Protein AF-0000000086679629 (afdb_homodimer)

Nearest PDB structures (foldseek):
  4q9z-assembly1_B  TM=7.223E-01  e=1.698E-11  Homo sapiens
  2wtk-assembly2_C  TM=7.372E-01  e=3.732E-10  Homo sapiens
  8r3y-assembly1_I  TM=7.581E-01  e=1.997E-09  Homo sapiens
  1zrz-assembly1_A  TM=7.196E-01  e=1.911E-09  Homo sapiens
  6ejn-assembly1_B  TM=8.494E-01  e=1.094E-05  Mus musculus

Solvent-accessible surface area (backbone atoms only — not comparable to full-atom values): 53004 Å² total; per-residue (Å²): 126,85,77,58,52,60,48,90,86,36,36,38,33,51,92,55,68,72,41,82,52,93,61,26,37,31,27,39,30,32,32,66,84,43,68,32,68,27,28,35,36,35,48,49,77,66,92,82,57,62,63,62,62,54,47,52,49,46,51,51,37,52,23,54,49,48,58,49,84,44,83,33,37,60,52,57,57,49,72,50,72,55,96,88,28,44,36,39,33,27,50,54,80,75,57,44,32,42,41,55,48,30,70,74,66,32,44,43,58,67,19,48,41,27,34,53,51,25,37,48,21,19,45,47,38,53,34,48,71,56,53,44,53,48,83,65,53,40,39,74,33,29,28,36,24,39,72,62,43,53,34,50,54,76,66,42,65,70,66,66,66,43,59,85,32,29,72,45,63,77,62,62,70,61,83,67,69,68,58,61,37,55,26,32,26,49,74,72,33,18,60,71,23,61,47,38,40,44,22,6,46,21,29,35,48,42,20,33,58,67,49,43,65,74,54,77,56,96,42,51,64,52,24,47,51,34,45,52,68,52,80,77,77,60,54,44,81,79,40,70,84,52,52,66,71,57,36,51,48,38,55,33,24,57,39,63,37,49,86,67,22,69,92,40,40,63,59,50,25,65,68,23,51,83,49,37,44,72,33,60,88,46,87,94,49,44,58,60,82,84,48,88,44,37,66,34,52,30,19,38,52,30,31,39,52,56,65,51,83,78,66,84,72,75,75,74,70,74,80,72,75,84,71,82,67,54,74,70,48,45,56,50,32,49,54,51,26,52,54,26,48,74,68,66,37,22,56,61,21,24,55,49,30,61,75,39,48,72,65,31,64,78,48,88,42,72,63,30,53,51,47,44,48,51,33,25,49,19,23,46,73,51,39,36,29,78,59,15,18,57,40,22,47,54,50,20,54,56,40,22,73,73,66,34,73,83,28,68,68,22,48,48,21,53,50,50,21,25,48,23,30,37,62,64,44,40,45,70,62,16,49,54,47,48,51,54,47,47,55,50,41,43,69,72,39,53,78,80,32,68,66,45,48,50,47,48,50,50,50,20,43,51,28,39,27,53,57,36,52,69,61,16,50,53,43,42,49,55,46,41,53,50,41,50,72,73,39,62,87,79,37,66,68,45,51,55,45,48,49,54,50,52,59,67,75,96,127,85,75,62,53,58,50,90,84,37,34,40,34,50,92,56,68,73,42,81,53,91,61,25,37,32,30,39,30,34,32,66,84,44,67,31,69,25,28,36,37,36,49,48,78,66,92,83,57,61,63,62,63,54,47,49,51,47,52,51,37,51,22,52,50,48,59,50,84,43,86,33,36,59,51,54,56,49,73,52,73,54,96,88,28,44,33,40,32,27,51,53,82,74,57,44,32,42,41,55,47,29,72,73,66,32,46,43,58,66,20,48,41,26,35,54,51,26,36,47,20,18,44,47,38,54,35,47,71,55,54,45,54,48,84,66,54,40,39,73,33,29,28,36,23,39,74,60,43,55,35,51,53,76,65,43,65,71,67,65,69,45,58,82,32,35,69,43,64,76,60,50,77,61,80,69,70,67,59,62,36,52,27,33,26,49,74,73,28,18,62,72,24,61,47,36,41,43,22,6,46,21,29,35,48,44,20,33,58,65,51,44,64,73,56,76,58,96,42,50,64,53,24,47,50,36,47,53,69,51,79,76,76,60,54,44,81,79,40,71,85,52,53,68,70,58,35,52,48,39,55,34,25,56,38,60,37,48,84,67,22,67,92,40,41,60,61,51,26,64,67,24,53,82,51,37,42,73,34,62,87,46,89,93,47,44,57,59,84,85,49,88,43,39,67,35,50,30,18,36,53,32,32,39,51,54,64,50,81,78,65,85,74,78,76,74,69,76,81,72,74,84,72,83,65,55,76,71,49,44,57,50,31,50,53,49,25,51,52,26,48,75,67,67,37,22,56,60,22,25,53,50,32,60,76,40,48,72,65,32,65,78,49,88,40,73,65,30,53,51,48,46,49,52,33,25,49,20,24,47,73,52,39,35,29,77,59,14,19,58,41,21,46,53,51,21,53,57,39,22,73,72,65,34,73,82,28,69,68,22,48,47,21,51,51,51,22,25,48,23,29,38,62,65,43,40,43,69,61,16,49,53,48,46,51,55,47,47,55,51,43,41,70,74,41,53,78,80,32,68,66,45,48,50,47,47,50,50,49,20,44,51,26,37,28,52,56,37,52,70,61,16,49,54,43,41,48,55,48,42,55,49,43,52,72,75,38,63,86,80,37,66,67,46,51,54,46,48,50,54,50,52,60,66,77,97

Foldseek 3Di:
DQDFDDFPVFWTWDPDFPDDDPQFTKTWTAGRVVGAIKIKTWGDDDPPDDLVVLVLQQVLQLVLLCPLPDPQEWHWDDWDDDPRITMTITDDDDFAFQLRLCVPPNADPQLLLLLQLLLVLVSLQSCLLLLWDQQDDARRQWGQAQAGHIHGHRTSSVSAQPLLRLLPVVPPPDCPDQCLQFALLVLLSFDDAQLRVLSSSLQRSLCNHQVDGQDDDPDSVRRSVCNQDNQTDFSCVRPVPHDPLVSVLSSQSSDNFSVSHDPGSVRSSVSSVVSNDPPDDRPPTHDDPPDDDPVCVVVVVVVCVPVPDDDPDPPPDDPDPDQDDDPVLQVVLVVVLVVCVVVLVLVVNLVSLVNCLVNLVVPLDPSSLVSLVSNLVSCVSSSSLVVNLVSLVVSLVSCCVVPNCLDPSNLVSLLSNLVSCVSSVVLVVSLVSLVVSLVSCVVVDPCLDPVNLVSLQVSLSSCSSSVVLVVSLVSLVVSLVSCVVVDPCPDPVNVSSVSSNVSSVD/DQDFDDFPVFWTWDPDFPDDDPQFTKTWTAGRVVGAIKIKTWGDDDPPPDLVVLVLQQVLQLVLLCPLPDPQEWHWDDWDDDPRITMTITDDDDFAFQLRLCVVPNADDQLLLLVQLLLVLVSLQSCLLSLWDQQDDARRQWGQAQAGHIHGHRTSSPSPQQLLNLLVVPPPPDPPDQCLQFALLVLLSFDDAQLRVLSSSLQRSLCNRQVDGQDDDPDSVRRSVCNQDNQTDFSCVRPVPHDPLVSVLSSLSSDNFSVSHDPGSVRSSVSSVVSNDPPDDRPPTHDDPPDDDPVCVVVVVVVCVPVPDDDPDPPPDDPDDDQPDDPVLQVVLVVVLVVCVVVLVLVVNLVSLVNCLVNLVVPLDPSSLVSLVSNLVSCVSSSSLVVNLVSLVVSLVSCCVVPNCLDPSNLVSLLSNLVSCVSSVVLVVSLVSLVVSLVSCVVVDPCLDPVSLVSLQVSLSSCSSSVVLVVSLVSLVVSLVSCVVVDPCPDPVNVSSVSSNVSSVD

Sequence (1012 aa):
MSTRVVVNNRYELEPLPAAKGGMGEVWFGRDMKLERRVAVKFVRFGAGKPEDVMIRRFVRESRIAARLEHPGVPAVYDVGMYQGRPYLVMQRIDGTSVSDLVTDQGPLPVGWAAAIAAQTCAVLSVAHAASLIHRDLKPSNLMLEPDGSIKVLDFGLAVGVDANDFSKITHIGQPIGTPHYMAPEQVLGALSSPASDLYALGCTLHEMLCGTPVFSGSTSFTVMNKQVGELPAPVRSIRADVPTELDELVLSLLEKKPEDRPASADAVYDRLLPLAVNLQPLAGALRSPDAASPMRMYATVVGRVFMDEPQPALSVEPATPAPVSDDADVATARDEAERLFEQERYNQAADVLADVVDQADRAADDDAVSLRRQYADALFESGDYHRAGPAYRELGKGLAERLGPLADDVLFCRLREATCQALLGQTTNALKQLQSLLDDERSRFSEHDARVLDLRRQIGLLQLGAGQRKAAEQTLTSLLADLRRLHGPEHPSITATADLLAGLRRMSTRVVVNNRYELEPLPAAKGGMGEVWFGRDMKLERRVAVKFVRFGAGKPEDVMIRRFVRESRIAARLEHPGVPAVYDVGMYQGRPYLVMQRIDGTSVSDLVTDQGPLPVGWAAAIAAQTCAVLSVAHAASLIHRDLKPSNLMLEPDGSIKVLDFGLAVGVDANDFSKITHIGQPIGTPHYMAPEQVLGALSSPASDLYALGCTLHEMLCGTPVFSGSTSFTVMNKQVGELPAPVRSIRADVPTELDELVLSLLEKKPEDRPASADAVYDRLLPLAVNLQPLAGALRSPDAASPMRMYATVVGRVFMDEPQPALSVEPATPAPVSDDADVATARDEAERLFEQERYNQAADVLADVVDQADRAADDDAVSLRRQYADALFESGDYHRAGPAYRELGKGLAERLGPLADDVLFCRLREATCQALLGQTTNALKQLQSLLDDERSRFSEHDARVLDLRRQIGLLQLGAGQRKAAEQTLTSLLADLRRLHGPEHPSITATADLLAGLRR

Organism: NCBI:txid175570

pLDDT: mean 80.58, std 16.82, range [29.25, 98.81]

InterPro domains:
  IPR000719 Protein kinase domain [PF00069] (20-268)
  IPR000719 Protein kinase domain [PS50011] (12-273)
  IPR000719 Protein kinase domain [SM00220] (11-273)
  IPR008271 Serine/threonine-protein kinase, active site [PS00108] (132-144)
  IPR011009 Protein kinase-like domain superfamily [SSF56112] (19-277)
  IPR011990 Tetratricopeptide-like helical domain superfamily [G3DSA:1.25.40.10] (326-506)
  IPR011990 Tetratricopeptide-like helical domain superfamily [SSF48452] (334-472)

Radius of gyration: 31.79 Å; Cα contacts (8 Å, |Δi|>4): 1765; chains: 2; bounding box: 68×100×73 Å

Secondary structure (DSSP, 8-state):
-----EETTTEEEPSS-SEEETTEEEEEEEETTTTEEEEEEEE---TTS-HHHHHHHHHHHHHHHHH---TTSPPEEEEEEETTEEEEEEEPP-SEEHHHHHHHH-SPPHHHHHHHHHHHHHHHHHHHHTT---S---GGGEEE-TTS-EEE---S------GGGHHHHHHS-------TT--HHHHTTPPP-HHHHHHHHHHHHHHHHHSS-SS--SSHHHHHHHHHHPPPPPGGGT-TTS-HHHHHHHHHHT-SSGGGS-S-HHHHHHHHGGG----PPPTTTS--TTS--HHHHHHHHHHTTT-S------------------HHHHHHHHHHHHHHHHTT-HHHHHHHHHHHHTTGGGS-SHHHHHHHHHHHHHHHHHT-HHHHHHHHHHHHHHHHHHH-TT-HHHHHHHHHHHHHHHHTT-HHHHHHHHHHHHHHHHHHS-TT-HHHHHHHHHHHHHHHHTT-HHHHHHHHHHHHHHHHHHS-TT-HHHHHHHHHHHHHH-/-----EETTTEEEPSS-SEEETTEEEEEEEETTTTEEEEEEEE---TTS-HHHHHHHHHHHHHHHHH---TTSPPEEEEEEETTEEEEEEEPP-SEEHHHHHHHH-SPPHHHHHHHHHHHHHHHHHHHHTT---S---GGGEEE-TTS-EEE---S------GGGHHHHHHS-S-----TT--HHHHTTPPP-HHHHHHHHHHHHHHHHHSS-SS--SSHHHHHHHHHHPPPPPHHHH-TTS-HHHHHHHHHHT-SSGGGS-S-HHHHHHHHGGG----PPPTTTS--TTS--HHHHHHHHHHTTT-S------------------HHHHHHHHHHHHHHHHTT-HHHHHHHHHHHHTTGGGS-SHHHHHHHHHHHHHHHHHT-HHHHHHHHHHHHHHHHHHH-TT-HHHHHHHHHHHHHHHHTT-HHHHHHHHHHHHHHHHHHS-TT-HHHHHHHHHHHHHHHHTT-HHHHHHHHHHHHHHHHHHS-TT-HHHHHHHHHHHHHH-

Structure (mmCIF, N/CA/C/O backbone):
data_AF-0000000086679629-model_v1
#
loop_
_entity.id
_entity.type
_entity.pdbx_description
1 polymer 'non-specific serine/threonine protein kinase'
#
loop_
_atom_site.group_PDB
_atom_site.id
_atom_site.type_symbol
_atom_site.label_atom_id
_atom_site.label_alt_id
_atom_site.label_comp_id
_atom_site.label_asym_id
_atom_site.label_entity_id
_atom_site.label_seq_id
_atom_site.pdbx_PDB_ins_code
_atom_site.Cartn_x
_atom_site.Cartn_y
_atom_site.Cartn_z
_atom_site.occupancy
_atom_site.B_iso_or_equiv
_atom_site.auth_seq_id
_atom_site.auth_comp_id
_atom_site.auth_asym_id
_atom_site.auth_atom_id
_atom_site.pdbx_PDB_model_num
ATOM 1 N N . MET A 1 1 ? -28.562 0.263 -23.016 1 31.14 1 MET A N 1
ATOM 2 C CA . MET A 1 1 ? -27.234 -0.272 -22.703 1 31.14 1 MET A CA 1
ATOM 3 C C . MET A 1 1 ? -26.359 0.787 -22.031 1 31.14 1 MET A C 1
ATOM 5 O O . MET A 1 1 ? -26 1.784 -22.656 1 31.14 1 MET A O 1
ATOM 9 N N . SER A 1 2 ? -26.594 1.188 -20.906 1 46.62 2 SER A N 1
ATOM 10 C CA . SER A 1 2 ? -26.156 2.457 -20.344 1 46.62 2 SER A CA 1
ATOM 11 C C . SER A 1 2 ? -24.641 2.631 -20.469 1 46.62 2 SER A C 1
ATOM 13 O O . SER A 1 2 ? -23.875 1.724 -20.141 1 46.62 2 SER A O 1
ATOM 15 N N . THR A 1 3 ? -24.188 3.369 -21.422 1 62.06 3 THR A N 1
ATOM 16 C CA . THR A 1 3 ? -22.828 3.705 -21.844 1 62.06 3 THR A CA 1
ATOM 17 C C . THR A 1 3 ? -21.969 4.105 -20.641 1 62.06 3 THR A C 1
ATOM 19 O O . THR A 1 3 ? -22.344 4.996 -19.875 1 62.06 3 THR A O 1
ATOM 22 N N . ARG A 1 4 ? -21.234 3.195 -20.172 1 77.69 4 ARG A N 1
ATOM 23 C CA . ARG A 1 4 ? -20.344 3.531 -19.062 1 77.69 4 ARG A CA 1
ATOM 24 C C . ARG A 1 4 ? -19.375 4.645 -19.469 1 77.69 4 ARG A C 1
ATOM 26 O O . ARG A 1 4 ? -18.906 4.695 -20.594 1 77.69 4 ARG A O 1
ATOM 33 N N . VAL A 1 5 ? -19.375 5.633 -18.641 1 85.69 5 VAL A N 1
ATOM 34 C CA . VAL A 1 5 ? -18.469 6.758 -18.828 1 85.69 5 VAL A CA 1
ATOM 35 C C . VAL A 1 5 ? -17.016 6.293 -18.656 1 85.69 5 VAL A C 1
ATOM 37 O O . VAL A 1 5 ? -16.719 5.523 -17.75 1 85.69 5 VAL A O 1
ATOM 40 N N . VAL A 1 6 ? -16.219 6.586 -19.672 1 89.38 6 VAL A N 1
ATOM 41 C CA . VAL A 1 6 ? -14.789 6.285 -19.578 1 89.38 6 VAL A CA 1
ATOM 42 C C . VAL A 1 6 ? -13.992 7.582 -19.453 1 89.38 6 VAL A C 1
ATOM 44 O O . VAL A 1 6 ? -14.055 8.445 -20.328 1 89.38 6 VAL A O 1
ATOM 47 N N . VAL A 1 7 ? -13.273 7.676 -18.391 1 89.62 7 VAL A N 1
ATOM 48 C CA . VAL A 1 7 ? -12.469 8.859 -18.109 1 89.62 7 VAL A CA 1
ATOM 49 C C . VAL A 1 7 ? -11.047 8.648 -18.625 1 89.62 7 VAL A C 1
ATOM 51 O O . VAL A 1 7 ? -10.414 7.629 -18.344 1 89.62 7 VAL A O 1
ATOM 54 N N . ASN A 1 8 ? -10.555 9.586 -19.438 1 87.88 8 ASN A N 1
ATOM 55 C CA . ASN A 1 8 ? -9.195 9.609 -19.969 1 87.88 8 ASN A CA 1
ATOM 56 C C . ASN A 1 8 ? -8.852 8.297 -20.672 1 87.88 8 ASN A C 1
ATOM 58 O O . ASN A 1 8 ? -7.738 7.785 -20.516 1 87.88 8 ASN A O 1
ATOM 62 N N . ASN A 1 9 ? -9.82 7.672 -21.234 1 87.88 9 ASN A N 1
ATOM 63 C CA . ASN A 1 9 ? -9.672 6.438 -22 1 87.88 9 ASN A CA 1
ATOM 64 C C . ASN A 1 9 ? -9.055 5.328 -21.156 1 87.88 9 ASN A C 1
ATOM 66 O O . ASN A 1 9 ? -8.328 4.477 -21.672 1 87.88 9 ASN A O 1
ATOM 70 N N . ARG A 1 10 ? -9.266 5.441 -19.875 1 91.12 10 ARG A N 1
ATOM 71 C CA . ARG A 1 10 ? -8.602 4.449 -19.047 1 91.12 10 ARG A CA 1
ATOM 72 C C . ARG A 1 10 ? -9.516 4.004 -17.906 1 91.12 10 ARG A C 1
ATOM 74 O O . ARG A 1 10 ? -9.562 2.82 -17.562 1 91.12 10 ARG A O 1
ATOM 81 N N . TYR A 1 11 ? -10.273 4.879 -17.391 1 93.31 11 TYR A N 1
ATOM 82 C CA . TYR A 1 11 ? -11.047 4.531 -16.203 1 93.31 11 TYR A CA 1
ATOM 83 C C . TYR A 1 11 ? -12.531 4.469 -16.531 1 93.31 11 TYR A C 1
ATOM 85 O O . TYR A 1 11 ? -13.156 5.496 -16.812 1 93.31 11 TYR A O 1
ATOM 93 N N . GLU A 1 12 ? -13.086 3.307 -16.469 1 89.81 12 GLU A N 1
ATOM 94 C CA . GLU A 1 12 ? -14.508 3.08 -16.719 1 89.81 12 GLU A CA 1
ATOM 95 C C . GLU A 1 12 ? -15.312 3.188 -15.422 1 89.81 12 GLU A C 1
ATOM 97 O O . GLU A 1 12 ? -15.078 2.432 -14.469 1 89.81 12 GLU A O 1
ATOM 102 N N . LEU A 1 13 ? -16.234 4.117 -15.391 1 91.31 13 LEU A N 1
ATOM 103 C CA . LEU A 1 13 ? -16.984 4.387 -14.164 1 91.31 13 LEU A CA 1
ATOM 104 C C . LEU A 1 13 ? -18.266 3.574 -14.125 1 91.31 13 LEU A C 1
ATOM 106 O O . LEU A 1 13 ? -18.875 3.318 -15.164 1 91.31 13 LEU A O 1
ATOM 110 N N . GLU A 1 14 ? -18.656 3.201 -12.945 1 85.62 14 GLU A N 1
ATOM 111 C CA . GLU A 1 14 ? -19.969 2.602 -12.734 1 85.62 14 GLU A CA 1
ATOM 112 C C . GLU A 1 14 ? -21.078 3.607 -13.008 1 85.62 14 GLU A C 1
ATOM 114 O O . GLU A 1 14 ? -20.844 4.816 -13.023 1 85.62 14 GLU A O 1
ATOM 119 N N . PRO A 1 15 ? -22.219 3.045 -13.227 1 77 15 PRO A N 1
ATOM 120 C CA . PRO A 1 15 ? -23.297 3.906 -13.719 1 77 15 PRO A CA 1
ATOM 121 C C . PRO A 1 15 ? -23.75 4.934 -12.68 1 77 15 PRO A C 1
ATOM 123 O O . PRO A 1 15 ? -24.25 6 -13.047 1 77 15 PRO A O 1
ATOM 126 N N . LEU A 1 16 ? -23.578 4.551 -11.422 1 77.31 16 LEU A N 1
ATOM 127 C CA . LEU A 1 16 ? -24 5.477 -10.383 1 77.31 16 LEU A CA 1
ATOM 128 C C . LEU A 1 16 ? -22.859 5.797 -9.43 1 77.31 16 LEU A C 1
ATOM 130 O O . LEU A 1 16 ? -22.031 4.934 -9.141 1 77.31 16 LEU A O 1
ATOM 134 N N . PRO A 1 17 ? -22.922 7.066 -8.992 1 81 17 PRO A N 1
ATOM 135 C CA . PRO A 1 17 ? -21.875 7.434 -8.023 1 81 17 PRO A CA 1
ATOM 136 C C . PRO A 1 17 ? -22.031 6.707 -6.691 1 81 17 PRO A C 1
ATOM 138 O O . PRO A 1 17 ? -23.156 6.363 -6.297 1 81 17 PRO A O 1
ATOM 141 N N . ALA A 1 18 ? -20.922 6.414 -6.109 1 80.88 18 ALA A N 1
ATOM 142 C CA . ALA A 1 18 ? -20.906 5.777 -4.793 1 80.88 18 ALA A CA 1
ATOM 143 C C . ALA A 1 18 ? -21.266 6.777 -3.697 1 80.88 18 ALA A C 1
ATOM 145 O O . ALA A 1 18 ? -21.891 6.418 -2.695 1 80.88 18 ALA A O 1
ATOM 146 N N . ALA A 1 19 ? -20.781 7.926 -3.785 1 75.69 19 ALA A N 1
ATOM 147 C CA . ALA A 1 19 ? -21.078 8.984 -2.82 1 75.69 19 ALA A CA 1
ATOM 148 C C . ALA A 1 19 ? -21.156 10.344 -3.51 1 75.69 19 ALA A C 1
ATOM 150 O O . ALA A 1 19 ? -20.469 10.594 -4.504 1 75.69 19 ALA A O 1
ATOM 151 N N . LYS A 1 20 ? -22.234 11.039 -3.014 1 67.44 20 LYS A N 1
ATOM 152 C CA . LYS A 1 20 ? -22.406 12.406 -3.492 1 67.44 20 LYS A CA 1
ATOM 153 C C . LYS A 1 20 ? -22.422 13.398 -2.332 1 67.44 20 LYS A C 1
ATOM 155 O O . LYS A 1 20 ? -23.031 13.141 -1.295 1 67.44 20 LYS A O 1
ATOM 160 N N . GLY A 1 21 ? -21.469 14.281 -2.391 1 61.31 21 GLY A N 1
ATOM 161 C CA . GLY A 1 21 ? -21.516 15.336 -1.393 1 61.31 21 GLY A CA 1
ATOM 162 C C . GLY A 1 21 ? -21.094 16.688 -1.937 1 61.31 21 GLY A C 1
ATOM 163 O O . GLY A 1 21 ? -20.859 16.828 -3.139 1 61.31 21 GLY A O 1
ATOM 164 N N . GLY A 1 22 ? -21.25 17.734 -1.096 1 55.88 22 GLY A N 1
ATOM 165 C CA . GLY A 1 22 ? -20.922 19.109 -1.439 1 55.88 22 GLY A CA 1
ATOM 166 C C . GLY A 1 22 ? -19.547 19.266 -2.066 1 55.88 22 GLY A C 1
ATOM 167 O O . GLY A 1 22 ? -19.359 20.094 -2.951 1 55.88 22 GLY A O 1
ATOM 168 N N . MET A 1 23 ? -18.609 18.375 -1.741 1 61.34 23 MET A N 1
ATOM 169 C CA . MET A 1 23 ? -17.234 18.547 -2.178 1 61.34 23 MET A CA 1
ATOM 170 C C . MET A 1 23 ? -16.953 17.734 -3.436 1 61.34 23 MET A C 1
ATOM 172 O O . MET A 1 23 ? -15.891 17.875 -4.051 1 61.34 23 MET A O 1
ATOM 176 N N . GLY A 1 24 ? -17.891 16.953 -3.801 1 75.56 24 GLY A N 1
ATOM 177 C CA . GLY A 1 24 ? -17.656 16.203 -5.016 1 75.56 24 GLY A CA 1
ATOM 178 C C . GLY A 1 24 ? -18.344 14.844 -5.016 1 75.56 24 GLY A C 1
ATOM 179 O O . GLY A 1 24 ? -19.344 14.656 -4.336 1 75.56 24 GLY A O 1
ATOM 180 N N . GLU A 1 25 ? -17.938 14.164 -6.066 1 85.38 25 GLU A N 1
ATOM 181 C CA . GLU A 1 25 ? -18.531 12.844 -6.281 1 85.38 25 GLU A CA 1
ATOM 182 C C . GLU A 1 25 ? -17.453 11.766 -6.336 1 85.38 25 GLU A C 1
ATOM 184 O O . GLU A 1 25 ? -16.359 11.992 -6.855 1 85.38 25 GLU A O 1
ATOM 189 N N . VAL A 1 26 ? -17.797 10.719 -5.695 1 89.56 26 VAL A N 1
ATOM 190 C CA . VAL A 1 26 ? -16.922 9.555 -5.789 1 89.56 26 VAL A CA 1
ATOM 191 C C . VAL A 1 26 ? -17.594 8.477 -6.633 1 89.56 26 VAL A C 1
ATOM 193 O O . VAL A 1 26 ? -18.75 8.148 -6.422 1 89.56 26 VAL A O 1
ATOM 196 N N . TRP A 1 27 ? -16.859 8.016 -7.598 1 91.31 27 TRP A N 1
ATOM 197 C CA . TRP A 1 27 ? -17.328 6.957 -8.492 1 91.31 27 TRP A CA 1
ATOM 198 C C . TRP A 1 27 ? -16.453 5.719 -8.383 1 91.31 27 TRP A C 1
ATOM 200 O O . TRP A 1 27 ? -15.227 5.824 -8.398 1 91.31 27 TRP A O 1
ATOM 210 N N . PHE A 1 28 ? -17.109 4.672 -8.188 1 91.94 28 PHE A N 1
ATOM 211 C CA . PHE A 1 28 ? -16.375 3.434 -8.344 1 91.94 28 PHE A CA 1
ATOM 212 C C . PHE A 1 28 ? -16.203 3.082 -9.82 1 91.94 28 PHE A C 1
ATOM 214 O O . PHE A 1 28 ? -17.016 3.492 -10.656 1 91.94 28 PHE A O 1
ATOM 221 N N . GLY A 1 29 ? -15.164 2.451 -10.102 1 91.12 29 GLY A N 1
ATOM 222 C CA . GLY A 1 29 ? -14.898 2.076 -11.484 1 91.12 29 GLY A CA 1
ATOM 223 C C . GLY A 1 29 ? -13.789 1.05 -11.617 1 91.12 29 GLY A C 1
ATOM 224 O O . GLY A 1 29 ? -13.492 0.322 -10.672 1 91.12 29 GLY A O 1
ATOM 225 N N . ARG A 1 30 ? -13.336 0.943 -12.875 1 87.44 30 ARG A N 1
ATOM 226 C CA . ARG A 1 30 ? -12.289 -0.022 -13.188 1 87.44 30 ARG A CA 1
ATOM 227 C C . ARG A 1 30 ? -11.203 0.608 -14.055 1 87.44 30 ARG A C 1
ATOM 229 O O . ARG A 1 30 ? -11.5 1.356 -14.984 1 87.44 30 ARG A O 1
ATOM 236 N N . ASP A 1 31 ? -9.992 0.413 -13.617 1 91.88 31 ASP A N 1
ATOM 237 C CA . ASP A 1 31 ? -8.867 0.707 -14.5 1 91.88 31 ASP A CA 1
ATOM 238 C C . ASP A 1 31 ? -8.789 -0.295 -15.648 1 91.88 31 ASP A C 1
ATOM 240 O O . ASP A 1 31 ? -8.438 -1.457 -15.445 1 91.88 31 ASP A O 1
ATOM 244 N N . MET A 1 32 ? -8.984 0.117 -16.797 1 83.5 32 MET A N 1
ATOM 245 C CA . MET A 1 32 ? -9.086 -0.793 -17.938 1 83.5 32 MET A CA 1
ATOM 246 C C . MET A 1 32 ? -7.715 -1.327 -18.328 1 83.5 32 MET A C 1
ATOM 248 O O . MET A 1 32 ? -7.609 -2.404 -18.922 1 83.5 32 MET A O 1
ATOM 252 N N . LYS A 1 33 ? -6.727 -0.579 -18.047 1 85.88 33 LYS A N 1
ATOM 253 C CA . LYS A 1 33 ? -5.371 -0.986 -18.406 1 85.88 33 LYS A CA 1
ATOM 254 C C . LYS A 1 33 ? -4.848 -2.055 -17.453 1 85.88 33 LYS A C 1
ATOM 256 O O . LYS A 1 33 ? -4.227 -3.029 -17.875 1 85.88 33 LYS A O 1
ATOM 261 N N . LEU A 1 34 ? -5.109 -1.891 -16.203 1 87.81 34 LEU A N 1
ATOM 262 C CA . LEU A 1 34 ? -4.547 -2.779 -15.195 1 87.81 34 LEU A CA 1
ATOM 263 C C . LEU A 1 34 ? -5.629 -3.676 -14.602 1 87.81 34 LEU A C 1
ATOM 265 O O . LEU A 1 34 ? -5.336 -4.547 -13.781 1 87.81 34 LEU A O 1
ATOM 269 N N . GLU A 1 35 ? -6.859 -3.527 -14.969 1 82.06 35 GLU A N 1
ATOM 270 C CA . GLU A 1 35 ? -7.996 -4.352 -14.57 1 82.06 35 GLU A CA 1
ATOM 271 C C . GLU A 1 35 ? -8.125 -4.422 -13.055 1 82.06 35 GLU A C 1
ATOM 273 O O . GLU A 1 35 ? -8.234 -5.512 -12.484 1 82.06 35 GLU A O 1
ATOM 278 N N . ARG A 1 36 ? -8.047 -3.34 -12.469 1 86.75 36 ARG A N 1
ATOM 279 C CA . ARG A 1 36 ? -8.258 -3.246 -11.031 1 86.75 36 ARG A CA 1
ATOM 280 C C . ARG A 1 36 ? -9.414 -2.307 -10.703 1 86.75 36 ARG A C 1
ATOM 282 O O . ARG A 1 36 ? -9.68 -1.362 -11.445 1 86.75 36 ARG A O 1
ATOM 289 N N . ARG A 1 37 ? -10.078 -2.615 -9.641 1 87.69 37 ARG A N 1
ATOM 290 C CA . ARG A 1 37 ? -11.125 -1.725 -9.148 1 87.69 37 ARG A CA 1
ATOM 291 C C . ARG A 1 37 ? -10.523 -0.448 -8.562 1 87.69 37 ARG A C 1
ATOM 293 O O . ARG A 1 37 ? -9.484 -0.488 -7.902 1 87.69 37 ARG A O 1
ATOM 300 N N . VAL A 1 38 ? -11.18 0.672 -8.922 1 94.19 38 VAL A N 1
ATOM 301 C CA . VAL A 1 38 ? -10.664 1.952 -8.453 1 94.19 38 VAL A CA 1
ATOM 302 C C . VAL A 1 38 ? -11.812 2.832 -7.977 1 94.19 38 VAL A C 1
ATOM 304 O O . VAL A 1 38 ? -12.984 2.537 -8.242 1 94.19 38 VAL A O 1
ATOM 307 N N . ALA A 1 39 ? -11.531 3.781 -7.18 1 94.44 39 ALA A N 1
ATOM 308 C CA . ALA A 1 39 ? -12.414 4.895 -6.84 1 94.44 39 ALA A CA 1
ATOM 309 C C . ALA A 1 39 ? -11.938 6.188 -7.496 1 94.44 39 ALA A C 1
ATOM 311 O O . ALA A 1 39 ? -10.75 6.516 -7.453 1 94.44 39 ALA A O 1
ATOM 312 N N . VAL A 1 40 ? -12.852 6.848 -8.156 1 93.56 40 VAL A N 1
ATOM 313 C CA . VAL A 1 40 ? -12.547 8.117 -8.805 1 93.56 40 VAL A CA 1
ATOM 314 C C . VAL A 1 40 ? -13.305 9.25 -8.117 1 93.56 40 VAL A C 1
ATOM 316 O O . VAL A 1 40 ? -14.539 9.242 -8.078 1 93.56 40 VAL A O 1
ATOM 319 N N . LYS A 1 41 ? -12.602 10.141 -7.586 1 90.81 41 LYS A N 1
ATOM 320 C CA . LYS A 1 41 ? -13.195 11.289 -6.91 1 90.81 41 LYS A CA 1
ATOM 321 C C . LYS A 1 41 ? -13.148 12.531 -7.793 1 90.81 41 LYS A C 1
ATOM 323 O O . LYS A 1 41 ? -12.07 12.969 -8.203 1 90.81 41 LYS A O 1
ATOM 328 N N . PHE A 1 42 ? -14.312 13.031 -8.109 1 88.12 42 PHE A N 1
ATOM 329 C CA . PHE A 1 42 ? -14.414 14.305 -8.812 1 88.12 42 PHE A CA 1
ATOM 330 C C . PHE A 1 42 ? -14.617 15.453 -7.832 1 88.12 42 PHE A C 1
ATOM 332 O O . PHE A 1 42 ? -15.438 15.352 -6.914 1 88.12 42 PHE A O 1
ATOM 339 N N . VAL A 1 43 ? -13.852 16.422 -8.031 1 80.94 43 VAL A N 1
ATOM 340 C CA . VAL A 1 43 ? -13.93 17.547 -7.109 1 80.94 43 VAL A CA 1
ATOM 341 C C . VAL A 1 43 ? -14.75 18.672 -7.742 1 80.94 43 VAL A C 1
ATOM 343 O O . VAL A 1 43 ? -14.641 18.938 -8.945 1 80.94 43 VAL A O 1
ATOM 346 N N . ARG A 1 44 ? -15.656 19.125 -6.984 1 72 44 ARG A N 1
ATOM 347 C CA . ARG A 1 44 ? -16.453 20.281 -7.391 1 72 44 ARG A CA 1
ATOM 348 C C . ARG A 1 44 ? -16.016 21.531 -6.645 1 72 44 ARG A C 1
ATOM 350 O O . ARG A 1 44 ? -15.773 21.5 -5.434 1 72 44 ARG A O 1
ATOM 357 N N . PHE A 1 45 ? -15.68 22.516 -7.512 1 63.84 45 PHE A N 1
ATOM 358 C CA . PHE A 1 45 ? -15.336 23.781 -6.875 1 63.84 45 PHE A CA 1
ATOM 359 C C . PHE A 1 45 ? -16.562 24.672 -6.758 1 63.84 45 PHE A C 1
ATOM 361 O O . PHE A 1 45 ? -17.453 24.625 -7.609 1 63.84 45 PHE A O 1
ATOM 368 N N . GLY A 1 46 ? -16.953 24.969 -5.523 1 56 46 GLY A N 1
ATOM 369 C CA . GLY A 1 46 ? -18.094 25.844 -5.316 1 56 46 GLY A CA 1
ATOM 370 C C . GLY A 1 46 ? -18.094 27.031 -6.258 1 56 46 GLY A C 1
ATOM 371 O O . GLY A 1 46 ? -17.078 27.359 -6.875 1 56 46 GLY A O 1
ATOM 372 N N . ALA A 1 47 ? -19.297 27.609 -6.504 1 47.06 47 ALA A N 1
ATOM 373 C CA . ALA A 1 47 ? -19.531 28.828 -7.262 1 47.06 47 ALA A CA 1
ATOM 374 C C . ALA A 1 47 ? -18.672 29.984 -6.723 1 47.06 47 ALA A C 1
ATOM 376 O O . ALA A 1 47 ? -18.547 30.141 -5.508 1 47.06 47 ALA A O 1
ATOM 377 N N . GLY A 1 48 ? -17.703 30.641 -7.461 1 49.34 48 GLY A N 1
ATOM 378 C CA . GLY A 1 48 ? -17.062 31.891 -7.121 1 49.34 48 GLY A CA 1
ATOM 379 C C . GLY A 1 48 ? -15.555 31.766 -6.93 1 49.34 48 GLY A C 1
ATOM 380 O O . GLY A 1 48 ? -14.844 32.75 -6.816 1 49.34 48 GLY A O 1
ATOM 381 N N . LYS A 1 49 ? -15.172 30.641 -6.473 1 54.28 49 LYS A N 1
ATOM 382 C CA . LYS A 1 49 ? -13.727 30.609 -6.258 1 54.28 49 LYS A CA 1
ATOM 383 C C . LYS A 1 49 ? -12.984 30.469 -7.578 1 54.28 49 LYS A C 1
ATOM 385 O O . LYS A 1 49 ? -13.484 29.844 -8.516 1 54.28 49 LYS A O 1
ATOM 390 N N . PRO A 1 50 ? -11.945 31.344 -7.5 1 53.31 50 PRO A N 1
ATOM 391 C CA . PRO A 1 50 ? -11.18 31.203 -8.742 1 53.31 50 PRO A CA 1
ATOM 392 C C . PRO A 1 50 ? -10.742 29.766 -8.992 1 53.31 50 PRO A C 1
ATOM 394 O O . PRO A 1 50 ? -10.109 29.141 -8.125 1 53.31 50 PRO A O 1
ATOM 397 N N . GLU A 1 51 ? -11.266 29.172 -9.914 1 61.56 51 GLU A N 1
ATOM 398 C CA . GLU A 1 51 ? -11.078 27.797 -10.367 1 61.56 51 GLU A CA 1
ATOM 399 C C . GLU A 1 51 ? -9.602 27.422 -10.391 1 61.56 51 GLU A C 1
ATOM 401 O O . GLU A 1 51 ? -9.234 26.297 -10.023 1 61.56 51 GLU A O 1
ATOM 406 N N . ASP A 1 52 ? -8.812 28.453 -10.469 1 68.44 52 ASP A N 1
ATOM 407 C CA . ASP A 1 52 ? -7.398 28.156 -10.68 1 68.44 52 ASP A CA 1
ATOM 408 C C . ASP A 1 52 ? -6.703 27.859 -9.352 1 68.44 52 ASP A C 1
ATOM 410 O O . ASP A 1 52 ? -5.883 26.938 -9.273 1 68.44 52 ASP A O 1
ATOM 414 N N . VAL A 1 53 ? -7.113 28.703 -8.336 1 64.19 53 VAL A N 1
ATOM 415 C CA . VAL A 1 53 ? -6.473 28.531 -7.039 1 64.19 53 VAL A CA 1
ATOM 416 C C . VAL A 1 53 ? -6.879 27.188 -6.441 1 64.19 53 VAL A C 1
ATOM 418 O O . VAL A 1 53 ? -6.043 26.469 -5.883 1 64.19 53 VAL A O 1
ATOM 421 N N . MET A 1 54 ? -8.094 26.844 -6.641 1 70.12 54 MET A N 1
ATOM 422 C CA . MET A 1 54 ? -8.609 25.594 -6.086 1 70.12 54 MET A CA 1
ATOM 423 C C . MET A 1 54 ? -8 24.391 -6.801 1 70.12 54 MET A C 1
ATOM 425 O O . MET A 1 54 ? -7.711 23.375 -6.172 1 70.12 54 MET A O 1
ATOM 429 N N . ILE A 1 55 ? -7.844 24.578 -7.977 1 74.38 55 ILE A N 1
ATOM 430 C CA . ILE A 1 55 ? -7.258 23.516 -8.773 1 74.38 55 ILE A CA 1
ATOM 431 C C . ILE A 1 55 ? -5.805 23.297 -8.352 1 74.38 55 ILE A C 1
ATOM 433 O O . ILE A 1 55 ? -5.355 22.156 -8.203 1 74.38 55 ILE A O 1
ATOM 437 N N . ARG A 1 56 ? -5.102 24.359 -8.141 1 71.12 56 ARG A N 1
ATOM 438 C CA . ARG A 1 56 ? -3.705 24.266 -7.727 1 71.12 56 ARG A CA 1
ATOM 439 C C . ARG A 1 56 ? -3.582 23.578 -6.371 1 71.12 56 ARG A C 1
ATOM 441 O O . ARG A 1 56 ? -2.686 22.75 -6.164 1 71.12 56 ARG A O 1
ATOM 448 N N . ARG A 1 57 ? -4.422 23.953 -5.562 1 70.5 57 ARG A N 1
ATOM 449 C CA . ARG A 1 57 ? -4.426 23.344 -4.242 1 70.5 57 ARG A CA 1
ATOM 450 C C . ARG A 1 57 ? -4.73 21.844 -4.336 1 70.5 57 ARG A C 1
ATOM 452 O O . ARG A 1 57 ? -4.102 21.031 -3.652 1 70.5 57 ARG A O 1
ATOM 459 N N . PHE A 1 58 ? -5.723 21.562 -5.117 1 77.69 58 PHE A N 1
ATOM 460 C CA . PHE A 1 58 ? -6.082 20.156 -5.328 1 77.69 58 PHE A CA 1
ATOM 461 C C . PHE A 1 58 ? -4.887 19.359 -5.84 1 77.69 58 PHE A C 1
ATOM 463 O O . PHE A 1 58 ? -4.605 18.266 -5.344 1 77.69 58 PHE A O 1
ATOM 470 N N . VAL A 1 59 ? -4.266 19.906 -6.742 1 76.38 59 VAL A N 1
ATOM 471 C CA . VAL A 1 59 ? -3.119 19.234 -7.348 1 76.38 59 VAL A CA 1
ATOM 472 C C . VAL A 1 59 ? -2.016 19.047 -6.305 1 76.38 59 VAL A C 1
ATOM 474 O O . VAL A 1 59 ? -1.435 17.969 -6.188 1 76.38 59 VAL A O 1
ATOM 477 N N . ARG A 1 60 ? -1.768 20.016 -5.555 1 74.19 60 ARG A N 1
ATOM 478 C CA . ARG A 1 60 ? -0.728 19.953 -4.535 1 74.19 60 ARG A CA 1
ATOM 479 C C . ARG A 1 60 ? -1.032 18.875 -3.502 1 74.19 60 ARG A C 1
ATOM 481 O O . ARG A 1 60 ? -0.166 18.062 -3.174 1 74.19 60 ARG A O 1
ATOM 488 N N . GLU A 1 61 ? -2.215 18.938 -3.029 1 77.31 61 GLU A N 1
ATOM 489 C CA . GLU A 1 61 ? -2.607 17.969 -2.01 1 77.31 61 GLU A CA 1
ATOM 490 C C . GLU A 1 61 ? -2.604 16.547 -2.564 1 77.31 61 GLU A C 1
ATOM 492 O O . GLU A 1 61 ? -2.254 15.594 -1.857 1 77.31 61 GLU A O 1
ATOM 497 N N . SER A 1 62 ? -3.041 16.406 -3.793 1 83.94 62 SER A N 1
ATOM 498 C CA . SER A 1 62 ? -3.012 15.094 -4.438 1 83.94 62 SER A CA 1
ATOM 499 C C . SER A 1 62 ? -1.587 14.555 -4.531 1 83.94 62 SER A C 1
ATOM 501 O O . SER A 1 62 ? -1.354 13.359 -4.348 1 83.94 62 SER A O 1
ATOM 503 N N . ARG A 1 63 ? -0.692 15.453 -4.781 1 82.06 63 ARG A N 1
ATOM 504 C CA . ARG A 1 63 ? 0.712 15.078 -4.898 1 82.06 63 ARG A CA 1
ATOM 505 C C . ARG A 1 63 ? 1.269 14.617 -3.553 1 82.06 63 ARG A C 1
ATOM 507 O O . ARG A 1 63 ? 1.996 13.625 -3.48 1 82.06 63 ARG A O 1
ATOM 514 N N . ILE A 1 64 ? 0.912 15.305 -2.533 1 80.38 64 ILE A N 1
ATOM 515 C CA . ILE A 1 64 ? 1.344 14.914 -1.196 1 80.38 64 ILE A CA 1
ATOM 516 C C . ILE A 1 64 ? 0.736 13.562 -0.832 1 80.38 64 ILE A C 1
ATOM 518 O O . ILE A 1 64 ? 1.437 12.672 -0.343 1 80.38 64 ILE A O 1
ATOM 522 N N . ALA A 1 65 ? -0.526 13.398 -1.071 1 85.94 65 ALA A N 1
ATOM 523 C CA . ALA A 1 65 ? -1.215 12.148 -0.771 1 85.94 65 ALA A CA 1
ATOM 524 C C . ALA A 1 65 ? -0.572 10.977 -1.511 1 85.94 65 ALA A C 1
ATOM 526 O O . ALA A 1 65 ? -0.456 9.875 -0.965 1 85.94 65 ALA A O 1
ATOM 527 N N . ALA A 1 66 ? -0.211 11.203 -2.73 1 88.5 66 ALA A N 1
ATOM 528 C CA . ALA A 1 66 ? 0.396 10.164 -3.559 1 88.5 66 ALA A CA 1
ATOM 529 C C . ALA A 1 66 ? 1.722 9.695 -2.967 1 88.5 66 ALA A C 1
ATOM 531 O O . ALA A 1 66 ? 2.137 8.555 -3.184 1 88.5 66 ALA A O 1
ATOM 532 N N . ARG A 1 67 ? 2.283 10.531 -2.197 1 85.31 67 ARG A N 1
ATOM 533 C CA . ARG A 1 67 ? 3.594 10.211 -1.644 1 85.31 67 ARG A CA 1
ATOM 534 C C . ARG A 1 67 ? 3.463 9.539 -0.28 1 85.31 67 ARG A C 1
ATOM 536 O O . ARG A 1 67 ? 4.445 9.023 0.262 1 85.31 67 ARG A O 1
ATOM 543 N N . LEU A 1 68 ? 2.18 9.562 0.236 1 87.25 68 LEU A N 1
ATOM 544 C CA . LEU A 1 68 ? 1.968 8.906 1.518 1 87.25 68 LEU A CA 1
ATOM 545 C C . LEU A 1 68 ? 1.89 7.391 1.34 1 87.25 68 LEU A C 1
ATOM 547 O O . LEU A 1 68 ? 0.852 6.859 0.936 1 87.25 68 LEU A O 1
ATOM 551 N N . GLU A 1 69 ? 2.961 6.684 1.236 1 88.44 69 GLU A N 1
ATOM 552 C CA . GLU A 1 69 ? 2.98 5.23 1.096 1 88.44 69 GLU A CA 1
ATOM 553 C C . GLU A 1 69 ? 2.832 4.543 2.449 1 88.44 69 GLU A C 1
ATOM 555 O O . GLU A 1 69 ? 3.824 4.273 3.127 1 88.44 69 GLU A O 1
ATOM 560 N N . HIS A 1 70 ? 1.657 4.344 2.859 1 93.62 70 HIS A N 1
ATOM 561 C CA . HIS A 1 70 ? 1.304 3.725 4.133 1 93.62 70 HIS A CA 1
ATOM 562 C C . HIS A 1 70 ? 0.082 2.824 3.984 1 93.62 70 HIS A C 1
ATOM 564 O O . HIS A 1 70 ? -0.864 3.164 3.271 1 93.62 70 HIS A O 1
ATOM 570 N N . PRO A 1 71 ? 0.156 1.68 4.68 1 95.19 71 PRO A N 1
ATOM 571 C CA . PRO A 1 71 ? -0.932 0.715 4.504 1 95.19 71 PRO A CA 1
ATOM 572 C C . PRO A 1 71 ? -2.285 1.264 4.953 1 95.19 71 PRO A C 1
ATOM 574 O O . PRO A 1 71 ? -3.33 0.749 4.543 1 95.19 71 PRO A O 1
ATOM 577 N N . GLY A 1 72 ? -2.363 2.25 5.742 1 96.75 72 GLY A N 1
ATOM 578 C CA . GLY A 1 72 ? -3.615 2.82 6.219 1 96.75 72 GLY A CA 1
ATOM 579 C C . GLY A 1 72 ? -4.145 3.926 5.324 1 96.75 72 GLY A C 1
ATOM 580 O O . GLY A 1 72 ? -5.172 4.535 5.625 1 96.75 72 GLY A O 1
ATOM 581 N N . VAL A 1 73 ? -3.471 4.219 4.27 1 95.56 73 VAL A N 1
ATOM 582 C CA . VAL A 1 73 ? -3.867 5.254 3.316 1 95.56 73 VAL A CA 1
ATOM 583 C C . VAL A 1 73 ? -4.121 4.625 1.949 1 95.56 73 VAL A C 1
ATOM 585 O O . VAL A 1 73 ? -3.279 3.889 1.43 1 95.56 73 VAL A O 1
ATOM 588 N N . PRO A 1 74 ? -5.281 4.867 1.382 1 95 74 PRO A N 1
ATOM 589 C CA . PRO A 1 74 ? -5.496 4.355 0.028 1 95 74 PRO A CA 1
ATOM 590 C C . PRO A 1 74 ? -4.438 4.836 -0.962 1 95 74 PRO A C 1
ATOM 592 O O . PRO A 1 74 ? -4.066 6.012 -0.95 1 95 74 PRO A O 1
ATOM 595 N N . ALA A 1 75 ? -3.982 3.951 -1.782 1 94.56 75 ALA A N 1
ATOM 596 C CA . ALA A 1 75 ? -3 4.316 -2.799 1 94.56 75 ALA A CA 1
ATOM 597 C C . ALA A 1 75 ? -3.609 5.258 -3.836 1 94.56 75 ALA A C 1
ATOM 599 O O . ALA A 1 75 ? -4.762 5.086 -4.238 1 94.56 75 ALA A O 1
ATOM 600 N N . VAL A 1 76 ? -2.852 6.242 -4.266 1 94 76 VAL A N 1
ATOM 601 C CA . VAL A 1 76 ? -3.244 7.133 -5.352 1 94 76 VAL A CA 1
ATOM 602 C C . VAL A 1 76 ? -2.629 6.648 -6.664 1 94 76 VAL A C 1
ATOM 604 O O . VAL A 1 76 ? -1.418 6.426 -6.746 1 94 76 VAL A O 1
ATOM 607 N N . TYR A 1 77 ? -3.418 6.52 -7.695 1 94.88 77 TYR A N 1
ATOM 608 C CA . TYR A 1 77 ? -2.922 5.941 -8.938 1 94.88 77 TYR A CA 1
ATOM 609 C C . TYR A 1 77 ? -2.752 7.012 -10.008 1 94.88 77 TYR A C 1
ATOM 611 O O . TYR A 1 77 ? -1.842 6.93 -10.836 1 94.88 77 TYR A O 1
ATOM 619 N N . ASP A 1 78 ? -3.701 7.98 -9.992 1 93.94 78 ASP A N 1
ATOM 620 C CA . ASP A 1 78 ? -3.715 8.945 -11.086 1 93.94 78 ASP A CA 1
ATOM 621 C C . ASP A 1 78 ? -4.441 10.227 -10.68 1 93.94 78 ASP A C 1
ATOM 623 O O . ASP A 1 78 ? -5.121 10.266 -9.656 1 93.94 78 ASP A O 1
ATOM 627 N N . VAL A 1 79 ? -4.137 11.273 -11.383 1 91.5 79 VAL A N 1
ATOM 628 C CA . VAL A 1 79 ? -4.793 12.57 -11.219 1 91.5 79 VAL A CA 1
ATOM 629 C C . VAL A 1 79 ? -4.957 13.25 -12.578 1 91.5 79 VAL A C 1
ATOM 631 O O . VAL A 1 79 ? -4.152 13.031 -13.484 1 91.5 79 VAL A O 1
ATOM 634 N N . GLY A 1 80 ? -6.094 13.945 -12.766 1 89.75 80 GLY A N 1
ATOM 635 C CA . GLY A 1 80 ? -6.281 14.609 -14.047 1 89.75 80 GLY A CA 1
ATOM 636 C C . GLY A 1 80 ? -7.5 15.516 -14.078 1 89.75 80 GLY A C 1
ATOM 637 O O . GLY A 1 80 ? -7.992 15.938 -13.031 1 89.75 80 GLY A O 1
ATOM 638 N N . MET A 1 81 ? -7.805 15.922 -15.32 1 88.5 81 MET A N 1
ATOM 639 C CA . MET A 1 81 ? -8.992 16.734 -15.602 1 88.5 81 MET A CA 1
ATOM 640 C C . MET A 1 81 ? -9.922 16.016 -16.562 1 88.5 81 MET A C 1
ATOM 642 O O . MET A 1 81 ? -9.461 15.375 -17.516 1 88.5 81 MET A O 1
ATOM 646 N N . TYR A 1 82 ? -11.156 16.047 -16.25 1 88.56 82 TYR A N 1
ATOM 647 C CA . TYR A 1 82 ? -12.18 15.484 -17.141 1 88.56 82 TYR A CA 1
ATOM 648 C C . TYR A 1 82 ? -13.367 16.422 -17.25 1 88.56 82 TYR A C 1
ATOM 650 O O . TYR A 1 82 ? -14.039 16.719 -16.266 1 88.56 82 TYR A O 1
ATOM 658 N N . GLN A 1 83 ? -13.578 16.906 -18.453 1 86.31 83 GLN A N 1
ATOM 659 C CA . GLN A 1 83 ? -14.664 17.844 -18.719 1 86.31 83 GLN A CA 1
ATOM 660 C C . GLN A 1 83 ? -14.602 19.047 -17.781 1 86.31 83 GLN A C 1
ATOM 662 O O . GLN A 1 83 ? -15.602 19.422 -17.172 1 86.31 83 GLN A O 1
ATOM 667 N N . GLY A 1 84 ? -13.383 19.469 -17.531 1 80.25 84 GLY A N 1
ATOM 668 C CA . GLY A 1 84 ? -13.156 20.672 -16.75 1 80.25 84 GLY A CA 1
ATOM 669 C C . GLY A 1 84 ? -13.148 20.422 -15.258 1 80.25 84 GLY A C 1
ATOM 670 O O . GLY A 1 84 ? -12.961 21.359 -14.469 1 80.25 84 GLY A O 1
ATOM 671 N N . ARG A 1 85 ? -13.32 19.219 -14.883 1 83.62 85 ARG A N 1
ATOM 672 C CA . ARG A 1 85 ? -13.328 18.891 -13.461 1 83.62 85 ARG A CA 1
ATOM 673 C C . ARG A 1 85 ? -12.109 18.062 -13.078 1 83.62 85 ARG A C 1
ATOM 675 O O . ARG A 1 85 ? -11.797 17.062 -13.734 1 83.62 85 ARG A O 1
ATOM 682 N N . PRO A 1 86 ? -11.5 18.531 -12.016 1 87.88 86 PRO A N 1
ATOM 683 C CA . PRO A 1 86 ? -10.391 17.719 -11.539 1 87.88 86 PRO A CA 1
ATOM 684 C C . PRO A 1 86 ? -10.852 16.391 -10.938 1 87.88 86 PRO A C 1
ATOM 686 O O . PRO A 1 86 ? -11.906 16.328 -10.297 1 87.88 86 PRO A O 1
ATOM 689 N N . TYR A 1 87 ? -10.055 15.344 -11.164 1 91.38 87 TYR A N 1
ATOM 690 C CA . TYR A 1 87 ? -10.383 14.055 -10.57 1 91.38 87 TYR A CA 1
ATOM 691 C C . TYR A 1 87 ? -9.133 13.375 -10.016 1 91.38 87 TYR A C 1
ATOM 693 O O . TYR A 1 87 ? -8.016 13.695 -10.422 1 91.38 87 TYR A O 1
ATOM 701 N N . LEU A 1 88 ? -9.328 12.562 -9.055 1 92.62 88 LEU A N 1
ATOM 702 C CA . LEU A 1 88 ? -8.305 11.734 -8.422 1 92.62 88 LEU A CA 1
ATOM 703 C C . LEU A 1 88 ? -8.68 10.258 -8.484 1 92.62 88 LEU A C 1
ATOM 705 O O . LEU A 1 88 ? -9.805 9.891 -8.141 1 92.62 88 LEU A O 1
ATOM 709 N N . VAL A 1 89 ? -7.773 9.422 -9.016 1 95.31 89 VAL A N 1
ATOM 710 C CA . VAL A 1 89 ? -7.992 7.977 -9.062 1 95.31 89 VAL A CA 1
ATOM 711 C C . VAL A 1 89 ? -7.23 7.305 -7.922 1 95.31 89 VAL A C 1
ATOM 713 O O . VAL A 1 89 ? -6.016 7.477 -7.789 1 95.31 89 VAL A O 1
ATOM 716 N N . MET A 1 90 ? -7.957 6.512 -7.121 1 94.69 90 MET A N 1
ATOM 717 C CA . MET A 1 90 ? -7.32 5.902 -5.953 1 94.69 90 MET A CA 1
ATOM 718 C C . MET A 1 90 ? -7.836 4.484 -5.73 1 94.69 90 MET A C 1
ATOM 720 O O . MET A 1 90 ? -8.742 4.031 -6.43 1 94.69 90 MET A O 1
ATOM 724 N N . GLN A 1 91 ? -7.176 3.863 -4.809 1 95.38 91 GLN A N 1
ATOM 725 C CA . GLN A 1 91 ? -7.527 2.512 -4.387 1 95.38 91 GLN A CA 1
ATOM 726 C C . GLN A 1 91 ? -8.961 2.453 -3.865 1 95.38 91 GLN A C 1
ATOM 728 O O . GLN A 1 91 ? -9.383 3.318 -3.092 1 95.38 91 GLN A O 1
ATOM 733 N N . ARG A 1 92 ? -9.703 1.522 -4.363 1 93.25 92 ARG A N 1
ATOM 734 C CA . ARG A 1 92 ? -11.016 1.248 -3.773 1 93.25 92 ARG A CA 1
ATOM 735 C C . ARG A 1 92 ? -10.883 0.349 -2.549 1 93.25 92 ARG A C 1
ATOM 737 O O . ARG A 1 92 ? -10.281 -0.724 -2.621 1 93.25 92 ARG A O 1
ATOM 744 N N . ILE A 1 93 ? -11.383 0.766 -1.478 1 93.69 93 ILE A N 1
ATOM 745 C CA . ILE A 1 93 ? -11.25 0.025 -0.228 1 93.69 93 ILE A CA 1
ATOM 746 C C . ILE A 1 93 ? -12.461 -0.887 -0.038 1 93.69 93 ILE A C 1
ATOM 748 O O . ILE A 1 93 ? -13.602 -0.446 -0.168 1 93.69 93 ILE A O 1
ATOM 752 N N . ASP A 1 94 ? -12.18 -2.158 0.184 1 87.88 94 ASP A N 1
ATOM 753 C CA . ASP A 1 94 ? -13.211 -3.123 0.541 1 87.88 94 ASP A CA 1
ATOM 754 C C . ASP A 1 94 ? -13.328 -3.27 2.057 1 87.88 94 ASP A C 1
ATOM 756 O O . ASP A 1 94 ? -12.523 -3.967 2.682 1 87.88 94 ASP A O 1
ATOM 760 N N . GLY A 1 95 ? -14.266 -2.588 2.6 1 92.12 95 GLY A N 1
ATOM 761 C CA . GLY A 1 95 ? -14.469 -2.609 4.039 1 92.12 95 GLY A CA 1
ATOM 762 C C . GLY A 1 95 ? -15.773 -1.954 4.465 1 92.12 95 GLY A C 1
ATOM 763 O O . GLY A 1 95 ? -16.641 -1.691 3.635 1 92.12 95 GLY A O 1
ATOM 764 N N . THR A 1 96 ? -15.945 -1.859 5.766 1 93.44 96 THR A N 1
ATOM 765 C CA . THR A 1 96 ? -17.109 -1.227 6.387 1 93.44 96 THR A CA 1
ATOM 766 C C . THR A 1 96 ? -16.703 0.077 7.074 1 93.44 96 THR A C 1
ATOM 768 O O . THR A 1 96 ? -15.727 0.117 7.82 1 93.44 96 THR A O 1
ATOM 771 N N . SER A 1 97 ? -17.469 1.091 6.75 1 94.5 97 SER A N 1
ATOM 772 C CA . SER A 1 97 ? -17.156 2.346 7.426 1 94.5 97 SER A CA 1
ATOM 773 C C . SER A 1 97 ? -17.438 2.254 8.922 1 94.5 97 SER A C 1
ATOM 775 O O . SER A 1 97 ? -18.328 1.524 9.352 1 94.5 97 SER A O 1
ATOM 777 N N . VAL A 1 98 ? -16.688 2.957 9.68 1 96.5 98 VAL A N 1
ATOM 778 C CA . VAL A 1 98 ? -16.891 2.984 11.125 1 96.5 98 VAL A CA 1
ATOM 779 C C . VAL A 1 98 ? -18.266 3.562 11.438 1 96.5 98 VAL A C 1
ATOM 781 O O . VAL A 1 98 ? -18.938 3.131 12.383 1 96.5 98 VAL A O 1
ATOM 784 N N . SER A 1 99 ? -18.703 4.523 10.617 1 95.69 99 SER A N 1
ATOM 785 C CA . SER A 1 99 ? -20.047 5.047 10.781 1 95.69 99 SER A CA 1
ATOM 786 C C . SER A 1 99 ? -21.094 3.938 10.672 1 95.69 99 SER A C 1
ATOM 788 O O . SER A 1 99 ? -22.016 3.855 11.492 1 95.69 99 SER A O 1
ATOM 790 N N . ASP A 1 100 ? -20.953 3.076 9.68 1 93.06 100 ASP A N 1
ATOM 791 C CA . ASP A 1 100 ? -21.875 1.957 9.5 1 93.06 100 ASP A CA 1
ATOM 792 C C . ASP A 1 100 ? -21.766 0.962 10.648 1 93.06 100 ASP A C 1
ATOM 794 O O . ASP A 1 100 ? -22.766 0.4 11.086 1 93.06 100 ASP A O 1
ATOM 798 N N . LEU A 1 101 ? -20.594 0.72 11.07 1 93.62 101 LEU A N 1
ATOM 799 C CA . LEU A 1 101 ? -20.391 -0.197 12.188 1 93.62 101 LEU A CA 1
ATOM 800 C C . LEU A 1 101 ? -21.125 0.277 13.43 1 93.62 101 LEU A C 1
ATOM 802 O O . LEU A 1 101 ? -21.781 -0.517 14.109 1 93.62 101 LEU A O 1
ATOM 806 N N . VAL A 1 102 ? -20.984 1.549 13.742 1 95 102 VAL A N 1
ATOM 807 C CA . VAL A 1 102 ? -21.609 2.123 14.922 1 95 102 VAL A CA 1
ATOM 808 C C . VAL A 1 102 ? -23.125 2.113 14.758 1 95 102 VAL A C 1
ATOM 810 O O . VAL A 1 102 ? -23.859 1.85 15.719 1 95 102 VAL A O 1
ATOM 813 N N . THR A 1 103 ? -23.578 2.43 13.617 1 92.56 103 THR A N 1
ATOM 814 C CA . THR A 1 103 ? -25.016 2.443 13.336 1 92.56 103 THR A CA 1
ATOM 815 C C . THR A 1 103 ? -25.609 1.046 13.484 1 92.56 103 THR A C 1
ATOM 817 O O . THR A 1 103 ? -26.688 0.88 14.055 1 92.56 103 THR A O 1
ATOM 820 N N . ASP A 1 104 ? -24.906 0.053 13.039 1 89.62 104 ASP A N 1
ATOM 821 C CA . ASP A 1 104 ? -25.406 -1.319 13 1 89.62 104 ASP A CA 1
ATOM 822 C C . ASP A 1 104 ? -25.25 -1.998 14.359 1 89.62 104 ASP A C 1
ATOM 824 O O . ASP A 1 104 ? -26.125 -2.732 14.805 1 89.62 104 ASP A O 1
ATOM 828 N N . GLN A 1 105 ? -24.188 -1.724 14.969 1 88.56 105 GLN A N 1
ATOM 829 C CA . GLN A 1 105 ? -23.844 -2.488 16.172 1 88.56 105 GLN A CA 1
ATOM 830 C C . GLN A 1 105 ? -24.031 -1.649 17.422 1 88.56 105 GLN A C 1
ATOM 832 O O . GLN A 1 105 ? -24.078 -2.188 18.531 1 88.56 105 GLN A O 1
ATOM 837 N N . GLY A 1 106 ? -24.156 -0.368 17.234 1 91.56 106 GLY A N 1
ATOM 838 C CA . GLY A 1 106 ? -24.109 0.497 18.406 1 91.56 106 GLY A CA 1
ATOM 839 C C . GLY A 1 106 ? -22.688 0.79 18.859 1 91.56 106 GLY A C 1
ATOM 840 O O . GLY A 1 106 ? -21.75 0.73 18.062 1 91.56 106 GLY A O 1
ATOM 841 N N . PRO A 1 107 ? -22.594 1.125 20.141 1 95 107 PRO A N 1
ATOM 842 C CA . PRO A 1 107 ? -21.25 1.387 20.656 1 95 107 PRO A CA 1
ATOM 843 C C . PRO A 1 107 ? -20.312 0.205 20.469 1 95 107 PRO A C 1
ATOM 845 O O . PRO A 1 107 ? -20.703 -0.947 20.656 1 95 107 PRO A O 1
ATOM 848 N N . LEU A 1 108 ? -19.172 0.493 20.078 1 96.31 108 LEU A N 1
ATOM 849 C CA . LEU A 1 108 ? -18.188 -0.546 19.812 1 96.31 108 LEU A CA 1
ATOM 850 C C . LEU A 1 108 ? -17.516 -0.997 21.109 1 96.31 108 LEU A C 1
ATOM 852 O O . LEU A 1 108 ? -17.469 -0.239 22.078 1 96.31 108 LEU A O 1
ATOM 856 N N . PRO A 1 109 ? -17.031 -2.262 21.094 1 95.56 109 PRO A N 1
ATOM 857 C CA . PRO A 1 109 ? -16.203 -2.666 22.25 1 95.56 109 PRO A CA 1
ATOM 858 C C . PRO A 1 109 ? -15.016 -1.742 22.469 1 95.56 109 PRO A C 1
ATOM 860 O O . PRO A 1 109 ? -14.414 -1.255 21.516 1 95.56 109 PRO A O 1
ATOM 863 N N . VAL A 1 110 ? -14.664 -1.51 23.719 1 97.12 110 VAL A N 1
ATOM 864 C CA . VAL A 1 110 ? -13.617 -0.57 24.125 1 97.12 110 VAL A CA 1
ATOM 865 C C . VAL A 1 110 ? -12.32 -0.897 23.375 1 97.12 110 VAL A C 1
ATOM 867 O O . VAL A 1 110 ? -11.648 -0.002 22.859 1 97.12 110 VAL A O 1
ATOM 870 N N . GLY A 1 111 ? -11.961 -2.168 23.312 1 96.81 111 GLY A N 1
ATOM 871 C CA . GLY A 1 111 ? -10.742 -2.572 22.625 1 96.81 111 GLY A CA 1
ATOM 872 C C . GLY A 1 111 ? -10.719 -2.17 21.172 1 96.81 111 GLY A C 1
ATOM 873 O O . GLY A 1 111 ? -9.695 -1.683 20.672 1 96.81 111 GLY A O 1
ATOM 874 N N . TRP A 1 112 ? -11.805 -2.342 20.469 1 96.5 112 TRP A N 1
ATOM 875 C CA . TRP A 1 112 ? -11.891 -2.004 19.062 1 96.5 112 TRP A CA 1
ATOM 876 C C . TRP A 1 112 ? -11.867 -0.492 18.859 1 96.5 112 TRP A C 1
ATOM 878 O O . TRP A 1 112 ? -11.234 0.008 17.922 1 96.5 112 TRP A O 1
ATOM 888 N N . ALA A 1 113 ? -12.609 0.225 19.719 1 98.19 113 ALA A N 1
ATOM 889 C CA . ALA A 1 113 ? -12.562 1.682 19.625 1 98.19 113 ALA A CA 1
ATOM 890 C C . ALA A 1 113 ? -11.133 2.197 19.75 1 98.19 113 ALA A C 1
ATOM 892 O O . ALA A 1 113 ? -10.695 3.035 18.953 1 98.19 113 ALA A O 1
ATOM 893 N N . ALA A 1 114 ? -10.422 1.641 20.719 1 98.31 114 ALA A N 1
ATOM 894 C CA . ALA A 1 114 ? -9.031 2.021 20.938 1 98.31 114 ALA A CA 1
ATOM 895 C C . ALA A 1 114 ? -8.156 1.607 19.75 1 98.31 114 ALA A C 1
ATOM 897 O O . ALA A 1 114 ? -7.289 2.365 19.312 1 98.31 114 ALA A O 1
ATOM 898 N N . ALA A 1 115 ? -8.375 0.424 19.234 1 97.88 115 ALA A N 1
ATOM 899 C CA . ALA A 1 115 ? -7.586 -0.101 18.109 1 97.88 115 ALA A CA 1
ATOM 900 C C . ALA A 1 115 ? -7.781 0.743 16.859 1 97.88 115 ALA A C 1
ATOM 902 O O . ALA A 1 115 ? -6.816 1.075 16.172 1 97.88 115 ALA A O 1
ATOM 903 N N . ILE A 1 116 ? -9.039 1.078 16.562 1 98.38 116 ILE A N 1
ATOM 904 C CA . ILE A 1 116 ? -9.359 1.898 15.391 1 98.38 116 ILE A CA 1
ATOM 905 C C . ILE A 1 116 ? -8.703 3.271 15.531 1 98.38 116 ILE A C 1
ATOM 907 O O . ILE A 1 116 ? -8.055 3.756 14.602 1 98.38 116 ILE A O 1
ATOM 911 N N . ALA A 1 117 ? -8.828 3.848 16.672 1 98.81 117 ALA A N 1
ATOM 912 C CA . ALA A 1 117 ? -8.242 5.164 16.906 1 98.81 117 ALA A CA 1
ATOM 913 C C . ALA A 1 117 ? -6.719 5.109 16.844 1 98.81 117 ALA A C 1
ATOM 915 O O . ALA A 1 117 ? -6.082 6.02 16.297 1 98.81 117 ALA A O 1
ATOM 916 N N . ALA A 1 118 ? -6.133 4.07 17.406 1 98.5 118 ALA A N 1
ATOM 917 C CA . ALA A 1 118 ? -4.68 3.924 17.391 1 98.5 118 ALA A CA 1
ATOM 918 C C . ALA A 1 118 ? -4.152 3.795 15.969 1 98.5 118 ALA A C 1
ATOM 920 O O . ALA A 1 118 ? -3.164 4.434 15.609 1 98.5 118 ALA A O 1
ATOM 921 N N . GLN A 1 119 ? -4.773 2.963 15.164 1 98.31 119 GLN A N 1
ATOM 922 C CA . GLN A 1 119 ? -4.395 2.844 13.766 1 98.31 119 GLN A CA 1
ATOM 923 C C . GLN A 1 119 ? -4.531 4.184 13.039 1 98.31 119 GLN A C 1
ATOM 925 O O . GLN A 1 119 ? -3.674 4.547 12.234 1 98.31 119 GLN A O 1
ATOM 930 N N . THR A 1 120 ? -5.586 4.887 13.328 1 98.56 120 THR A N 1
ATOM 931 C CA . THR A 1 120 ? -5.793 6.207 12.742 1 98.56 120 THR A CA 1
ATOM 932 C C . THR A 1 120 ? -4.664 7.156 13.133 1 98.56 120 THR A C 1
ATOM 934 O O . THR A 1 120 ? -4.195 7.941 12.312 1 98.56 120 THR A O 1
ATOM 937 N N . CYS A 1 121 ? -4.23 7.117 14.398 1 98.25 121 CYS A N 1
ATOM 938 C CA . CYS A 1 121 ? -3.113 7.934 14.852 1 98.25 121 CYS A CA 1
ATOM 939 C C . CYS A 1 121 ? -1.854 7.633 14.047 1 98.25 121 CYS A C 1
ATOM 941 O O . CYS A 1 121 ? -1.096 8.547 13.711 1 98.25 121 CYS A O 1
ATOM 943 N N . ALA A 1 122 ? -1.628 6.371 13.758 1 97.19 122 ALA A N 1
ATOM 944 C CA . ALA A 1 122 ? -0.482 5.996 12.938 1 97.19 122 ALA A CA 1
ATOM 945 C C . ALA A 1 122 ? -0.551 6.66 11.562 1 97.19 122 ALA A C 1
ATOM 947 O O . ALA A 1 122 ? 0.457 7.156 11.055 1 97.19 122 ALA A O 1
ATOM 948 N N . VAL A 1 123 ? -1.701 6.664 10.984 1 97.38 123 VAL A N 1
ATOM 949 C CA . VAL A 1 123 ? -1.919 7.273 9.68 1 97.38 123 VAL A CA 1
ATOM 950 C C . VAL A 1 123 ? -1.729 8.781 9.773 1 97.38 123 VAL A C 1
ATOM 952 O O . VAL A 1 123 ? -1.075 9.391 8.922 1 97.38 123 VAL A O 1
ATOM 955 N N . LEU A 1 124 ? -2.303 9.43 10.82 1 95.44 124 LEU A N 1
ATOM 956 C CA . LEU A 1 124 ? -2.15 10.867 11.008 1 95.44 124 LEU A CA 1
ATOM 957 C C . LEU A 1 124 ? -0.686 11.234 11.211 1 95.44 124 LEU A C 1
ATOM 959 O O . LEU A 1 124 ? -0.243 12.305 10.773 1 95.44 124 LEU A O 1
ATOM 963 N N . SER A 1 125 ? 0.034 10.398 11.891 1 93.94 125 SER A N 1
ATOM 964 C CA . SER A 1 125 ? 1.453 10.641 12.133 1 93.94 125 SER A CA 1
ATOM 965 C C . SER A 1 125 ? 2.209 10.812 10.82 1 93.94 125 SER A C 1
ATOM 967 O O . SER A 1 125 ? 2.967 11.773 10.656 1 93.94 125 SER A O 1
ATOM 969 N N . VAL A 1 126 ? 2.004 9.898 9.875 1 91.06 126 VAL A N 1
ATOM 970 C CA . VAL A 1 126 ? 2.711 9.977 8.602 1 91.06 126 VAL A CA 1
ATOM 971 C C . VAL A 1 126 ? 2.213 11.18 7.805 1 91.06 126 VAL A C 1
ATOM 973 O O . VAL A 1 126 ? 3 11.859 7.148 1 91.06 126 VAL A O 1
ATOM 976 N N . ALA A 1 127 ? 0.958 11.469 7.812 1 89.56 127 ALA A N 1
ATOM 977 C CA . ALA A 1 127 ? 0.389 12.609 7.094 1 89.56 127 ALA A CA 1
ATOM 978 C C . ALA A 1 127 ? 0.926 13.93 7.645 1 89.56 127 ALA A C 1
ATOM 980 O O . ALA A 1 127 ? 1.367 14.789 6.883 1 89.56 127 ALA A O 1
ATOM 981 N N . HIS A 1 128 ? 0.88 14.07 8.984 1 84.69 128 HIS A N 1
ATOM 982 C CA . HIS A 1 128 ? 1.333 15.297 9.625 1 84.69 128 HIS A CA 1
ATOM 983 C C . HIS A 1 128 ? 2.822 15.531 9.383 1 84.69 128 HIS A C 1
ATOM 985 O O . HIS A 1 128 ? 3.258 16.672 9.211 1 84.69 128 HIS A O 1
ATOM 991 N N . ALA A 1 129 ? 3.574 14.453 9.383 1 81 129 ALA A N 1
ATOM 992 C CA . ALA A 1 129 ? 5.004 14.562 9.094 1 81 129 ALA A CA 1
ATOM 993 C C . ALA A 1 129 ? 5.238 15.086 7.68 1 81 129 ALA A C 1
ATOM 995 O O . ALA A 1 129 ? 6.246 15.758 7.418 1 81 129 ALA A O 1
ATOM 996 N N . ALA A 1 130 ? 4.277 14.82 6.82 1 76.44 130 ALA A N 1
ATOM 997 C CA . ALA A 1 130 ? 4.348 15.305 5.445 1 76.44 130 ALA A CA 1
ATOM 998 C C . ALA A 1 130 ? 3.6 16.625 5.289 1 76.44 130 ALA A C 1
ATOM 1000 O O . ALA A 1 130 ? 3.332 17.062 4.168 1 76.44 130 ALA A O 1
ATOM 1001 N N . SER A 1 131 ? 3.102 17.203 6.367 1 74.31 131 SER A N 1
ATOM 1002 C CA . SER A 1 131 ? 2.422 18.484 6.422 1 74.31 131 SER A CA 1
ATOM 1003 C C . SER A 1 131 ? 1.054 18.422 5.754 1 74.31 131 SER A C 1
ATOM 1005 O O . SER A 1 131 ? 0.622 19.375 5.113 1 74.31 131 SER A O 1
ATOM 1007 N N . LEU A 1 132 ? 0.507 17.312 5.812 1 81.38 132 LEU A N 1
ATOM 1008 C CA . LEU A 1 132 ? -0.852 17.141 5.312 1 81.38 132 LEU A CA 1
ATOM 1009 C C . LEU A 1 132 ? -1.843 17.016 6.465 1 81.38 132 LEU A C 1
ATOM 1011 O O . LEU A 1 132 ? -1.727 16.125 7.301 1 81.38 132 LEU A O 1
ATOM 1015 N N . ILE A 1 133 ? -2.762 17.969 6.523 1 83.44 133 ILE A N 1
ATOM 1016 C CA . ILE A 1 133 ? -3.82 17.938 7.527 1 83.44 133 ILE A CA 1
ATOM 1017 C C . ILE A 1 133 ? -5.082 17.312 6.934 1 83.44 133 ILE A C 1
ATOM 1019 O O . ILE A 1 133 ? -5.469 17.625 5.805 1 83.44 133 ILE A O 1
ATOM 1023 N N . HIS A 1 134 ? -5.699 16.391 7.637 1 89.94 134 HIS A N 1
ATOM 1024 C CA . HIS A 1 134 ? -6.859 15.68 7.113 1 89.94 134 HIS A CA 1
ATOM 1025 C C . HIS A 1 134 ? -8.062 16.609 6.973 1 89.94 134 HIS A C 1
ATOM 1027 O O . HIS A 1 134 ? -8.688 16.672 5.914 1 89.94 134 HIS A O 1
ATOM 1033 N N . ARG A 1 135 ? -8.477 17.312 8.102 1 85.56 135 ARG A N 1
ATOM 1034 C CA . ARG A 1 135 ? -9.453 18.406 8.18 1 85.56 135 ARG A CA 1
ATOM 1035 C C . ARG A 1 135 ? -10.875 17.859 8.234 1 85.56 135 ARG A C 1
ATOM 1037 O O . ARG A 1 135 ? -11.797 18.562 8.625 1 85.56 135 ARG A O 1
ATOM 1044 N N . ASP A 1 136 ? -11.062 16.578 7.934 1 89.06 136 ASP A N 1
ATOM 1045 C CA . ASP A 1 136 ? -12.414 16.031 7.918 1 89.06 136 ASP A CA 1
ATOM 1046 C C . ASP A 1 136 ? -12.43 14.609 8.469 1 89.06 136 ASP A C 1
ATOM 1048 O O . ASP A 1 136 ? -13.047 13.711 7.887 1 89.06 136 ASP A O 1
ATOM 1052 N N . LEU A 1 137 ? -11.734 14.375 9.484 1 94.25 137 LEU A N 1
ATOM 1053 C CA . LEU A 1 137 ? -11.742 13.07 10.133 1 94.25 137 LEU A CA 1
ATOM 1054 C C . LEU A 1 137 ? -13.078 12.812 10.82 1 94.25 137 LEU A C 1
ATOM 1056 O O . LEU A 1 137 ? -13.562 13.648 11.586 1 94.25 137 LEU A O 1
ATOM 1060 N N . LYS A 1 138 ? -13.758 11.773 10.484 1 95.38 138 LYS A N 1
ATOM 1061 C CA . LYS A 1 138 ? -15.055 11.344 11 1 95.38 138 LYS A CA 1
ATOM 1062 C C . LYS A 1 138 ? -15.266 9.852 10.773 1 95.38 138 LYS A C 1
ATOM 1064 O O . LYS A 1 138 ? -14.531 9.227 10.008 1 95.38 138 LYS A O 1
ATOM 1069 N N . PRO A 1 139 ? -16.188 9.242 11.469 1 96.56 139 PRO A N 1
ATOM 1070 C CA . PRO A 1 139 ? -16.375 7.797 11.359 1 96.56 139 PRO A CA 1
ATOM 1071 C C . PRO A 1 139 ? -16.625 7.336 9.93 1 96.56 139 PRO A C 1
ATOM 1073 O O . PRO A 1 139 ? -16.172 6.25 9.547 1 96.56 139 PRO A O 1
ATOM 1076 N N . SER A 1 140 ? -17.234 8.148 9.086 1 94.06 140 SER A N 1
ATOM 1077 C CA . SER A 1 140 ? -17.562 7.746 7.715 1 94.06 140 SER A CA 1
ATOM 1078 C C . SER A 1 140 ? -16.312 7.734 6.84 1 94.06 140 SER A C 1
ATOM 1080 O O . SER A 1 140 ? -16.328 7.176 5.742 1 94.06 140 SER A O 1
ATOM 1082 N N . ASN A 1 141 ? -15.25 8.344 7.336 1 94.19 141 ASN A N 1
ATOM 1083 C CA . ASN A 1 141 ? -14 8.383 6.582 1 94.19 141 ASN A CA 1
ATOM 1084 C C . ASN A 1 141 ? -12.992 7.371 7.117 1 94.19 141 ASN A C 1
ATOM 1086 O O . ASN A 1 141 ? -11.812 7.418 6.766 1 94.19 141 ASN A O 1
ATOM 1090 N N . LEU A 1 142 ? -13.445 6.555 7.984 1 97.38 142 LEU A N 1
ATOM 1091 C CA . LEU A 1 142 ? -12.672 5.422 8.484 1 97.38 142 LEU A CA 1
ATOM 1092 C C . LEU A 1 142 ? -13.312 4.102 8.062 1 97.38 142 LEU A C 1
ATOM 1094 O O . LEU A 1 142 ? -14.477 3.84 8.367 1 97.38 142 LEU A O 1
ATOM 1098 N N . MET A 1 143 ? -12.516 3.318 7.398 1 96.75 143 MET A N 1
ATOM 1099 C CA . MET A 1 143 ? -13.047 2.043 6.926 1 96.75 143 MET A CA 1
ATOM 1100 C C . MET A 1 143 ? -12.305 0.875 7.566 1 96.75 143 MET A C 1
ATOM 1102 O O . MET A 1 143 ? -11.07 0.818 7.527 1 96.75 143 MET A O 1
ATOM 1106 N N . LEU A 1 144 ? -13.031 0.017 8.172 1 95.69 144 LEU A N 1
ATOM 1107 C CA . LEU A 1 144 ? -12.5 -1.227 8.711 1 95.69 144 LEU A CA 1
ATOM 1108 C C . LEU A 1 144 ? -12.508 -2.326 7.656 1 95.69 144 LEU A C 1
ATOM 1110 O O . LEU A 1 144 ? -13.562 -2.688 7.137 1 95.69 144 LEU A O 1
ATOM 1114 N N . GLU A 1 145 ? -11.344 -2.859 7.344 1 94.69 145 GLU A N 1
ATOM 1115 C CA . GLU A 1 145 ? -11.227 -3.959 6.391 1 94.69 145 GLU A CA 1
ATOM 1116 C C . GLU A 1 145 ? -11.414 -5.309 7.078 1 94.69 145 GLU A C 1
ATOM 1118 O O . GLU A 1 145 ? -11.312 -5.406 8.305 1 94.69 145 GLU A O 1
ATOM 1123 N N . PRO A 1 146 ? -11.656 -6.375 6.363 1 89.88 146 PRO A N 1
ATOM 1124 C CA . PRO A 1 146 ? -11.969 -7.684 6.938 1 89.88 146 PRO A CA 1
ATOM 1125 C C . PRO A 1 146 ? -10.82 -8.25 7.77 1 89.88 146 PRO A C 1
ATOM 1127 O O . PRO A 1 146 ? -11.039 -9.117 8.617 1 89.88 146 PRO A O 1
ATOM 1130 N N . ASP A 1 147 ? -9.672 -7.789 7.508 1 90.75 147 ASP A N 1
ATOM 1131 C CA . ASP A 1 147 ? -8.539 -8.305 8.266 1 90.75 147 ASP A CA 1
ATOM 1132 C C . ASP A 1 147 ? -8.312 -7.496 9.547 1 90.75 147 ASP A C 1
ATOM 1134 O O . ASP A 1 147 ? -7.41 -7.793 10.328 1 90.75 147 ASP A O 1
ATOM 1138 N N . GLY A 1 148 ? -9.117 -6.441 9.75 1 93.38 148 GLY A N 1
ATOM 1139 C CA . GLY A 1 148 ? -9.039 -5.656 10.977 1 93.38 148 GLY A CA 1
ATOM 1140 C C . GLY A 1 148 ? -8.234 -4.379 10.812 1 93.38 148 GLY A C 1
ATOM 1141 O O . GLY A 1 148 ? -8.094 -3.609 11.766 1 93.38 148 GLY A O 1
ATOM 1142 N N . SER A 1 149 ? -7.691 -4.129 9.656 1 95.44 149 SER A N 1
ATOM 1143 C CA . SER A 1 149 ? -6.93 -2.908 9.414 1 95.44 149 SER A CA 1
ATOM 1144 C C . SER A 1 149 ? -7.855 -1.743 9.07 1 95.44 149 SER A C 1
ATOM 1146 O O . SER A 1 149 ? -8.953 -1.946 8.547 1 95.44 149 SER A O 1
ATOM 1148 N N . ILE A 1 150 ? -7.438 -0.534 9.352 1 97.31 150 ILE A N 1
ATOM 1149 C CA . ILE A 1 150 ? -8.219 0.674 9.109 1 97.31 150 ILE A CA 1
ATOM 1150 C C . ILE A 1 150 ? -7.621 1.452 7.941 1 97.31 150 ILE A C 1
ATOM 1152 O O . ILE A 1 150 ? -6.398 1.611 7.852 1 97.31 150 ILE A O 1
ATOM 1156 N N . LYS A 1 151 ? -8.406 1.836 7.047 1 97.56 151 LYS A N 1
ATOM 1157 C CA . LYS A 1 151 ? -8.047 2.797 6.008 1 97.56 151 LYS A CA 1
ATOM 1158 C C . LYS A 1 151 ? -8.672 4.16 6.285 1 97.56 151 LYS A C 1
ATOM 1160 O O . LYS A 1 151 ? -9.867 4.258 6.578 1 97.56 151 LYS A O 1
ATOM 1165 N N . VAL A 1 152 ? -7.887 5.18 6.277 1 96.88 152 VAL A N 1
ATOM 1166 C CA . VAL A 1 152 ? -8.375 6.543 6.438 1 96.88 152 VAL A CA 1
ATOM 1167 C C . VAL A 1 152 ? -8.602 7.176 5.066 1 96.88 152 VAL A C 1
ATOM 1169 O O . VAL A 1 152 ? -7.672 7.297 4.27 1 96.88 152 VAL A O 1
ATOM 1172 N N . LEU A 1 153 ? -9.797 7.582 4.84 1 93.19 153 LEU A N 1
ATOM 1173 C CA . LEU A 1 153 ? -10.195 8.062 3.523 1 93.19 153 LEU A CA 1
ATOM 1174 C C . LEU A 1 153 ? -10.148 9.586 3.457 1 93.19 153 LEU A C 1
ATOM 1176 O O . LEU A 1 153 ? -10.133 10.25 4.492 1 93.19 153 LEU A O 1
ATOM 1180 N N . ASP A 1 154 ? -10.008 10.102 2.229 1 85.44 154 ASP A N 1
ATOM 1181 C CA . ASP A 1 154 ? -10.305 11.477 1.846 1 85.44 154 ASP A CA 1
ATOM 1182 C C . ASP A 1 154 ? -9.32 12.453 2.486 1 85.44 154 ASP A C 1
ATOM 1184 O O . ASP A 1 154 ? -9.727 13.438 3.105 1 85.44 154 ASP A O 1
ATOM 1188 N N . PHE A 1 155 ? -8.086 12.203 2.346 1 79.69 155 PHE A N 1
ATOM 1189 C CA . PHE A 1 155 ? -7.07 13.164 2.771 1 79.69 155 PHE A CA 1
ATOM 1190 C C . PHE A 1 155 ? -7.109 14.414 1.903 1 79.69 155 PHE A C 1
ATOM 1192 O O . PHE A 1 155 ? -7.152 14.32 0.675 1 79.69 155 PHE A O 1
ATOM 1199 N N . GLY A 1 156 ? -6.887 15.672 2.477 1 62.5 156 GLY A N 1
ATOM 1200 C CA . GLY A 1 156 ? -6.473 16.938 1.901 1 62.5 156 GLY A CA 1
ATOM 1201 C C . GLY A 1 156 ? -7.469 17.5 0.904 1 62.5 156 GLY A C 1
ATOM 1202 O O . GLY A 1 156 ? -7.211 18.516 0.262 1 62.5 156 GLY A O 1
ATOM 1203 N N . LEU A 1 157 ? -8.43 16.719 0.441 1 55.94 157 LEU A N 1
ATOM 1204 C CA . LEU A 1 157 ? -9.25 17.172 -0.681 1 55.94 157 LEU A CA 1
ATOM 1205 C C . LEU A 1 157 ? -10.344 18.109 -0.21 1 55.94 157 LEU A C 1
ATOM 1207 O O . LEU A 1 157 ? -11.18 18.547 -1.007 1 55.94 157 LEU A O 1
ATOM 1211 N N . ALA A 1 158 ? -10.344 18.25 1.07 1 48.38 158 ALA A N 1
ATOM 1212 C CA . ALA A 1 158 ? -11.328 19.234 1.53 1 48.38 158 ALA A CA 1
ATOM 1213 C C . ALA A 1 158 ? -10.867 20.656 1.229 1 48.38 158 ALA A C 1
ATOM 1215 O O . ALA A 1 158 ? -10 21.203 1.927 1 48.38 158 ALA A O 1
ATOM 1216 N N . VAL A 1 159 ? -10.547 20.906 -0.012 1 42.97 159 VAL A N 1
ATOM 1217 C CA . VAL A 1 159 ? -10.07 22.172 -0.554 1 42.97 159 VAL A CA 1
ATOM 1218 C C . VAL A 1 159 ? -10.688 23.344 0.23 1 42.97 159 VAL A C 1
ATOM 1220 O O . VAL A 1 159 ? -10.445 24.5 -0.088 1 42.97 159 VAL A O 1
ATOM 1223 N N . GLY A 1 160 ? -11.844 23.219 0.765 1 39.12 160 GLY A N 1
ATOM 1224 C CA . GLY A 1 160 ? -12.523 24.484 0.969 1 39.12 160 GLY A CA 1
ATOM 1225 C C . GLY A 1 160 ? -11.711 25.469 1.787 1 39.12 160 GLY A C 1
ATOM 1226 O O . GLY A 1 160 ? -11.531 26.625 1.381 1 39.12 160 GLY A O 1
ATOM 1227 N N . VAL A 1 161 ? -11.68 25.375 3.133 1 35.03 161 VAL A N 1
ATOM 1228 C CA . VAL A 1 161 ? -11.773 26.578 3.955 1 35.03 161 VAL A CA 1
ATOM 1229 C C . VAL A 1 161 ? -10.391 27.172 4.164 1 35.03 161 VAL A C 1
ATOM 1231 O O . VAL A 1 161 ? -9.617 26.703 5 1 35.03 161 VAL A O 1
ATOM 1234 N N . ASP A 1 162 ? -9.555 27.078 3.275 1 35.53 162 ASP A N 1
ATOM 1235 C CA . ASP A 1 162 ? -8.359 27.844 3.629 1 35.53 162 ASP A CA 1
ATOM 1236 C C . ASP A 1 162 ? -8.727 29.156 4.293 1 35.53 162 ASP A C 1
ATOM 1238 O O . ASP A 1 162 ? -9.828 29.688 4.09 1 35.53 162 ASP A O 1
ATOM 1242 N N . ALA A 1 163 ? -7.809 29.641 5.109 1 35.94 163 ALA A N 1
ATOM 1243 C CA . ALA A 1 163 ? -7.906 30.906 5.852 1 35.94 163 ALA A CA 1
ATOM 1244 C C . ALA A 1 163 ? -8.57 31.984 5.012 1 35.94 163 ALA A C 1
ATOM 1246 O O . ALA A 1 163 ? -9.336 32.812 5.535 1 35.94 163 ALA A O 1
ATOM 1247 N N . ASN A 1 164 ? -8.109 32.031 3.822 1 33.34 164 ASN A N 1
ATOM 1248 C CA . ASN A 1 164 ? -8.75 33.125 3.094 1 33.34 164 ASN A CA 1
ATOM 1249 C C . ASN A 1 164 ? -10.219 32.812 2.814 1 33.34 164 ASN A C 1
ATOM 1251 O O . ASN A 1 164 ? -10.953 33.688 2.344 1 33.34 164 ASN A O 1
ATOM 1255 N N . ASP A 1 165 ? -10.555 31.578 2.783 1 34.47 165 ASP A N 1
ATOM 1256 C CA . ASP A 1 165 ? -11.938 31.25 2.451 1 34.47 165 ASP A CA 1
ATOM 1257 C C . ASP A 1 165 ? -12.789 31.141 3.711 1 34.47 165 ASP A C 1
ATOM 1259 O O . ASP A 1 165 ? -13.93 30.672 3.656 1 34.47 165 ASP A O 1
ATOM 1263 N N . PHE A 1 166 ? -12.328 31.078 4.805 1 30.34 166 PHE A N 1
ATOM 1264 C CA . PHE A 1 166 ? -13.133 31.109 6.02 1 30.34 166 PHE A CA 1
ATOM 1265 C C . PHE A 1 166 ? -14.273 32.125 5.895 1 30.34 166 PHE A C 1
ATOM 1267 O O . PHE A 1 166 ? -15.312 31.969 6.539 1 30.34 166 PHE A O 1
ATOM 1274 N N . SER A 1 167 ? -13.984 33.219 5.367 1 31.84 167 SER A N 1
ATOM 1275 C CA . SER A 1 167 ? -15.078 34.156 5.18 1 31.84 167 SER A CA 1
ATOM 1276 C C . SER A 1 167 ? -16.25 33.5 4.461 1 31.84 167 SER A C 1
ATOM 1278 O O . SER A 1 167 ? -17.391 33.969 4.566 1 31.84 167 SER A O 1
ATOM 1280 N N . LYS A 1 168 ? -15.984 32.594 3.496 1 34.28 168 LYS A N 1
ATOM 1281 C CA . LYS A 1 168 ? -17.078 32.125 2.643 1 34.28 168 LYS A CA 1
ATOM 1282 C C . LYS A 1 168 ? -17.781 30.922 3.242 1 34.28 168 LYS A C 1
ATOM 1284 O O . LYS A 1 168 ? -18.766 30.422 2.686 1 34.28 168 LYS A O 1
ATOM 1289 N N . ILE A 1 169 ? -17.172 30.156 4.023 1 32.66 169 ILE A N 1
ATOM 1290 C CA . ILE A 1 169 ? -17.891 29.016 4.574 1 32.66 169 ILE A CA 1
ATOM 1291 C C . ILE A 1 169 ? -19.203 29.484 5.207 1 32.66 169 ILE A C 1
ATOM 1293 O O . ILE A 1 169 ? -20.25 28.844 5.055 1 32.66 169 ILE A O 1
ATOM 1297 N N . THR A 1 170 ? -19.188 30.5 6.07 1 32.31 170 THR A N 1
ATOM 1298 C CA . THR A 1 170 ? -20.453 30.969 6.59 1 32.31 170 THR A CA 1
ATOM 1299 C C . THR A 1 170 ? -21.391 31.375 5.453 1 32.31 170 THR A C 1
A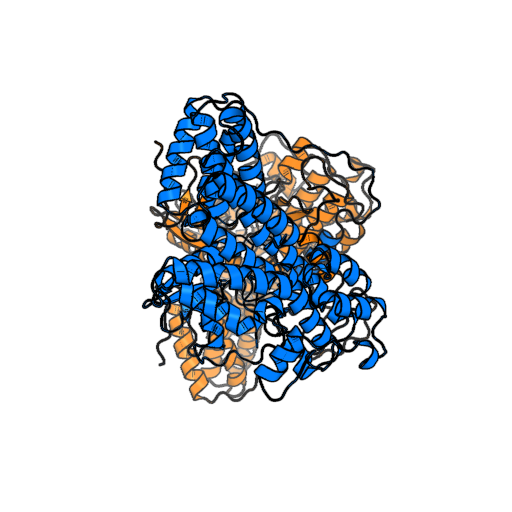TOM 1301 O O . THR A 1 170 ? -22.625 31.359 5.613 1 32.31 170 THR A O 1
ATOM 1304 N N . HIS A 1 171 ? -20.859 32.156 4.504 1 29.61 171 HIS A N 1
ATOM 1305 C CA . HIS A 1 171 ? -21.844 32.844 3.676 1 29.61 171 HIS A CA 1
ATOM 1306 C C . HIS A 1 171 ? -22.391 31.938 2.596 1 29.61 171 HIS A C 1
ATOM 1308 O O . HIS A 1 171 ? -23.312 32.312 1.871 1 29.61 171 HIS A O 1
ATOM 1314 N N . ILE A 1 172 ? -21.484 31.094 1.979 1 32.34 172 ILE A N 1
ATOM 1315 C CA . ILE A 1 172 ? -22.062 30.688 0.7 1 32.34 172 ILE A CA 1
ATOM 1316 C C . ILE A 1 172 ? -23.172 29.672 0.931 1 32.34 172 ILE A C 1
ATOM 1318 O O . ILE A 1 172 ? -23.734 29.125 -0.024 1 32.34 172 ILE A O 1
ATOM 1322 N N . GLY A 1 173 ? -24.016 29.75 1.849 1 32.47 173 GLY A N 1
ATOM 1323 C CA . GLY A 1 173 ? -25.281 29.062 1.936 1 32.47 173 GLY A CA 1
ATOM 1324 C C . GLY A 1 173 ? -25.172 27.547 1.758 1 32.47 173 GLY A C 1
ATOM 1325 O O . GLY A 1 173 ? -26.156 26.875 1.516 1 32.47 173 GLY A O 1
ATOM 1326 N N . GLN A 1 174 ? -24.047 27.109 1.268 1 36.59 174 GLN A N 1
ATOM 1327 C CA . GLN A 1 174 ? -24.203 25.672 1.055 1 36.59 174 GLN A CA 1
ATOM 1328 C C . GLN A 1 174 ? -24.203 24.922 2.379 1 36.59 174 GLN A C 1
ATOM 1330 O O . GLN A 1 174 ? -23.438 25.25 3.293 1 36.59 174 GLN A O 1
ATOM 1335 N N . PRO A 1 175 ? -25.25 24.109 2.646 1 39.06 175 PRO A N 1
ATOM 1336 C CA . PRO A 1 175 ? -25.484 23.328 3.859 1 39.06 175 PRO A CA 1
ATOM 1337 C C . PRO A 1 175 ? -24.234 22.562 4.312 1 39.06 175 PRO A C 1
ATOM 1339 O O . PRO A 1 175 ? -23.672 21.797 3.541 1 39.06 175 PRO A O 1
ATOM 1342 N N . ILE A 1 176 ? -23.281 23.219 4.859 1 45.91 176 ILE A N 1
ATOM 1343 C CA . ILE A 1 176 ? -22.297 22.422 5.594 1 45.91 176 ILE A CA 1
ATOM 1344 C C . ILE A 1 176 ? -23.016 21.359 6.422 1 45.91 176 ILE A C 1
ATOM 1346 O O . ILE A 1 176 ? -24 21.656 7.098 1 45.91 176 ILE A O 1
ATOM 1350 N N . GLY A 1 177 ? -23.078 20.109 6.078 1 57.06 177 GLY A N 1
ATOM 1351 C CA . GLY A 1 177 ? -23.609 19.125 7.004 1 57.06 177 GLY A CA 1
ATOM 1352 C C . GLY A 1 177 ? -23.344 19.453 8.461 1 57.06 177 GLY A C 1
ATOM 1353 O O . GLY A 1 177 ? -22.688 20.469 8.758 1 57.06 177 GLY A O 1
ATOM 1354 N N . THR A 1 178 ? -24.031 19 9.391 1 61.25 178 THR A N 1
ATOM 1355 C CA . THR A 1 178 ? -23.859 19.234 10.82 1 61.25 178 THR A CA 1
ATOM 1356 C C . THR A 1 178 ? -22.422 18.953 11.258 1 61.25 178 THR A C 1
ATOM 1358 O O . THR A 1 178 ? -21.906 17.859 11.039 1 61.25 178 THR A O 1
ATOM 1361 N N . PRO A 1 179 ? -21.719 19.969 11.695 1 85.44 179 PRO A N 1
ATOM 1362 C CA . PRO A 1 179 ? -20.297 19.859 12 1 85.44 179 PRO A CA 1
ATOM 1363 C C . PRO A 1 179 ? -20.031 19.094 13.305 1 85.44 179 PRO A C 1
ATOM 1365 O O . PRO A 1 179 ? -19.438 19.656 14.234 1 85.44 179 PRO A O 1
ATOM 1368 N N . HIS A 1 180 ? -20.328 17.844 13.305 1 92.38 180 HIS A N 1
ATOM 1369 C CA . HIS A 1 180 ? -20.219 17.031 14.516 1 92.38 180 HIS A CA 1
ATOM 1370 C C . HIS A 1 180 ? -18.75 16.797 14.891 1 92.38 180 HIS A C 1
ATOM 1372 O O . HIS A 1 180 ? -18.453 16.422 16.031 1 92.38 180 HIS A O 1
ATOM 1378 N N . TYR A 1 181 ? -17.859 17.141 13.961 1 94.56 181 TYR A N 1
ATOM 1379 C CA . TYR A 1 181 ? -16.484 16.703 14.211 1 94.56 181 TYR A CA 1
ATOM 1380 C C . TYR A 1 181 ? -15.508 17.859 14 1 94.56 181 TYR A C 1
ATOM 1382 O O . TYR A 1 181 ? -14.297 17.656 14.086 1 94.56 181 TYR A O 1
ATOM 1390 N N . MET A 1 182 ? -16.047 19.047 13.703 1 90.88 182 MET A N 1
ATOM 1391 C CA . MET A 1 182 ? -15.203 20.203 13.445 1 90.88 182 MET A CA 1
ATOM 1392 C C . MET A 1 182 ? -14.602 20.734 14.742 1 90.88 182 MET A C 1
ATOM 1394 O O . MET A 1 182 ? -15.312 20.922 15.734 1 90.88 182 MET A O 1
ATOM 1398 N N . ALA A 1 183 ? -13.375 21.031 14.688 1 91.06 183 ALA A N 1
ATOM 1399 C CA . ALA A 1 183 ? -12.719 21.641 15.844 1 91.06 183 ALA A CA 1
ATOM 1400 C C . ALA A 1 183 ? -13.156 23.094 16.016 1 91.06 183 ALA A C 1
ATOM 1402 O O . ALA A 1 183 ? -13.562 23.75 15.055 1 91.06 183 ALA A O 1
ATOM 1403 N N . PRO A 1 184 ? -13.086 23.578 17.25 1 86.5 184 PRO A N 1
ATOM 1404 C CA . PRO A 1 184 ? -13.469 24.969 17.516 1 86.5 184 PRO A CA 1
ATOM 1405 C C . PRO A 1 184 ? -12.773 25.953 16.578 1 86.5 184 PRO A C 1
ATOM 1407 O O . PRO A 1 184 ? -13.414 26.859 16.062 1 86.5 184 PRO A O 1
ATOM 1410 N N . GLU A 1 185 ? -11.461 25.734 16.359 1 78.56 185 GLU A N 1
ATOM 1411 C CA . GLU A 1 185 ? -10.734 26.656 15.484 1 78.56 185 GLU A CA 1
ATOM 1412 C C . GLU A 1 185 ? -11.234 26.578 14.047 1 78.56 185 GLU A C 1
ATOM 1414 O O . GLU A 1 185 ? -11.195 27.562 13.312 1 78.56 185 GLU A O 1
ATOM 1419 N N . GLN A 1 186 ? -11.656 25.422 13.625 1 80.38 186 GLN A N 1
ATOM 1420 C CA . GLN A 1 186 ? -12.25 25.297 12.297 1 80.38 186 GLN A CA 1
ATOM 1421 C C . GLN A 1 186 ? -13.578 26.031 12.211 1 80.38 186 GLN A C 1
ATOM 1423 O O . GLN A 1 186 ? -13.844 26.719 11.219 1 80.38 186 GLN A O 1
ATOM 1428 N N . VAL A 1 187 ? -14.422 25.891 13.203 1 77.62 187 VAL A N 1
ATOM 1429 C CA . VAL A 1 187 ? -15.719 26.562 13.266 1 77.62 187 VAL A CA 1
ATOM 1430 C C . VAL A 1 187 ? -15.516 28.078 13.219 1 77.62 187 VAL A C 1
ATOM 1432 O O . VAL A 1 187 ? -16.281 28.797 12.586 1 77.62 187 VAL A O 1
ATOM 1435 N N . LEU A 1 188 ? -14.477 28.453 13.852 1 66.19 188 LEU A N 1
ATOM 1436 C CA . LEU A 1 188 ? -14.203 29.875 13.977 1 66.19 188 LEU A CA 1
ATOM 1437 C C . LEU A 1 188 ? -13.445 30.391 12.758 1 66.19 188 LEU A C 1
ATOM 1439 O O . LEU A 1 188 ? -13.047 31.562 12.711 1 66.19 188 LEU A O 1
ATOM 1443 N N . GLY A 1 189 ? -13.164 29.406 11.758 1 60.28 189 GLY A N 1
ATOM 1444 C CA . GLY A 1 189 ? -12.555 29.812 10.508 1 60.28 189 GLY A CA 1
ATOM 1445 C C . GLY A 1 189 ? -11.039 29.922 10.586 1 60.28 189 GLY A C 1
ATOM 1446 O O . GLY A 1 189 ? -10.414 30.531 9.719 1 60.28 189 GLY A O 1
ATOM 1447 N N . ALA A 1 190 ? -10.508 29.469 11.633 1 60.03 190 ALA A N 1
ATOM 1448 C CA . ALA A 1 190 ? -9.055 29.5 11.789 1 60.03 190 ALA A CA 1
ATOM 1449 C C . ALA A 1 190 ? -8.391 28.375 11 1 60.03 190 ALA A C 1
ATOM 1451 O O . ALA A 1 190 ? -9.078 27.469 10.492 1 60.03 190 ALA A O 1
ATOM 1452 N N . LEU A 1 191 ? -7.086 28.5 10.797 1 62.88 191 LEU A N 1
ATOM 1453 C CA . LEU A 1 191 ? -6.32 27.5 10.078 1 62.88 191 LEU A CA 1
ATOM 1454 C C . LEU A 1 191 ? -6.328 26.172 10.82 1 62.88 191 LEU A C 1
ATOM 1456 O O . LEU A 1 191 ? -6.191 26.141 12.047 1 62.88 191 LEU A O 1
ATOM 1460 N N . SER A 1 192 ? -6.566 25.156 10.047 1 77.06 192 SER A N 1
ATOM 1461 C CA . SER A 1 192 ? -6.52 23.828 10.625 1 77.06 192 SER A CA 1
ATOM 1462 C C . SER A 1 192 ? -5.086 23.375 10.891 1 77.06 192 SER A C 1
ATOM 1464 O O . SER A 1 192 ? -4.168 23.766 10.164 1 77.06 192 SER A O 1
ATOM 1466 N N . SER A 1 193 ? -4.883 22.594 11.922 1 76.12 193 SER A N 1
ATOM 1467 C CA . SER A 1 193 ? -3.592 22.062 12.336 1 76.12 193 SER A CA 1
ATOM 1468 C C . SER A 1 193 ? -3.711 20.594 12.734 1 76.12 193 SER A C 1
ATOM 1470 O O . SER A 1 193 ? -4.812 20.031 12.75 1 76.12 193 SER A O 1
ATOM 1472 N N . PRO A 1 194 ? -2.562 19.938 12.961 1 85.31 194 PRO A N 1
ATOM 1473 C CA . PRO A 1 194 ? -2.637 18.562 13.469 1 85.31 194 PRO A CA 1
ATOM 1474 C C . PRO A 1 194 ? -3.543 18.438 14.695 1 85.31 194 PRO A C 1
ATOM 1476 O O . PRO A 1 194 ? -4.227 17.422 14.859 1 85.31 194 PRO A O 1
ATOM 1479 N N . ALA A 1 195 ? -3.561 19.531 15.461 1 89.44 195 ALA A N 1
ATOM 1480 C CA . ALA A 1 195 ? -4.406 19.516 16.656 1 89.44 195 ALA A CA 1
ATOM 1481 C C . ALA A 1 195 ? -5.883 19.469 16.281 1 89.44 195 ALA A C 1
ATOM 1483 O O . ALA A 1 195 ? -6.695 18.906 17.016 1 89.44 195 ALA A O 1
ATOM 1484 N N . SER A 1 196 ? -6.277 20.078 15.156 1 89.94 196 SER A N 1
ATOM 1485 C CA . SER A 1 196 ? -7.656 20 14.68 1 89.94 196 SER A CA 1
ATOM 1486 C C . SER A 1 196 ? -8.055 18.562 14.359 1 89.94 196 SER A C 1
ATOM 1488 O O . SER A 1 196 ? -9.18 18.156 14.672 1 89.94 196 SER A O 1
ATOM 1490 N N . ASP A 1 197 ? -7.105 17.844 13.758 1 94.12 197 ASP A N 1
ATOM 1491 C CA . ASP A 1 197 ? -7.355 16.438 13.469 1 94.12 197 ASP A CA 1
ATOM 1492 C C . ASP A 1 197 ? -7.512 15.633 14.758 1 94.12 197 ASP A C 1
ATOM 1494 O O . ASP A 1 197 ? -8.328 14.711 14.82 1 94.12 197 ASP A O 1
ATOM 1498 N N . LEU A 1 198 ? -6.707 15.969 15.727 1 97.06 198 LEU A N 1
ATOM 1499 C CA . LEU A 1 198 ? -6.789 15.258 17 1 97.06 198 LEU A CA 1
ATOM 1500 C C . LEU A 1 198 ? -8.133 15.516 17.672 1 97.06 198 LEU A C 1
ATOM 1502 O O . LEU A 1 198 ? -8.688 14.617 18.312 1 97.06 198 LEU A O 1
ATOM 1506 N N . TYR A 1 199 ? -8.633 16.766 17.578 1 96.56 199 TYR A N 1
ATOM 1507 C CA . TYR A 1 199 ? -9.969 17.062 18.094 1 96.56 199 TYR A CA 1
ATOM 1508 C C . TYR A 1 199 ? -11.008 16.172 17.422 1 96.56 199 TYR A C 1
ATOM 1510 O O . TYR A 1 199 ? -11.852 15.578 18.094 1 96.56 199 TYR A O 1
ATOM 1518 N N . ALA A 1 200 ? -10.93 16.156 16.094 1 97.56 200 ALA A N 1
ATOM 1519 C CA . ALA A 1 200 ? -11.859 15.328 15.32 1 97.56 200 ALA A CA 1
ATOM 1520 C C . ALA A 1 200 ? -11.758 13.859 15.727 1 97.56 200 ALA A C 1
ATOM 1522 O O . ALA A 1 200 ? -12.758 13.141 15.766 1 97.56 200 ALA A O 1
ATOM 1523 N N . LEU A 1 201 ? -10.555 13.398 15.992 1 98.62 201 LEU A N 1
ATOM 1524 C CA . LEU A 1 201 ? -10.359 12.031 16.469 1 98.62 201 LEU A CA 1
ATOM 1525 C C . LEU A 1 201 ? -11.07 11.82 17.812 1 98.62 201 LEU A C 1
ATOM 1527 O O . LEU A 1 201 ? -11.656 10.766 18.047 1 98.62 201 LEU A O 1
ATOM 1531 N N . GLY A 1 202 ? -10.961 12.82 18.703 1 98.75 202 GLY A N 1
ATOM 1532 C CA . GLY A 1 202 ? -11.688 12.742 19.953 1 98.75 202 GLY A CA 1
ATOM 1533 C C . GLY A 1 202 ? -13.188 12.594 19.781 1 98.75 202 GLY A C 1
ATOM 1534 O O . GLY A 1 202 ? -13.82 11.773 20.438 1 98.75 202 GLY A O 1
ATOM 1535 N N . CYS A 1 203 ? -13.711 13.398 18.875 1 98.38 203 CYS A N 1
ATOM 1536 C CA . CYS A 1 203 ? -15.133 13.297 18.562 1 98.38 203 CYS A CA 1
ATOM 1537 C C . CYS A 1 203 ? -15.484 11.906 18.062 1 98.38 203 CYS A C 1
ATOM 1539 O O . CYS A 1 203 ? -16.484 11.32 18.469 1 98.38 203 CYS A O 1
ATOM 1541 N N . THR A 1 204 ? -14.672 11.414 17.188 1 98.44 204 THR A N 1
ATOM 1542 C CA . THR A 1 204 ? -14.875 10.102 16.562 1 98.44 204 THR A CA 1
ATOM 1543 C C . THR A 1 204 ? -14.805 9 17.625 1 98.44 204 THR A C 1
ATOM 1545 O O . THR A 1 204 ? -15.641 8.102 17.641 1 98.44 204 THR A O 1
ATOM 1548 N N . LEU A 1 205 ? -13.773 9.086 18.422 1 98.56 205 LEU A N 1
ATOM 1549 C CA . LEU A 1 205 ? -13.586 8.109 19.5 1 98.56 205 LEU A CA 1
ATOM 1550 C C . LEU A 1 205 ? -14.781 8.109 20.438 1 98.56 205 LEU A C 1
ATOM 1552 O O . LEU A 1 205 ? -15.273 7.047 20.828 1 98.56 205 LEU A O 1
ATOM 1556 N N . HIS A 1 206 ? -15.266 9.281 20.812 1 98.38 206 HIS A N 1
ATOM 1557 C CA . HIS A 1 206 ? -16.469 9.398 21.656 1 98.38 206 HIS A CA 1
ATOM 1558 C C . HIS A 1 206 ? -17.656 8.688 21.016 1 98.38 206 HIS A C 1
ATOM 1560 O O . HIS A 1 206 ? -18.359 7.938 21.688 1 98.38 206 HIS A O 1
ATOM 1566 N N . GLU A 1 207 ? -17.859 8.969 19.828 1 97.69 207 GLU A N 1
ATOM 1567 C CA . GLU A 1 207 ? -19 8.375 19.125 1 97.69 207 GLU A CA 1
ATOM 1568 C C . GLU A 1 207 ? -18.875 6.859 19.062 1 97.69 207 GLU A C 1
ATOM 1570 O O . GLU A 1 207 ? -19.875 6.145 19.203 1 97.69 207 GLU A O 1
ATOM 1575 N N . MET A 1 208 ? -17.688 6.336 18.781 1 98 208 MET A N 1
ATOM 1576 C CA . MET A 1 208 ? -17.484 4.891 18.766 1 98 208 MET A CA 1
ATOM 1577 C C . MET A 1 208 ? -17.828 4.277 20.125 1 98 208 MET A C 1
ATOM 1579 O O . MET A 1 208 ? -18.391 3.182 20.188 1 98 208 MET A O 1
ATOM 1583 N N . LEU A 1 209 ? -17.484 4.965 21.156 1 98.06 209 LEU A N 1
ATOM 1584 C CA . LEU A 1 209 ? -17.641 4.441 22.5 1 98.06 209 LEU A CA 1
ATOM 1585 C C . LEU A 1 209 ? -19.078 4.605 22.984 1 98.06 209 LEU A C 1
ATOM 1587 O O . LEU A 1 209 ? -19.609 3.748 23.688 1 98.06 209 LEU A O 1
ATOM 1591 N N . CYS A 1 210 ? -19.75 5.699 22.562 1 97.19 210 CYS A N 1
ATOM 1592 C CA . CYS A 1 210 ? -21.047 6.043 23.156 1 97.19 210 CYS A CA 1
ATOM 1593 C C . CYS A 1 210 ? -22.172 5.801 22.156 1 97.19 210 CYS A C 1
ATOM 1595 O O . CYS A 1 210 ? -23.344 5.727 22.547 1 97.19 210 CYS A O 1
ATOM 1597 N N . GLY A 1 211 ? -21.828 5.801 20.859 1 96.19 211 GLY A N 1
ATOM 1598 C CA . GLY A 1 211 ? -22.844 5.594 19.844 1 96.19 211 GLY A CA 1
ATOM 1599 C C . GLY A 1 211 ? -23.5 6.887 19.375 1 96.19 211 GLY A C 1
ATOM 1600 O O . GLY A 1 211 ? -24.328 6.875 18.469 1 96.19 211 GLY A O 1
ATOM 1601 N N . THR A 1 212 ? -23.156 7.992 19.969 1 94.81 212 THR A N 1
ATOM 1602 C CA . THR A 1 212 ? -23.688 9.297 19.609 1 94.81 212 THR A CA 1
ATOM 1603 C C . THR A 1 212 ? -22.578 10.344 19.547 1 94.81 212 THR A C 1
ATOM 1605 O O . THR A 1 212 ? -21.531 10.188 20.172 1 94.81 212 THR A O 1
ATOM 1608 N N . PRO A 1 213 ? -22.828 11.375 18.781 1 96.19 213 PRO A N 1
ATOM 1609 C CA . PRO A 1 213 ? -21.812 12.422 18.734 1 96.19 213 PRO A CA 1
ATOM 1610 C C . PRO A 1 213 ? -21.625 13.133 20.078 1 96.19 213 PRO A C 1
ATOM 1612 O O . PRO A 1 213 ? -22.484 13.039 20.953 1 96.19 213 PRO A O 1
ATOM 1615 N N . VAL A 1 214 ? -20.516 13.82 20.203 1 97 214 VAL A N 1
ATOM 1616 C CA . VAL A 1 214 ? -20.188 14.547 21.422 1 97 214 VAL A CA 1
ATOM 1617 C C . VAL A 1 214 ? -21.266 15.609 21.703 1 97 214 VAL A C 1
ATOM 1619 O O . VAL A 1 214 ? -21.766 15.711 22.812 1 97 214 VAL A O 1
ATOM 1622 N N . PHE A 1 215 ? -21.531 16.438 20.656 1 95.75 215 PHE A N 1
ATOM 1623 C CA . PHE A 1 215 ? -22.531 17.516 20.766 1 95.75 215 PHE A CA 1
ATOM 1624 C C . PHE A 1 215 ? -23.625 17.328 19.719 1 95.75 215 PHE A C 1
ATOM 1626 O O . PHE A 1 215 ? -23.344 17.078 18.547 1 95.75 215 PHE A O 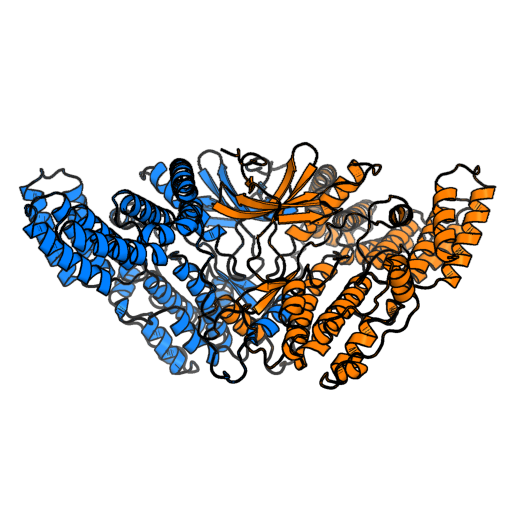1
ATOM 1633 N N . SER A 1 216 ? -24.781 17.375 20.156 1 91.06 216 SER A N 1
ATOM 1634 C CA . SER A 1 216 ? -25.953 17.312 19.281 1 91.06 216 SER A CA 1
ATOM 1635 C C . SER A 1 216 ? -26.812 18.562 19.406 1 91.06 216 SER A C 1
ATOM 1637 O O . SER A 1 216 ? -26.703 19.297 20.391 1 91.06 216 SER A O 1
ATOM 1639 N N . GLY A 1 217 ? -27.484 18.781 18.359 1 87.31 217 GLY A N 1
ATOM 1640 C CA . GLY A 1 217 ? -28.375 19.938 18.328 1 87.31 217 GLY A CA 1
ATOM 1641 C C . GLY A 1 217 ? -29.375 19.891 17.188 1 87.31 217 GLY A C 1
ATOM 1642 O O . GLY A 1 217 ? -29.234 19.094 16.266 1 87.31 217 GLY A O 1
ATOM 1643 N N . SER A 1 218 ? -30.344 20.75 17.281 1 80.12 218 SER A N 1
ATOM 1644 C CA . SER A 1 218 ? -31.422 20.766 16.297 1 80.12 218 SER A CA 1
ATOM 1645 C C . SER A 1 218 ? -30.969 21.453 15.008 1 80.12 218 SER A C 1
ATOM 1647 O O . SER A 1 218 ? -31.562 21.219 13.945 1 80.12 218 SER A O 1
ATOM 1649 N N . THR A 1 219 ? -29.984 22.266 15.164 1 75.81 219 THR A N 1
ATOM 1650 C CA . THR A 1 219 ? -29.453 22.969 14 1 75.81 219 THR A CA 1
ATOM 1651 C C . THR A 1 219 ? -27.938 22.891 13.961 1 75.81 219 THR A C 1
ATOM 1653 O O . THR A 1 219 ? -27.297 22.594 14.969 1 75.81 219 THR A O 1
ATOM 1656 N N . SER A 1 220 ? -27.406 23.156 12.828 1 82.12 220 SER A N 1
ATOM 1657 C CA . SER A 1 220 ? -25.953 23.203 12.672 1 82.12 220 SER A CA 1
ATOM 1658 C C . SER A 1 220 ? -25.344 24.281 13.555 1 82.12 220 SER A C 1
ATOM 1660 O O . SER A 1 220 ? -24.25 24.109 14.102 1 82.12 220 SER A O 1
ATOM 1662 N N . PHE A 1 221 ? -26.047 25.328 13.656 1 75.44 221 PHE A N 1
ATOM 1663 C CA . PHE A 1 221 ? -25.562 26.453 14.453 1 75.44 221 PHE A CA 1
ATOM 1664 C C . PHE A 1 221 ? -25.422 26.062 15.922 1 75.44 221 PHE A C 1
ATOM 1666 O O . PHE A 1 221 ? -24.438 26.406 16.578 1 75.44 221 PHE A O 1
ATOM 1673 N N . THR A 1 222 ? -26.422 25.391 16.391 1 81.75 222 THR A N 1
ATOM 1674 C CA . THR A 1 222 ? -26.391 24.953 17.781 1 81.75 222 THR A CA 1
ATOM 1675 C C . THR A 1 222 ? -25.203 24.047 18.031 1 81.75 222 THR A C 1
ATOM 1677 O O . THR A 1 222 ? -24.516 24.172 19.062 1 81.75 222 THR A O 1
ATOM 1680 N N . VAL A 1 223 ? -24.969 23.188 17.125 1 90 223 VAL A N 1
ATOM 1681 C CA . VAL A 1 223 ? -23.859 22.25 17.281 1 90 223 VAL A CA 1
ATOM 1682 C C . VAL A 1 223 ? -22.531 23 17.219 1 90 223 VAL A C 1
ATOM 1684 O O . VAL A 1 223 ? -21.609 22.719 18 1 90 223 VAL A O 1
ATOM 1687 N N . MET A 1 224 ? -22.391 23.938 16.359 1 85.88 224 MET A N 1
ATOM 1688 C CA . MET A 1 224 ? -21.188 24.75 16.234 1 85.88 224 MET A CA 1
ATOM 1689 C C . MET A 1 224 ? -20.891 25.484 17.531 1 85.88 224 MET A C 1
ATOM 1691 O O . MET A 1 224 ? -19.734 25.531 17.969 1 85.88 224 MET A O 1
ATOM 1695 N N . ASN A 1 225 ? -21.938 26.047 18.094 1 84.44 225 ASN A N 1
ATOM 1696 C CA . ASN A 1 225 ? -21.781 26.781 19.344 1 84.44 225 ASN A CA 1
ATOM 1697 C C . ASN A 1 225 ? -21.281 25.859 20.469 1 84.44 225 ASN A C 1
ATOM 1699 O O . ASN A 1 225 ? -20.453 26.266 21.281 1 84.44 225 ASN A O 1
ATOM 1703 N N . LYS A 1 226 ? -21.812 24.734 20.422 1 91.69 226 LYS A N 1
ATOM 1704 C CA . LYS A 1 226 ? -21.406 23.781 21.438 1 91.69 226 LYS A CA 1
ATOM 1705 C C . LYS A 1 226 ? -19.969 23.328 21.219 1 91.69 226 LYS A C 1
ATOM 1707 O O . LYS A 1 226 ? -19.203 23.125 22.172 1 91.69 226 LYS A O 1
ATOM 1712 N N . GLN A 1 227 ? -19.641 23.156 19.969 1 92.94 227 GLN A N 1
ATOM 1713 C CA . GLN A 1 227 ? -18.266 22.781 19.625 1 92.94 227 GLN A CA 1
ATOM 1714 C C . GLN A 1 227 ? -17.281 23.812 20.172 1 92.94 227 GLN A C 1
ATOM 1716 O O . GLN A 1 227 ? -16.188 23.453 20.609 1 92.94 227 GLN A O 1
ATOM 1721 N N . VAL A 1 228 ? -17.625 24.984 20.125 1 86.31 228 VAL A N 1
ATOM 1722 C CA . VAL A 1 228 ? -16.719 26.078 20.484 1 86.31 228 VAL A CA 1
ATOM 1723 C C . VAL A 1 228 ? -16.75 26.297 22 1 86.31 228 VAL A C 1
ATOM 1725 O O . VAL A 1 228 ? -15.703 26.469 22.625 1 86.31 228 VAL A O 1
ATOM 1728 N N . GLY A 1 229 ? -17.906 26.203 22.594 1 87.44 229 GLY A N 1
ATOM 1729 C CA . GLY A 1 229 ? -18 26.766 23.938 1 87.44 229 GLY A CA 1
ATOM 1730 C C . GLY A 1 229 ? -18.375 25.734 24.984 1 87.44 229 GLY A C 1
ATOM 1731 O O . GLY A 1 229 ? -18.141 25.938 26.172 1 87.44 229 GLY A O 1
ATOM 1732 N N . GLU A 1 230 ? -19.031 24.672 24.641 1 93.25 230 GLU A N 1
ATOM 1733 C CA . GLU A 1 230 ? -19.562 23.734 25.625 1 93.25 230 GLU A CA 1
ATOM 1734 C C . GLU A 1 230 ? -18.516 22.672 26 1 93.25 230 GLU A C 1
ATOM 1736 O O . GLU A 1 230 ? -17.797 22.172 25.125 1 93.25 230 GLU A O 1
ATOM 1741 N N . LEU A 1 231 ? -18.406 22.391 27.25 1 94.94 231 LEU A N 1
ATOM 1742 C CA . LEU A 1 231 ? -17.531 21.312 27.703 1 94.94 231 LEU A CA 1
ATOM 1743 C C . LEU A 1 231 ? -18.188 19.953 27.469 1 94.94 231 LEU A C 1
ATOM 1745 O O . LEU A 1 231 ? -19.375 19.766 27.75 1 94.94 231 LEU A O 1
ATOM 1749 N N . PRO A 1 232 ? -17.438 19.078 26.938 1 96.69 232 PRO A N 1
ATOM 1750 C CA . PRO A 1 232 ? -18 17.75 26.703 1 96.69 232 PRO A CA 1
ATOM 1751 C C . PRO A 1 232 ? -18.25 16.984 27.984 1 96.69 232 PRO A C 1
ATOM 1753 O O . PRO A 1 232 ? -17.484 17.094 28.938 1 96.69 232 PRO A O 1
ATOM 1756 N N . ALA A 1 233 ? -19.281 16.125 28 1 95.56 233 ALA A N 1
ATOM 1757 C CA . ALA A 1 233 ? -19.5 15.195 29.094 1 95.56 233 ALA A CA 1
ATOM 1758 C C . ALA A 1 233 ? -18.484 14.062 29.078 1 95.56 233 ALA A C 1
ATOM 1760 O O . ALA A 1 233 ? -18.125 13.562 28 1 95.56 233 ALA A O 1
ATOM 1761 N N . PRO A 1 234 ? -18.062 13.648 30.281 1 97.12 234 PRO A N 1
ATOM 1762 C CA . PRO A 1 234 ? -17.172 12.484 30.297 1 97.12 234 PRO A CA 1
ATOM 1763 C C . PRO A 1 234 ? -17.844 11.234 29.719 1 97.12 234 PRO A C 1
ATOM 1765 O O . PRO A 1 234 ? -19.031 10.992 29.953 1 97.12 234 PRO A O 1
ATOM 1768 N N . VAL A 1 235 ? -17.094 10.477 28.969 1 97.88 235 VAL A N 1
ATOM 1769 C CA . VAL A 1 235 ? -17.609 9.266 28.344 1 97.88 235 VAL A CA 1
ATOM 1770 C C . VAL A 1 235 ? -18.125 8.312 29.422 1 97.88 235 VAL A C 1
ATOM 1772 O O . VAL A 1 235 ? -19.141 7.641 29.219 1 97.88 235 VAL A O 1
ATOM 1775 N N . ARG A 1 236 ? -17.438 8.242 30.531 1 97.12 236 ARG A N 1
ATOM 1776 C CA . ARG A 1 236 ? -17.766 7.305 31.59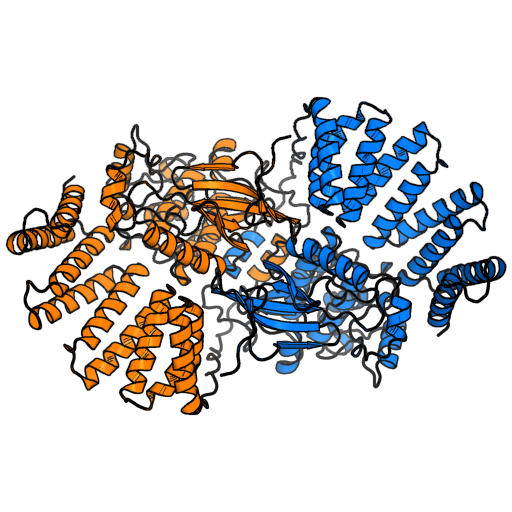4 1 97.12 236 ARG A CA 1
ATOM 1777 C C . ARG A 1 236 ? -19.125 7.648 32.219 1 97.12 236 ARG A C 1
ATOM 1779 O O . ARG A 1 236 ? -19.734 6.805 32.875 1 97.12 236 ARG A O 1
ATOM 1786 N N . SER A 1 237 ? -19.594 8.891 32.094 1 96.56 237 SER A N 1
ATOM 1787 C CA . SER A 1 237 ? -20.922 9.266 32.531 1 96.56 237 SER A CA 1
ATOM 1788 C C . SER A 1 237 ? -22 8.648 31.656 1 96.56 237 SER A C 1
ATOM 1790 O O . SER A 1 237 ? -23.156 8.508 32.094 1 96.56 237 SER A O 1
ATOM 1792 N N . ILE A 1 238 ? -21.688 8.25 30.531 1 94.62 238 ILE A N 1
ATOM 1793 C CA . ILE A 1 238 ? -22.609 7.648 29.578 1 94.62 238 ILE A CA 1
ATOM 1794 C C . ILE A 1 238 ? -22.406 6.137 29.562 1 94.62 238 ILE A C 1
ATOM 1796 O O . ILE A 1 238 ? -23.391 5.379 29.531 1 94.62 238 ILE A O 1
ATOM 1800 N N . ARG A 1 239 ? -21.219 5.695 29.625 1 95.5 239 ARG A N 1
ATOM 1801 C CA . ARG A 1 239 ? -20.828 4.285 29.578 1 95.5 239 ARG A CA 1
ATOM 1802 C C . ARG A 1 239 ? -19.797 3.965 30.656 1 95.5 239 ARG A C 1
ATOM 1804 O O . ARG A 1 239 ? -18.594 4.137 30.453 1 95.5 239 ARG A O 1
ATOM 1811 N N . ALA A 1 240 ? -20.141 3.287 31.625 1 93.94 240 ALA A N 1
ATOM 1812 C CA . ALA A 1 240 ? -19.375 3.154 32.844 1 93.94 240 ALA A CA 1
ATOM 1813 C C . ALA A 1 240 ? -18.203 2.188 32.688 1 93.94 240 ALA A C 1
ATOM 1815 O O . ALA A 1 2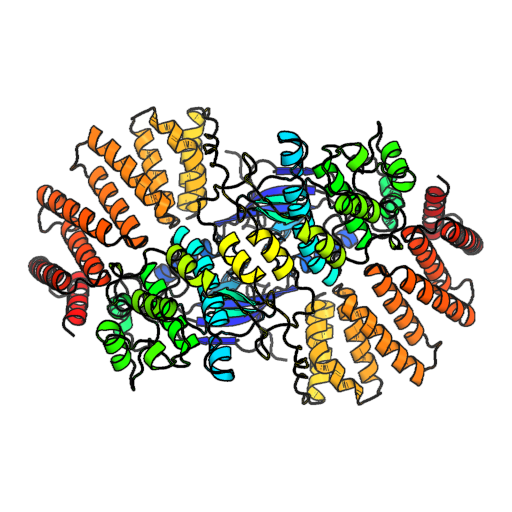40 ? -17.234 2.244 33.438 1 93.94 240 ALA A O 1
ATOM 1816 N N . ASP A 1 241 ? -18.25 1.348 31.688 1 95.31 241 ASP A N 1
ATOM 1817 C CA . ASP A 1 241 ? -17.219 0.323 31.562 1 95.31 241 ASP A CA 1
ATOM 1818 C C . ASP A 1 241 ? -16 0.864 30.828 1 95.31 241 ASP A C 1
ATOM 1820 O O . ASP A 1 241 ? -14.984 0.172 30.703 1 95.31 241 ASP A O 1
ATOM 1824 N N . VAL A 1 242 ? -16.031 2.057 30.438 1 97.5 242 VAL A N 1
ATOM 1825 C CA . VAL A 1 242 ? -14.883 2.666 29.766 1 97.5 242 VAL A CA 1
ATOM 1826 C C . VAL A 1 242 ? -13.773 2.943 30.781 1 97.5 242 VAL A C 1
ATOM 1828 O O . VAL A 1 242 ? -14.031 3.52 31.844 1 97.5 242 VAL A O 1
ATOM 1831 N N . PRO A 1 243 ? -12.609 2.506 30.547 1 97.75 243 PRO A N 1
ATOM 1832 C CA . PRO A 1 243 ? -11.5 2.783 31.469 1 97.75 243 PRO A CA 1
ATOM 1833 C C . PRO A 1 243 ? -11.266 4.277 31.672 1 97.75 243 PRO A C 1
ATOM 1835 O O . PRO A 1 243 ? -11.438 5.07 30.75 1 97.75 243 PRO A O 1
ATOM 1838 N N . THR A 1 244 ? -10.82 4.652 32.844 1 97.31 244 THR A N 1
ATOM 1839 C CA . THR A 1 244 ? -10.586 6.043 33.219 1 97.31 244 THR A CA 1
ATOM 1840 C C . THR A 1 244 ? -9.562 6.68 32.281 1 97.31 244 THR A C 1
ATOM 1842 O O . THR A 1 244 ? -9.695 7.848 31.906 1 97.31 244 THR A O 1
ATOM 1845 N N . GLU A 1 245 ? -8.562 5.875 31.922 1 97.19 245 GLU A N 1
ATOM 1846 C CA . GLU A 1 245 ? -7.5 6.371 31.062 1 97.19 245 GLU A CA 1
ATOM 1847 C C . GLU A 1 245 ? -8.062 6.816 29.703 1 97.19 245 GLU A C 1
ATOM 1849 O O . GLU A 1 245 ? -7.625 7.824 29.156 1 97.19 245 GLU A O 1
ATOM 1854 N N . LEU A 1 246 ? -8.992 6.066 29.219 1 98.12 246 LEU A N 1
ATOM 1855 C CA . LEU A 1 246 ? -9.586 6.383 27.922 1 98.12 246 LEU A CA 1
ATOM 1856 C C . LEU A 1 246 ? -10.516 7.59 28.031 1 98.12 246 LEU A C 1
ATOM 1858 O O . LEU A 1 246 ? -10.555 8.43 27.141 1 98.12 246 LEU A O 1
ATOM 1862 N N . ASP A 1 247 ? -11.25 7.648 29.109 1 98.06 247 ASP A N 1
ATOM 1863 C CA . ASP A 1 247 ? -12.109 8.805 29.375 1 98.06 247 ASP A CA 1
ATOM 1864 C C . ASP A 1 247 ? -11.289 10.094 29.422 1 98.06 247 ASP A C 1
ATOM 1866 O O . ASP A 1 247 ? -11.648 11.078 28.781 1 98.06 247 ASP A O 1
ATOM 1870 N N . GLU A 1 248 ? -10.211 10.055 30.141 1 98 248 GLU A N 1
ATOM 1871 C CA . GLU A 1 248 ? -9.328 11.211 30.266 1 98 248 GLU A CA 1
ATOM 1872 C C . GLU A 1 248 ? -8.742 11.602 28.906 1 98 248 GLU A C 1
ATOM 1874 O O . GLU A 1 248 ? -8.594 12.789 28.609 1 98 248 GLU A O 1
ATOM 1879 N N . LEU A 1 249 ? -8.359 10.602 28.172 1 98.56 249 LEU A N 1
ATOM 1880 C CA . LEU A 1 249 ? -7.797 10.867 26.844 1 98.56 249 LEU A CA 1
ATOM 1881 C C . LEU A 1 249 ? -8.812 11.578 25.953 1 98.56 249 LEU A C 1
ATOM 1883 O O . LEU A 1 249 ? -8.477 12.547 25.266 1 98.56 249 LEU A O 1
ATOM 1887 N N . VAL A 1 250 ? -10.047 11.102 25.891 1 98.75 250 VAL A N 1
ATOM 1888 C CA . VAL A 1 250 ? -11.086 11.711 25.078 1 98.75 250 VAL A CA 1
ATOM 1889 C C . VAL A 1 250 ? -11.281 13.172 25.484 1 98.75 250 VAL A C 1
ATOM 1891 O O . VAL A 1 250 ? -11.328 14.062 24.641 1 98.75 250 VAL A O 1
ATOM 1894 N N . LEU A 1 251 ? -11.344 13.422 26.781 1 98.38 251 LEU A N 1
ATOM 1895 C CA . LEU A 1 251 ? -11.523 14.781 27.281 1 98.38 251 LEU A CA 1
ATOM 1896 C C . LEU A 1 251 ? -10.336 15.656 26.891 1 98.38 251 LEU A C 1
ATOM 1898 O O . LEU A 1 251 ? -10.516 16.828 26.531 1 98.38 251 LEU A O 1
ATOM 1902 N N . SER A 1 252 ? -9.141 15.094 26.938 1 98.31 252 SER A N 1
ATOM 1903 C CA . SER A 1 252 ? -7.945 15.844 26.547 1 98.31 252 SER A CA 1
ATOM 1904 C C . SER A 1 252 ? -7.973 16.188 25.078 1 98.31 252 SER A C 1
ATOM 1906 O O . SER A 1 252 ? -7.559 17.281 24.672 1 98.31 252 SER A O 1
ATOM 1908 N N . LEU A 1 253 ? -8.383 15.281 24.25 1 98.62 253 LEU A N 1
ATOM 1909 C CA . LEU A 1 253 ? -8.484 15.5 22.812 1 98.62 253 LEU A CA 1
ATOM 1910 C C . LEU A 1 253 ? -9.508 16.578 22.5 1 98.62 253 LEU A C 1
ATOM 1912 O O . LEU A 1 253 ? -9.359 17.312 21.516 1 98.62 253 LEU A O 1
ATOM 1916 N N . LEU A 1 254 ? -10.516 16.75 23.344 1 98.19 254 LEU A N 1
ATOM 1917 C CA . LEU A 1 254 ? -11.648 17.625 23.062 1 98.19 254 LEU A CA 1
ATOM 1918 C C . LEU A 1 254 ? -11.477 18.969 23.766 1 98.19 254 LEU A C 1
ATOM 1920 O O . LEU A 1 254 ? -12.43 19.75 23.859 1 98.19 254 LEU A O 1
ATOM 1924 N N . GLU A 1 255 ? -10.312 19.203 24.234 1 96.38 255 GLU A N 1
ATOM 1925 C CA . GLU A 1 255 ? -10.039 20.531 24.766 1 96.38 255 GLU A CA 1
ATOM 1926 C C . GLU A 1 255 ? -10.289 21.609 23.719 1 96.38 255 GLU A C 1
ATOM 1928 O O . GLU A 1 255 ? -9.961 21.422 22.531 1 96.38 255 GLU A O 1
ATOM 1933 N N . LYS A 1 256 ? -10.805 22.703 24.125 1 91.12 256 LYS A N 1
ATOM 1934 C CA . LYS A 1 256 ? -11.211 23.75 23.188 1 91.12 256 LYS A CA 1
ATOM 1935 C C . LYS A 1 256 ? -10 24.469 22.609 1 91.12 256 LYS A C 1
ATOM 1937 O O . LYS A 1 256 ? -9.953 24.75 21.406 1 91.12 256 LYS A O 1
ATOM 1942 N N . LYS A 1 257 ? -9.008 24.703 23.422 1 83.44 257 LYS A N 1
ATOM 1943 C CA . LYS A 1 257 ? -7.77 25.297 22.938 1 83.44 257 LYS A CA 1
ATOM 1944 C C . LYS A 1 257 ? -6.836 24.234 22.359 1 83.44 257 LYS A C 1
ATOM 1946 O O . LYS A 1 257 ? -6.508 23.266 23.031 1 83.44 257 LYS A O 1
ATOM 1951 N N . PRO A 1 258 ? -6.398 24.375 21.172 1 85.62 258 PRO A N 1
ATOM 1952 C CA . PRO A 1 258 ? -5.531 23.391 20.547 1 85.62 258 PRO A CA 1
ATOM 1953 C C . PRO A 1 258 ? -4.293 23.062 21.391 1 85.62 258 PRO A C 1
ATOM 1955 O O . PRO A 1 258 ? -3.852 21.922 21.422 1 85.62 258 PRO A O 1
ATOM 1958 N N . GLU A 1 259 ? -3.707 24.031 22.062 1 81.12 259 GLU A N 1
ATOM 1959 C CA . GLU A 1 259 ? -2.469 23.859 22.812 1 81.12 259 GLU A CA 1
ATOM 1960 C C . GLU A 1 259 ? -2.68 22.953 24.031 1 81.12 259 GLU A C 1
ATOM 1962 O O . GLU A 1 259 ? -1.72 22.422 24.578 1 81.12 259 GLU A O 1
ATOM 1967 N N . ASP A 1 260 ? -3.932 22.875 24.438 1 90.62 260 ASP A N 1
ATOM 1968 C CA . ASP A 1 260 ? -4.238 22.062 25.609 1 90.62 260 ASP A CA 1
ATOM 1969 C C . ASP A 1 260 ? -4.488 20.594 25.219 1 90.62 260 ASP A C 1
ATOM 1971 O O . ASP A 1 260 ? -4.652 19.734 26.078 1 90.62 260 ASP A O 1
ATOM 1975 N N . ARG A 1 261 ? -4.438 20.328 23.938 1 94.81 261 ARG A N 1
ATOM 1976 C CA . ARG A 1 261 ? -4.621 18.969 23.438 1 94.81 261 ARG A CA 1
ATOM 1977 C C . ARG A 1 261 ? -3.293 18.219 23.406 1 94.81 261 ARG A C 1
ATOM 1979 O O . ARG A 1 261 ? -2.23 18.812 23.594 1 94.81 261 ARG A O 1
ATOM 1986 N N . PRO A 1 262 ? -3.373 16.844 23.281 1 94.56 262 PRO A N 1
ATOM 1987 C CA . PRO A 1 262 ? -2.111 16.109 23.188 1 94.56 262 PRO A CA 1
ATOM 1988 C C . PRO A 1 262 ? -1.188 16.672 22.094 1 94.56 262 PRO A C 1
ATOM 1990 O O . PRO A 1 262 ? -1.663 17.188 21.078 1 94.56 262 PRO A O 1
ATOM 1993 N N . ALA A 1 263 ? 0.065 16.5 22.234 1 87.88 263 ALA A N 1
ATOM 1994 C CA . ALA A 1 263 ? 1.09 17.156 21.438 1 87.88 263 ALA A CA 1
ATOM 1995 C C . ALA A 1 263 ? 1.129 16.594 20.016 1 87.88 263 ALA A C 1
ATOM 1997 O O . ALA A 1 263 ? 1.525 17.281 19.078 1 87.88 263 ALA A O 1
ATOM 1998 N N . SER A 1 264 ? 0.809 15.32 19.875 1 91 264 SER A N 1
ATOM 1999 C CA . SER A 1 264 ? 0.922 14.68 18.562 1 91 264 SER A CA 1
ATOM 2000 C C . SER A 1 264 ? 0.079 13.414 18.5 1 91 264 SER A C 1
ATOM 2002 O O . SER A 1 264 ? -0.388 12.914 19.516 1 91 264 SER A O 1
ATOM 2004 N N . ALA A 1 265 ? -0.112 12.969 17.266 1 96.31 265 ALA A N 1
ATOM 2005 C CA . ALA A 1 265 ? -0.78 11.688 17.062 1 96.31 265 ALA A CA 1
ATOM 2006 C C . ALA A 1 265 ? -0.003 10.555 17.719 1 96.31 265 ALA A C 1
ATOM 2008 O O . ALA A 1 265 ? -0.597 9.594 18.219 1 96.31 265 ALA A O 1
ATOM 2009 N N . ASP A 1 266 ? 1.316 10.664 17.766 1 93.25 266 ASP A N 1
ATOM 2010 C CA . ASP A 1 266 ? 2.164 9.664 18.406 1 93.25 266 ASP A CA 1
ATOM 2011 C C . ASP A 1 266 ? 1.859 9.562 19.906 1 93.25 266 ASP A C 1
ATOM 2013 O O . ASP A 1 266 ? 1.771 8.461 20.453 1 93.25 266 ASP A O 1
ATOM 2017 N N . ALA A 1 267 ? 1.748 10.734 20.484 1 94.69 267 ALA A N 1
ATOM 2018 C CA . ALA A 1 267 ? 1.443 10.766 21.906 1 94.69 267 ALA A CA 1
ATOM 2019 C C . ALA A 1 267 ? 0.097 10.109 22.203 1 94.69 267 ALA A C 1
ATOM 2021 O O . ALA A 1 267 ? -0.051 9.398 23.188 1 94.69 267 ALA A O 1
ATOM 2022 N N . VAL A 1 268 ? -0.836 10.383 21.391 1 98.31 268 VAL A N 1
ATOM 2023 C CA . VAL A 1 268 ? -2.16 9.797 21.562 1 98.31 268 VAL A CA 1
ATOM 2024 C C . VAL A 1 268 ? -2.08 8.281 21.359 1 98.31 268 VAL A C 1
ATOM 2026 O O . VAL A 1 268 ? -2.693 7.516 22.094 1 98.31 268 VAL A O 1
ATOM 2029 N N . TYR A 1 269 ? -1.357 7.844 20.344 1 97.94 269 TYR A N 1
ATOM 2030 C CA . TYR A 1 269 ? -1.15 6.426 20.047 1 97.94 269 TYR A CA 1
ATOM 2031 C C . TYR A 1 269 ? -0.636 5.695 21.281 1 97.94 269 TYR A C 1
ATOM 2033 O O . TYR A 1 269 ? -1.142 4.625 21.641 1 97.94 269 TYR A O 1
ATOM 2041 N N . ASP A 1 270 ? 0.318 6.223 21.938 1 95.69 270 ASP A N 1
ATOM 2042 C CA . ASP A 1 270 ? 0.948 5.59 23.094 1 95.69 270 ASP A CA 1
ATOM 2043 C C . ASP A 1 270 ? -0.067 5.348 24.203 1 95.69 270 ASP A C 1
ATOM 2045 O O . ASP A 1 270 ? 0.008 4.34 24.906 1 95.69 270 ASP A O 1
ATOM 2049 N N . ARG A 1 271 ? -0.958 6.254 24.344 1 97.06 271 ARG A N 1
ATOM 2050 C CA . ARG A 1 271 ? -1.966 6.125 25.391 1 97.06 271 ARG A CA 1
ATOM 2051 C C . ARG A 1 271 ? -3.057 5.141 24.984 1 97.06 271 ARG A C 1
ATOM 2053 O O . ARG A 1 271 ? -3.688 4.516 25.828 1 97.06 271 ARG A O 1
ATOM 2060 N N . LEU A 1 272 ? -3.275 4.984 23.703 1 98.44 272 LEU A N 1
ATOM 2061 C CA . LEU A 1 272 ? -4.328 4.113 23.203 1 98.44 272 LEU A CA 1
ATOM 2062 C C . LEU A 1 272 ? -3.855 2.664 23.141 1 98.44 272 LEU A C 1
ATOM 2064 O O . LEU A 1 272 ? -4.645 1.738 23.344 1 98.44 272 LEU A O 1
ATOM 2068 N N . LEU A 1 273 ? -2.598 2.436 22.844 1 96.06 273 LEU A N 1
ATOM 2069 C CA . LEU A 1 273 ? -2.053 1.123 22.516 1 96.06 273 LEU A CA 1
ATOM 2070 C C . LEU A 1 273 ? -2.361 0.112 23.609 1 96.06 273 LEU A C 1
ATOM 2072 O O . LEU A 1 273 ? -2.824 -0.996 23.328 1 96.06 273 LEU A O 1
ATOM 2076 N N . PRO A 1 274 ? -2.146 0.473 24.922 1 95.19 274 PRO A N 1
ATOM 2077 C CA . PRO A 1 274 ? -2.426 -0.509 25.969 1 95.19 274 PRO A CA 1
ATOM 2078 C C . PRO A 1 274 ? -3.9 -0.899 26.047 1 95.19 274 PRO A C 1
ATOM 2080 O O . PRO A 1 274 ? -4.238 -1.948 26.594 1 95.19 274 PRO A O 1
ATOM 2083 N N . LEU A 1 275 ? -4.785 -0.068 25.531 1 96.12 275 LEU A N 1
ATOM 2084 C CA . LEU A 1 275 ? -6.227 -0.297 25.609 1 96.12 275 LEU A CA 1
ATOM 2085 C C . LEU A 1 275 ? -6.723 -1.06 24.391 1 96.12 275 LEU A C 1
ATOM 2087 O O . LEU A 1 275 ? -7.844 -1.572 24.391 1 96.12 275 LEU A O 1
ATOM 2091 N N . ALA A 1 276 ? -5.934 -1.136 23.328 1 95.75 276 ALA A N 1
ATOM 2092 C CA . ALA A 1 276 ? -6.285 -1.831 22.094 1 95.75 276 ALA A CA 1
ATOM 2093 C C . ALA A 1 276 ? -6.055 -3.334 22.219 1 95.75 276 ALA A C 1
ATOM 2095 O O . ALA A 1 276 ? -5.18 -3.896 21.562 1 95.75 276 ALA A O 1
ATOM 2096 N N . VAL A 1 277 ? -6.816 -3.977 23.016 1 92.12 277 VAL A N 1
ATOM 2097 C CA . VAL A 1 277 ? -6.68 -5.395 23.328 1 92.12 277 VAL A CA 1
ATOM 2098 C C . VAL A 1 277 ? -8.031 -6.086 23.203 1 92.12 277 VAL A C 1
ATOM 2100 O O . VAL A 1 277 ? -9.055 -5.426 23 1 92.12 277 VAL A O 1
ATOM 2103 N N . ASN A 1 278 ? -8.055 -7.41 23.156 1 89.75 278 ASN A N 1
ATOM 2104 C CA . ASN A 1 278 ? -9.258 -8.234 23.078 1 89.75 278 ASN A CA 1
ATOM 2105 C C . ASN A 1 278 ? -10.078 -7.91 21.828 1 89.75 278 ASN A C 1
ATOM 2107 O O . ASN A 1 278 ? -11.281 -7.637 21.922 1 89.75 278 ASN A O 1
ATOM 2111 N N . LEU A 1 279 ? -9.344 -7.844 20.797 1 92.12 279 LEU A N 1
ATOM 2112 C CA . LEU A 1 279 ? -9.984 -7.516 19.516 1 92.12 279 LEU A CA 1
ATOM 2113 C C . LEU A 1 279 ? -10.664 -8.742 18.922 1 92.12 279 LEU A C 1
ATOM 2115 O O . LEU A 1 279 ? -10.172 -9.32 17.953 1 92.12 279 LEU A O 1
ATOM 2119 N N . GLN A 1 280 ? -11.852 -9 19.375 1 85.75 280 GLN A N 1
ATOM 2120 C CA . GLN A 1 280 ? -12.664 -10.141 18.969 1 85.75 280 GLN A CA 1
ATOM 2121 C C . GLN A 1 280 ? -13.438 -9.836 17.688 1 85.75 280 GLN A C 1
ATOM 2123 O O . GLN A 1 280 ? -13.523 -8.688 17.266 1 85.75 280 GLN A O 1
ATOM 2128 N N . PRO A 1 281 ? -13.953 -10.867 17.109 1 81.25 281 PRO A N 1
ATOM 2129 C CA . PRO A 1 281 ? -14.688 -10.656 15.859 1 81.25 281 PRO A CA 1
ATOM 2130 C C . PRO A 1 281 ? -15.859 -9.688 16.016 1 81.25 281 PRO A C 1
ATOM 2132 O O . PRO A 1 281 ? -16.547 -9.703 17.047 1 81.25 281 PRO A O 1
ATOM 2135 N N . LEU A 1 282 ? -15.891 -8.766 15.195 1 82.12 282 LEU A N 1
ATOM 2136 C CA . LEU A 1 282 ? -17.062 -7.902 15.055 1 82.12 282 LEU A CA 1
ATOM 2137 C C . LEU A 1 282 ? -18.016 -8.461 14.008 1 82.12 282 LEU A C 1
ATOM 2139 O O . LEU A 1 282 ? -17.625 -8.695 12.859 1 82.12 282 LEU A O 1
ATOM 2143 N N . ALA A 1 283 ? -19.109 -8.766 14.367 1 72.06 283 ALA A N 1
ATOM 2144 C CA . ALA A 1 283 ? -20.078 -9.422 13.484 1 72.06 283 ALA A CA 1
ATOM 2145 C C . ALA A 1 283 ? -20.188 -8.695 12.148 1 72.06 283 ALA A C 1
ATOM 2147 O O . ALA A 1 283 ? -20.344 -7.473 12.109 1 72.06 283 ALA A O 1
ATOM 2148 N N . GLY A 1 284 ? -19.953 -9.398 11.094 1 72.25 284 GLY A N 1
ATOM 2149 C CA . GLY A 1 284 ? -20.203 -8.914 9.75 1 72.25 284 GLY A CA 1
ATOM 2150 C C . GLY A 1 284 ? -19.062 -8.062 9.203 1 72.25 284 GLY A C 1
ATOM 2151 O O . GLY A 1 284 ? -19.109 -7.621 8.055 1 72.25 284 GLY A O 1
ATOM 2152 N N . ALA A 1 285 ? -18.047 -7.828 10.031 1 78.56 285 ALA A N 1
ATOM 2153 C CA . ALA A 1 285 ? -17.062 -6.859 9.57 1 78.56 285 ALA A CA 1
ATOM 2154 C C . ALA A 1 285 ? -15.719 -7.535 9.289 1 78.56 285 ALA A C 1
ATOM 2156 O O . ALA A 1 285 ? -14.953 -7.078 8.438 1 78.56 285 ALA A O 1
ATOM 2157 N N . LEU A 1 286 ? -15.508 -8.578 9.992 1 79.19 286 LEU A N 1
ATOM 2158 C CA . LEU A 1 286 ? -14.188 -9.188 9.898 1 79.19 286 LEU A CA 1
ATOM 2159 C C . LEU A 1 286 ? -14.281 -10.602 9.344 1 79.19 286 LEU A C 1
ATOM 2161 O O . LEU A 1 286 ? -15.289 -11.289 9.539 1 79.19 286 LEU A O 1
ATOM 2165 N N . ARG A 1 287 ? -13.25 -10.969 8.648 1 77.25 287 ARG A N 1
ATOM 2166 C CA . ARG A 1 287 ? -13.109 -12.367 8.25 1 77.25 287 ARG A CA 1
ATOM 2167 C C . ARG A 1 287 ? -12.828 -13.258 9.453 1 77.25 287 ARG A C 1
ATOM 2169 O O . ARG A 1 287 ? -12.344 -12.781 10.484 1 77.25 287 ARG A O 1
ATOM 2176 N N . SER A 1 288 ? -13.086 -14.453 9.273 1 71.44 288 SER A N 1
ATOM 2177 C CA . SER A 1 288 ? -12.906 -15.43 10.344 1 71.44 288 SER A CA 1
ATOM 2178 C C . SER A 1 288 ? -11.461 -15.461 10.828 1 71.44 288 SER A C 1
ATOM 2180 O O . SER A 1 288 ? -10.531 -15.367 10.031 1 71.44 288 SER A O 1
ATOM 2182 N N . PRO A 1 289 ? -11.305 -15.516 12.062 1 73.12 289 PRO A N 1
ATOM 2183 C CA . PRO A 1 289 ? -9.953 -15.633 12.625 1 73.12 289 PRO A CA 1
ATOM 2184 C C . PRO A 1 289 ? -9.211 -16.875 12.117 1 73.12 289 PRO A C 1
ATOM 2186 O O . PRO A 1 289 ? -7.98 -16.922 12.172 1 73.12 289 PRO A O 1
ATOM 2189 N N . ASP A 1 290 ? -9.961 -17.797 11.609 1 69.88 290 ASP A N 1
ATOM 2190 C CA . ASP A 1 290 ? -9.352 -19.047 11.172 1 69.88 290 ASP A CA 1
ATOM 2191 C C . ASP A 1 290 ? -8.781 -18.922 9.758 1 69.88 290 ASP A C 1
ATOM 2193 O O . ASP A 1 290 ? -7.98 -19.75 9.328 1 69.88 290 ASP A O 1
ATOM 2197 N N . ALA A 1 291 ? -9.164 -17.906 9.227 1 72.38 291 ALA A N 1
ATOM 2198 C CA . ALA A 1 291 ? -8.672 -17.688 7.867 1 72.38 291 ALA A CA 1
ATOM 2199 C C . ALA A 1 291 ? -7.316 -16.984 7.879 1 72.38 291 ALA A C 1
ATOM 2201 O O . ALA A 1 291 ? -7.082 -16.078 8.68 1 72.38 291 ALA A O 1
ATOM 2202 N N . ALA A 1 292 ? -6.426 -17.562 7.09 1 75.5 292 ALA A N 1
ATOM 2203 C CA . ALA A 1 292 ? -5.133 -16.906 6.941 1 75.5 292 ALA A CA 1
ATOM 2204 C C . ALA A 1 292 ? -5.301 -15.477 6.43 1 75.5 292 ALA A C 1
ATOM 2206 O O . ALA A 1 292 ? -6.141 -15.219 5.562 1 75.5 292 ALA A O 1
ATOM 2207 N N . SER A 1 293 ? -4.672 -14.562 7.148 1 87.12 293 SER A N 1
ATOM 2208 C CA . SER A 1 293 ? -4.656 -13.164 6.723 1 87.12 293 SER A CA 1
ATOM 2209 C C . SER A 1 293 ? -3.234 -12.68 6.469 1 87.12 293 SER A C 1
ATOM 2211 O O . SER A 1 293 ? -2.512 -12.336 7.41 1 87.12 293 SER A O 1
ATOM 2213 N N . PRO A 1 294 ? -2.898 -12.648 5.207 1 86.69 294 PRO A N 1
ATOM 2214 C CA . PRO A 1 294 ? -1.546 -12.188 4.879 1 86.69 294 PRO A CA 1
ATOM 2215 C C . PRO A 1 294 ? -1.223 -10.82 5.48 1 86.69 294 PRO A C 1
ATOM 2217 O O . PRO A 1 294 ? -0.082 -10.578 5.883 1 86.69 294 PRO A O 1
ATOM 2220 N N . MET A 1 295 ? -2.215 -9.969 5.551 1 90.12 295 MET A N 1
ATOM 2221 C CA . MET A 1 295 ? -2.014 -8.648 6.145 1 90.12 295 MET A CA 1
ATOM 2222 C C . MET A 1 295 ? -1.651 -8.766 7.621 1 90.12 295 MET A C 1
ATOM 2224 O O . MET A 1 295 ? -0.683 -8.156 8.078 1 90.12 295 MET A O 1
ATOM 2228 N N . ARG A 1 296 ? -2.385 -9.562 8.352 1 91.38 296 ARG A N 1
ATOM 2229 C CA . ARG A 1 296 ? -2.113 -9.734 9.781 1 91.38 296 ARG A CA 1
ATOM 2230 C C . ARG A 1 296 ? -0.784 -10.445 10 1 91.38 296 ARG A C 1
ATOM 2232 O O . ARG A 1 296 ? -0.041 -10.109 10.93 1 91.38 296 ARG A O 1
ATOM 2239 N N . MET A 1 297 ? -0.567 -11.477 9.133 1 92.25 297 MET A N 1
ATOM 2240 C CA . MET A 1 297 ? 0.708 -12.18 9.211 1 92.25 297 MET A CA 1
ATOM 2241 C C . MET A 1 297 ? 1.877 -11.211 9.094 1 92.25 297 MET A C 1
ATOM 2243 O O . MET A 1 297 ? 2.781 -11.219 9.93 1 92.25 297 MET A O 1
ATOM 2247 N N . TYR A 1 298 ? 1.811 -10.375 8.102 1 95.38 298 TYR A N 1
ATOM 2248 C CA . TYR A 1 298 ? 2.842 -9.383 7.824 1 95.38 298 TYR A CA 1
ATOM 2249 C C . TYR A 1 298 ? 2.949 -8.375 8.969 1 95.38 298 TYR A C 1
ATOM 2251 O O . TYR A 1 298 ? 4.043 -8.125 9.477 1 95.38 298 TYR A O 1
ATOM 2259 N N . ALA A 1 299 ? 1.842 -7.844 9.406 1 94.06 299 ALA A N 1
ATOM 2260 C CA . ALA A 1 299 ? 1.776 -6.82 10.445 1 94.06 299 ALA A CA 1
ATOM 2261 C C . ALA A 1 299 ? 2.311 -7.352 11.773 1 94.06 299 ALA A C 1
ATOM 2263 O O . ALA A 1 299 ? 2.986 -6.633 12.516 1 94.06 299 ALA A O 1
ATOM 2264 N N . THR A 1 300 ? 2 -8.586 12.109 1 91.12 300 THR A N 1
ATOM 2265 C CA . THR A 1 300 ? 2.441 -9.195 13.359 1 91.12 300 THR A CA 1
ATOM 2266 C C . THR A 1 300 ? 3.963 -9.188 13.461 1 91.12 300 THR A C 1
ATOM 2268 O O . THR A 1 300 ? 4.52 -8.82 14.492 1 91.12 300 THR A O 1
ATOM 2271 N N . VAL A 1 301 ? 4.59 -9.516 12.398 1 93.56 301 VAL A N 1
ATOM 2272 C CA . VAL A 1 301 ? 6.051 -9.57 12.414 1 93.56 301 VAL A CA 1
ATOM 2273 C C . VAL A 1 301 ? 6.617 -8.156 12.477 1 93.56 301 VAL A C 1
ATOM 2275 O O . VAL A 1 301 ? 7.523 -7.875 13.266 1 93.56 301 VAL A O 1
ATOM 2278 N N . VAL A 1 302 ? 6.098 -7.25 11.688 1 92.81 302 VAL A N 1
ATOM 2279 C CA . VAL A 1 302 ? 6.57 -5.867 11.656 1 92.81 302 VAL A CA 1
ATOM 2280 C C . VAL A 1 302 ? 6.383 -5.227 13.031 1 92.81 302 VAL A C 1
ATOM 2282 O O . VAL A 1 302 ? 7.234 -4.457 13.484 1 92.81 302 VAL A O 1
ATOM 2285 N N . GLY A 1 303 ? 5.293 -5.516 13.711 1 90.94 303 GLY A N 1
ATOM 2286 C CA . GLY A 1 303 ? 5.012 -4.977 15.031 1 90.94 303 GLY A CA 1
ATOM 2287 C C . GLY A 1 303 ? 5.992 -5.445 16.094 1 90.94 303 GLY A C 1
ATOM 2288 O O . GLY A 1 303 ? 6.09 -4.844 17.156 1 90.94 303 GLY A O 1
ATOM 2289 N N . ARG A 1 304 ? 6.773 -6.5 15.789 1 89.81 304 ARG A N 1
ATOM 2290 C CA . ARG A 1 304 ? 7.711 -7.066 16.75 1 89.81 304 ARG A CA 1
ATOM 2291 C C . ARG A 1 304 ? 9.062 -6.367 16.672 1 89.81 304 ARG A C 1
ATOM 2293 O O . ARG A 1 304 ? 9.914 -6.551 17.547 1 89.81 304 ARG A O 1
ATOM 2300 N N . VAL A 1 305 ? 9.242 -5.656 15.672 1 86 305 VAL A N 1
ATOM 2301 C CA . VAL A 1 305 ? 10.531 -5 15.477 1 86 305 VAL A CA 1
ATOM 2302 C C . VAL A 1 305 ? 10.812 -4.055 16.641 1 86 305 VAL A C 1
ATOM 2304 O O . VAL A 1 305 ? 10.008 -3.176 16.938 1 86 305 VAL A O 1
ATOM 2307 N N . PHE A 1 306 ? 11.938 -4.188 17.406 1 79.94 306 PHE A N 1
ATOM 2308 C CA . PHE A 1 306 ? 12.445 -3.406 18.531 1 79.94 306 PHE A CA 1
ATOM 2309 C C . PHE A 1 306 ? 11.602 -3.637 19.781 1 79.94 306 PHE A C 1
ATOM 2311 O O . PHE A 1 306 ? 11.633 -2.83 20.703 1 79.94 306 PHE A O 1
ATOM 2318 N N . MET A 1 307 ? 10.641 -4.512 19.781 1 71.25 307 MET A N 1
ATOM 2319 C CA . MET A 1 307 ? 9.789 -4.723 20.953 1 71.25 307 MET A CA 1
ATOM 2320 C C . MET A 1 307 ? 10.609 -5.242 22.125 1 71.25 307 MET A C 1
ATOM 2322 O O . MET A 1 307 ? 10.281 -4.973 23.281 1 71.25 307 MET A O 1
ATOM 2326 N N . ASP A 1 308 ? 11.617 -6.078 21.875 1 61.41 308 ASP A N 1
ATOM 2327 C CA . ASP A 1 308 ? 12.383 -6.586 23.016 1 61.41 308 ASP A CA 1
ATOM 2328 C C . ASP A 1 308 ? 13.336 -5.52 23.547 1 61.41 308 ASP A C 1
ATOM 2330 O O . ASP A 1 308 ? 13.641 -4.543 22.859 1 61.41 308 ASP A O 1
ATOM 2334 N N . GLU A 1 309 ? 13.734 -5.395 24.875 1 49.84 309 GLU A N 1
ATOM 2335 C CA . GLU A 1 309 ? 14.461 -4.434 25.703 1 49.84 309 GLU A CA 1
ATOM 2336 C C . GLU A 1 309 ? 15.625 -3.82 24.953 1 49.84 309 GLU A C 1
ATOM 2338 O O . GLU A 1 309 ? 16.438 -4.539 24.359 1 49.84 309 GLU A O 1
ATOM 2343 N N . PRO A 1 310 ? 15.602 -2.539 24.766 1 41.59 310 PRO A N 1
ATOM 2344 C CA . PRO A 1 310 ? 16.562 -1.705 24.047 1 41.59 310 PRO A CA 1
ATOM 2345 C C . PRO A 1 310 ? 18 -1.972 24.453 1 41.59 310 PRO A C 1
ATOM 2347 O O . PRO A 1 310 ? 18.297 -2.09 25.656 1 41.59 310 PRO A O 1
ATOM 2350 N N . GLN A 1 311 ? 18.75 -2.871 23.938 1 38.62 311 GLN A N 1
ATOM 2351 C CA . GLN A 1 311 ? 20.141 -2.521 24.219 1 38.62 311 GLN A CA 1
ATOM 2352 C C . GLN A 1 311 ? 20.453 -1.093 23.781 1 38.62 311 GLN A C 1
ATOM 2354 O O . GLN A 1 311 ? 19.812 -0.576 22.844 1 38.62 311 GLN A O 1
ATOM 2359 N N . PRO A 1 312 ? 21.281 -0.338 24.562 1 32 312 PRO A N 1
ATOM 2360 C CA . PRO A 1 312 ? 21.625 1.061 24.297 1 32 312 PRO A CA 1
ATOM 2361 C C . PRO A 1 312 ? 21.938 1.322 22.828 1 32 312 PRO A C 1
ATOM 2363 O O . PRO A 1 312 ? 22.672 0.549 22.203 1 32 312 PRO A O 1
ATOM 2366 N N . ALA A 1 313 ? 21.203 1.965 22.25 1 35.88 313 ALA A N 1
ATOM 2367 C CA . ALA A 1 313 ? 21.188 2.338 20.844 1 35.88 313 ALA A CA 1
ATOM 2368 C C . ALA A 1 313 ? 22.531 2.91 20.406 1 35.88 313 ALA A C 1
ATOM 2370 O O . ALA A 1 313 ? 23.047 3.855 21.016 1 35.88 313 ALA A O 1
ATOM 2371 N N . LEU A 1 314 ? 23.375 2.135 19.797 1 31.09 314 LEU A N 1
ATOM 2372 C CA . LEU A 1 314 ? 24.469 2.848 19.141 1 31.09 314 LEU A CA 1
ATOM 2373 C C . LEU A 1 314 ? 23.953 3.75 18.031 1 31.09 314 LEU A C 1
ATOM 2375 O O . LEU A 1 314 ? 23.125 3.322 17.219 1 31.09 314 LEU A O 1
ATOM 2379 N N . SER A 1 315 ? 23.781 4.969 18.25 1 29.88 315 SER A N 1
ATOM 2380 C CA . SER A 1 315 ? 23.391 6.059 17.359 1 29.88 315 SER A CA 1
ATOM 2381 C C . SER A 1 315 ? 24.062 5.938 16 1 29.88 315 SER A C 1
ATOM 2383 O O . SER A 1 315 ? 25.297 6.066 15.898 1 29.88 315 SER A O 1
ATOM 2385 N N . VAL A 1 316 ? 23.891 5.051 15.25 1 32.53 316 VAL A N 1
ATOM 2386 C CA . VAL A 1 316 ? 24.609 5.227 14 1 32.53 316 VAL A CA 1
ATOM 2387 C C . VAL A 1 316 ? 24.156 6.512 13.305 1 32.53 316 VAL A C 1
ATOM 2389 O O . VAL A 1 316 ? 22.953 6.754 13.172 1 32.53 316 VAL A O 1
ATOM 2392 N N . GLU A 1 317 ? 24.969 7.516 13.305 1 29.25 317 GLU A N 1
ATOM 2393 C CA . GLU A 1 317 ? 24.875 8.789 12.594 1 29.25 317 GLU A CA 1
ATOM 2394 C C . GLU A 1 317 ? 24.5 8.586 11.133 1 29.25 317 GLU A C 1
ATOM 2396 O O . GLU A 1 317 ? 24.969 7.641 10.492 1 29.25 317 GLU A O 1
ATOM 2401 N N . PRO A 1 318 ? 23.562 9.047 10.711 1 32.41 318 PRO A N 1
ATOM 2402 C CA . PRO A 1 318 ? 23.219 9.016 9.289 1 32.41 318 PRO A CA 1
ATOM 2403 C C . PRO A 1 318 ? 24.438 9.188 8.383 1 32.41 318 PRO A C 1
ATOM 2405 O O . PRO A 1 318 ? 25.391 9.898 8.742 1 32.41 318 PRO A O 1
ATOM 2408 N N . ALA A 1 319 ? 24.828 8.328 7.598 1 33.53 319 ALA A N 1
ATOM 2409 C CA . ALA A 1 319 ? 25.922 8.477 6.641 1 33.53 319 ALA A CA 1
ATOM 2410 C C . ALA A 1 319 ? 25.875 9.852 5.973 1 33.53 319 ALA A C 1
ATOM 2412 O O . ALA A 1 319 ? 24.828 10.297 5.523 1 33.53 319 ALA A O 1
ATOM 2413 N N . THR A 1 320 ? 26.812 10.797 6.32 1 30.67 320 THR A N 1
ATOM 2414 C CA . THR A 1 320 ? 27.031 12.062 5.629 1 30.67 320 THR A CA 1
ATOM 2415 C C . THR A 1 320 ? 27.141 11.852 4.121 1 30.67 320 THR A C 1
ATOM 2417 O O . THR A 1 320 ? 27.906 11.008 3.662 1 30.67 320 THR A O 1
ATOM 2420 N N . PRO A 1 321 ? 26.219 12.242 3.434 1 33 321 PRO A N 1
ATOM 2421 C CA . PRO A 1 321 ? 26.391 12.117 1.984 1 33 321 PRO A CA 1
ATOM 2422 C C . PRO A 1 321 ? 27.781 12.539 1.514 1 33 321 PRO A C 1
ATOM 2424 O O . PRO A 1 321 ? 28.422 13.383 2.145 1 33 321 PRO A O 1
ATOM 2427 N N . ALA A 1 322 ? 28.516 11.781 0.791 1 35.91 322 ALA A N 1
ATOM 2428 C CA . ALA A 1 322 ? 29.812 12.062 0.199 1 35.91 322 ALA A CA 1
ATOM 2429 C C . ALA A 1 322 ? 29.859 13.469 -0.403 1 35.91 322 ALA A C 1
ATOM 2431 O O . ALA A 1 322 ? 28.906 13.875 -1.088 1 35.91 322 ALA A O 1
ATOM 2432 N N . PRO A 1 323 ? 30.734 14.422 0.038 1 36.19 323 PRO A N 1
ATOM 2433 C CA . PRO A 1 323 ? 30.953 15.844 -0.242 1 36.19 323 PRO A CA 1
ATOM 2434 C C . PRO A 1 323 ? 31.109 16.141 -1.733 1 36.19 323 PRO A C 1
ATOM 2436 O O . PRO A 1 323 ? 30.969 17.281 -2.156 1 36.19 323 PRO A O 1
ATOM 2439 N N . VAL A 1 324 ? 31.75 15.367 -2.547 1 38.72 324 VAL A N 1
ATOM 2440 C CA . VAL A 1 324 ? 32.781 15.961 -3.371 1 38.72 324 VAL A CA 1
ATOM 2441 C C . VAL A 1 324 ? 32.156 16.703 -4.551 1 38.72 324 VAL A C 1
ATOM 2443 O O . VAL A 1 324 ? 31.922 16.109 -5.602 1 38.72 324 VAL A O 1
ATOM 2446 N N . SER A 1 325 ? 30.859 17.188 -4.5 1 44.94 325 SER A N 1
ATOM 2447 C CA . SER A 1 325 ? 30.562 17.641 -5.855 1 44.94 325 SER A CA 1
ATOM 2448 C C . SER A 1 325 ? 31.234 18.969 -6.16 1 44.94 325 SER A C 1
ATOM 2450 O O . SER A 1 325 ? 31.359 19.828 -5.285 1 44.94 325 SER A O 1
ATOM 2452 N N . ASP A 1 326 ? 31.969 19.016 -7.109 1 57.16 326 ASP A N 1
ATOM 2453 C CA . ASP A 1 326 ? 32.656 20.125 -7.742 1 57.16 326 ASP A CA 1
ATOM 2454 C C . ASP A 1 326 ? 31.703 21.266 -8.047 1 57.16 326 ASP A C 1
ATOM 2456 O O . ASP A 1 326 ? 30.484 21.062 -8.102 1 57.16 326 ASP A O 1
ATOM 2460 N N . ASP A 1 327 ? 32.219 22.547 -8.016 1 55.91 327 ASP A N 1
ATOM 2461 C CA . ASP A 1 327 ? 31.531 23.797 -8.328 1 55.91 327 ASP A CA 1
ATOM 2462 C C . ASP A 1 327 ? 30.609 23.641 -9.531 1 55.91 327 ASP A C 1
ATOM 2464 O O . ASP A 1 327 ? 29.531 24.234 -9.578 1 55.91 327 ASP A O 1
ATOM 2468 N N . ALA A 1 328 ? 31 22.875 -10.492 1 56.75 328 ALA A N 1
ATOM 2469 C CA . ALA A 1 328 ? 30.219 22.609 -11.695 1 56.75 328 ALA A CA 1
ATOM 2470 C C . ALA A 1 328 ? 28.922 21.859 -11.359 1 56.75 328 ALA A C 1
ATOM 2472 O O . ALA A 1 328 ? 27.875 22.109 -11.945 1 56.75 328 ALA A O 1
ATOM 2473 N N . ASP A 1 329 ? 28.953 21.312 -10.227 1 71.38 329 ASP A N 1
ATOM 2474 C CA . ASP A 1 329 ? 27.812 20.484 -9.844 1 71.38 329 ASP A CA 1
ATOM 2475 C C . ASP A 1 329 ? 26.703 21.344 -9.227 1 71.38 329 ASP A C 1
ATOM 2477 O O . ASP A 1 329 ? 25.516 21.109 -9.469 1 71.38 329 ASP A O 1
ATOM 2481 N N . VAL A 1 330 ? 27.141 22.438 -8.734 1 76.81 330 VAL A N 1
ATOM 2482 C CA . VAL A 1 330 ? 26.172 23.312 -8.078 1 76.81 330 VAL A CA 1
ATOM 2483 C C . VAL A 1 330 ? 25.391 24.109 -9.125 1 76.81 330 VAL A C 1
ATOM 2485 O O . VAL A 1 330 ? 24.172 24.219 -9.039 1 76.81 330 VAL A O 1
ATOM 2488 N N . ALA A 1 331 ? 26.109 24.656 -10.078 1 79.12 331 ALA A N 1
ATOM 2489 C CA . ALA A 1 331 ? 25.469 25.438 -11.141 1 79.12 331 ALA A CA 1
ATOM 2490 C C . ALA A 1 331 ? 24.469 24.578 -11.906 1 79.12 331 ALA A C 1
ATOM 2492 O O . ALA A 1 331 ? 23.359 25.031 -12.227 1 79.12 331 ALA A O 1
ATOM 2493 N N . THR A 1 332 ? 24.859 23.406 -12.148 1 79.56 332 THR A N 1
ATOM 2494 C CA . THR A 1 332 ? 23.984 22.5 -12.867 1 79.56 332 THR A CA 1
ATOM 2495 C C . THR A 1 332 ? 22.734 22.188 -12.047 1 79.56 332 THR A C 1
ATOM 2497 O O . THR A 1 332 ? 21.625 22.156 -12.578 1 79.56 332 THR A O 1
ATOM 2500 N N . ALA A 1 333 ? 22.953 22.016 -10.852 1 80.19 333 ALA A N 1
ATOM 2501 C CA . ALA A 1 333 ? 21.828 21.719 -9.969 1 80.19 333 ALA A CA 1
ATOM 2502 C C . ALA A 1 333 ? 20.875 22.906 -9.891 1 80.19 333 ALA A C 1
ATOM 2504 O O . ALA A 1 333 ? 19.656 22.719 -9.883 1 80.19 333 ALA A O 1
ATOM 2505 N N . ARG A 1 334 ? 21.453 24.062 -9.891 1 81.56 334 ARG A N 1
ATOM 2506 C CA . ARG A 1 334 ? 20.641 25.266 -9.82 1 81.56 334 ARG A CA 1
ATOM 2507 C C . ARG A 1 334 ? 19.797 25.422 -11.086 1 81.56 334 ARG A C 1
ATOM 2509 O O . ARG A 1 334 ? 18.609 25.75 -11.008 1 81.56 334 ARG A O 1
ATOM 2516 N N . ASP A 1 335 ? 20.438 25.188 -12.156 1 79.5 335 ASP A N 1
ATOM 2517 C CA . ASP A 1 335 ? 19.719 25.281 -13.422 1 79.5 335 ASP A CA 1
ATOM 2518 C C . ASP A 1 335 ? 18.594 24.25 -13.508 1 79.5 335 ASP A C 1
ATOM 2520 O O . ASP A 1 335 ? 17.5 24.547 -13.969 1 79.5 335 ASP A O 1
ATOM 2524 N N . GLU A 1 336 ? 18.984 23.141 -13.055 1 80.06 336 GLU A N 1
ATOM 2525 C CA . GLU A 1 336 ? 17.984 22.078 -13.047 1 80.06 336 GLU A CA 1
ATOM 2526 C C . GLU A 1 336 ? 16.828 22.406 -12.117 1 80.06 336 GLU A C 1
ATOM 2528 O O . GLU A 1 336 ? 15.656 22.203 -12.469 1 80.06 336 GLU A O 1
ATOM 2533 N N . ALA A 1 337 ? 17.125 22.922 -11.039 1 81.38 337 ALA A N 1
ATOM 2534 C CA . ALA A 1 337 ? 16.094 23.281 -10.062 1 81.38 337 ALA A CA 1
ATOM 2535 C C . ALA A 1 337 ? 15.188 24.375 -10.609 1 81.38 337 ALA A C 1
ATOM 2537 O O . ALA A 1 337 ? 13.969 24.359 -10.383 1 81.38 337 ALA A O 1
ATOM 2538 N N . GLU A 1 338 ? 15.781 25.297 -11.297 1 80.12 338 GLU A N 1
ATOM 2539 C CA . GLU A 1 338 ? 14.992 26.375 -11.891 1 80.12 338 GLU A CA 1
ATOM 2540 C C . GLU A 1 338 ? 14.016 25.828 -12.922 1 80.12 338 GLU A C 1
ATOM 2542 O O . GLU A 1 338 ? 12.859 26.266 -12.977 1 80.12 338 GLU A O 1
ATOM 2547 N N . ARG A 1 339 ? 14.508 24.953 -13.68 1 74.69 339 ARG A N 1
ATOM 2548 C CA . ARG A 1 339 ? 13.633 24.328 -14.664 1 74.69 339 ARG A CA 1
ATOM 2549 C C . ARG A 1 339 ? 12.5 23.578 -13.984 1 74.69 339 ARG A C 1
ATOM 2551 O O . ARG A 1 339 ? 11.352 23.641 -14.438 1 74.69 339 ARG A O 1
ATOM 2558 N N . LEU A 1 340 ? 12.844 22.922 -12.984 1 75 340 LEU A N 1
ATOM 2559 C CA . LEU A 1 340 ? 11.859 22.156 -12.234 1 75 340 LEU A CA 1
ATOM 2560 C C . LEU A 1 340 ? 10.828 23.078 -11.586 1 75 340 LEU A C 1
ATOM 2562 O O . LEU A 1 340 ? 9.641 22.766 -11.555 1 75 340 LEU A O 1
ATOM 2566 N N . PHE A 1 341 ? 11.227 24.234 -11.117 1 73.81 341 PHE A N 1
ATOM 2567 C CA . PHE A 1 341 ? 10.344 25.234 -10.531 1 73.81 341 PHE A CA 1
ATOM 2568 C C . PHE A 1 341 ? 9.328 25.719 -11.547 1 73.81 341 PHE A C 1
ATOM 2570 O O . PHE A 1 341 ? 8.148 25.875 -11.234 1 73.81 341 PHE A O 1
ATOM 2577 N N . GLU A 1 342 ? 9.844 25.906 -12.719 1 70 342 GLU A N 1
ATOM 2578 C CA . GLU A 1 342 ? 8.969 26.359 -13.797 1 70 342 GLU A CA 1
ATOM 2579 C C . GLU A 1 342 ? 7.895 25.328 -14.109 1 70 342 GLU A C 1
ATOM 2581 O O . GLU A 1 342 ? 6.773 25.672 -14.484 1 70 342 GLU A O 1
ATOM 2586 N N . GLN A 1 343 ? 8.273 24.156 -13.891 1 65.88 343 GLN A N 1
ATOM 2587 C CA . GLN A 1 343 ? 7.34 23.078 -14.164 1 65.88 343 GLN A CA 1
ATOM 2588 C C . GLN A 1 343 ? 6.52 22.734 -12.93 1 65.88 343 GLN A C 1
ATOM 2590 O O . GLN A 1 343 ? 5.785 21.734 -12.922 1 65.88 343 GLN A O 1
ATOM 2595 N N . GLU A 1 344 ? 6.73 23.469 -11.875 1 66.62 344 GLU A N 1
ATOM 2596 C CA . GLU A 1 344 ? 6.023 23.312 -10.609 1 66.62 344 GLU A CA 1
ATOM 2597 C C . GLU A 1 344 ? 6.301 21.953 -9.984 1 66.62 344 GLU A C 1
ATOM 2599 O O . GLU A 1 344 ? 5.418 21.344 -9.375 1 66.62 344 GLU A O 1
ATOM 2604 N N . ARG A 1 345 ? 7.418 21.391 -10.367 1 69.31 345 ARG A N 1
ATOM 2605 C CA . ARG A 1 345 ? 7.906 20.156 -9.758 1 69.31 345 ARG A CA 1
ATOM 2606 C C . ARG A 1 345 ? 8.828 20.453 -8.578 1 69.31 345 ARG A C 1
ATOM 2608 O O . ARG A 1 345 ? 10.016 20.141 -8.609 1 69.31 345 ARG A O 1
ATOM 2615 N N . TYR A 1 346 ? 8.234 20.906 -7.484 1 70.38 346 TYR A N 1
ATOM 2616 C CA . TYR A 1 346 ? 8.992 21.5 -6.391 1 70.38 346 TYR A CA 1
ATOM 2617 C C . TYR A 1 346 ? 9.703 20.438 -5.57 1 70.38 346 TYR A C 1
ATOM 2619 O O . TYR A 1 346 ? 10.82 20.641 -5.102 1 70.38 346 TYR A O 1
ATOM 2627 N N . ASN A 1 347 ? 9.031 19.328 -5.395 1 75 347 ASN A N 1
ATOM 2628 C CA . ASN A 1 347 ? 9.656 18.266 -4.617 1 75 347 ASN A CA 1
ATOM 2629 C C . ASN A 1 347 ? 10.953 17.781 -5.262 1 75 347 ASN A C 1
ATOM 2631 O O . ASN A 1 347 ? 11.953 17.578 -4.578 1 75 347 ASN A O 1
ATOM 2635 N N . GLN A 1 348 ? 10.891 17.609 -6.516 1 75.19 348 GLN A N 1
ATOM 2636 C CA . GLN A 1 348 ? 12.094 17.188 -7.23 1 75.19 348 GLN A CA 1
ATOM 2637 C C . GLN A 1 348 ? 13.156 18.281 -7.191 1 75.19 348 GLN A C 1
ATOM 2639 O O . GLN A 1 348 ? 14.352 17.984 -7.094 1 75.19 348 GLN A O 1
ATOM 2644 N N . ALA A 1 349 ? 12.734 19.516 -7.328 1 77.25 349 ALA A N 1
ATOM 2645 C CA . ALA A 1 349 ? 13.672 20.625 -7.223 1 77.25 349 ALA A CA 1
ATOM 2646 C C . ALA A 1 349 ? 14.391 20.625 -5.875 1 77.25 349 ALA A C 1
ATOM 2648 O O . ALA A 1 349 ? 15.609 20.797 -5.816 1 77.25 349 ALA A O 1
ATOM 2649 N N . ALA A 1 350 ? 13.578 20.391 -4.828 1 80.5 350 ALA A N 1
ATOM 2650 C CA . ALA A 1 350 ? 14.164 20.328 -3.49 1 80.5 350 ALA A CA 1
ATOM 2651 C C . ALA A 1 350 ? 15.195 19.203 -3.393 1 80.5 350 ALA A C 1
ATOM 2653 O O . ALA A 1 350 ? 16.25 19.375 -2.791 1 80.5 350 ALA A O 1
ATOM 2654 N N . ASP A 1 351 ? 14.898 18.094 -4.02 1 77.62 351 ASP A N 1
ATOM 2655 C CA . ASP A 1 351 ? 15.797 16.938 -3.982 1 77.62 351 ASP A CA 1
ATOM 2656 C C . ASP A 1 351 ? 17.125 17.266 -4.684 1 77.62 351 ASP A C 1
ATOM 2658 O O . ASP A 1 351 ? 18.188 16.922 -4.18 1 77.62 351 ASP A O 1
ATOM 2662 N N . VAL A 1 352 ? 17.047 17.859 -5.793 1 76.19 352 VAL A N 1
ATOM 2663 C CA . VAL A 1 352 ? 18.219 18.219 -6.582 1 76.19 352 VAL A CA 1
ATOM 2664 C C . VAL A 1 352 ? 19.078 19.203 -5.797 1 76.19 352 VAL A C 1
ATOM 2666 O O . VAL A 1 352 ? 20.312 19.078 -5.777 1 76.19 352 VAL A O 1
ATOM 2669 N N . LEU A 1 353 ? 18.453 20.078 -5.094 1 82 353 LEU A N 1
ATOM 2670 C CA . LEU A 1 353 ? 19.172 21.125 -4.379 1 82 353 LEU A CA 1
ATOM 2671 C C . LEU A 1 353 ? 19.766 20.578 -3.076 1 82 353 LEU A C 1
ATOM 2673 O O . LEU A 1 353 ? 20.812 21.062 -2.615 1 82 353 LEU A O 1
ATOM 2677 N N . ALA A 1 354 ? 19 19.641 -2.49 1 81.31 354 ALA A N 1
ATOM 2678 C CA . ALA A 1 354 ? 19.453 19.062 -1.226 1 81.31 354 ALA A CA 1
ATOM 2679 C C . ALA A 1 354 ? 20.844 18.438 -1.361 1 81.31 354 ALA A C 1
ATOM 2681 O O . ALA A 1 354 ? 21.641 18.469 -0.416 1 81.31 354 ALA A O 1
ATOM 2682 N N . ASP A 1 355 ? 21.094 18 -2.512 1 72.94 355 ASP A N 1
ATOM 2683 C CA . ASP A 1 355 ? 22.359 17.312 -2.768 1 72.94 355 ASP A CA 1
ATOM 2684 C C . ASP A 1 355 ? 23.531 18.297 -2.779 1 72.94 355 ASP A C 1
ATOM 2686 O O . ASP A 1 355 ? 24.688 17.906 -2.57 1 72.94 355 ASP A O 1
ATOM 2690 N N . VAL A 1 356 ? 23.25 19.609 -3.006 1 78.25 356 VAL A N 1
ATOM 2691 C CA . VAL A 1 356 ? 24.344 20.531 -3.24 1 78.25 356 VAL A CA 1
ATOM 2692 C C . VAL A 1 356 ? 24.312 21.656 -2.201 1 78.25 356 VAL A C 1
ATOM 2694 O O . VAL A 1 356 ? 25.266 22.406 -2.059 1 78.25 356 VAL A O 1
ATOM 2697 N N . VAL A 1 357 ? 23.266 21.766 -1.42 1 79.06 357 VAL A N 1
ATOM 2698 C CA . VAL A 1 357 ? 23.047 22.922 -0.562 1 79.06 357 VAL A CA 1
ATOM 2699 C C . VAL A 1 357 ? 24.094 22.953 0.551 1 79.06 357 VAL A C 1
ATOM 2701 O O . VAL A 1 357 ? 24.547 24.031 0.96 1 79.06 357 VAL A O 1
ATOM 2704 N N . ASP A 1 358 ? 24.453 21.797 1.052 1 69.12 358 ASP A N 1
ATOM 2705 C CA . ASP A 1 358 ? 25.422 21.75 2.146 1 69.12 358 ASP A CA 1
ATOM 2706 C C . ASP A 1 358 ? 26.828 22.031 1.646 1 69.12 358 ASP A C 1
ATOM 2708 O O . ASP A 1 358 ? 27.703 22.438 2.426 1 69.12 358 ASP A O 1
ATOM 2712 N N . GLN A 1 359 ? 26.938 21.812 0.455 1 61.91 359 GLN A N 1
ATOM 2713 C CA . GLN A 1 359 ? 28.266 22.047 -0.112 1 61.91 359 GLN A CA 1
ATOM 2714 C C . GLN A 1 359 ? 28.516 23.547 -0.288 1 61.91 359 GLN A C 1
ATOM 2716 O O . GLN A 1 359 ? 29.672 23.984 -0.234 1 61.91 359 GLN A O 1
ATOM 2721 N N . ALA A 1 360 ? 27.484 24.266 -0.458 1 54.47 360 ALA A N 1
ATOM 2722 C CA . ALA A 1 360 ? 27.609 25.703 -0.689 1 54.47 360 ALA A CA 1
ATOM 2723 C C . ALA A 1 360 ? 27.953 26.438 0.606 1 54.47 360 ALA A C 1
ATOM 2725 O O . ALA A 1 360 ? 28.266 27.625 0.588 1 54.47 360 ALA A O 1
ATOM 2726 N N . ASP A 1 361 ? 27.641 25.828 1.745 1 55.03 361 ASP A N 1
ATOM 2727 C CA . ASP A 1 361 ? 27.844 26.516 3.02 1 55.03 361 ASP A CA 1
ATOM 2728 C C . ASP A 1 361 ? 29.25 27.094 3.117 1 55.03 361 ASP A C 1
ATOM 2730 O O . ASP A 1 361 ? 29.5 28.016 3.912 1 55.03 361 ASP A O 1
ATOM 2734 N N . ARG A 1 362 ? 30.266 26.438 2.488 1 47.88 362 ARG A N 1
ATOM 2735 C CA . ARG A 1 362 ? 31.609 26.953 2.695 1 47.88 362 ARG A CA 1
ATOM 2736 C C . ARG A 1 362 ? 31.781 28.312 2.008 1 47.88 362 ARG A C 1
ATOM 2738 O O . ARG A 1 362 ? 32.719 29.062 2.332 1 47.88 362 ARG A O 1
ATOM 2745 N N . ALA A 1 363 ? 31.109 28.562 0.944 1 46.81 363 ALA A N 1
ATOM 2746 C CA . ALA A 1 363 ? 31.391 29.844 0.284 1 46.81 363 ALA A CA 1
ATOM 2747 C C . ALA A 1 363 ? 30.328 30.875 0.607 1 46.81 363 ALA A C 1
ATOM 2749 O O . ALA A 1 363 ? 29.188 30.766 0.137 1 46.81 363 ALA A O 1
ATOM 2750 N N . ALA A 1 364 ? 30.25 31.359 1.776 1 54.09 364 ALA A N 1
ATOM 2751 C CA . ALA A 1 364 ? 29.453 32.469 2.33 1 54.09 364 ALA A CA 1
ATOM 2752 C C . ALA A 1 364 ? 29.25 33.562 1.296 1 54.09 364 ALA A C 1
ATOM 2754 O O . ALA A 1 364 ? 29.156 34.75 1.646 1 54.09 364 ALA A O 1
ATOM 2755 N N . ASP A 1 365 ? 29.141 33.219 0.015 1 70.69 365 ASP A N 1
ATOM 2756 C CA . ASP A 1 365 ? 28.984 34.188 -1.057 1 70.69 365 ASP A CA 1
ATOM 2757 C C . ASP A 1 365 ? 27.547 34.219 -1.572 1 70.69 365 ASP A C 1
ATOM 2759 O O . ASP A 1 365 ? 26.688 33.469 -1.082 1 70.69 365 ASP A O 1
ATOM 2763 N N . ASP A 1 366 ? 27.188 35.156 -2.275 1 76.94 366 ASP A N 1
ATOM 2764 C CA . ASP A 1 366 ? 25.875 35.469 -2.846 1 76.94 366 ASP A CA 1
ATOM 2765 C C . ASP A 1 366 ? 25.281 34.25 -3.543 1 76.94 366 ASP A C 1
ATOM 2767 O O . ASP A 1 366 ? 24.062 34.031 -3.5 1 76.94 366 ASP A O 1
ATOM 2771 N N . ASP A 1 367 ? 26.156 33.469 -3.941 1 77.19 367 ASP A N 1
ATOM 2772 C CA . ASP A 1 367 ? 25.672 32.281 -4.648 1 77.19 367 ASP A CA 1
ATOM 2773 C C . ASP A 1 367 ? 25.125 31.25 -3.676 1 77.19 367 ASP A C 1
ATOM 2775 O O . ASP A 1 367 ? 24.125 30.578 -3.963 1 77.19 367 ASP A O 1
ATOM 2779 N N . ALA A 1 368 ? 25.797 31.219 -2.623 1 80.75 368 ALA A N 1
ATOM 2780 C CA . ALA A 1 368 ? 25.359 30.266 -1.604 1 80.75 368 ALA A CA 1
ATOM 2781 C C . ALA A 1 368 ? 24 30.672 -1.028 1 80.75 368 ALA A C 1
ATOM 2783 O O . ALA A 1 368 ? 23.141 29.812 -0.789 1 80.75 368 ALA A O 1
ATOM 2784 N N . VAL A 1 369 ? 23.906 31.922 -0.83 1 83.12 369 VAL A N 1
ATOM 2785 C CA . VAL A 1 369 ? 22.641 32.438 -0.298 1 83.12 369 VAL A CA 1
ATOM 2786 C C . VAL A 1 369 ? 21.516 32.156 -1.274 1 83.12 369 VAL A C 1
ATOM 2788 O O . VAL A 1 369 ? 20.422 31.734 -0.867 1 83.12 369 VAL A O 1
ATOM 2791 N N . SER A 1 370 ? 21.781 32.406 -2.469 1 83.12 370 SER A N 1
ATOM 2792 C CA . SER A 1 370 ? 20.766 32.156 -3.498 1 83.12 370 SER A CA 1
ATOM 2793 C C . SER A 1 370 ? 20.375 30.688 -3.562 1 83.12 370 SER A C 1
ATOM 2795 O O . SER A 1 370 ? 19.203 30.359 -3.729 1 83.12 370 SER A O 1
ATOM 2797 N N . LEU A 1 371 ? 21.344 29.875 -3.443 1 84.31 371 LEU A N 1
ATOM 2798 C CA . LEU A 1 371 ? 21.094 28.438 -3.477 1 84.31 371 LEU A CA 1
ATOM 2799 C C . LEU A 1 371 ? 20.25 28 -2.285 1 84.31 371 LEU A C 1
ATOM 2801 O O . LEU A 1 371 ? 19.297 27.234 -2.441 1 84.31 371 LEU A O 1
ATOM 2805 N N . ARG A 1 372 ? 20.578 28.516 -1.197 1 87.12 372 ARG A N 1
ATOM 2806 C CA . ARG A 1 372 ? 19.859 28.141 0.02 1 87.12 372 ARG A CA 1
ATOM 2807 C C . ARG A 1 372 ? 18.438 28.672 -0.008 1 87.12 372 ARG A C 1
ATOM 2809 O O . ARG A 1 372 ? 17.516 28.016 0.486 1 87.12 372 ARG A O 1
ATOM 2816 N N . ARG A 1 373 ? 18.312 29.812 -0.544 1 87.81 373 ARG A N 1
ATOM 2817 C CA . ARG A 1 373 ? 16.969 30.375 -0.689 1 87.81 373 ARG A CA 1
ATOM 2818 C C . ARG A 1 373 ? 16.125 29.531 -1.634 1 87.81 373 ARG A C 1
ATOM 2820 O O . ARG A 1 373 ? 14.953 29.25 -1.343 1 87.81 373 ARG A O 1
ATOM 2827 N N . GLN A 1 374 ? 16.719 29.156 -2.678 1 85.25 374 GLN A N 1
ATOM 2828 C CA . GLN A 1 374 ? 16.016 28.312 -3.641 1 85.25 374 GLN A CA 1
ATOM 2829 C C . GLN A 1 374 ? 15.617 26.984 -3.018 1 85.25 374 GLN A C 1
ATOM 2831 O O . GLN A 1 374 ? 14.523 26.469 -3.283 1 85.25 374 GLN A O 1
ATOM 2836 N N . TYR A 1 375 ? 16.5 26.484 -2.27 1 87.75 375 TYR A N 1
ATOM 2837 C CA . TYR A 1 375 ? 16.234 25.234 -1.577 1 87.75 375 TYR A CA 1
ATOM 2838 C C . TYR A 1 375 ? 15.07 25.391 -0.6 1 87.75 375 TYR A C 1
ATOM 2840 O O . TYR A 1 375 ? 14.125 24.609 -0.625 1 87.75 375 TYR A O 1
ATOM 2848 N N . ALA A 1 376 ? 15.109 26.422 0.225 1 88.38 376 ALA A N 1
ATOM 2849 C CA . ALA A 1 376 ? 14.062 26.672 1.204 1 88.38 376 ALA A CA 1
ATOM 2850 C C . ALA A 1 376 ? 12.719 26.906 0.517 1 88.38 376 ALA A C 1
ATOM 2852 O O . ALA A 1 376 ? 11.688 26.391 0.952 1 88.38 376 ALA A O 1
ATOM 2853 N N . ASP A 1 377 ? 12.75 27.609 -0.599 1 85.69 377 ASP A N 1
ATOM 2854 C CA . ASP A 1 377 ? 11.539 27.906 -1.354 1 85.69 377 ASP A CA 1
ATOM 2855 C C . ASP A 1 377 ? 10.945 26.641 -1.971 1 85.69 377 ASP A C 1
ATOM 2857 O O . ASP A 1 377 ? 9.727 26.469 -2.008 1 85.69 377 ASP A O 1
ATOM 2861 N N . ALA A 1 378 ? 11.797 25.828 -2.461 1 80.69 378 ALA A N 1
ATOM 2862 C CA . ALA A 1 378 ? 11.336 24.578 -3.045 1 80.69 378 ALA A CA 1
ATOM 2863 C C . ALA A 1 378 ? 10.641 23.703 -2.002 1 80.69 378 ALA A C 1
ATOM 2865 O O . ALA A 1 378 ? 9.594 23.125 -2.275 1 80.69 378 ALA A O 1
ATOM 2866 N N . LEU A 1 379 ? 11.227 23.641 -0.869 1 80.44 379 LEU A N 1
ATOM 2867 C CA . LEU A 1 379 ? 10.641 22.875 0.224 1 80.44 379 LEU A CA 1
ATOM 2868 C C . LEU A 1 379 ? 9.281 23.438 0.612 1 80.44 379 LEU A C 1
ATOM 2870 O O . LEU A 1 379 ? 8.32 22.688 0.804 1 80.44 379 LEU A O 1
ATOM 2874 N N . PHE A 1 380 ? 9.211 24.75 0.69 1 79.75 380 PHE A N 1
ATOM 2875 C CA . PHE A 1 380 ? 7.98 25.438 1.084 1 79.75 380 PHE A CA 1
ATOM 2876 C C . PHE A 1 380 ? 6.875 25.188 0.064 1 79.75 380 PHE A C 1
ATOM 2878 O O . PHE A 1 380 ? 5.754 24.828 0.429 1 79.75 380 PHE A O 1
ATOM 2885 N N . GLU A 1 381 ? 7.258 25.297 -1.2 1 72.06 381 GLU A N 1
ATOM 2886 C CA . GLU A 1 381 ? 6.273 25.156 -2.268 1 72.06 381 GLU A CA 1
ATOM 2887 C C . GLU A 1 381 ? 5.824 23.703 -2.41 1 72.06 381 GLU A C 1
ATOM 2889 O O . GLU A 1 381 ? 4.699 23.438 -2.838 1 72.06 381 GLU A O 1
ATOM 2894 N N . SER A 1 382 ? 6.707 22.828 -2.037 1 68 382 SER A N 1
ATOM 2895 C CA . SER A 1 382 ? 6.367 21.406 -2.102 1 68 382 SER A CA 1
ATOM 2896 C C . SER A 1 382 ? 5.492 20.984 -0.924 1 68 382 SER A C 1
ATOM 2898 O O . SER A 1 382 ? 4.957 19.875 -0.901 1 68 382 SER A O 1
ATOM 2900 N N . GLY A 1 383 ? 5.438 21.922 0.128 1 64.62 383 GLY A N 1
ATOM 2901 C CA . GLY A 1 383 ? 4.629 21.625 1.3 1 64.62 383 GLY A CA 1
ATOM 2902 C C . GLY A 1 383 ? 5.414 20.969 2.418 1 64.62 383 GLY A C 1
ATOM 2903 O O . GLY A 1 383 ? 4.848 20.594 3.449 1 64.62 383 GLY A O 1
ATOM 2904 N N . ASP A 1 384 ? 6.672 20.75 2.205 1 74.31 384 ASP A N 1
ATOM 2905 C CA . ASP A 1 384 ? 7.516 20.172 3.248 1 74.31 384 ASP A CA 1
ATOM 2906 C C . ASP A 1 384 ? 7.941 21.25 4.258 1 74.31 384 ASP A C 1
ATOM 2908 O O . ASP A 1 384 ? 9.117 21.625 4.305 1 74.31 384 ASP A O 1
ATOM 2912 N N . TYR A 1 385 ? 7.051 21.625 5.125 1 75.75 385 TYR A N 1
ATOM 2913 C CA . TYR A 1 385 ? 7.285 22.719 6.051 1 75.75 385 TYR A CA 1
ATOM 2914 C C . TYR A 1 385 ? 8.242 22.312 7.164 1 75.75 385 TYR A C 1
ATOM 2916 O O . TYR A 1 385 ? 8.914 23.156 7.758 1 75.75 385 TYR A O 1
ATOM 2924 N N . HIS A 1 386 ? 8.312 21 7.418 1 76.94 386 HIS A N 1
ATOM 2925 C CA . HIS A 1 386 ? 9.227 20.516 8.445 1 76.94 386 HIS A CA 1
ATOM 2926 C C . HIS A 1 386 ? 10.672 20.844 8.094 1 76.94 386 HIS A C 1
ATOM 2928 O O . HIS A 1 386 ? 11.477 21.156 8.969 1 76.94 386 HIS A O 1
ATOM 2934 N N . ARG A 1 387 ? 10.867 20.688 6.824 1 80.25 387 ARG A N 1
ATOM 2935 C CA . ARG A 1 387 ? 12.234 20.969 6.402 1 80.25 387 ARG A CA 1
ATOM 2936 C C . ARG A 1 387 ? 12.383 22.422 5.961 1 80.25 387 ARG A C 1
ATOM 2938 O O . ARG A 1 387 ? 13.461 23 6.09 1 80.25 387 ARG A O 1
ATOM 2945 N N . ALA A 1 388 ? 11.328 23.031 5.488 1 84.94 388 ALA A N 1
ATOM 2946 C CA . ALA A 1 388 ? 11.375 24.422 5.027 1 84.94 388 ALA A CA 1
ATOM 2947 C C . ALA A 1 388 ? 11.641 25.375 6.188 1 84.94 388 ALA A C 1
ATOM 2949 O O . ALA A 1 388 ? 12.461 26.281 6.07 1 84.94 388 ALA A O 1
ATOM 2950 N N . GLY A 1 389 ? 11.008 25.188 7.32 1 86.88 389 GLY A N 1
ATOM 2951 C CA . GLY A 1 389 ? 11.172 26.062 8.477 1 86.88 389 GLY A CA 1
ATOM 2952 C C . GLY A 1 389 ? 12.625 26.203 8.906 1 86.88 389 GLY A C 1
ATOM 2953 O O . GLY A 1 389 ? 13.18 27.312 8.844 1 86.88 389 GLY A O 1
ATOM 2954 N N . PRO A 1 390 ? 13.188 25.047 9.188 1 87.31 390 PRO A N 1
ATOM 2955 C CA . PRO A 1 390 ? 14.602 25.094 9.57 1 87.31 390 PRO A CA 1
ATOM 2956 C C . PRO A 1 390 ? 15.5 25.641 8.469 1 87.31 390 PRO A C 1
ATOM 2958 O O . PRO A 1 390 ? 16.484 26.344 8.75 1 87.31 390 PRO A O 1
ATOM 2961 N N . ALA A 1 391 ? 15.188 25.359 7.273 1 87.75 391 ALA A N 1
ATOM 2962 C CA . ALA A 1 391 ? 15.984 25.891 6.168 1 87.75 391 ALA A CA 1
ATOM 2963 C C . ALA A 1 391 ? 15.93 27.406 6.125 1 87.75 391 ALA A C 1
ATOM 2965 O O . ALA A 1 391 ? 16.953 28.078 5.953 1 87.75 391 ALA A O 1
ATOM 2966 N N . TYR A 1 392 ? 14.797 28 6.297 1 89.69 392 TYR A N 1
ATOM 2967 C CA . TYR A 1 392 ? 14.656 29.453 6.348 1 89.69 392 TYR A CA 1
ATOM 2968 C C . TYR A 1 392 ? 15.352 30.016 7.574 1 89.69 392 TYR A C 1
ATOM 2970 O O . TYR A 1 392 ? 15.961 31.094 7.504 1 89.69 392 TYR A O 1
ATOM 2978 N N . ARG A 1 393 ? 15.25 29.312 8.664 1 91.62 393 ARG A N 1
ATOM 2979 C CA . ARG A 1 393 ? 15.891 29.766 9.898 1 91.62 393 ARG A CA 1
ATOM 2980 C C . ARG A 1 393 ? 17.406 29.891 9.711 1 91.62 393 ARG A C 1
ATOM 2982 O O . ARG A 1 393 ? 17.984 30.9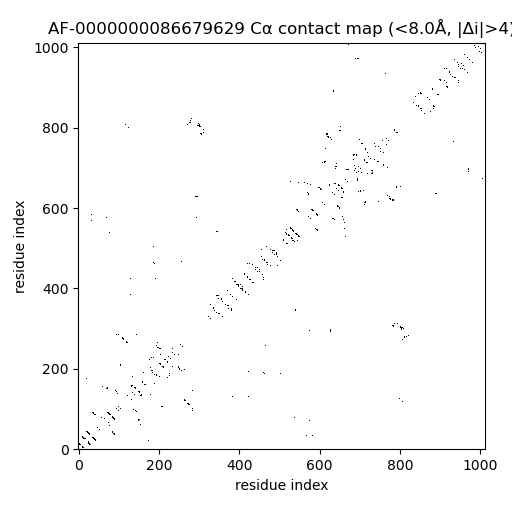22 10.062 1 91.62 393 ARG A O 1
ATOM 2989 N N . GLU A 1 394 ? 17.969 28.875 9.133 1 89.5 394 GLU A N 1
ATOM 2990 C CA . GLU A 1 394 ? 19.406 28.875 8.922 1 89.5 394 GLU A CA 1
ATOM 2991 C C . GLU A 1 394 ? 19.812 29.953 7.918 1 89.5 394 GLU A C 1
ATOM 2993 O O . GLU A 1 394 ? 20.828 30.641 8.109 1 89.5 394 GLU A O 1
ATOM 2998 N N . LEU A 1 395 ? 19.094 30.047 6.918 1 88.81 395 LEU A N 1
ATOM 2999 C CA . LEU A 1 395 ? 19.344 31.094 5.926 1 88.81 395 LEU A CA 1
ATOM 3000 C C . LEU A 1 395 ? 19.234 32.469 6.551 1 88.81 395 LEU A C 1
ATOM 3002 O O . LEU A 1 395 ? 20.078 33.344 6.316 1 88.81 395 LEU A O 1
ATOM 3006 N N . GLY A 1 396 ? 18.234 32.719 7.344 1 91.62 396 GLY A N 1
ATOM 3007 C CA . GLY A 1 396 ? 18.016 34 8.008 1 91.62 396 GLY A CA 1
ATOM 3008 C C . GLY A 1 396 ? 19.141 34.375 8.945 1 91.62 396 GLY A C 1
ATOM 3009 O O . GLY A 1 396 ? 19.562 35.531 8.984 1 91.62 396 GLY A O 1
ATOM 3010 N N . LYS A 1 397 ? 19.562 33.375 9.672 1 90.5 397 LYS A N 1
ATOM 3011 C CA . LYS A 1 397 ? 20.672 33.594 10.586 1 90.5 397 LYS A CA 1
ATOM 3012 C C . LYS A 1 397 ? 21.922 34.031 9.828 1 90.5 397 LYS A C 1
ATOM 3014 O O . LYS A 1 397 ? 22.594 35 10.234 1 90.5 397 LYS A O 1
ATOM 3019 N N . GLY A 1 398 ? 22.234 33.312 8.836 1 86 398 GLY A N 1
ATOM 3020 C CA . GLY A 1 398 ? 23.391 33.656 8.016 1 86 398 GLY A CA 1
ATOM 3021 C C . GLY A 1 398 ? 23.266 35.062 7.398 1 86 398 GLY A C 1
ATOM 3022 O O . GLY A 1 398 ? 24.234 35.812 7.387 1 86 398 GLY A O 1
ATOM 3023 N N . LEU A 1 399 ? 22.141 35.344 6.918 1 88.81 399 LEU A N 1
ATOM 3024 C CA . LEU A 1 399 ? 21.891 36.656 6.285 1 88.81 399 LEU A CA 1
ATOM 3025 C C . LEU A 1 399 ? 21.953 37.781 7.312 1 88.81 399 LEU A C 1
ATOM 3027 O O . LEU A 1 399 ? 22.422 38.875 7.012 1 88.81 399 LEU A O 1
ATOM 3031 N N . ALA A 1 400 ? 21.438 37.5 8.477 1 91.5 400 ALA A N 1
ATOM 3032 C CA . ALA A 1 400 ? 21.453 38.5 9.539 1 91.5 400 ALA A CA 1
ATOM 3033 C C . ALA A 1 400 ? 22.875 38.875 9.922 1 91.5 400 ALA A C 1
ATOM 3035 O O . ALA A 1 400 ? 23.156 40.031 10.234 1 91.5 400 ALA A O 1
ATOM 3036 N N . GLU A 1 401 ? 23.703 37.906 9.883 1 90 401 GLU A N 1
ATOM 3037 C CA . GLU A 1 401 ? 25.109 38.156 10.188 1 90 401 GLU A CA 1
ATOM 3038 C C . GLU A 1 401 ? 25.781 39 9.117 1 90 401 GLU A C 1
ATOM 3040 O O . GLU A 1 401 ? 26.641 39.844 9.414 1 90 401 GLU A O 1
ATOM 3045 N N . ARG A 1 402 ? 25.344 38.812 7.969 1 86.5 402 ARG A N 1
ATOM 3046 C CA . ARG A 1 402 ? 25.969 39.5 6.836 1 86.5 402 ARG A CA 1
ATOM 3047 C C . ARG A 1 402 ? 25.312 40.844 6.578 1 86.5 402 ARG A C 1
ATOM 3049 O O . ARG A 1 402 ? 25.984 41.812 6.199 1 86.5 402 ARG A O 1
ATOM 3056 N N . LEU A 1 403 ? 23.984 40.969 6.668 1 88.56 403 LEU A N 1
ATOM 3057 C CA . LEU A 1 403 ? 23.266 42.125 6.195 1 88.56 403 LEU A CA 1
ATOM 3058 C C . LEU A 1 403 ? 22.609 42.875 7.359 1 88.56 403 LEU A C 1
ATOM 3060 O O . LEU A 1 403 ? 22.125 44 7.188 1 88.56 403 LEU A O 1
ATOM 3064 N N . GLY A 1 404 ? 22.688 42.312 8.562 1 89.62 404 GLY A N 1
ATOM 3065 C CA . GLY A 1 404 ? 21.984 42.875 9.703 1 89.62 404 GLY A CA 1
ATOM 3066 C C . GLY A 1 404 ? 20.641 42.25 9.945 1 89.62 404 GLY A C 1
ATOM 3067 O O . GLY A 1 404 ? 20.031 41.656 9.031 1 89.62 404 GLY A O 1
ATOM 3068 N N . PRO A 1 405 ? 20.125 42.406 11.039 1 89.44 405 PRO A N 1
ATOM 3069 C CA . PRO A 1 405 ? 18.906 41.719 11.453 1 89.44 405 PRO A CA 1
ATOM 3070 C C . PRO A 1 405 ? 17.641 42.312 10.828 1 89.44 405 PRO A C 1
ATOM 3072 O O . PRO A 1 405 ? 16.594 41.656 10.797 1 89.44 405 PRO A O 1
ATOM 3075 N N . LEU A 1 406 ? 17.734 43.5 10.289 1 90.25 406 LEU A N 1
ATOM 3076 C CA . LEU A 1 406 ? 16.516 44.125 9.781 1 90.25 406 LEU A CA 1
ATOM 3077 C C . LEU A 1 406 ? 16.531 44.156 8.258 1 90.25 406 LEU A C 1
ATOM 3079 O O . LEU A 1 406 ? 15.703 44.844 7.641 1 90.25 406 LEU A O 1
ATOM 3083 N N . ALA A 1 407 ? 17.484 43.438 7.699 1 88.88 407 ALA A N 1
ATOM 3084 C CA . ALA A 1 407 ? 17.5 43.344 6.242 1 88.88 407 ALA A CA 1
ATOM 3085 C C . ALA A 1 407 ? 16.25 42.656 5.707 1 88.88 407 ALA A C 1
ATOM 3087 O O . ALA A 1 407 ? 15.719 41.75 6.352 1 88.88 407 ALA A O 1
ATOM 3088 N N . ASP A 1 408 ? 15.812 43.062 4.488 1 85.06 408 ASP A N 1
ATOM 3089 C CA . ASP A 1 408 ? 14.586 42.562 3.887 1 85.06 408 ASP A CA 1
ATOM 3090 C C . ASP A 1 408 ? 14.617 41.062 3.762 1 85.06 408 ASP A C 1
ATOM 3092 O O . ASP A 1 408 ? 13.625 40.375 4.047 1 85.06 408 ASP A O 1
ATOM 3096 N N . ASP A 1 409 ? 15.719 40.562 3.359 1 88 409 ASP A N 1
ATOM 3097 C CA . ASP A 1 409 ? 15.844 39.125 3.16 1 88 409 ASP A CA 1
ATOM 3098 C C . ASP A 1 409 ? 15.742 38.375 4.488 1 88 409 ASP A C 1
ATOM 3100 O O . ASP A 1 409 ? 15.219 37.25 4.539 1 88 409 ASP A O 1
ATOM 3104 N N . VAL A 1 410 ? 16.297 39 5.484 1 89.44 410 VAL A N 1
ATOM 3105 C CA . VAL A 1 410 ? 16.25 38.406 6.812 1 89.44 410 VAL A CA 1
ATOM 3106 C C . VAL A 1 410 ? 14.797 38.375 7.305 1 89.44 410 VAL A C 1
ATOM 3108 O O . VAL A 1 410 ? 14.328 37.344 7.809 1 89.44 410 VAL A O 1
ATOM 3111 N N . LEU A 1 411 ? 14.125 39.531 7.105 1 87.06 411 LEU A N 1
ATOM 3112 C CA . LEU A 1 411 ? 12.734 39.594 7.52 1 87.06 411 LEU A CA 1
ATOM 3113 C C . LEU A 1 411 ? 11.875 38.594 6.746 1 87.06 411 LEU A C 1
ATOM 3115 O O . LEU A 1 411 ? 10.961 38 7.312 1 87.06 411 LEU A O 1
ATOM 3119 N N . PHE A 1 412 ? 12.188 38.469 5.559 1 86.06 412 PHE A N 1
ATOM 3120 C CA . PHE A 1 412 ? 11.492 37.5 4.73 1 86.06 412 PHE A CA 1
ATOM 3121 C C . PHE A 1 412 ? 11.68 36.062 5.281 1 86.06 412 PHE A C 1
ATOM 3123 O O . PHE A 1 412 ? 10.719 35.312 5.391 1 86.06 412 PHE A O 1
ATOM 3130 N N . CYS A 1 413 ? 12.852 35.688 5.582 1 90.69 413 CYS A N 1
ATOM 3131 C CA . CYS A 1 413 ? 13.148 34.344 6.109 1 90.69 413 CYS A CA 1
ATOM 3132 C C . CYS A 1 413 ? 12.414 34.125 7.426 1 90.69 413 CYS A C 1
ATOM 3134 O O . CYS A 1 413 ? 11.891 33.031 7.664 1 90.69 413 CYS A O 1
ATOM 3136 N N . ARG A 1 414 ? 12.406 35.156 8.25 1 88.88 414 ARG A N 1
ATOM 3137 C CA . ARG A 1 414 ? 11.719 35.062 9.531 1 88.88 414 ARG A CA 1
ATOM 3138 C C . ARG A 1 414 ? 10.227 34.844 9.328 1 88.88 414 ARG A C 1
ATOM 3140 O O . ARG A 1 414 ? 9.602 34.062 10.047 1 88.88 414 ARG A O 1
ATOM 3147 N N . LEU A 1 415 ? 9.648 35.531 8.352 1 84.44 415 LEU A N 1
ATOM 3148 C CA . LEU A 1 415 ? 8.234 35.375 8.039 1 84.44 415 LEU A CA 1
ATOM 3149 C C . LEU A 1 415 ? 7.953 33.938 7.551 1 84.44 415 LEU A C 1
ATOM 3151 O O . LEU A 1 415 ? 6.988 33.312 7.992 1 84.44 415 LEU A O 1
ATOM 3155 N N . ARG A 1 416 ? 8.766 33.469 6.684 1 86.94 416 ARG A N 1
ATOM 3156 C CA . ARG A 1 416 ? 8.57 32.125 6.117 1 86.94 416 ARG A CA 1
ATOM 3157 C C . ARG A 1 416 ? 8.734 31.047 7.188 1 86.94 416 ARG A C 1
ATOM 3159 O O . ARG A 1 416 ? 7.98 30.062 7.203 1 86.94 416 ARG A O 1
ATOM 3166 N N . GLU A 1 417 ? 9.695 31.234 8.023 1 88.38 417 GLU A N 1
ATOM 3167 C CA . GLU A 1 417 ? 9.875 30.297 9.125 1 88.38 417 GLU A CA 1
ATOM 3168 C C . GLU A 1 417 ? 8.633 30.25 10.016 1 88.38 417 GLU A C 1
ATOM 3170 O O . GLU A 1 417 ? 8.148 29.172 10.352 1 88.38 417 GLU A O 1
ATOM 3175 N N . ALA A 1 418 ? 8.148 31.406 10.398 1 85.12 418 ALA A N 1
ATOM 3176 C CA . ALA A 1 418 ? 6.961 31.484 11.242 1 85.12 418 ALA A CA 1
ATOM 3177 C C . ALA A 1 418 ? 5.754 30.875 10.555 1 85.12 418 ALA A C 1
ATOM 3179 O O . ALA A 1 418 ? 4.934 30.203 11.195 1 85.12 418 ALA A O 1
ATOM 3180 N N . THR A 1 419 ? 5.676 31.094 9.273 1 77.31 419 THR A N 1
ATOM 3181 C CA . THR A 1 419 ? 4.586 30.516 8.492 1 77.31 419 THR A CA 1
ATOM 3182 C C . THR A 1 419 ? 4.664 28.984 8.5 1 77.31 419 THR A C 1
ATOM 3184 O O . THR A 1 419 ? 3.645 28.312 8.648 1 77.31 419 THR A O 1
ATOM 3187 N N . CYS A 1 420 ? 5.836 28.453 8.289 1 79.31 420 CYS A N 1
ATOM 3188 C CA . CYS A 1 420 ? 6.027 27.016 8.352 1 79.31 420 CYS A CA 1
ATOM 3189 C C . CYS A 1 420 ? 5.594 26.453 9.703 1 79.31 420 CYS A C 1
ATOM 3191 O O . CYS A 1 420 ? 4.914 25.438 9.766 1 79.31 420 CYS A O 1
ATOM 3193 N N . GLN A 1 421 ? 5.945 27.188 10.734 1 79.25 421 GLN A N 1
ATOM 3194 C CA . GLN A 1 421 ? 5.566 26.75 12.078 1 79.25 421 GLN A CA 1
ATOM 3195 C C . GLN A 1 421 ? 4.051 26.75 12.25 1 79.25 421 GLN A C 1
ATOM 3197 O O . GLN A 1 421 ? 3.488 25.828 12.836 1 79.25 421 GLN A O 1
ATOM 3202 N N . ALA A 1 422 ? 3.416 27.766 11.727 1 70.75 422 ALA A N 1
ATOM 3203 C CA . ALA A 1 422 ? 1.959 27.859 11.789 1 70.75 422 ALA A CA 1
ATOM 3204 C C . ALA A 1 422 ? 1.302 26.703 11.047 1 70.75 422 ALA A C 1
ATOM 3206 O O . ALA A 1 422 ? 0.348 26.094 11.547 1 70.75 422 ALA A O 1
ATOM 3207 N N . LEU A 1 423 ? 1.89 26.422 9.938 1 64.25 423 LEU A N 1
ATOM 3208 C CA . LEU A 1 423 ? 1.32 25.391 9.078 1 64.25 423 LEU A CA 1
ATOM 3209 C C . LEU A 1 423 ? 1.556 24 9.672 1 64.25 423 LEU A C 1
ATOM 3211 O O . LEU A 1 423 ? 0.839 23.062 9.344 1 64.25 423 LEU A O 1
ATOM 3215 N N . LEU A 1 424 ? 2.555 23.938 10.523 1 61.38 424 LEU A N 1
ATOM 3216 C CA . LEU A 1 424 ? 2.84 22.672 11.211 1 61.38 424 LEU A CA 1
ATOM 3217 C C . LEU A 1 424 ? 2.061 22.594 12.523 1 61.38 424 LEU A C 1
ATOM 3219 O O . LEU A 1 424 ? 2.242 21.641 13.289 1 61.38 424 LEU A O 1
ATOM 3223 N N . GLY A 1 425 ? 1.301 23.719 12.883 1 60.69 425 GLY A N 1
ATOM 3224 C CA . GLY A 1 425 ? 0.484 23.703 14.086 1 60.69 425 GLY A CA 1
ATOM 3225 C C . GLY A 1 425 ? 1.206 24.25 15.305 1 60.69 425 GLY A C 1
ATOM 3226 O O . GLY A 1 425 ? 0.661 24.25 16.406 1 60.69 425 GLY A O 1
ATOM 3227 N N . GLN A 1 426 ? 2.418 24.594 15.117 1 71.25 426 GLN A N 1
ATOM 3228 C CA . GLN A 1 426 ? 3.164 25.219 16.203 1 71.25 426 GLN A CA 1
ATOM 3229 C C . GLN A 1 426 ? 2.795 26.703 16.344 1 71.25 426 GLN A C 1
ATOM 3231 O O . GLN A 1 426 ? 3.656 27.578 16.234 1 71.25 426 GLN A O 1
ATOM 3236 N N . THR A 1 427 ? 1.559 26.891 16.703 1 71 427 THR A N 1
ATOM 3237 C CA . THR A 1 427 ? 0.954 28.219 16.656 1 71 427 THR A CA 1
ATOM 3238 C C . THR A 1 427 ? 1.59 29.141 17.688 1 71 427 THR A C 1
ATOM 3240 O O . THR A 1 427 ? 1.853 30.312 17.391 1 71 427 THR A O 1
ATOM 3243 N N . THR A 1 428 ? 1.834 28.641 18.828 1 75.88 428 THR A N 1
ATOM 3244 C CA . THR A 1 428 ? 2.416 29.469 19.875 1 75.88 428 THR A CA 1
ATOM 3245 C C . THR A 1 428 ? 3.779 30 19.453 1 75.88 428 THR A C 1
ATOM 3247 O O . THR A 1 428 ? 4.055 31.188 19.594 1 75.88 428 THR A O 1
ATOM 3250 N N . ASN A 1 429 ? 4.531 29.078 18.953 1 81.19 429 ASN A N 1
ATOM 3251 C CA . ASN A 1 429 ? 5.844 29.5 18.469 1 81.19 429 ASN A CA 1
ATOM 3252 C C . ASN A 1 429 ? 5.73 30.469 17.297 1 81.19 429 ASN A C 1
ATOM 3254 O O . ASN A 1 429 ? 6.484 31.453 17.219 1 81.19 429 ASN A O 1
ATOM 3258 N N . ALA A 1 430 ? 4.84 30.188 16.438 1 82.94 430 ALA A N 1
ATOM 3259 C CA . ALA A 1 430 ? 4.633 31.047 15.266 1 82.94 430 ALA A CA 1
ATOM 3260 C C . ALA A 1 430 ? 4.211 32.438 15.688 1 82.94 430 ALA A C 1
ATOM 3262 O O . ALA A 1 430 ? 4.738 33.438 15.18 1 82.94 430 ALA A O 1
ATOM 3263 N N . LEU A 1 431 ? 3.324 32.531 16.625 1 83.94 431 LEU A N 1
ATOM 3264 C CA . LEU A 1 431 ? 2.822 33.812 17.094 1 83.94 431 LEU A CA 1
ATOM 3265 C C . LEU A 1 431 ? 3.928 34.625 17.766 1 83.94 431 LEU A C 1
ATOM 3267 O O . LEU A 1 431 ? 4.031 35.812 17.562 1 83.94 431 LEU A O 1
ATOM 3271 N N . LYS A 1 432 ? 4.727 33.938 18.547 1 89.31 432 LYS A N 1
ATOM 3272 C CA . LYS A 1 432 ? 5.852 34.625 19.188 1 89.31 432 LYS A CA 1
ATOM 3273 C C . LYS A 1 432 ? 6.805 35.188 18.156 1 89.31 432 LYS A C 1
ATOM 3275 O O . LYS A 1 432 ? 7.23 36.344 18.281 1 89.31 432 LYS A O 1
ATOM 3280 N N . GLN A 1 433 ? 7.062 34.438 17.188 1 89.12 433 GLN A N 1
ATOM 3281 C CA . GLN A 1 433 ? 7.977 34.906 16.141 1 89.12 433 GLN A CA 1
ATOM 3282 C C . GLN A 1 433 ? 7.359 36.031 15.312 1 89.12 433 GLN A C 1
ATOM 3284 O O . GLN A 1 433 ? 8.047 36.969 14.945 1 89.12 433 GLN A O 1
ATOM 3289 N N . LEU A 1 434 ? 6.141 35.906 15.023 1 87.94 434 LEU A N 1
ATOM 3290 C CA . LEU A 1 434 ? 5.465 36.906 14.211 1 87.94 434 LEU A CA 1
ATOM 3291 C C . LEU A 1 434 ? 5.359 38.25 14.969 1 87.94 434 LEU A C 1
ATOM 3293 O O . LEU A 1 434 ? 5.473 39.312 14.367 1 87.94 434 LEU A O 1
ATOM 3297 N N . GLN A 1 435 ? 5.156 38.156 16.266 1 90.94 435 GLN A N 1
ATOM 3298 C CA . GLN A 1 435 ? 5.098 39.375 17.062 1 90.94 435 GLN A CA 1
ATOM 3299 C C . GLN A 1 435 ? 6.445 40.094 17.078 1 90.94 435 GLN A C 1
ATOM 3301 O O . GLN A 1 435 ? 6.512 41.312 16.938 1 90.94 435 GLN A O 1
ATOM 3306 N N . SER A 1 436 ? 7.469 39.281 17.297 1 92.5 436 SER A N 1
ATOM 3307 C CA . SER A 1 436 ? 8.812 39.844 17.234 1 92.5 436 SER A CA 1
ATOM 3308 C C . SER A 1 436 ? 9.094 40.469 15.875 1 92.5 436 SER A C 1
ATOM 3310 O O . SER A 1 436 ? 9.68 41.531 15.781 1 92.5 436 SER A O 1
ATOM 3312 N N . LEU A 1 437 ? 8.695 39.781 14.859 1 89.5 437 LEU A N 1
ATOM 3313 C CA . LEU A 1 437 ? 8.859 40.281 13.492 1 89.5 437 LEU A CA 1
ATOM 3314 C C . LEU A 1 437 ? 8.07 41.562 13.281 1 89.5 437 LEU A C 1
ATOM 3316 O O . LEU A 1 437 ? 8.562 42.5 12.633 1 89.5 437 LEU A O 1
ATOM 3320 N N . LEU A 1 438 ? 6.898 41.594 13.781 1 90.56 438 LEU A N 1
ATOM 3321 C CA . LEU A 1 438 ? 6.062 42.781 13.648 1 90.56 438 LEU A CA 1
ATOM 3322 C C . LEU A 1 438 ? 6.734 44 14.281 1 90.56 438 LEU A C 1
ATOM 3324 O O . LEU A 1 438 ? 6.727 45.094 13.711 1 90.56 438 LEU A O 1
ATOM 3328 N N . ASP A 1 439 ? 7.297 43.781 15.422 1 91.62 439 ASP A N 1
ATOM 3329 C CA . ASP A 1 439 ? 8 44.875 16.109 1 91.62 439 ASP A CA 1
ATOM 3330 C C . ASP A 1 439 ? 9.164 45.375 15.258 1 91.62 439 ASP A C 1
ATOM 3332 O O . ASP A 1 439 ? 9.352 46.594 15.133 1 91.62 439 ASP A O 1
ATOM 3336 N N . ASP A 1 440 ? 9.844 44.469 14.695 1 90.25 440 ASP A N 1
ATOM 3337 C CA . ASP A 1 440 ? 10.992 44.844 13.875 1 90.25 440 ASP A CA 1
ATOM 3338 C C . ASP A 1 440 ? 10.539 45.531 12.586 1 90.25 440 ASP A C 1
ATOM 3340 O O . ASP A 1 440 ? 11.156 46.5 12.148 1 90.25 440 ASP A O 1
ATOM 3344 N N . GLU A 1 441 ? 9.539 45 11.992 1 89 441 GLU A N 1
ATOM 3345 C CA . GLU A 1 441 ? 9.047 45.594 10.758 1 89 441 GLU A CA 1
ATOM 3346 C C . GLU A 1 441 ? 8.453 47 11.008 1 89 441 GLU A C 1
ATOM 3348 O O . GLU A 1 441 ? 8.578 47.875 10.164 1 89 441 GLU A O 1
ATOM 3353 N N . ARG A 1 442 ? 7.824 47.094 12.141 1 89.38 442 ARG A N 1
ATOM 3354 C CA . ARG A 1 442 ? 7.289 48.406 12.508 1 89.38 442 ARG A CA 1
ATOM 3355 C C . ARG A 1 442 ? 8.414 49.438 12.68 1 89.38 442 ARG A C 1
ATOM 3357 O O . ARG A 1 442 ? 8.242 50.594 12.359 1 89.38 442 ARG A O 1
ATOM 3364 N N . SER A 1 443 ? 9.469 48.906 13.172 1 87.5 443 SER A N 1
ATOM 3365 C CA . SER A 1 443 ? 10.617 49.781 13.383 1 87.5 443 SER A CA 1
ATOM 3366 C C . SER A 1 443 ? 11.281 50.156 12.062 1 87.5 443 SER A C 1
ATOM 3368 O O . SER A 1 443 ? 11.805 51.25 11.914 1 87.5 443 SER A O 1
ATOM 3370 N N . ARG A 1 444 ? 11.242 49.219 11.234 1 85 444 ARG A N 1
ATOM 3371 C CA . ARG A 1 444 ? 11.938 49.438 9.961 1 85 444 ARG A CA 1
ATOM 3372 C C . ARG A 1 444 ? 11.047 50.156 8.969 1 85 444 ARG A C 1
ATOM 3374 O O . ARG A 1 444 ? 11.523 51 8.195 1 85 444 ARG A O 1
ATOM 3381 N N . PHE A 1 445 ? 9.867 49.781 9.07 1 82.25 445 PHE A N 1
ATOM 3382 C CA . PHE A 1 445 ? 8.922 50.344 8.102 1 82.25 445 PHE A CA 1
ATOM 3383 C C . PHE A 1 445 ? 7.867 51.188 8.805 1 82.25 445 PHE A C 1
ATOM 3385 O O . PHE A 1 445 ? 7.844 51.281 10.039 1 82.25 445 PHE A O 1
ATOM 3392 N N . SER A 1 446 ? 7.012 51.812 8.055 1 81.62 446 SER A N 1
ATOM 3393 C CA . SER A 1 446 ? 5.906 52.562 8.633 1 81.62 446 SER A CA 1
ATOM 3394 C C . SER A 1 446 ? 4.793 51.625 9.109 1 81.62 446 SER A C 1
ATOM 3396 O O . SER A 1 446 ? 4.66 50.5 8.617 1 81.62 446 SER A O 1
ATOM 3398 N N . GLU A 1 447 ? 4.062 52.031 10.102 1 83.88 447 GLU A N 1
ATOM 3399 C CA . GLU A 1 447 ? 2.928 51.281 10.641 1 83.88 447 GLU A CA 1
ATOM 3400 C C . GLU A 1 447 ? 1.872 51.031 9.57 1 83.88 447 GLU A C 1
ATOM 3402 O O . GLU A 1 447 ? 1.064 50.125 9.688 1 83.88 447 GLU A O 1
ATOM 3407 N N . HIS A 1 448 ? 1.994 51.844 8.484 1 82.56 448 HIS A N 1
ATOM 3408 C CA . HIS A 1 448 ? 0.97 51.75 7.453 1 82.56 448 HIS A CA 1
ATOM 3409 C C . HIS A 1 448 ? 1.487 51 6.227 1 82.56 448 HIS A C 1
ATOM 3411 O O . HIS A 1 448 ? 0.795 50.938 5.207 1 82.56 448 HIS A O 1
ATOM 3417 N N . ASP A 1 449 ? 2.654 50.531 6.41 1 83.56 449 ASP A N 1
ATOM 3418 C CA . ASP A 1 449 ? 3.219 49.719 5.332 1 83.56 449 ASP A CA 1
ATOM 3419 C C . ASP A 1 449 ? 2.408 48.438 5.109 1 83.56 449 ASP A C 1
ATOM 3421 O O . ASP A 1 449 ? 1.913 47.844 6.066 1 83.56 449 ASP A O 1
ATOM 3425 N N . ALA A 1 450 ? 2.289 48.094 3.83 1 76.62 450 ALA A N 1
ATOM 3426 C CA . ALA A 1 450 ? 1.481 46.938 3.461 1 76.62 450 ALA A CA 1
ATOM 3427 C C . ALA A 1 450 ? 1.985 45.656 4.152 1 76.62 450 ALA A C 1
ATOM 3429 O O . ALA A 1 450 ? 1.192 44.812 4.555 1 76.62 450 ALA A O 1
ATOM 3430 N N . ARG A 1 451 ? 3.252 45.625 4.359 1 82.31 451 ARG A N 1
ATOM 3431 C CA . ARG A 1 451 ? 3.861 44.438 4.996 1 82.31 451 ARG A CA 1
ATOM 3432 C C . ARG A 1 451 ? 3.439 44.344 6.457 1 82.31 451 ARG A C 1
ATOM 3434 O O . ARG A 1 451 ? 3.24 43.25 6.973 1 82.31 451 ARG A O 1
ATOM 3441 N N . VAL A 1 452 ? 3.48 45.406 7 1 84.88 452 VAL A N 1
ATOM 3442 C CA . VAL A 1 452 ? 3.107 45.469 8.414 1 84.88 452 VAL A CA 1
ATOM 3443 C C . VAL A 1 452 ? 1.625 45.156 8.57 1 84.88 452 VAL A C 1
ATOM 3445 O O . VAL A 1 452 ? 1.242 44.375 9.445 1 84.88 452 VAL A O 1
ATOM 3448 N N . LEU A 1 453 ? 0.774 45.688 7.727 1 78.38 453 LEU A N 1
ATOM 3449 C CA . LEU A 1 453 ? -0.663 45.438 7.785 1 78.38 453 LEU A CA 1
ATOM 3450 C C . LEU A 1 453 ? -0.978 43.969 7.535 1 78.38 453 LEU A C 1
ATOM 3452 O O . LEU A 1 453 ? -1.81 43.375 8.234 1 78.38 453 LEU A O 1
ATOM 3456 N N . ASP A 1 454 ? -0.324 43.438 6.613 1 77.81 454 ASP A N 1
ATOM 3457 C CA . ASP A 1 454 ? -0.521 42.031 6.289 1 77.81 454 ASP A CA 1
ATOM 3458 C C . ASP A 1 454 ? -0.096 41.125 7.449 1 77.81 454 ASP A C 1
ATOM 3460 O O . ASP A 1 454 ? -0.746 40.125 7.734 1 77.81 454 ASP A O 1
ATOM 3464 N N . LEU A 1 455 ? 1.004 41.5 8 1 82.19 455 LEU A N 1
ATOM 3465 C CA . LEU A 1 455 ? 1.501 40.719 9.141 1 82.19 455 LEU A CA 1
ATOM 3466 C C . LEU A 1 455 ? 0.517 40.781 10.305 1 82.19 455 LEU A C 1
ATOM 3468 O O . LEU A 1 455 ? 0.291 39.781 10.977 1 82.19 455 LEU A O 1
ATOM 3472 N N . ARG A 1 456 ? 0.006 41.938 10.578 1 85.44 456 ARG A N 1
ATOM 3473 C CA . ARG A 1 456 ? -0.996 42.094 11.625 1 85.44 456 ARG A CA 1
ATOM 3474 C C . ARG A 1 456 ? -2.225 41.25 11.344 1 85.44 456 ARG A C 1
ATOM 3476 O O . ARG A 1 456 ? -2.799 40.656 12.258 1 85.44 456 ARG A O 1
ATOM 3483 N N . ARG A 1 457 ? -2.6 41.219 10.117 1 76.56 457 ARG A N 1
ATOM 3484 C CA . ARG A 1 457 ? -3.727 40.375 9.734 1 76.56 457 ARG A CA 1
ATOM 3485 C C . ARG A 1 457 ? -3.42 38.906 9.992 1 76.56 457 ARG A C 1
ATOM 3487 O O . ARG A 1 457 ? -4.258 38.156 10.531 1 76.56 457 ARG A O 1
ATOM 3494 N N . GLN A 1 458 ? -2.283 38.5 9.586 1 75.69 458 GLN A N 1
ATOM 3495 C CA . GLN A 1 458 ? -1.863 37.125 9.797 1 75.69 458 GLN A CA 1
ATOM 3496 C C . GLN A 1 458 ? -1.839 36.75 11.281 1 75.69 458 GLN A C 1
ATOM 3498 O O . GLN A 1 458 ? -2.27 35.688 11.68 1 75.69 458 GLN A O 1
ATOM 3503 N N . ILE A 1 459 ? -1.291 37.656 12.062 1 80.12 459 ILE A N 1
ATOM 3504 C CA . ILE A 1 459 ? -1.232 37.469 13.508 1 80.12 459 ILE A CA 1
ATOM 3505 C C . ILE A 1 459 ? -2.646 37.312 14.07 1 80.12 459 ILE A C 1
ATOM 3507 O O . ILE A 1 459 ? -2.92 36.406 14.859 1 80.12 459 ILE A O 1
ATOM 3511 N N . GLY A 1 460 ? -3.514 38.156 13.594 1 78.06 460 GLY A N 1
ATOM 3512 C CA . GLY A 1 460 ? -4.902 38.062 14.023 1 78.06 460 GLY A CA 1
ATOM 3513 C C . GLY A 1 460 ? -5.547 36.75 13.68 1 78.06 460 GLY A C 1
ATOM 3514 O O . GLY A 1 460 ? -6.238 36.156 14.516 1 78.06 460 GLY A O 1
ATOM 3515 N N . LEU A 1 461 ? -5.285 36.281 12.555 1 68.25 461 LEU A N 1
ATOM 3516 C CA . LEU A 1 461 ? -5.844 35 12.094 1 68.25 461 LEU A CA 1
ATOM 3517 C C . LEU A 1 461 ? -5.293 33.844 12.914 1 68.25 461 LEU A C 1
ATOM 3519 O O . LEU A 1 461 ? -6.039 32.938 13.281 1 68.25 461 LEU A O 1
ATOM 3523 N N . LEU A 1 462 ? -4.059 33.875 13.125 1 70.12 462 LEU A N 1
ATOM 3524 C CA . LEU A 1 462 ? -3.426 32.781 13.891 1 70.12 462 LEU A CA 1
ATOM 3525 C C . LEU A 1 462 ? -3.91 32.812 15.336 1 70.12 462 LEU A C 1
ATOM 3527 O O . LEU A 1 462 ? -4.055 31.75 15.961 1 70.12 462 LEU A O 1
ATOM 3531 N N . GLN A 1 463 ? -4.074 34.062 15.836 1 77.62 463 GLN A N 1
ATOM 3532 C CA . GLN A 1 463 ? -4.621 34.188 17.188 1 77.62 463 GLN A CA 1
ATOM 3533 C C . GLN A 1 463 ? -6.008 33.562 17.281 1 77.62 463 GLN A C 1
ATOM 3535 O O . GLN A 1 463 ? -6.324 32.875 18.25 1 77.62 463 GLN A O 1
ATOM 3540 N N . LEU A 1 464 ? -6.75 33.719 16.266 1 66.88 464 LEU A N 1
ATOM 3541 C CA . LEU A 1 464 ? -8.078 33.125 16.203 1 66.88 464 LEU A CA 1
ATOM 3542 C C . LEU A 1 464 ? -7.98 31.594 16.156 1 66.88 464 LEU A C 1
ATOM 3544 O O . LEU A 1 464 ? -8.719 30.906 16.875 1 66.88 464 LEU A O 1
ATOM 3548 N N . GLY A 1 465 ? -7.105 31.172 15.43 1 62.81 465 GLY A N 1
ATOM 3549 C CA . GLY A 1 465 ? -6.906 29.734 15.297 1 62.81 465 GLY A CA 1
ATOM 3550 C C . GLY A 1 465 ? -6.398 29.094 16.578 1 62.81 465 GLY A C 1
ATOM 3551 O O . GLY A 1 465 ? -6.691 27.922 16.844 1 62.81 465 GLY A O 1
ATOM 3552 N N . ALA A 1 466 ? -5.699 29.891 17.312 1 66 466 ALA A N 1
ATOM 3553 C CA . ALA A 1 466 ? -5.129 29.391 18.562 1 66 466 ALA A CA 1
ATOM 3554 C C . ALA A 1 466 ? -6.137 29.5 19.703 1 66 466 ALA A C 1
ATOM 3556 O O . ALA A 1 466 ? -5.832 29.156 20.844 1 66 466 ALA A O 1
ATOM 3557 N N . GLY A 1 467 ? -7.316 30.078 19.344 1 65 467 GLY A N 1
ATOM 3558 C CA . GLY A 1 467 ? -8.359 30.234 20.344 1 65 467 GLY A CA 1
ATOM 3559 C C . GLY A 1 467 ? -8.164 31.453 21.234 1 65 467 GLY A C 1
ATOM 3560 O O . GLY A 1 467 ? -8.828 31.594 22.25 1 65 467 GLY A O 1
ATOM 3561 N N . GLN A 1 468 ? -7.223 32.281 20.906 1 77.31 468 GLN A N 1
ATOM 3562 C CA . GLN A 1 468 ? -7.008 33.562 21.625 1 77.31 468 GLN A CA 1
ATOM 3563 C C . GLN A 1 468 ? -7.957 34.625 21.125 1 77.31 468 GLN A C 1
ATOM 3565 O O . GLN A 1 468 ? -7.527 35.594 20.5 1 77.31 468 GLN A O 1
ATOM 3570 N N . ARG A 1 469 ? -9.125 34.469 21.484 1 76.25 469 ARG A N 1
ATOM 3571 C CA . ARG A 1 469 ? -10.188 35.281 20.906 1 76.25 469 ARG A CA 1
ATOM 3572 C C . ARG A 1 469 ? -10 36.75 21.281 1 76.25 469 ARG A C 1
ATOM 3574 O O . ARG A 1 469 ? -10.141 37.625 20.422 1 76.25 469 ARG A O 1
ATOM 3581 N N . LYS A 1 470 ? -9.727 37.031 22.516 1 85.75 470 LYS A N 1
ATOM 3582 C CA . LYS A 1 470 ? -9.57 38.406 22.969 1 85.75 470 LYS A CA 1
ATOM 3583 C C . LYS A 1 470 ? -8.406 39.094 22.25 1 85.75 470 LYS A C 1
ATOM 3585 O O . LYS A 1 470 ? -8.531 40.219 21.797 1 85.75 470 LYS A O 1
ATOM 3590 N N . ALA A 1 471 ? -7.375 38.344 22.219 1 86.69 471 ALA A N 1
ATOM 3591 C CA . ALA A 1 471 ? -6.207 38.906 21.531 1 86.69 471 ALA A CA 1
ATOM 3592 C C . ALA A 1 471 ? -6.496 39.125 20.062 1 86.69 471 ALA A C 1
ATOM 3594 O O . ALA A 1 471 ? -6.086 40.156 19.5 1 86.69 471 ALA A O 1
ATOM 3595 N N . ALA A 1 472 ? -7.172 38.25 19.469 1 83.81 472 ALA A N 1
ATOM 3596 C CA . ALA A 1 472 ? -7.539 38.344 18.062 1 83.81 472 ALA A CA 1
ATOM 3597 C C . ALA A 1 472 ? -8.438 39.562 17.828 1 83.81 472 ALA A C 1
ATOM 3599 O O . ALA A 1 472 ? -8.25 40.312 16.859 1 83.81 472 ALA A O 1
ATOM 3600 N N . GLU A 1 473 ? -9.359 39.719 18.656 1 87.5 473 GLU A N 1
ATOM 3601 C CA . GLU A 1 473 ? -10.266 40.844 18.547 1 87.5 473 GLU A CA 1
ATOM 3602 C C . GLU A 1 473 ? -9.5 42.156 18.625 1 87.5 473 GLU A C 1
ATOM 3604 O O . GLU A 1 473 ? -9.766 43.094 17.844 1 87.5 473 GLU A O 1
ATOM 3609 N N . GLN A 1 474 ? -8.625 42.281 19.547 1 90.94 474 GLN A N 1
ATOM 3610 C CA . GLN A 1 474 ? -7.836 43.5 19.703 1 90.94 474 GLN A CA 1
ATOM 3611 C C . GLN A 1 474 ? -6.988 43.781 18.453 1 90.94 474 GLN A C 1
ATOM 3613 O O . GLN A 1 474 ? -6.961 44.875 17.953 1 90.94 474 GLN A O 1
ATOM 3618 N N . THR A 1 475 ? -6.371 42.719 18.047 1 88.44 475 THR A N 1
ATOM 3619 C CA . THR A 1 475 ? -5.496 42.844 16.875 1 88.44 475 THR A CA 1
ATOM 3620 C C . THR A 1 475 ? -6.297 43.25 15.641 1 88.44 475 THR A C 1
ATOM 3622 O O . THR A 1 475 ? -5.922 44.156 14.914 1 88.44 475 THR A O 1
ATOM 3625 N N . LEU A 1 476 ? -7.34 42.625 15.398 1 85.44 476 LEU A N 1
ATOM 3626 C CA . LEU A 1 476 ? -8.117 42.812 14.18 1 85.44 476 LEU A CA 1
ATOM 3627 C C . LEU A 1 476 ? -8.891 44.125 14.227 1 85.44 476 LEU A C 1
ATOM 3629 O O . LEU A 1 476 ? -9.086 44.781 13.203 1 85.44 476 LEU A O 1
ATOM 3633 N N . THR A 1 477 ? -9.305 44.5 15.406 1 90.75 477 THR A N 1
ATOM 3634 C CA . THR A 1 477 ? -9.969 45.812 15.555 1 90.75 477 THR A CA 1
ATOM 3635 C C . THR A 1 477 ? -9.016 46.938 15.227 1 90.75 477 THR A C 1
ATOM 3637 O O . THR A 1 477 ? -9.375 47.875 14.492 1 90.75 477 THR A O 1
ATOM 3640 N N . SER A 1 478 ? -7.852 46.875 15.859 1 90.88 478 SER A N 1
ATOM 3641 C CA . SER A 1 478 ? -6.84 47.875 15.586 1 90.88 478 SER A CA 1
ATOM 3642 C C . SER A 1 478 ? -6.473 47.906 14.102 1 90.88 478 SER A C 1
ATOM 3644 O O . SER A 1 478 ? -6.293 48.969 13.523 1 90.88 478 SER A O 1
ATOM 3646 N N . LEU A 1 479 ? -6.352 46.75 13.516 1 88.44 479 LEU A N 1
ATOM 3647 C CA . LEU A 1 479 ? -6.027 46.625 12.102 1 88.44 479 LEU A CA 1
ATOM 3648 C C . LEU A 1 479 ? -7.133 47.25 11.242 1 88.44 479 LEU A C 1
ATOM 3650 O O . LEU A 1 479 ? -6.855 48 10.297 1 88.44 479 LEU A O 1
ATOM 3654 N N . LEU A 1 480 ? -8.312 46.906 11.547 1 88.12 480 LEU A N 1
ATOM 3655 C CA . LEU A 1 480 ? -9.445 47.406 10.781 1 88.12 480 LEU A CA 1
ATOM 3656 C C . LEU A 1 480 ? -9.492 48.938 10.828 1 88.12 480 LEU A C 1
ATOM 3658 O O . LEU A 1 480 ? -9.781 49.594 9.82 1 88.12 480 LEU A O 1
ATOM 3662 N N . ALA A 1 481 ? -9.266 49.469 11.984 1 90.44 481 ALA A N 1
ATOM 3663 C CA . ALA A 1 481 ? -9.234 50.938 12.133 1 90.44 481 ALA A CA 1
ATOM 3664 C C . ALA A 1 481 ? -8.188 51.562 11.227 1 90.44 481 ALA A C 1
ATOM 3666 O O . ALA A 1 481 ? -8.453 52.562 10.57 1 90.44 481 ALA A O 1
ATOM 3667 N N . ASP A 1 482 ? -7.082 50.969 11.211 1 88.5 482 ASP A N 1
ATOM 3668 C CA . ASP A 1 482 ? -6.004 51.5 10.375 1 88.5 482 ASP A CA 1
ATOM 3669 C C . ASP A 1 482 ? -6.324 51.344 8.891 1 88.5 482 ASP A C 1
ATOM 3671 O O . ASP A 1 482 ? -6.039 52.219 8.086 1 88.5 482 ASP A O 1
ATOM 3675 N N . LEU A 1 483 ? -6.84 50.219 8.531 1 87 483 LEU A N 1
ATOM 3676 C CA . LEU A 1 483 ? -7.207 49.969 7.145 1 87 483 LEU A CA 1
ATOM 3677 C C . LEU A 1 483 ? -8.25 50.969 6.668 1 87 483 LEU A C 1
ATOM 3679 O O . LEU A 1 483 ? -8.188 51.438 5.531 1 87 483 LEU A O 1
ATOM 3683 N N . ARG A 1 484 ? -9.133 51.219 7.508 1 88.94 484 ARG A N 1
ATOM 3684 C CA . ARG A 1 484 ? -10.18 52.188 7.168 1 88.94 484 ARG A CA 1
ATOM 3685 C C . ARG A 1 484 ? -9.586 53.562 6.977 1 88.94 484 ARG A C 1
ATOM 3687 O O . ARG A 1 484 ? -10.07 54.344 6.145 1 88.94 484 ARG A O 1
ATOM 3694 N N . ARG A 1 485 ? -8.609 53.906 7.738 1 86.94 485 ARG A N 1
ATOM 3695 C CA . ARG A 1 485 ? -7.945 55.219 7.625 1 86.94 485 ARG A CA 1
ATOM 3696 C C . ARG A 1 485 ? -7.129 55.281 6.34 1 86.94 485 ARG A C 1
ATOM 3698 O O . ARG A 1 485 ? -7.043 56.375 5.723 1 86.94 485 ARG A O 1
ATOM 3705 N N . LEU A 1 486 ? -6.566 54.219 6.012 1 82.88 486 LEU A N 1
ATOM 3706 C CA . LEU A 1 486 ? -5.617 54.219 4.902 1 82.88 486 LEU A CA 1
ATOM 3707 C C . LEU A 1 486 ? -6.332 54 3.574 1 82.88 486 LEU A C 1
ATOM 3709 O O . LEU A 1 486 ? -5.871 54.469 2.533 1 82.88 486 LEU A O 1
ATOM 3713 N N . HIS A 1 487 ? -7.348 53.156 3.656 1 80.69 487 HIS A N 1
ATOM 3714 C CA . HIS A 1 487 ? -8.008 52.781 2.408 1 80.69 487 HIS A CA 1
ATOM 3715 C C . HIS A 1 487 ? -9.477 53.219 2.416 1 80.69 487 HIS A C 1
ATOM 3717 O O . HIS A 1 487 ? -10.016 53.594 3.461 1 80.69 487 HIS A O 1
ATOM 3723 N N . GLY A 1 488 ? -10.062 53.281 1.273 1 75.31 488 GLY A N 1
ATOM 3724 C CA . GLY A 1 488 ? -11.484 53.531 1.165 1 75.31 488 GLY A CA 1
ATOM 3725 C C . GLY A 1 488 ? -12.328 52.375 1.646 1 75.31 488 GLY A C 1
ATOM 3726 O O . GLY A 1 488 ? -11.836 51.25 1.76 1 75.31 488 GLY A O 1
ATOM 3727 N N . PRO A 1 489 ? -13.508 52.562 2.031 1 75.94 489 PRO A N 1
ATOM 3728 C CA . PRO A 1 489 ? -14.398 51.562 2.641 1 75.94 489 PRO A CA 1
ATOM 3729 C C . PRO A 1 489 ? -14.609 50.344 1.762 1 75.94 489 PRO A C 1
ATOM 3731 O O . PRO A 1 489 ? -14.938 49.25 2.268 1 75.94 489 PRO A O 1
ATOM 3734 N N . GLU A 1 490 ? -14.273 50.438 0.492 1 74.62 490 GLU A N 1
ATOM 3735 C CA . GLU A 1 490 ? -14.57 49.344 -0.427 1 74.62 490 GLU A CA 1
ATOM 3736 C C . GLU A 1 490 ? -13.352 48.438 -0.612 1 74.62 490 GLU A C 1
ATOM 3738 O O . GLU A 1 490 ? -13.406 47.469 -1.379 1 74.62 490 GLU A O 1
ATOM 3743 N N . HIS A 1 491 ? -12.383 48.75 0.073 1 71.88 491 HIS A N 1
ATOM 3744 C CA . HIS A 1 491 ? -11.172 47.969 -0.097 1 71.88 491 HIS A CA 1
ATOM 3745 C C . HIS A 1 491 ? -11.367 46.531 0.406 1 71.88 491 HIS A C 1
ATOM 3747 O O . HIS A 1 491 ? -11.891 46.312 1.503 1 71.88 491 HIS A O 1
ATOM 3753 N N . PRO A 1 492 ? -10.93 45.562 -0.351 1 67.44 492 PRO A N 1
ATOM 3754 C CA . PRO A 1 492 ? -11.188 44.156 -0.024 1 67.44 492 PRO A CA 1
ATOM 3755 C C . PRO A 1 492 ? -10.617 43.75 1.334 1 67.44 492 PRO A C 1
ATOM 3757 O O . PRO A 1 492 ? -11.211 42.938 2.043 1 67.44 492 PRO A O 1
ATOM 3760 N N . SER A 1 493 ? -9.562 44.344 1.707 1 72.06 493 SER A N 1
ATOM 3761 C CA . SER A 1 493 ? -8.938 44 2.98 1 72.06 493 SER A CA 1
ATOM 3762 C C . SER A 1 493 ? -9.805 44.438 4.156 1 72.06 493 SER A C 1
ATOM 3764 O O . SER A 1 493 ? -9.773 43.812 5.223 1 72.06 493 SER A O 1
ATOM 3766 N N . ILE A 1 494 ? -10.484 45.562 3.941 1 75.12 494 ILE A N 1
ATOM 3767 C CA . ILE A 1 494 ? -11.375 46.031 4.988 1 75.12 494 ILE A CA 1
ATOM 3768 C C . ILE A 1 494 ? -12.531 45.062 5.184 1 75.12 494 ILE A C 1
ATOM 3770 O O . ILE A 1 494 ? -12.82 44.656 6.309 1 75.12 494 ILE A O 1
ATOM 3774 N N . THR A 1 495 ? -13.062 44.656 4.07 1 68.75 495 THR A N 1
ATOM 3775 C CA . THR A 1 495 ? -14.18 43.719 4.129 1 68.75 495 THR A CA 1
ATOM 3776 C C . THR A 1 495 ? -13.75 42.375 4.754 1 68.75 495 THR A C 1
ATOM 3778 O O . THR A 1 495 ? -14.445 41.844 5.609 1 68.75 495 THR A O 1
ATOM 3781 N N . ALA A 1 496 ? -12.656 41.969 4.352 1 65.75 496 ALA A N 1
ATOM 3782 C CA . ALA A 1 496 ? -12.156 40.688 4.859 1 65.75 496 ALA A CA 1
ATOM 3783 C C . ALA A 1 496 ? -11.922 40.75 6.363 1 65.75 496 ALA A C 1
ATOM 3785 O O . ALA A 1 496 ? -12.289 39.844 7.094 1 65.75 496 ALA A O 1
ATOM 3786 N N . THR A 1 497 ? -11.336 41.812 6.828 1 75.25 497 THR A N 1
ATOM 3787 C CA . THR A 1 497 ? -11.023 41.969 8.242 1 75.25 497 THR A CA 1
ATOM 3788 C C . THR A 1 497 ? -12.297 42.188 9.055 1 75.25 497 THR A C 1
ATOM 3790 O O . THR A 1 497 ? -12.43 41.656 10.164 1 75.25 497 THR A O 1
ATOM 3793 N N . ALA A 1 498 ? -13.133 42.906 8.461 1 76.12 498 ALA A N 1
ATOM 3794 C CA . ALA A 1 498 ? -14.414 43.188 9.117 1 76.12 498 ALA A CA 1
ATOM 3795 C C . ALA A 1 498 ? -15.219 41.906 9.281 1 76.12 498 ALA A C 1
ATOM 3797 O O . ALA A 1 498 ? -15.844 41.688 10.32 1 76.12 498 ALA A O 1
ATOM 3798 N N . ASP A 1 499 ? -15.188 41.156 8.344 1 68.44 499 ASP A N 1
ATOM 3799 C CA . ASP A 1 499 ? -15.898 39.906 8.383 1 68.44 499 ASP A CA 1
ATOM 3800 C C . ASP A 1 499 ? -15.336 39 9.469 1 68.44 499 ASP A C 1
ATOM 3802 O O . ASP A 1 499 ? -16.094 38.312 10.172 1 68.44 499 ASP A O 1
ATOM 3806 N N . LEU A 1 500 ? -14.109 38.938 9.57 1 65.88 500 LEU A N 1
ATOM 3807 C CA . LEU A 1 500 ? -13.461 38.125 10.602 1 65.88 500 LEU A CA 1
ATOM 3808 C C . LEU A 1 500 ? -13.883 38.594 11.992 1 65.88 500 LEU A C 1
ATOM 3810 O O . LEU A 1 500 ? -14.172 37.781 12.867 1 65.88 500 LEU A O 1
ATOM 3814 N N . LEU A 1 501 ? -13.906 39.906 12.102 1 76.06 501 LEU A N 1
ATOM 3815 C CA . LEU A 1 501 ? -14.273 40.5 13.391 1 76.06 501 LEU A CA 1
ATOM 3816 C C . LEU A 1 501 ? -15.734 40.219 13.711 1 76.06 501 LEU A C 1
ATOM 3818 O O . LEU A 1 501 ? -16.094 40 14.875 1 76.06 501 LEU A O 1
ATOM 3822 N N . ALA A 1 502 ? -16.484 40.25 12.648 1 68.81 502 ALA A N 1
ATOM 3823 C CA . ALA A 1 502 ? -17.906 40 12.844 1 68.81 502 ALA A CA 1
ATOM 3824 C C . ALA A 1 502 ? -18.141 38.562 13.312 1 68.81 502 ALA A C 1
ATOM 3826 O O . ALA A 1 502 ? -19 38.312 14.156 1 68.81 502 ALA A O 1
ATOM 3827 N N . GLY A 1 503 ? -17.391 37.719 12.812 1 61.38 503 GLY A N 1
ATOM 3828 C CA . GLY A 1 503 ? -17.484 36.312 13.219 1 61.38 503 GLY A CA 1
ATOM 3829 C C . GLY A 1 503 ? -17.031 36.094 14.656 1 61.38 503 GLY A C 1
ATOM 3830 O O . GLY A 1 503 ? -17.547 35.188 15.328 1 61.38 503 GLY A O 1
ATOM 3831 N N . LEU A 1 504 ? -16.141 36.906 15.148 1 62.31 504 LEU A N 1
ATOM 3832 C CA . LEU A 1 504 ? -15.609 36.812 16.5 1 62.31 504 LEU A CA 1
ATOM 3833 C C . LEU A 1 504 ? -16.609 37.344 17.516 1 62.31 504 LEU A C 1
ATOM 3835 O O . LEU A 1 504 ? -16.688 36.844 18.641 1 62.31 504 LEU A O 1
ATOM 3839 N N . ARG A 1 505 ? -17.328 38.438 17.062 1 60.66 505 ARG A N 1
ATOM 3840 C CA . ARG A 1 505 ? -18.234 39.094 17.984 1 60.66 505 ARG A CA 1
ATOM 3841 C C . ARG A 1 505 ? -19.578 38.375 18.062 1 60.66 505 ARG A C 1
ATOM 3843 O O . ARG A 1 505 ? -20.375 38.656 18.953 1 60.66 505 ARG A O 1
ATOM 3850 N N . ARG A 1 506 ? -19.734 37.312 17.234 1 54.19 506 ARG A N 1
ATOM 3851 C CA . ARG A 1 506 ? -20.938 36.5 17.328 1 54.19 506 ARG A CA 1
ATOM 3852 C C . ARG A 1 506 ? -20.688 35.281 18.219 1 54.19 506 ARG A C 1
ATOM 3854 O O . ARG A 1 506 ? -19.594 34.75 18.266 1 54.19 506 ARG A O 1
ATOM 3861 N N . MET B 1 1 ? 23.609 18.797 -21.422 1 31.11 1 MET B N 1
ATOM 3862 C CA . MET B 1 1 ? 22.453 18.828 -20.531 1 31.11 1 MET B CA 1
ATOM 3863 C C . MET B 1 1 ? 21.641 17.547 -20.641 1 31.11 1 MET B C 1
ATOM 3865 O O . MET B 1 1 ? 21.047 17.281 -21.703 1 31.11 1 MET B O 1
ATOM 3869 N N . SER B 1 2 ? 22.031 16.469 -20.25 1 46.53 2 SER B N 1
ATOM 3870 C CA . SER B 1 2 ? 21.594 15.148 -20.672 1 46.53 2 SER B CA 1
ATOM 3871 C C . SER B 1 2 ? 20.078 15.008 -20.562 1 46.53 2 SER B C 1
ATOM 3873 O O . SER B 1 2 ? 19.5 15.344 -19.531 1 46.53 2 SER B O 1
ATOM 3875 N N . THR B 1 3 ? 19.359 15.156 -21.609 1 62.19 3 THR B N 1
ATOM 3876 C CA . THR B 1 3 ? 17.922 15.125 -21.844 1 62.19 3 THR B CA 1
ATOM 3877 C C . THR B 1 3 ? 17.281 13.922 -21.156 1 62.19 3 THR B C 1
ATOM 3879 O O . THR B 1 3 ? 17.703 12.781 -21.375 1 62.19 3 THR B O 1
ATOM 3882 N N . ARG B 1 4 ? 16.75 14.164 -20.031 1 77.88 4 ARG B N 1
ATOM 3883 C CA . ARG B 1 4 ? 16.062 13.062 -19.359 1 77.88 4 ARG B CA 1
ATOM 3884 C C . ARG B 1 4 ? 14.953 12.484 -20.219 1 77.88 4 ARG B C 1
ATOM 3886 O O . ARG B 1 4 ? 14.266 13.227 -20.938 1 77.88 4 ARG B O 1
ATOM 3893 N N . VAL B 1 5 ? 15.023 11.211 -20.391 1 85.88 5 VAL B N 1
ATOM 3894 C CA . VAL B 1 5 ? 14 10.484 -21.141 1 85.88 5 VAL B CA 1
ATOM 3895 C C . VAL B 1 5 ? 12.664 10.555 -20.406 1 85.88 5 VAL B C 1
ATOM 3897 O O . VAL B 1 5 ? 12.617 10.406 -19.188 1 85.88 5 VAL B O 1
ATOM 3900 N N . VAL B 1 6 ? 11.648 11.008 -21.125 1 89.56 6 VAL B N 1
ATOM 3901 C CA . VAL B 1 6 ? 10.305 11.031 -20.562 1 89.56 6 VAL B CA 1
ATOM 3902 C C . VAL B 1 6 ? 9.438 9.977 -21.25 1 89.56 6 VAL B C 1
ATOM 3904 O O . VAL B 1 6 ? 9.242 10.023 -22.469 1 89.56 6 VAL B O 1
ATOM 3907 N N . VAL B 1 7 ? 8.945 9.094 -20.469 1 89.75 7 VAL B N 1
ATOM 3908 C CA . VAL B 1 7 ? 8.109 8.008 -20.969 1 89.75 7 VAL B CA 1
ATOM 3909 C C . VAL B 1 7 ? 6.641 8.406 -20.875 1 89.75 7 VAL B C 1
ATOM 3911 O O . VAL B 1 7 ? 6.172 8.844 -19.812 1 89.75 7 VAL B O 1
ATOM 3914 N N . ASN B 1 8 ? 5.91 8.289 -21.984 1 87.88 8 ASN B N 1
ATOM 3915 C CA . ASN B 1 8 ? 4.473 8.539 -22.078 1 87.88 8 ASN B CA 1
ATOM 3916 C C . ASN B 1 8 ? 4.113 9.914 -21.531 1 87.88 8 ASN B C 1
ATOM 3918 O O . ASN B 1 8 ? 3.102 10.07 -20.844 1 87.88 8 ASN B O 1
ATOM 3922 N N . ASN B 1 9 ? 5.004 10.836 -21.656 1 87.88 9 ASN B N 1
ATOM 3923 C CA . ASN B 1 9 ? 4.812 12.219 -21.25 1 87.88 9 ASN B CA 1
ATOM 3924 C C . ASN B 1 9 ? 4.48 12.328 -19.766 1 87.88 9 ASN B C 1
ATOM 3926 O O . ASN B 1 9 ? 3.746 13.227 -19.344 1 87.88 9 ASN B O 1
ATOM 3930 N N . ARG B 1 10 ? 4.93 11.359 -19.031 1 91.12 10 ARG B N 1
ATOM 3931 C CA . ARG B 1 10 ? 4.547 11.383 -17.625 1 91.12 10 ARG B CA 1
ATOM 3932 C C . ARG B 1 10 ? 5.703 10.953 -16.734 1 91.12 10 ARG B C 1
ATOM 3934 O O . ARG B 1 10 ? 5.918 11.523 -15.664 1 91.12 10 ARG B O 1
ATOM 3941 N N . TYR B 1 11 ? 6.457 10.055 -17.188 1 93.31 11 TYR B N 1
ATOM 3942 C CA . TYR B 1 11 ? 7.48 9.508 -16.312 1 93.31 11 TYR B CA 1
ATOM 3943 C C . TYR B 1 11 ? 8.875 9.906 -16.766 1 93.31 11 TYR B C 1
ATOM 3945 O O . TYR B 1 11 ? 9.344 9.453 -17.828 1 93.31 11 TYR B O 1
ATOM 3953 N N . GLU B 1 12 ? 9.531 10.719 -16 1 89.81 12 GLU B N 1
ATOM 3954 C CA . GLU B 1 12 ? 10.883 11.172 -16.281 1 89.81 12 GLU B CA 1
ATOM 3955 C C . GLU B 1 12 ? 11.922 10.242 -15.656 1 89.81 12 GLU B C 1
ATOM 3957 O O . GLU B 1 12 ? 11.953 10.07 -14.438 1 89.81 12 GLU B O 1
ATOM 3962 N N . LEU B 1 13 ? 12.75 9.656 -16.484 1 91.38 13 LEU B N 1
ATOM 3963 C CA . LEU B 1 13 ? 13.695 8.648 -16.016 1 91.38 13 LEU B CA 1
ATOM 3964 C C . LEU B 1 13 ? 15.039 9.297 -15.672 1 91.38 13 LEU B C 1
ATOM 3966 O O . LEU B 1 13 ? 15.445 10.273 -16.297 1 91.38 13 LEU B O 1
ATOM 3970 N N . GLU B 1 14 ? 15.672 8.742 -14.688 1 85.62 14 GLU B N 1
ATOM 3971 C CA . GLU B 1 14 ? 17.047 9.117 -14.383 1 85.62 14 GLU B CA 1
ATOM 3972 C C . GLU B 1 14 ? 18 8.711 -15.516 1 85.62 14 GLU B C 1
ATOM 3974 O O . GLU B 1 14 ? 17.656 7.867 -16.344 1 85.62 14 GLU B O 1
ATOM 3979 N N . PRO B 1 15 ? 19.109 9.344 -15.492 1 77.12 15 PRO B N 1
ATOM 3980 C CA . PRO B 1 15 ? 19.984 9.195 -16.656 1 77.12 15 PRO B CA 1
ATOM 3981 C C . PRO B 1 15 ? 20.531 7.777 -16.797 1 77.12 15 PRO B C 1
ATOM 3983 O O . PRO B 1 15 ? 20.859 7.34 -17.906 1 77.12 15 PRO B O 1
ATOM 3986 N N . LEU B 1 16 ? 20.672 7.129 -15.648 1 77.31 16 LEU B N 1
ATOM 3987 C CA . LEU B 1 16 ? 21.219 5.781 -15.703 1 77.31 16 LEU B CA 1
ATOM 3988 C C . LEU B 1 16 ? 20.266 4.777 -15.07 1 77.31 16 LEU B C 1
ATOM 3990 O O . LEU B 1 16 ? 19.594 5.094 -14.086 1 77.31 16 LEU B O 1
ATOM 3994 N N . PRO B 1 17 ? 20.297 3.588 -15.695 1 81 17 PRO B N 1
ATOM 3995 C CA . PRO B 1 17 ? 19.438 2.551 -15.109 1 81 17 PRO B CA 1
ATOM 3996 C C . PRO B 1 17 ? 19.922 2.1 -13.734 1 81 17 PRO B C 1
ATOM 3998 O O . PRO B 1 17 ? 21.125 2.145 -13.453 1 81 17 PRO B O 1
ATOM 4001 N N . ALA B 1 18 ? 18.984 1.795 -12.914 1 81.12 18 ALA B N 1
ATOM 4002 C CA . ALA B 1 18 ? 19.297 1.285 -11.578 1 81.12 18 ALA B CA 1
ATOM 4003 C C . ALA B 1 18 ? 19.766 -0.164 -11.641 1 81.12 18 ALA B C 1
ATOM 4005 O O . ALA B 1 18 ? 20.609 -0.585 -10.836 1 81.12 18 ALA B O 1
ATOM 4006 N N . ALA B 1 19 ? 19.188 -0.92 -12.43 1 75.31 19 ALA B N 1
ATOM 4007 C CA . ALA B 1 19 ? 19.562 -2.318 -12.609 1 75.31 19 ALA B CA 1
ATOM 4008 C C . ALA B 1 19 ? 19.406 -2.752 -14.062 1 75.31 19 ALA B C 1
ATOM 4010 O O . ALA B 1 19 ? 18.516 -2.262 -14.766 1 75.31 19 ALA B O 1
ATOM 4011 N N . LYS B 1 20 ? 20.484 -3.506 -14.445 1 67.19 20 LYS B N 1
ATOM 4012 C CA . LYS B 1 20 ? 20.438 -4.09 -15.781 1 67.19 20 LYS B CA 1
ATOM 4013 C C . LYS B 1 20 ? 20.594 -5.605 -15.727 1 67.19 20 LYS B C 1
ATOM 4015 O O . LYS B 1 20 ? 21.422 -6.121 -14.969 1 67.19 20 LYS B O 1
ATOM 4020 N N . GLY B 1 21 ? 19.562 -6.246 -16.219 1 61.03 21 GLY B N 1
ATOM 4021 C CA . GLY B 1 21 ? 19.719 -7.688 -16.312 1 61.03 21 GLY B CA 1
ATOM 4022 C C . GLY B 1 21 ? 19.078 -8.266 -17.562 1 61.03 21 GLY B C 1
ATOM 4023 O O . GLY B 1 21 ? 18.609 -7.527 -18.438 1 61.03 21 GLY B O 1
ATOM 4024 N N . GLY B 1 22 ? 19.312 -9.578 -17.797 1 55.94 22 GLY B N 1
ATOM 4025 C CA . GLY B 1 22 ? 18.812 -10.312 -18.938 1 55.94 22 GLY B CA 1
ATOM 4026 C C . GLY B 1 22 ? 17.328 -10.078 -19.188 1 55.94 22 GLY B C 1
ATOM 4027 O O . GLY B 1 22 ? 16.891 -10.031 -20.344 1 55.94 22 GLY B O 1
ATOM 4028 N N . MET B 1 23 ? 16.562 -9.789 -18.141 1 61.16 23 MET B N 1
ATOM 4029 C CA . MET B 1 23 ? 15.109 -9.719 -18.281 1 61.16 23 MET B CA 1
ATOM 4030 C C . MET B 1 23 ? 14.656 -8.273 -18.469 1 61.16 23 MET B C 1
ATOM 4032 O O . MET B 1 23 ? 13.492 -8.023 -18.766 1 61.16 23 MET B O 1
ATOM 4036 N N . GLY B 1 24 ? 15.578 -7.402 -18.359 1 75.5 24 GLY B N 1
ATOM 4037 C CA . GLY B 1 24 ? 15.164 -6.023 -18.578 1 75.5 24 GLY B CA 1
ATOM 4038 C C . GLY B 1 24 ? 15.953 -5.031 -17.734 1 75.5 24 GLY B C 1
ATOM 4039 O O . GLY B 1 24 ? 17.094 -5.301 -17.359 1 75.5 24 GLY B O 1
ATOM 4040 N N . GLU B 1 25 ? 15.414 -3.834 -17.844 1 85.31 25 GLU B N 1
ATOM 4041 C CA . GLU B 1 25 ? 16.062 -2.717 -17.172 1 85.31 25 GLU B CA 1
ATOM 4042 C C . GLU B 1 25 ? 15.094 -2.025 -16.203 1 85.31 25 GLU B C 1
ATOM 4044 O O . GLU B 1 25 ? 13.898 -1.907 -16.5 1 85.31 25 GLU B O 1
ATOM 4049 N N . VAL B 1 26 ? 15.648 -1.739 -15.109 1 89.56 26 VAL B N 1
ATOM 4050 C CA . VAL B 1 26 ? 14.883 -0.944 -14.156 1 89.56 26 VAL B CA 1
ATOM 4051 C C . VAL B 1 26 ? 15.461 0.467 -14.078 1 89.56 26 VAL B C 1
ATOM 4053 O O . VAL B 1 26 ? 16.672 0.642 -13.938 1 89.56 26 VAL B O 1
ATOM 4056 N N . TRP B 1 27 ? 14.602 1.425 -14.242 1 91.31 27 TRP B N 1
ATOM 4057 C CA . TRP B 1 27 ? 14.969 2.834 -14.172 1 91.31 27 TRP B CA 1
ATOM 4058 C C . TRP B 1 27 ? 14.242 3.535 -13.031 1 91.31 27 TRP B C 1
ATOM 4060 O O . TRP B 1 27 ? 13.031 3.365 -12.867 1 91.31 27 TRP B O 1
ATOM 4070 N N . PHE B 1 28 ? 15.008 4.168 -12.289 1 91.94 28 PHE B N 1
ATOM 4071 C CA . PHE B 1 28 ? 14.352 5.074 -11.352 1 91.94 28 PHE B CA 1
ATOM 4072 C C . PHE B 1 28 ? 13.93 6.359 -12.047 1 91.94 28 PHE B C 1
ATOM 4074 O O . PHE B 1 28 ? 14.523 6.746 -13.055 1 91.94 28 PHE B O 1
ATOM 4081 N N . GLY B 1 29 ? 12.914 6.902 -11.57 1 91.19 29 GLY B N 1
ATOM 4082 C CA . GLY B 1 29 ? 12.406 8.133 -12.172 1 91.19 29 GLY B CA 1
ATOM 4083 C C . GLY B 1 29 ? 11.391 8.844 -11.305 1 91.19 29 GLY B C 1
ATOM 4084 O O . GLY B 1 29 ? 11.352 8.648 -10.086 1 91.19 29 GLY B O 1
ATOM 4085 N N . ARG B 1 30 ? 10.703 9.781 -11.961 1 87.62 30 ARG B N 1
ATOM 4086 C CA . ARG B 1 30 ? 9.703 10.578 -11.266 1 87.62 30 ARG B CA 1
ATOM 4087 C C . ARG B 1 30 ? 8.414 10.672 -12.07 1 87.62 30 ARG B C 1
ATOM 4089 O O . ARG B 1 30 ? 8.453 10.859 -13.289 1 87.62 30 ARG B O 1
ATOM 4096 N N . ASP B 1 31 ? 7.328 10.391 -11.406 1 91.88 31 ASP B N 1
ATOM 4097 C CA . ASP B 1 31 ? 6.027 10.727 -11.977 1 91.88 31 ASP B CA 1
ATOM 4098 C C . ASP B 1 31 ? 5.812 12.242 -12.008 1 91.88 31 ASP B C 1
ATOM 4100 O O . ASP B 1 31 ? 5.605 12.859 -10.961 1 91.88 31 ASP B O 1
ATOM 4104 N N . MET B 1 32 ? 5.73 12.797 -13.102 1 83.5 32 MET B N 1
ATOM 4105 C CA . MET B 1 32 ? 5.684 14.25 -13.227 1 83.5 32 MET B CA 1
ATOM 4106 C C . MET B 1 32 ? 4.312 14.789 -12.828 1 83.5 32 MET B C 1
ATOM 4108 O O . MET B 1 32 ? 4.184 15.945 -12.43 1 83.5 32 MET B O 1
ATOM 4112 N N . LYS B 1 33 ? 3.34 13.977 -12.977 1 85.88 33 LYS B N 1
ATOM 4113 C CA . LYS B 1 33 ? 1.979 14.398 -12.656 1 85.88 33 LYS B CA 1
ATOM 4114 C C . LYS B 1 33 ? 1.752 14.398 -11.148 1 85.88 33 LYS B C 1
ATOM 4116 O O . LYS B 1 33 ? 1.139 15.32 -10.609 1 85.88 33 LYS B O 1
ATOM 4121 N N . LEU B 1 34 ? 2.246 13.422 -10.492 1 87.88 34 LEU B N 1
ATOM 4122 C CA . LEU B 1 34 ? 1.978 13.258 -9.07 1 87.88 34 LEU B CA 1
ATOM 4123 C C . LEU B 1 34 ? 3.229 13.547 -8.242 1 87.88 34 LEU B C 1
ATOM 4125 O O . LEU B 1 34 ? 3.182 13.531 -7.012 1 87.88 34 LEU B O 1
ATOM 4129 N N . GLU B 1 35 ? 4.34 13.812 -8.844 1 82.06 35 GLU B N 1
ATOM 4130 C CA . GLU B 1 35 ? 5.602 14.195 -8.211 1 82.06 35 GLU B CA 1
ATOM 4131 C C . GLU B 1 35 ? 6.039 13.164 -7.176 1 82.06 35 GLU B C 1
ATOM 4133 O O . GLU B 1 35 ? 6.352 13.516 -6.035 1 82.06 35 GLU B O 1
ATOM 4138 N N . ARG B 1 36 ? 5.984 11.992 -7.551 1 86.81 36 ARG B N 1
ATOM 4139 C CA . ARG B 1 36 ? 6.469 10.906 -6.699 1 86.81 36 ARG B CA 1
ATOM 4140 C C . ARG B 1 36 ? 7.586 10.125 -7.391 1 86.81 36 ARG B C 1
ATOM 4142 O O . ARG B 1 36 ? 7.621 10.039 -8.617 1 86.81 36 ARG B O 1
ATOM 4149 N N . ARG B 1 37 ? 8.477 9.641 -6.582 1 87.81 37 ARG B N 1
ATOM 4150 C CA . ARG B 1 37 ? 9.516 8.766 -7.105 1 87.81 37 ARG B CA 1
ATOM 4151 C C . ARG B 1 37 ? 8.945 7.414 -7.512 1 87.81 37 ARG B C 1
ATOM 4153 O O . ARG B 1 37 ? 8.07 6.875 -6.832 1 87.81 37 ARG B O 1
ATOM 4160 N N . VAL B 1 38 ? 9.406 6.957 -8.695 1 94.25 38 VAL B N 1
ATOM 4161 C CA . VAL B 1 38 ? 8.891 5.688 -9.195 1 94.25 38 VAL B CA 1
ATOM 4162 C C . VAL B 1 38 ? 10.031 4.84 -9.75 1 94.25 38 VAL B C 1
ATOM 4164 O O . VAL B 1 38 ? 11.141 5.34 -9.953 1 94.25 38 VAL B O 1
ATOM 4167 N N . ALA B 1 39 ? 9.836 3.588 -9.844 1 94.44 39 ALA B N 1
ATOM 4168 C CA . ALA B 1 39 ? 10.672 2.652 -10.594 1 94.44 39 ALA B CA 1
ATOM 4169 C C . ALA B 1 39 ? 9.961 2.195 -11.867 1 94.44 39 ALA B C 1
ATOM 4171 O O . ALA B 1 39 ? 8.781 1.84 -11.836 1 94.44 39 ALA B O 1
ATOM 4172 N N . VAL B 1 40 ? 10.672 2.277 -12.969 1 93.56 40 VAL B N 1
ATOM 4173 C CA . VAL B 1 40 ? 10.141 1.84 -14.25 1 93.56 40 VAL B CA 1
ATOM 4174 C C . VAL B 1 40 ? 10.922 0.629 -14.75 1 93.56 40 VAL B C 1
ATOM 4176 O O . VAL B 1 40 ? 12.133 0.711 -14.969 1 93.56 40 VAL B O 1
ATOM 4179 N N . LYS B 1 41 ? 10.258 -0.426 -14.898 1 90.75 41 LYS B N 1
ATOM 4180 C CA . LYS B 1 41 ? 10.875 -1.651 -15.398 1 90.75 41 LYS B CA 1
ATOM 4181 C C . LYS B 1 41 ? 10.539 -1.88 -16.875 1 90.75 41 LYS B C 1
ATOM 4183 O O . LYS B 1 41 ? 9.367 -1.982 -17.234 1 90.75 41 LYS B O 1
ATOM 4188 N N . PHE B 1 42 ? 11.57 -1.899 -17.672 1 88.06 42 PHE B N 1
ATOM 4189 C CA . PHE B 1 42 ? 11.422 -2.264 -19.078 1 88.06 42 PHE B CA 1
ATOM 4190 C C . PHE B 1 42 ? 11.711 -3.744 -19.281 1 88.06 42 PHE B C 1
ATOM 4192 O O . PHE B 1 42 ? 12.703 -4.266 -18.766 1 88.06 42 PHE B O 1
ATOM 4199 N N . VAL B 1 43 ? 10.836 -4.344 -19.969 1 80.94 43 VAL B N 1
ATOM 4200 C CA . VAL B 1 43 ? 11 -5.777 -20.188 1 80.94 43 VAL B CA 1
ATOM 4201 C C . VAL B 1 43 ? 11.57 -6.027 -21.578 1 80.94 43 VAL B C 1
ATOM 4203 O O . VAL B 1 43 ? 11.203 -5.352 -22.531 1 80.94 43 VAL B O 1
ATOM 4206 N N . ARG B 1 44 ? 12.57 -6.812 -21.562 1 71.62 44 ARG B N 1
ATOM 4207 C CA . ARG B 1 44 ? 13.156 -7.246 -22.828 1 71.62 44 ARG B CA 1
ATOM 4208 C C . ARG B 1 44 ? 12.766 -8.68 -23.156 1 71.62 44 ARG B C 1
ATOM 4210 O O . ARG B 1 44 ? 12.766 -9.547 -22.281 1 71.62 44 ARG B O 1
ATOM 4217 N N . PHE B 1 45 ? 12.172 -8.742 -24.359 1 63.72 45 PHE B N 1
ATOM 4218 C CA . PHE B 1 45 ? 11.844 -10.102 -24.781 1 63.72 45 PHE B CA 1
ATOM 4219 C C . PHE B 1 45 ? 12.984 -10.703 -25.594 1 63.72 45 PHE B C 1
ATOM 4221 O O . PHE B 1 45 ? 13.695 -9.984 -26.297 1 63.72 45 PHE B O 1
ATOM 4228 N N . GLY B 1 46 ? 13.578 -11.781 -25.062 1 55.75 46 GLY B N 1
ATOM 4229 C CA . GLY B 1 46 ? 14.648 -12.445 -25.797 1 55.75 46 GLY B CA 1
ATOM 4230 C C . GLY B 1 46 ? 14.375 -12.562 -27.281 1 55.75 46 GLY B C 1
ATOM 4231 O O . GLY B 1 46 ? 13.227 -12.422 -27.719 1 55.75 46 GLY B O 1
ATOM 4232 N N . ALA B 1 47 ? 15.438 -12.664 -28.094 1 46.94 47 ALA B N 1
ATOM 4233 C CA . ALA B 1 47 ? 15.406 -12.93 -29.516 1 46.94 47 ALA B CA 1
ATOM 4234 C C . ALA B 1 47 ? 14.586 -14.18 -29.828 1 46.94 47 ALA B C 1
ATOM 4236 O O . ALA B 1 47 ? 14.703 -15.188 -29.125 1 46.94 47 ALA B O 1
ATOM 4237 N N . GLY B 1 48 ? 13.43 -14.188 -30.609 1 49.69 48 GLY B N 1
ATOM 4238 C CA . GLY B 1 48 ? 12.75 -15.344 -31.156 1 49.69 48 GLY B CA 1
ATOM 4239 C C . GLY B 1 48 ? 11.352 -15.547 -30.609 1 49.69 48 GLY B C 1
ATOM 4240 O O . GLY B 1 48 ? 10.594 -16.391 -31.094 1 49.69 48 GLY B O 1
ATOM 4241 N N . LYS B 1 49 ? 11.188 -15.133 -29.422 1 54.12 49 LYS B N 1
ATOM 4242 C CA . LYS B 1 49 ? 9.836 -15.414 -28.938 1 54.12 49 LYS B CA 1
ATOM 4243 C C . LYS B 1 49 ? 8.828 -14.453 -29.547 1 54.12 49 LYS B C 1
ATOM 4245 O O . LYS B 1 49 ? 9.156 -13.297 -29.844 1 54.12 49 LYS B O 1
ATOM 4250 N N . PRO B 1 50 ? 7.785 -15.227 -29.922 1 53.31 50 PRO B N 1
ATOM 4251 C CA . PRO B 1 50 ? 6.781 -14.312 -30.484 1 53.31 50 PRO B CA 1
ATOM 4252 C C . PRO B 1 50 ? 6.426 -13.172 -29.547 1 53.31 50 PRO B C 1
ATOM 4254 O O . PRO B 1 50 ? 6.047 -13.414 -28.391 1 53.31 50 PRO B O 1
ATOM 4257 N N . GLU B 1 51 ? 6.793 -12.047 -29.844 1 61.59 51 GLU B N 1
ATOM 4258 C CA . GLU B 1 51 ? 6.637 -10.789 -29.141 1 61.59 51 GLU B CA 1
ATOM 4259 C C . GLU B 1 51 ? 5.223 -10.633 -28.578 1 61.59 51 GLU B C 1
ATOM 4261 O O . GLU B 1 51 ? 5.039 -10.156 -27.469 1 61.59 51 GLU B O 1
ATOM 4266 N N . ASP B 1 52 ? 4.348 -11.352 -29.219 1 68.69 52 ASP B N 1
ATOM 4267 C CA . ASP B 1 52 ? 2.955 -11.117 -28.844 1 68.69 52 ASP B CA 1
ATOM 4268 C C . ASP B 1 52 ? 2.574 -11.922 -27.609 1 68.69 52 ASP B C 1
ATOM 4270 O O . ASP B 1 52 ? 1.871 -11.414 -26.734 1 68.69 52 ASP B O 1
ATOM 4274 N N . VAL B 1 53 ? 3.105 -13.203 -27.625 1 64.31 53 VAL B N 1
ATOM 4275 C CA . VAL B 1 53 ? 2.758 -14.062 -26.5 1 64.31 53 VAL B CA 1
ATOM 4276 C C . VAL B 1 53 ? 3.395 -13.531 -25.219 1 64.31 53 VAL B C 1
ATOM 4278 O O . VAL B 1 53 ? 2.756 -13.508 -24.172 1 64.31 53 VAL B O 1
ATOM 4281 N N . MET B 1 54 ? 4.562 -13.039 -25.359 1 70.19 54 MET B N 1
ATOM 4282 C CA . MET B 1 54 ? 5.289 -12.531 -24.203 1 70.19 54 MET B CA 1
ATOM 4283 C C . MET B 1 54 ? 4.664 -11.242 -23.703 1 70.19 54 MET B C 1
ATOM 4285 O O . MET B 1 54 ? 4.594 -11.008 -22.484 1 70.19 54 MET B O 1
ATOM 4289 N N . ILE B 1 55 ? 4.254 -10.539 -24.578 1 74.44 55 ILE B N 1
ATOM 4290 C CA . ILE B 1 55 ? 3.613 -9.281 -24.219 1 74.44 55 ILE B CA 1
ATOM 4291 C C . ILE B 1 55 ? 2.299 -9.555 -23.5 1 74.44 55 ILE B C 1
ATOM 4293 O O . ILE B 1 55 ? 1.99 -8.906 -22.5 1 74.44 55 ILE B O 1
ATOM 4297 N N . ARG B 1 56 ? 1.565 -10.508 -23.969 1 71.25 56 ARG B N 1
ATOM 4298 C CA . ARG B 1 56 ? 0.296 -10.859 -23.344 1 71.25 56 ARG B CA 1
ATOM 4299 C C . ARG B 1 56 ? 0.509 -11.367 -21.922 1 71.25 56 ARG B C 1
ATOM 4301 O O . ARG B 1 56 ? -0.251 -11.023 -21.016 1 71.25 56 ARG B O 1
ATOM 4308 N N . ARG B 1 57 ? 1.462 -12.141 -21.828 1 70.62 57 ARG B N 1
ATOM 4309 C CA . ARG B 1 57 ? 1.786 -12.664 -20.5 1 70.62 57 ARG B CA 1
ATOM 4310 C C . ARG B 1 57 ? 2.195 -11.539 -19.562 1 70.62 57 ARG B C 1
ATOM 4312 O O . ARG B 1 57 ? 1.79 -11.523 -18.391 1 70.62 57 ARG B O 1
ATOM 4319 N N . PHE B 1 58 ? 3.025 -10.68 -20.078 1 77.5 58 PHE B N 1
ATOM 4320 C CA . PHE B 1 58 ? 3.461 -9.539 -19.297 1 77.5 58 PHE B CA 1
ATOM 4321 C C . PHE B 1 58 ? 2.264 -8.719 -18.812 1 77.5 58 PHE B C 1
ATOM 4323 O O . PHE B 1 58 ? 2.184 -8.344 -17.641 1 77.5 58 PHE B O 1
ATOM 4330 N N . VAL B 1 59 ? 1.422 -8.492 -19.672 1 76.38 59 VAL B N 1
ATOM 4331 C CA . VAL B 1 59 ? 0.242 -7.691 -19.359 1 76.38 59 VAL B CA 1
ATOM 4332 C C . VAL B 1 59 ? -0.608 -8.406 -18.312 1 76.38 59 VAL B C 1
ATOM 4334 O O . VAL B 1 59 ? -1.059 -7.797 -17.344 1 76.38 59 VAL B O 1
ATOM 4337 N N . ARG B 1 60 ? -0.778 -9.633 -18.469 1 74.19 60 ARG B N 1
ATOM 4338 C CA . ARG B 1 60 ? -1.581 -10.414 -17.531 1 74.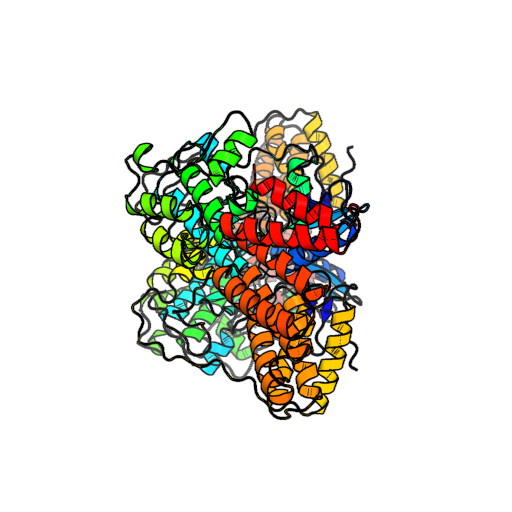19 60 ARG B CA 1
ATOM 4339 C C . ARG B 1 60 ? -0.981 -10.383 -16.125 1 74.19 60 ARG B C 1
ATOM 4341 O O . ARG B 1 60 ? -1.688 -10.133 -15.156 1 74.19 60 ARG B O 1
ATOM 4348 N N . GLU B 1 61 ? 0.261 -10.664 -16.094 1 77.31 61 GLU B N 1
ATOM 4349 C CA . GLU B 1 61 ? 0.936 -10.695 -14.805 1 77.31 61 GLU B CA 1
ATOM 4350 C C . GLU B 1 61 ? 0.943 -9.32 -14.148 1 77.31 61 GLU B C 1
ATOM 4352 O O . GLU B 1 61 ? 0.826 -9.203 -12.93 1 77.31 61 GLU B O 1
ATOM 4357 N N . SER B 1 62 ? 1.135 -8.305 -14.953 1 83.88 62 SER B N 1
ATOM 4358 C CA . SER B 1 62 ? 1.09 -6.938 -14.438 1 83.88 62 SER B CA 1
ATOM 4359 C C . SER B 1 62 ? -0.273 -6.621 -13.828 1 83.88 62 SER B C 1
ATOM 4361 O O . SER B 1 62 ? -0.358 -5.949 -12.797 1 83.88 62 SER B O 1
ATOM 4363 N N . ARG B 1 63 ? -1.275 -7.133 -14.461 1 82.12 63 ARG B N 1
ATOM 4364 C CA . ARG B 1 63 ? -2.635 -6.906 -13.977 1 82.12 63 ARG B CA 1
ATOM 4365 C C . ARG B 1 63 ? -2.867 -7.605 -12.641 1 82.12 63 ARG B C 1
ATOM 4367 O O . ARG B 1 63 ? -3.479 -7.039 -11.734 1 82.12 63 ARG B O 1
ATOM 4374 N N . ILE B 1 64 ? -2.375 -8.789 -12.523 1 80.25 64 ILE B N 1
ATOM 4375 C CA . ILE B 1 64 ? -2.494 -9.516 -11.266 1 80.25 64 ILE B CA 1
ATOM 4376 C C . ILE B 1 64 ? -1.709 -8.789 -10.18 1 80.25 64 ILE B C 1
ATOM 4378 O O . ILE B 1 64 ? -2.215 -8.586 -9.07 1 80.25 64 ILE B O 1
ATOM 4382 N N . ALA B 1 65 ? -0.513 -8.398 -10.477 1 85.88 65 ALA B N 1
ATOM 4383 C CA . ALA B 1 65 ? 0.33 -7.688 -9.516 1 85.88 65 ALA B CA 1
ATOM 4384 C C . ALA B 1 65 ? -0.342 -6.406 -9.039 1 85.88 65 ALA B C 1
ATOM 4386 O O . ALA B 1 65 ? -0.245 -6.047 -7.863 1 85.88 65 ALA B O 1
ATOM 4387 N N . ALA B 1 66 ? -0.963 -5.715 -9.945 1 88.56 66 ALA B N 1
ATOM 4388 C CA . ALA B 1 66 ? -1.631 -4.457 -9.625 1 88.56 66 ALA B CA 1
ATOM 4389 C C . ALA B 1 66 ? -2.764 -4.672 -8.625 1 88.56 66 ALA B C 1
ATOM 4391 O O . ALA B 1 66 ? -3.109 -3.764 -7.867 1 88.56 66 ALA B O 1
ATOM 4392 N N . ARG B 1 67 ? -3.225 -5.855 -8.609 1 85.25 67 ARG B N 1
ATOM 4393 C CA . ARG B 1 67 ? -4.363 -6.141 -7.738 1 85.25 67 ARG B CA 1
ATOM 4394 C C . ARG B 1 67 ? -3.9 -6.648 -6.375 1 85.25 67 ARG B C 1
ATOM 4396 O O . ARG B 1 67 ? -4.703 -6.766 -5.449 1 85.25 67 ARG B O 1
ATOM 4403 N N . LEU B 1 68 ? -2.557 -6.93 -6.316 1 87.25 68 LEU B N 1
ATOM 4404 C CA . LEU B 1 68 ? -2.031 -7.371 -5.027 1 87.25 68 LEU B CA 1
ATOM 4405 C C . LEU B 1 68 ? -1.857 -6.191 -4.078 1 87.25 68 LEU B C 1
ATOM 4407 O O . LEU B 1 68 ? -0.875 -5.449 -4.176 1 87.25 68 LEU B O 1
ATOM 4411 N N . GLU B 1 69 ? -2.861 -5.738 -3.412 1 88.44 69 GLU B N 1
ATOM 4412 C CA . GLU B 1 69 ? -2.783 -4.637 -2.457 1 88.44 69 GLU B CA 1
ATOM 4413 C C . GLU B 1 69 ? -2.303 -5.121 -1.093 1 88.44 69 GLU B C 1
ATOM 4415 O O . GLU B 1 69 ? -3.109 -5.512 -0.247 1 88.44 69 GLU B O 1
ATOM 4420 N N . HIS B 1 70 ? -1.062 -5.168 -0.907 1 93.56 70 HIS B N 1
ATOM 4421 C CA . HIS B 1 70 ? -0.403 -5.625 0.312 1 93.56 70 HIS B CA 1
ATOM 4422 C C . HIS B 1 70 ? 0.837 -4.793 0.615 1 93.56 70 HIS B C 1
ATOM 4424 O O . HIS B 1 70 ? 1.585 -4.43 -0.297 1 93.56 70 HIS B O 1
ATOM 4430 N N . PRO B 1 71 ? 1.004 -4.508 1.913 1 95.19 71 PRO B N 1
ATOM 4431 C CA . PRO B 1 71 ? 2.115 -3.623 2.271 1 95.19 71 PRO B CA 1
ATOM 4432 C C . PRO B 1 71 ? 3.477 -4.207 1.902 1 95.19 71 PRO B C 1
ATOM 4434 O O . PRO B 1 71 ? 4.461 -3.473 1.798 1 95.19 71 PRO B O 1
ATOM 4437 N N . GLY B 1 72 ? 3.619 -5.453 1.698 1 96.75 72 GLY B N 1
ATOM 4438 C CA . GLY B 1 72 ? 4.887 -6.082 1.354 1 96.75 72 GLY B CA 1
ATOM 4439 C C . GLY B 1 72 ? 5.125 -6.156 -0.142 1 96.75 72 GLY B C 1
ATOM 4440 O O . GLY B 1 72 ? 6.133 -6.711 -0.586 1 96.75 72 GLY B O 1
ATOM 4441 N N . VAL B 1 73 ? 4.242 -5.656 -0.928 1 95.56 73 VAL B N 1
ATOM 4442 C CA . VAL B 1 73 ? 4.352 -5.648 -2.383 1 95.56 73 VAL B CA 1
ATOM 4443 C C . VAL B 1 73 ? 4.375 -4.207 -2.893 1 95.56 73 VAL B C 1
ATOM 4445 O O . VAL B 1 73 ? 3.516 -3.4 -2.535 1 95.56 73 VAL B O 1
ATOM 4448 N N . PRO B 1 74 ? 5.363 -3.869 -3.68 1 95 74 PRO B N 1
ATOM 4449 C CA . PRO B 1 74 ? 5.348 -2.521 -4.254 1 95 74 PRO B CA 1
ATOM 4450 C C . PRO B 1 74 ? 4.074 -2.234 -5.043 1 95 74 PRO B C 1
ATOM 4452 O O . PRO B 1 74 ? 3.609 -3.086 -5.809 1 95 74 PRO B O 1
ATOM 4455 N N . ALA B 1 75 ? 3.539 -1.079 -4.855 1 94.56 75 ALA B N 1
ATOM 4456 C CA . ALA B 1 75 ? 2.344 -0.686 -5.602 1 94.56 75 ALA B CA 1
ATOM 4457 C C . ALA B 1 75 ? 2.648 -0.536 -7.09 1 94.56 75 ALA B C 1
ATOM 4459 O O . ALA B 1 75 ? 3.709 -0.03 -7.465 1 94.56 75 ALA B O 1
ATOM 4460 N N . VAL B 1 76 ? 1.739 -0.96 -7.934 1 93.94 76 VAL B N 1
ATOM 4461 C CA . VAL B 1 76 ? 1.825 -0.761 -9.375 1 93.94 76 VAL B CA 1
ATOM 4462 C C . VAL B 1 76 ? 1.005 0.463 -9.781 1 93.94 76 VAL B C 1
ATOM 4464 O O . VAL B 1 76 ? -0.172 0.573 -9.43 1 93.94 76 VAL B O 1
ATOM 4467 N N . TYR B 1 77 ? 1.58 1.364 -10.531 1 94.81 77 TYR B N 1
ATOM 4468 C CA . TYR B 1 77 ? 0.897 2.615 -10.836 1 94.81 77 TYR B CA 1
ATOM 4469 C C . TYR B 1 77 ? 0.425 2.635 -12.289 1 94.81 77 TYR B C 1
ATOM 4471 O O . TYR B 1 77 ? -0.617 3.217 -12.602 1 94.81 77 TYR B O 1
ATOM 4479 N N . ASP B 1 78 ? 1.266 2.033 -13.164 1 94 78 ASP B N 1
ATOM 4480 C CA . ASP B 1 78 ? 0.974 2.152 -14.594 1 94 78 ASP B CA 1
ATOM 4481 C C . ASP B 1 78 ? 1.652 1.039 -15.383 1 94 78 ASP B C 1
ATOM 4483 O O . ASP B 1 78 ? 2.514 0.331 -14.859 1 94 78 ASP B O 1
ATOM 4487 N N . VAL B 1 79 ? 1.123 0.797 -16.547 1 91.44 79 VAL B N 1
ATOM 4488 C CA . VAL B 1 79 ? 1.686 -0.159 -17.5 1 91.44 79 VAL B CA 1
ATOM 4489 C C . VAL B 1 79 ? 1.516 0.363 -18.922 1 91.44 79 VAL B C 1
ATOM 4491 O O . VAL B 1 79 ? 0.564 1.092 -19.219 1 91.44 79 VAL B O 1
ATOM 4494 N N . GLY B 1 80 ? 2.523 0.109 -19.781 1 89.69 80 GLY B N 1
ATOM 4495 C CA . GLY B 1 80 ? 2.393 0.588 -21.141 1 89.69 80 GLY B CA 1
ATOM 4496 C C . GLY B 1 80 ? 3.496 0.092 -22.062 1 89.69 80 GLY B C 1
ATOM 4497 O O . GLY B 1 80 ? 4.156 -0.905 -21.766 1 89.69 80 GLY B O 1
ATOM 4498 N N . MET B 1 81 ? 3.514 0.72 -23.25 1 88.31 81 MET B N 1
ATOM 4499 C CA . MET B 1 81 ? 4.543 0.466 -24.266 1 88.31 81 MET B CA 1
ATOM 4500 C C . MET B 1 81 ? 5.32 1.738 -24.578 1 88.31 81 MET B C 1
ATOM 4502 O O . MET B 1 81 ? 4.738 2.82 -24.672 1 88.31 81 MET B O 1
ATOM 4506 N N . TYR B 1 82 ? 6.582 1.599 -24.641 1 88.38 82 TYR B N 1
ATOM 4507 C CA . TYR B 1 82 ? 7.453 2.705 -25.031 1 88.38 82 TYR B CA 1
ATOM 4508 C C . TYR B 1 82 ? 8.508 2.246 -26.016 1 88.38 82 TYR B C 1
ATOM 4510 O O . TYR B 1 82 ? 9.336 1.387 -25.703 1 88.38 82 TYR B O 1
ATOM 4518 N N . GLN B 1 83 ? 8.445 2.781 -27.219 1 86.25 83 GLN B N 1
ATOM 4519 C CA . GLN B 1 83 ? 9.367 2.422 -28.281 1 86.25 83 GLN B CA 1
ATOM 4520 C C . GLN B 1 83 ? 9.391 0.913 -28.516 1 86.25 83 GLN B C 1
ATOM 4522 O O . GLN B 1 83 ? 10.461 0.304 -28.578 1 86.25 83 GLN B O 1
ATOM 4527 N N . GLY B 1 84 ? 8.211 0.342 -28.391 1 80.38 84 GLY B N 1
ATOM 4528 C CA . GLY B 1 84 ? 8.047 -1.07 -28.703 1 80.38 84 GLY B CA 1
ATOM 4529 C C . GLY B 1 84 ? 8.359 -1.975 -27.516 1 80.38 84 GLY B C 1
ATOM 4530 O O . GLY B 1 84 ? 8.25 -3.197 -27.625 1 80.38 84 GLY B O 1
ATOM 4531 N N . ARG B 1 85 ? 8.703 -1.398 -26.438 1 83.56 85 ARG B N 1
ATOM 4532 C CA . ARG B 1 85 ? 9.023 -2.199 -25.266 1 83.56 85 ARG B CA 1
ATOM 4533 C C . ARG B 1 85 ? 7.977 -2.004 -24.172 1 83.56 85 ARG B C 1
ATOM 4535 O O . ARG B 1 85 ? 7.629 -0.87 -23.828 1 83.56 85 ARG B O 1
ATOM 4542 N N . PRO B 1 86 ? 7.547 -3.133 -23.672 1 87.88 86 PRO B N 1
ATOM 4543 C CA . PRO B 1 86 ? 6.637 -3.004 -22.531 1 87.88 86 PRO B CA 1
ATOM 4544 C C . PRO B 1 86 ? 7.328 -2.48 -21.266 1 87.88 86 PRO B C 1
ATOM 4546 O O . PRO B 1 86 ? 8.492 -2.812 -21.016 1 87.88 86 PRO B O 1
ATOM 4549 N N . TYR B 1 87 ? 6.59 -1.668 -20.516 1 91.38 87 TYR B N 1
ATOM 4550 C CA . TYR B 1 87 ? 7.145 -1.175 -19.25 1 91.38 87 TYR B CA 1
ATOM 4551 C C . TYR B 1 87 ? 6.098 -1.214 -18.141 1 91.38 87 TYR B C 1
ATOM 4553 O O . TYR B 1 87 ? 4.898 -1.232 -18.422 1 91.38 87 TYR B O 1
ATOM 4561 N N . LEU B 1 88 ? 6.555 -1.317 -16.969 1 92.56 88 LEU B N 1
ATOM 4562 C CA . LEU B 1 88 ? 5.754 -1.292 -15.742 1 92.56 88 LEU B CA 1
ATOM 4563 C C . LEU B 1 88 ? 6.238 -0.197 -14.797 1 92.56 88 LEU B C 1
ATOM 4565 O O . LEU B 1 88 ? 7.438 -0.087 -14.531 1 92.56 88 LEU B O 1
ATOM 4569 N N . VAL B 1 89 ? 5.316 0.692 -14.367 1 95.38 89 VAL B N 1
ATOM 4570 C CA . VAL B 1 89 ? 5.645 1.736 -13.406 1 95.38 89 VAL B CA 1
ATOM 4571 C C . VAL B 1 89 ? 5.191 1.312 -12.008 1 95.38 89 VAL B C 1
ATOM 4573 O O . VAL B 1 89 ? 4.02 0.991 -11.805 1 95.38 89 VAL B O 1
ATOM 4576 N N . MET B 1 90 ? 6.133 1.348 -11.047 1 94.75 90 MET B N 1
ATOM 4577 C CA . MET B 1 90 ? 5.801 0.87 -9.711 1 94.75 90 MET B CA 1
ATOM 4578 C C . MET B 1 90 ? 6.469 1.729 -8.641 1 94.75 90 MET B C 1
ATOM 4580 O O . MET B 1 90 ? 7.254 2.627 -8.961 1 94.75 90 MET B O 1
ATOM 4584 N N . GLN B 1 91 ? 6.062 1.437 -7.449 1 95.44 91 GLN B N 1
ATOM 4585 C CA . GLN B 1 91 ? 6.605 2.094 -6.266 1 95.44 91 GLN B CA 1
ATOM 4586 C C . GLN B 1 91 ? 8.117 1.889 -6.164 1 95.44 91 GLN B C 1
ATOM 4588 O O . GLN B 1 91 ? 8.609 0.777 -6.359 1 95.44 91 GLN B O 1
ATOM 4593 N N . ARG B 1 92 ? 8.82 2.963 -5.965 1 93.25 92 ARG B N 1
ATOM 4594 C CA . ARG B 1 92 ? 10.234 2.848 -5.641 1 93.25 92 ARG B CA 1
ATOM 4595 C C . ARG B 1 92 ? 10.438 2.57 -4.156 1 93.25 92 ARG B C 1
ATOM 4597 O O . ARG B 1 92 ? 9.922 3.305 -3.307 1 93.25 92 ARG B O 1
ATOM 4604 N N . ILE B 1 93 ? 11.102 1.546 -3.846 1 93.75 93 ILE B N 1
ATOM 4605 C CA . ILE B 1 93 ? 11.289 1.144 -2.455 1 93.75 93 ILE B CA 1
ATOM 4606 C C . ILE B 1 93 ? 12.594 1.741 -1.917 1 93.75 93 ILE B C 1
ATOM 4608 O O . ILE B 1 93 ? 13.641 1.624 -2.549 1 93.75 93 ILE B O 1
ATOM 4612 N N . ASP B 1 94 ? 12.461 2.441 -0.8 1 88 94 ASP B N 1
ATOM 4613 C CA . ASP B 1 94 ? 13.625 2.938 -0.076 1 88 94 ASP B CA 1
ATOM 4614 C C . ASP B 1 94 ? 14.055 1.958 1.014 1 88 94 ASP B C 1
ATOM 4616 O O . ASP B 1 94 ? 13.453 1.91 2.086 1 88 94 ASP B O 1
ATOM 4620 N N . GLY B 1 95 ? 15.031 1.186 0.693 1 92.19 95 GLY B N 1
ATOM 4621 C CA . GLY B 1 95 ? 15.516 0.182 1.625 1 92.19 95 GLY B CA 1
ATOM 4622 C C . GLY B 1 95 ? 16.812 -0.466 1.179 1 92.19 95 GLY B C 1
ATOM 4623 O O . GLY B 1 95 ? 17.484 0.026 0.265 1 92.19 95 GLY B O 1
ATOM 4624 N N . THR B 1 96 ? 17.25 -1.455 1.943 1 93.44 96 THR B N 1
ATOM 4625 C CA . THR B 1 96 ? 18.438 -2.24 1.671 1 93.44 96 THR B CA 1
ATOM 4626 C C . THR B 1 96 ? 18.078 -3.666 1.269 1 93.44 96 THR B C 1
ATOM 4628 O O . THR B 1 96 ? 17.266 -4.316 1.938 1 93.44 96 THR B O 1
ATOM 4631 N N . SER B 1 97 ? 18.672 -4.07 0.169 1 94.5 97 SER B N 1
ATOM 4632 C CA . SER B 1 97 ? 18.391 -5.445 -0.222 1 94.5 97 SER B CA 1
ATOM 4633 C C . SER B 1 97 ? 18.969 -6.438 0.784 1 94.5 97 SER B C 1
ATOM 4635 O O . SER B 1 97 ? 19.984 -6.164 1.413 1 94.5 97 SER B O 1
ATOM 4637 N N . VAL B 1 98 ? 18.328 -7.531 0.931 1 96.44 98 VAL B N 1
ATOM 4638 C CA . VAL B 1 98 ? 18.812 -8.57 1.83 1 96.44 98 VAL B CA 1
ATOM 4639 C C . VAL B 1 98 ? 20.172 -9.07 1.346 1 96.44 98 VAL B C 1
ATOM 4641 O O . VAL B 1 98 ? 21.047 -9.398 2.154 1 96.44 98 VAL B O 1
ATOM 4644 N N . SER B 1 99 ? 20.359 -9.102 0.03 1 95.62 99 SER B N 1
ATOM 4645 C CA . SER B 1 99 ? 21.656 -9.469 -0.509 1 95.62 99 SER B CA 1
ATOM 4646 C C . SER B 1 99 ? 22.75 -8.539 0.006 1 95.62 99 SER B C 1
ATOM 4648 O O . SER B 1 99 ? 23.812 -8.992 0.43 1 95.62 99 SER B O 1
ATOM 4650 N N . ASP B 1 100 ? 22.484 -7.242 -0.01 1 92.94 100 ASP B N 1
ATOM 4651 C CA . ASP B 1 100 ? 23.438 -6.258 0.487 1 92.94 100 ASP B CA 1
ATOM 4652 C C . ASP B 1 100 ? 23.656 -6.406 1.993 1 92.94 100 ASP B C 1
ATOM 4654 O O . ASP B 1 100 ? 24.766 -6.246 2.488 1 92.94 100 ASP B O 1
ATOM 4658 N N . LEU B 1 101 ? 22.625 -6.648 2.678 1 93.56 101 LEU B N 1
ATOM 4659 C CA . LEU B 1 101 ? 22.719 -6.836 4.121 1 93.56 101 LEU B CA 1
ATOM 4660 C C . LEU B 1 101 ? 23.641 -7.992 4.465 1 93.56 101 LEU B C 1
ATOM 4662 O O . LEU B 1 101 ? 24.5 -7.867 5.352 1 93.56 101 LEU B O 1
ATOM 4666 N N . VAL B 1 102 ? 23.453 -9.094 3.785 1 94.88 102 VAL B N 1
ATOM 4667 C CA . VAL B 1 102 ? 24.266 -10.289 4.035 1 94.88 102 VAL B CA 1
ATOM 4668 C C . VAL B 1 102 ? 25.719 -10.031 3.631 1 94.88 102 VAL B C 1
ATOM 4670 O O . VAL B 1 102 ? 26.641 -10.477 4.309 1 94.88 102 VAL B O 1
ATOM 4673 N N . THR B 1 103 ? 25.891 -9.391 2.543 1 92.44 103 THR B N 1
ATOM 4674 C CA . THR B 1 103 ? 27.234 -9.078 2.062 1 92.44 103 THR B CA 1
ATOM 4675 C C . THR B 1 103 ? 27.969 -8.164 3.049 1 92.44 103 THR B C 1
ATOM 4677 O O . THR B 1 103 ? 29.156 -8.367 3.328 1 92.44 103 THR B O 1
ATOM 4680 N N . ASP B 1 104 ? 27.281 -7.227 3.609 1 89.62 104 ASP B N 1
ATOM 4681 C CA . ASP B 1 104 ? 27.875 -6.211 4.473 1 89.62 104 ASP B CA 1
ATOM 4682 C C . ASP B 1 104 ? 28.047 -6.734 5.898 1 89.62 104 ASP B C 1
ATOM 4684 O O . ASP B 1 104 ? 29.062 -6.473 6.547 1 89.62 104 ASP B O 1
ATOM 4688 N N . GLN B 1 105 ? 27.109 -7.453 6.32 1 88.5 105 GLN B N 1
ATOM 4689 C CA . GLN B 1 105 ? 27.078 -7.816 7.734 1 88.5 105 GLN B CA 1
ATOM 4690 C C . GLN B 1 105 ? 27.438 -9.289 7.93 1 88.5 105 GLN B C 1
ATOM 4692 O O . GLN B 1 105 ? 27.766 -9.711 9.047 1 88.5 105 GLN B O 1
ATOM 4697 N N . GLY B 1 106 ? 27.406 -10.023 6.863 1 91.5 106 GLY B N 1
ATOM 4698 C CA . GLY B 1 106 ? 27.516 -11.461 7.027 1 91.5 106 GLY B CA 1
ATOM 4699 C C . GLY B 1 106 ? 26.203 -12.125 7.402 1 91.5 106 GLY B C 1
ATOM 4700 O O . GLY B 1 106 ? 25.125 -11.594 7.102 1 91.5 106 GLY B O 1
ATOM 4701 N N . PRO B 1 107 ? 26.359 -13.281 8.031 1 94.88 107 PRO B N 1
ATOM 4702 C CA . PRO B 1 107 ? 25.125 -13.953 8.453 1 94.88 107 PRO B CA 1
ATOM 4703 C C . PRO B 1 107 ? 24.266 -13.078 9.367 1 94.88 107 PRO B C 1
ATOM 4705 O O . PRO B 1 107 ? 24.781 -12.391 10.242 1 94.88 107 PRO B O 1
ATOM 4708 N N . LEU B 1 108 ? 23.047 -13.086 9.133 1 96.25 108 LEU B N 1
ATOM 4709 C CA . LEU B 1 108 ? 22.109 -12.273 9.906 1 96.25 108 LEU B CA 1
ATOM 4710 C C . LEU B 1 108 ? 21.766 -12.953 11.227 1 96.25 108 LEU B C 1
ATOM 4712 O O . LEU B 1 108 ? 21.844 -14.18 11.344 1 96.25 108 LEU B O 1
ATOM 4716 N N . PRO B 1 109 ? 21.391 -12.117 12.219 1 95.5 109 PRO B N 1
ATOM 4717 C CA . PRO B 1 109 ? 20.859 -12.734 13.438 1 95.5 109 PRO B CA 1
ATOM 4718 C C . PRO B 1 109 ? 19.656 -13.641 13.164 1 95.5 109 PRO B C 1
ATOM 4720 O O . PRO B 1 109 ? 18.844 -13.336 12.297 1 95.5 109 PRO B O 1
ATOM 4723 N N . VAL B 1 110 ? 19.547 -14.727 13.906 1 97.12 110 VAL B N 1
ATOM 4724 C CA . VAL B 1 110 ? 18.531 -15.75 13.695 1 97.12 110 VAL B CA 1
ATOM 4725 C C . VAL B 1 110 ? 17.141 -15.109 13.703 1 97.12 110 VAL B C 1
ATOM 4727 O O . VAL B 1 110 ? 16.312 -15.406 12.852 1 97.12 110 VAL B O 1
ATOM 4730 N N . GLY B 1 111 ? 16.891 -14.211 14.648 1 96.81 111 GLY B N 1
ATOM 4731 C CA . GLY B 1 111 ? 15.602 -13.547 14.734 1 96.81 111 GLY B CA 1
ATOM 4732 C C . GLY B 1 111 ? 15.25 -12.773 13.477 1 96.81 111 GLY B C 1
ATOM 4733 O O . GLY B 1 111 ? 14.117 -12.844 13 1 96.81 111 GLY B O 1
ATOM 4734 N N . TRP B 1 112 ? 16.188 -12.062 12.914 1 96.44 112 TRP B N 1
ATOM 4735 C CA . TRP B 1 112 ? 15.953 -11.273 11.711 1 96.44 112 TRP B CA 1
ATOM 4736 C C . TRP B 1 112 ? 15.766 -12.172 10.492 1 96.44 112 TRP B C 1
ATOM 4738 O O . TRP B 1 112 ? 14.914 -11.898 9.641 1 96.44 112 TRP B O 1
ATOM 4748 N N . ALA B 1 113 ? 16.594 -13.219 10.398 1 98.19 113 ALA B N 1
ATOM 4749 C CA . ALA B 1 113 ? 16.406 -14.156 9.289 1 98.19 113 ALA B CA 1
ATOM 4750 C C . ALA B 1 113 ? 14.992 -14.727 9.297 1 98.19 113 ALA B C 1
ATOM 4752 O O . ALA B 1 113 ? 14.336 -14.773 8.25 1 98.19 113 ALA B O 1
ATOM 4753 N N . ALA B 1 114 ? 14.539 -15.102 10.484 1 98.31 114 ALA B N 1
ATOM 4754 C CA . ALA B 1 114 ? 13.188 -15.641 10.633 1 98.31 114 ALA B CA 1
ATOM 4755 C C . ALA B 1 114 ? 12.141 -14.578 10.312 1 98.31 114 ALA B C 1
ATOM 4757 O O . ALA B 1 114 ? 11.141 -14.859 9.656 1 98.31 114 ALA B O 1
ATOM 4758 N N . ALA B 1 115 ? 12.352 -13.359 10.781 1 97.88 115 ALA B N 1
ATOM 4759 C CA . ALA B 1 115 ? 11.406 -12.273 10.57 1 97.88 115 ALA B CA 1
ATOM 4760 C C . ALA B 1 115 ? 11.273 -11.93 9.094 1 97.88 115 ALA B C 1
ATOM 4762 O O . ALA B 1 115 ? 10.164 -11.75 8.586 1 97.88 115 ALA B O 1
ATOM 4763 N N . ILE B 1 116 ? 12.398 -11.836 8.398 1 98.31 116 ILE B N 1
ATOM 4764 C CA . ILE B 1 116 ? 12.414 -11.539 6.969 1 98.31 116 ILE B CA 1
ATOM 4765 C C . ILE B 1 116 ? 11.68 -12.648 6.207 1 98.31 116 ILE B C 1
ATOM 4767 O O . ILE B 1 116 ? 10.82 -12.367 5.367 1 98.31 116 ILE B O 1
ATOM 4771 N N . ALA B 1 117 ? 11.984 -13.844 6.52 1 98.81 117 ALA B N 1
ATOM 4772 C CA . ALA B 1 117 ? 11.352 -14.984 5.855 1 98.81 117 ALA B CA 1
ATOM 4773 C C . ALA B 1 117 ? 9.852 -15.031 6.152 1 98.81 117 ALA B C 1
ATOM 4775 O O . ALA B 1 117 ? 9.047 -15.32 5.266 1 98.81 117 ALA B O 1
ATOM 4776 N N . ALA B 1 118 ? 9.484 -14.773 7.398 1 98.5 118 ALA B N 1
ATOM 4777 C CA . ALA B 1 118 ? 8.078 -14.789 7.785 1 98.5 118 ALA B CA 1
ATOM 4778 C C . ALA B 1 118 ? 7.289 -13.719 7.031 1 98.5 118 ALA B C 1
ATOM 4780 O O . ALA B 1 118 ? 6.191 -13.984 6.531 1 98.5 118 ALA B O 1
ATOM 4781 N N . GLN B 1 119 ? 7.805 -12.508 6.973 1 98.31 119 GLN B N 1
ATOM 4782 C CA . GLN B 1 119 ? 7.16 -11.453 6.199 1 98.31 119 GLN B CA 1
ATOM 4783 C C . GLN B 1 119 ? 7.035 -11.844 4.73 1 98.31 119 GLN B C 1
ATOM 4785 O O . GLN B 1 119 ? 6.004 -11.594 4.102 1 98.31 119 GLN B O 1
ATOM 4790 N N . THR B 1 120 ? 8.062 -12.445 4.203 1 98.56 120 THR B N 1
ATOM 4791 C CA . THR B 1 120 ? 8.031 -12.922 2.822 1 98.56 120 THR B CA 1
ATOM 4792 C C . THR B 1 120 ? 6.922 -13.953 2.627 1 98.56 120 THR B C 1
ATOM 4794 O O . THR B 1 120 ? 6.23 -13.938 1.606 1 98.56 120 THR B O 1
ATOM 4797 N N . CYS B 1 121 ? 6.762 -14.867 3.582 1 98.19 121 CYS B N 1
ATOM 4798 C CA . CYS B 1 121 ? 5.691 -15.852 3.523 1 98.19 121 CYS B CA 1
ATOM 4799 C C . CYS B 1 121 ? 4.324 -15.18 3.459 1 98.19 121 CYS B C 1
ATOM 4801 O O . CYS B 1 121 ? 3.439 -15.625 2.73 1 98.19 121 CYS B O 1
ATOM 4803 N N . ALA B 1 122 ? 4.156 -14.125 4.223 1 97.19 122 ALA B N 1
ATOM 4804 C CA . ALA B 1 122 ? 2.904 -13.375 4.176 1 97.19 122 ALA B CA 1
ATOM 4805 C C . ALA B 1 122 ? 2.637 -12.844 2.77 1 97.19 122 ALA B C 1
ATOM 4807 O O . ALA B 1 122 ? 1.508 -12.906 2.277 1 97.19 122 ALA B O 1
ATOM 4808 N N . VAL B 1 123 ? 3.645 -12.328 2.152 1 97.38 123 VAL B N 1
ATOM 4809 C CA . VAL B 1 123 ? 3.539 -11.797 0.8 1 97.38 123 VAL B CA 1
ATOM 4810 C C . VAL B 1 123 ? 3.242 -12.922 -0.183 1 97.38 123 VAL B C 1
ATOM 4812 O O . VAL B 1 123 ? 2.377 -12.789 -1.052 1 97.38 123 VAL B O 1
ATOM 4815 N N . LEU B 1 124 ? 3.955 -14.07 -0.071 1 95.44 124 LEU B N 1
ATOM 4816 C CA . LEU B 1 124 ? 3.721 -15.211 -0.945 1 95.44 124 LEU B CA 1
ATOM 4817 C C . LEU B 1 124 ? 2.299 -15.742 -0.78 1 95.44 124 LEU B C 1
ATOM 4819 O O . LEU B 1 124 ? 1.685 -16.203 -1.746 1 95.44 124 LEU B O 1
ATOM 4823 N N . SER B 1 125 ? 1.813 -15.711 0.422 1 93.88 125 SER B N 1
ATOM 4824 C CA . SER B 1 125 ? 0.455 -16.172 0.692 1 93.88 125 SER B CA 1
ATOM 4825 C C . SER B 1 125 ? -0.562 -15.414 -0.156 1 93.88 125 SER B C 1
ATOM 4827 O O . SER B 1 125 ? -1.412 -16.031 -0.807 1 93.88 125 SER B O 1
ATOM 4829 N N . VAL B 1 126 ? -0.477 -14.086 -0.168 1 90.88 126 VAL B N 1
ATOM 4830 C CA . VAL B 1 126 ? -1.43 -13.289 -0.928 1 90.88 126 VAL B CA 1
ATOM 4831 C C . VAL B 1 126 ? -1.209 -13.5 -2.424 1 90.88 126 VAL B C 1
ATOM 4833 O O . VAL B 1 126 ? -2.168 -13.578 -3.195 1 90.88 126 VAL B O 1
ATOM 4836 N N . ALA B 1 127 ? -0.008 -13.586 -2.887 1 89.56 127 ALA B N 1
ATOM 4837 C CA . ALA B 1 127 ? 0.304 -13.805 -4.297 1 89.56 127 ALA B CA 1
ATOM 4838 C C . ALA B 1 127 ? -0.223 -15.156 -4.773 1 89.56 127 ALA B C 1
ATOM 4840 O O . ALA B 1 127 ? -0.882 -15.242 -5.812 1 89.56 127 ALA B O 1
ATOM 4841 N N . HIS B 1 128 ? 0.083 -16.219 -3.994 1 84.88 128 HIS B N 1
ATOM 4842 C CA . HIS B 1 128 ? -0.335 -17.562 -4.367 1 84.88 128 HIS B CA 1
ATOM 4843 C C . HIS B 1 128 ? -1.855 -17.688 -4.391 1 84.88 128 HIS B C 1
ATOM 4845 O O . HIS B 1 128 ? -2.414 -18.375 -5.242 1 84.88 128 HIS B O 1
ATOM 4851 N N . ALA B 1 129 ? -2.502 -17 -3.475 1 81.06 129 ALA B N 1
ATOM 4852 C CA . ALA B 1 129 ? -3.963 -16.984 -3.455 1 81.06 129 ALA B CA 1
ATOM 4853 C C . ALA B 1 129 ? -4.523 -16.359 -4.727 1 81.06 129 ALA B C 1
ATOM 4855 O O . ALA B 1 129 ? -5.613 -16.719 -5.176 1 81.06 129 ALA B O 1
ATOM 4856 N N . ALA B 1 130 ? -3.727 -15.469 -5.289 1 76.56 130 ALA B N 1
ATOM 4857 C CA . ALA B 1 130 ? -4.117 -14.82 -6.539 1 76.56 130 ALA B CA 1
ATOM 4858 C C . ALA B 1 130 ? -3.533 -15.555 -7.742 1 76.56 130 ALA B C 1
ATOM 4860 O O . ALA B 1 130 ? -3.533 -15.031 -8.859 1 76.56 130 ALA B O 1
ATOM 4861 N N . SER B 1 131 ? -2.883 -16.688 -7.531 1 74.25 131 SER B N 1
ATOM 4862 C CA . SER B 1 131 ? -2.32 -17.562 -8.555 1 74.25 131 SER B CA 1
ATOM 4863 C C . SER B 1 131 ? -1.113 -16.906 -9.227 1 74.25 131 SER B C 1
ATOM 4865 O O . SER B 1 131 ? -0.898 -17.094 -10.43 1 74.25 131 SER B O 1
ATOM 4867 N N . LEU B 1 132 ? -0.472 -16.156 -8.516 1 81.38 132 LEU B N 1
ATOM 4868 C CA . LEU B 1 132 ? 0.77 -15.547 -8.992 1 81.38 132 LEU B CA 1
ATOM 4869 C C . LEU B 1 132 ? 1.979 -16.203 -8.344 1 81.38 132 LEU B C 1
ATOM 4871 O O . LEU B 1 132 ? 2.107 -16.203 -7.113 1 81.38 132 LEU B O 1
ATOM 4875 N N . ILE B 1 133 ? 2.812 -16.812 -9.172 1 83.19 133 ILE B N 1
ATOM 4876 C CA . ILE B 1 133 ? 4.051 -17.422 -8.703 1 83.19 133 ILE B CA 1
ATOM 4877 C C . ILE B 1 133 ? 5.215 -16.453 -8.898 1 83.19 133 ILE B C 1
ATOM 4879 O O . ILE B 1 133 ? 5.336 -15.828 -9.953 1 83.19 133 ILE B O 1
ATOM 4883 N N . HIS B 1 134 ? 6.031 -16.266 -7.883 1 89.88 134 HIS B N 1
ATOM 4884 C CA . HIS B 1 134 ? 7.121 -15.305 -7.957 1 89.88 134 HIS B CA 1
ATOM 4885 C C . HIS B 1 134 ? 8.18 -15.742 -8.961 1 89.88 134 HIS B C 1
ATOM 4887 O O . HIS B 1 134 ? 8.578 -14.961 -9.828 1 89.88 134 HIS B O 1
ATOM 4893 N N . ARG B 1 135 ? 8.758 -17.016 -8.797 1 85.31 135 ARG B N 1
ATOM 4894 C CA . ARG B 1 135 ? 9.633 -17.734 -9.719 1 85.31 135 ARG B CA 1
ATOM 4895 C C . ARG B 1 135 ? 11.078 -17.281 -9.57 1 85.31 135 ARG B C 1
ATOM 4897 O O . ARG B 1 135 ? 12 -17.969 -10.008 1 85.31 135 ARG B O 1
ATOM 4904 N N . ASP B 1 136 ? 11.312 -16.156 -8.898 1 89 136 ASP B N 1
ATOM 4905 C CA . ASP B 1 136 ? 12.68 -15.648 -8.781 1 89 136 ASP B CA 1
ATOM 4906 C C . ASP B 1 136 ? 12.93 -15.07 -7.391 1 89 136 ASP B C 1
ATOM 4908 O O . ASP B 1 136 ? 13.492 -13.977 -7.266 1 89 136 ASP B O 1
ATOM 4912 N N . LEU B 1 137 ? 12.477 -15.703 -6.41 1 94.19 137 LEU B N 1
ATOM 4913 C CA . LEU B 1 137 ? 12.719 -15.273 -5.039 1 94.19 137 LEU B CA 1
ATOM 4914 C C . LEU B 1 137 ? 14.188 -15.469 -4.664 1 94.19 137 LEU B C 1
ATOM 4916 O O . LEU B 1 137 ? 14.742 -16.547 -4.859 1 94.19 137 LEU B O 1
ATOM 4920 N N . LYS B 1 138 ? 14.883 -14.445 -4.281 1 95.31 138 LYS B N 1
ATOM 4921 C CA . LYS B 1 138 ? 16.281 -14.406 -3.887 1 95.31 138 LYS B CA 1
ATOM 4922 C C . LYS B 1 138 ? 16.578 -13.195 -3.01 1 95.31 138 LYS B C 1
ATOM 4924 O O . LYS B 1 138 ? 15.766 -12.273 -2.926 1 95.31 138 LYS B O 1
ATOM 4929 N N . PRO B 1 139 ? 17.656 -13.18 -2.301 1 96.56 139 PRO B N 1
ATOM 4930 C CA . PRO B 1 139 ? 17.953 -12.094 -1.364 1 96.56 139 PRO B CA 1
ATOM 4931 C C . PRO B 1 139 ? 17.938 -10.719 -2.033 1 96.56 139 PRO B C 1
ATOM 4933 O O . PRO B 1 139 ? 17.516 -9.734 -1.421 1 96.56 139 PRO B O 1
ATOM 4936 N N . SER B 1 140 ? 18.312 -10.625 -3.314 1 94.06 140 SER B N 1
ATOM 4937 C CA . SER B 1 140 ? 18.375 -9.336 -3.996 1 94.06 140 SER B CA 1
ATOM 4938 C C . SER B 1 140 ? 16.984 -8.805 -4.316 1 94.06 140 SER B C 1
ATOM 4940 O O . SER B 1 140 ? 16.828 -7.625 -4.648 1 94.06 140 SER B O 1
ATOM 4942 N N . ASN B 1 141 ? 16 -9.68 -4.215 1 94.12 141 ASN B N 1
ATOM 4943 C CA . ASN B 1 141 ? 14.625 -9.281 -4.492 1 94.12 141 ASN B CA 1
ATOM 4944 C C . ASN B 1 141 ? 13.836 -9.055 -3.205 1 94.12 141 ASN B C 1
ATOM 4946 O O . ASN B 1 141 ? 12.609 -8.938 -3.234 1 94.12 141 ASN B O 1
ATOM 4950 N N . LEU B 1 142 ? 14.531 -9.07 -2.127 1 97.31 142 LEU B N 1
ATOM 4951 C CA . LEU B 1 142 ? 13.977 -8.719 -0.828 1 97.31 142 LEU B CA 1
ATOM 4952 C C . LEU B 1 142 ? 14.625 -7.445 -0.287 1 97.31 142 LEU B C 1
ATOM 4954 O O . LEU B 1 142 ? 15.844 -7.387 -0.13 1 97.31 142 LEU B O 1
ATOM 4958 N N . MET B 1 143 ? 13.773 -6.496 -0.003 1 96.69 143 MET B N 1
ATOM 4959 C CA . MET B 1 143 ? 14.312 -5.23 0.493 1 96.69 143 MET B CA 1
ATOM 4960 C C . MET B 1 143 ? 13.812 -4.949 1.907 1 96.69 143 MET B C 1
ATOM 4962 O O . MET B 1 143 ? 12.609 -4.992 2.168 1 96.69 143 MET B O 1
ATOM 4966 N N . LEU B 1 144 ? 14.727 -4.723 2.775 1 95.69 144 LEU B N 1
ATOM 4967 C CA . LEU B 1 144 ? 14.414 -4.301 4.137 1 95.69 144 LEU B CA 1
ATOM 4968 C C . LEU B 1 144 ? 14.305 -2.781 4.219 1 95.69 144 LEU B C 1
ATOM 4970 O O . LEU B 1 144 ? 15.266 -2.066 3.918 1 95.69 144 LEU B O 1
ATOM 4974 N N . GLU B 1 145 ? 13.156 -2.293 4.633 1 94.69 145 GLU B N 1
ATOM 4975 C CA . GLU B 1 145 ? 12.945 -0.858 4.812 1 94.69 145 GLU B CA 1
ATOM 4976 C C . GLU B 1 145 ? 13.383 -0.406 6.199 1 94.69 145 GLU B C 1
ATOM 4978 O O . GLU B 1 145 ? 13.539 -1.228 7.105 1 94.69 145 GLU B O 1
ATOM 4983 N N . PRO B 1 146 ? 13.57 0.863 6.445 1 89.94 146 PRO B N 1
ATOM 4984 C CA . PRO B 1 146 ? 14.102 1.377 7.707 1 89.94 146 PRO B CA 1
ATOM 4985 C C . PRO B 1 146 ? 13.203 1.069 8.898 1 89.94 146 PRO B C 1
ATOM 4987 O O . PRO B 1 146 ? 13.656 1.072 10.047 1 89.94 146 PRO B O 1
ATOM 4990 N N . ASP B 1 147 ? 11.992 0.832 8.617 1 90.88 147 ASP B N 1
ATOM 4991 C CA . ASP B 1 147 ? 11.086 0.544 9.727 1 90.88 147 ASP B CA 1
ATOM 4992 C C . ASP B 1 147 ? 11.055 -0.951 10.031 1 90.88 147 ASP B C 1
ATOM 4994 O O . ASP B 1 147 ? 10.352 -1.386 10.953 1 90.88 147 ASP B O 1
ATOM 4998 N N . GLY B 1 148 ? 11.773 -1.749 9.266 1 93.38 148 GLY B N 1
ATOM 4999 C CA . GLY B 1 148 ? 11.875 -3.176 9.523 1 93.38 148 GLY B CA 1
ATOM 5000 C C . GLY B 1 148 ? 10.945 -4.012 8.664 1 93.38 148 GLY B C 1
ATOM 5001 O O . GLY B 1 148 ? 10.93 -5.238 8.766 1 93.38 148 GLY B O 1
ATOM 5002 N N . SER B 1 149 ? 10.164 -3.396 7.828 1 95.44 149 SER B N 1
ATOM 5003 C CA . SER B 1 149 ? 9.266 -4.129 6.938 1 95.44 149 SER B CA 1
ATOM 5004 C C . SER B 1 149 ? 9.992 -4.605 5.688 1 95.44 149 SER B C 1
ATOM 5006 O O . SER B 1 149 ? 10.969 -3.988 5.258 1 95.44 149 SER B O 1
ATOM 5008 N N . ILE B 1 150 ? 9.539 -5.684 5.09 1 97.31 150 ILE B N 1
ATOM 5009 C CA . ILE B 1 150 ? 10.148 -6.277 3.902 1 97.31 150 ILE B CA 1
ATOM 5010 C C . ILE B 1 150 ? 9.266 -6.023 2.686 1 97.31 150 ILE B C 1
ATOM 5012 O O . ILE B 1 150 ? 8.039 -6.172 2.76 1 97.31 150 ILE B O 1
ATOM 5016 N N . LYS B 1 151 ? 9.812 -5.574 1.656 1 97.56 151 LYS B N 1
ATOM 5017 C CA . LYS B 1 151 ? 9.18 -5.52 0.344 1 97.56 151 LYS B CA 1
ATOM 5018 C C . LYS B 1 151 ? 9.719 -6.609 -0.578 1 97.56 151 LYS B C 1
ATOM 5020 O O . LYS B 1 151 ? 10.938 -6.785 -0.689 1 97.56 151 LYS B O 1
ATOM 5025 N N . VAL B 1 152 ? 8.867 -7.371 -1.157 1 96.88 152 VAL B N 1
ATOM 5026 C CA . VAL B 1 152 ? 9.25 -8.391 -2.131 1 96.88 152 VAL B CA 1
ATOM 5027 C C . VAL B 1 152 ? 9.148 -7.816 -3.543 1 96.88 152 VAL B C 1
ATOM 5029 O O . VAL B 1 152 ? 8.07 -7.41 -3.977 1 96.88 152 VAL B O 1
ATOM 5032 N N . LEU B 1 153 ? 10.234 -7.836 -4.223 1 93.19 153 LEU B N 1
ATOM 5033 C CA . LEU B 1 153 ? 10.32 -7.18 -5.523 1 93.19 153 LEU B CA 1
ATOM 5034 C C . LEU B 1 153 ? 10.125 -8.188 -6.652 1 93.19 153 LEU B C 1
ATOM 5036 O O . LEU B 1 153 ? 10.273 -9.391 -6.445 1 93.19 153 LEU B O 1
ATOM 5040 N N . ASP B 1 154 ? 9.695 -7.68 -7.812 1 85.25 154 ASP B N 1
ATOM 5041 C CA . ASP B 1 154 ? 9.789 -8.328 -9.117 1 85.25 154 ASP B CA 1
ATOM 5042 C C . ASP B 1 154 ? 8.875 -9.547 -9.195 1 85.25 154 ASP B C 1
ATOM 5044 O O . ASP B 1 154 ? 9.312 -10.633 -9.578 1 85.25 154 ASP B O 1
ATOM 5048 N N . PHE B 1 155 ? 7.668 -9.383 -8.859 1 79.56 155 PHE B N 1
ATOM 5049 C CA . PHE B 1 155 ? 6.684 -10.438 -9.07 1 79.56 155 PHE B CA 1
ATOM 5050 C C . PHE B 1 155 ? 6.445 -10.672 -10.562 1 79.56 155 PHE B C 1
ATOM 5052 O O . PHE B 1 155 ? 6.25 -9.719 -11.32 1 79.56 155 PHE B O 1
ATOM 5059 N N . GLY B 1 156 ? 6.234 -11.969 -11.023 1 62.56 156 GLY B N 1
ATOM 5060 C CA . GLY B 1 156 ? 5.613 -12.469 -12.234 1 62.56 156 GLY B CA 1
ATOM 5061 C C . GLY B 1 156 ? 6.336 -12.047 -13.5 1 62.56 156 GLY B C 1
ATOM 5062 O O . GLY B 1 156 ? 5.871 -12.32 -14.609 1 62.56 156 GLY B O 1
ATOM 5063 N N . LEU B 1 157 ? 7.254 -11.086 -13.445 1 56.03 157 LEU B N 1
ATOM 5064 C CA . LEU B 1 157 ? 7.785 -10.508 -14.672 1 56.03 157 LEU B CA 1
ATOM 5065 C C . LEU B 1 157 ? 8.875 -11.398 -15.266 1 56.03 157 LEU B C 1
ATOM 5067 O O . LEU B 1 157 ? 9.477 -11.055 -16.281 1 56.03 157 LEU B O 1
ATOM 5071 N N . ALA B 1 158 ? 9.148 -12.414 -14.523 1 48.38 158 ALA B N 1
ATOM 5072 C CA . ALA B 1 158 ? 10.117 -13.32 -15.117 1 48.38 158 ALA B CA 1
ATOM 5073 C C . ALA B 1 158 ? 9.492 -14.125 -16.266 1 48.38 158 ALA B C 1
ATOM 5075 O O . ALA B 1 158 ? 8.766 -15.094 -16.016 1 48.38 158 ALA B O 1
ATOM 5076 N N . VAL B 1 159 ? 8.93 -13.438 -17.203 1 43.09 159 VAL B N 1
ATOM 5077 C CA . VAL B 1 159 ? 8.289 -13.992 -18.391 1 43.09 159 VAL B CA 1
ATOM 5078 C C . VAL B 1 159 ? 9.016 -15.258 -18.828 1 43.09 159 VAL B C 1
ATOM 5080 O O . VAL B 1 159 ? 8.703 -15.836 -19.875 1 43.09 159 VAL B O 1
ATOM 5083 N N . GLY B 1 160 ? 10.25 -15.438 -18.547 1 39.47 160 GLY B N 1
ATOM 5084 C CA . GLY B 1 160 ? 10.945 -16.375 -19.422 1 39.47 160 GLY B CA 1
ATOM 5085 C C . GLY B 1 160 ? 10.281 -17.734 -19.5 1 39.47 160 GLY B C 1
ATOM 5086 O O . GLY B 1 160 ? 9.992 -18.234 -20.578 1 39.47 160 GLY B O 1
ATOM 5087 N N . VAL B 1 161 ? 10.555 -18.672 -18.562 1 35.38 161 VAL B N 1
ATOM 5088 C CA . VAL B 1 161 ? 10.797 -20.062 -18.922 1 35.38 161 VAL B CA 1
ATOM 5089 C C . VAL B 1 161 ? 9.469 -20.812 -19 1 35.38 161 VAL B C 1
ATOM 5091 O O . VAL B 1 161 ? 8.875 -21.156 -17.984 1 35.38 161 VAL B O 1
ATOM 5094 N N . ASP B 1 162 ? 8.5 -20.25 -19.516 1 35.81 162 ASP B N 1
ATOM 5095 C CA . ASP B 1 162 ? 7.406 -21.188 -19.703 1 35.81 162 ASP B CA 1
ATOM 5096 C C . ASP B 1 162 ? 7.93 -22.547 -20.141 1 35.81 162 ASP B C 1
ATOM 5098 O O . ASP B 1 162 ? 9.016 -22.656 -20.719 1 35.81 162 ASP B O 1
ATOM 5102 N N . ALA B 1 163 ? 7.184 -23.578 -19.781 1 36.69 163 ALA B N 1
ATOM 5103 C CA . ALA B 1 163 ? 7.465 -24.969 -20.094 1 36.69 163 ALA B CA 1
ATOM 5104 C C . ALA B 1 163 ? 8.125 -25.094 -21.469 1 36.69 163 ALA B C 1
ATOM 5106 O O . ALA B 1 163 ? 8.992 -25.953 -21.672 1 36.69 163 ALA B O 1
ATOM 5107 N N . ASN B 1 164 ? 7.523 -24.375 -22.359 1 33.16 164 ASN B N 1
ATOM 5108 C CA . ASN B 1 164 ? 8.086 -24.594 -23.688 1 33.16 164 ASN B CA 1
ATOM 5109 C C . ASN B 1 164 ? 9.469 -23.969 -23.828 1 33.16 164 ASN B C 1
ATOM 5111 O O . ASN B 1 164 ? 10.133 -24.125 -24.859 1 33.16 164 ASN B O 1
ATOM 5115 N N . ASP B 1 165 ? 9.758 -23.062 -22.953 1 34.62 165 ASP B N 1
ATOM 5116 C CA . ASP B 1 165 ? 11.031 -22.375 -23.156 1 34.62 165 ASP B CA 1
ATOM 5117 C C . ASP B 1 165 ? 12.164 -23.078 -22.422 1 34.62 165 ASP B C 1
ATOM 5119 O O . ASP B 1 165 ? 13.234 -22.484 -22.234 1 34.62 165 ASP B O 1
ATOM 5123 N N . PHE B 1 166 ? 11.953 -24 -21.703 1 31.12 166 PHE B N 1
ATOM 5124 C CA . PHE B 1 166 ? 13.07 -24.75 -21.141 1 31.12 166 PHE B CA 1
ATOM 5125 C C . PHE B 1 166 ? 14.125 -25.031 -22.203 1 31.12 166 PHE B C 1
ATOM 5127 O O . PHE B 1 166 ? 15.305 -25.172 -21.875 1 31.12 166 PHE B O 1
ATOM 5134 N N . SER B 1 167 ? 13.648 -25.422 -23.344 1 32.66 167 SER B N 1
ATOM 5135 C CA . SER B 1 167 ? 14.648 -25.656 -24.375 1 32.66 167 SER B CA 1
ATOM 5136 C C . SER B 1 167 ? 15.594 -24.469 -24.516 1 32.66 167 SER B C 1
ATOM 5138 O O . SER B 1 167 ? 16.688 -24.609 -25.078 1 32.66 167 SER B O 1
ATOM 5140 N N . LYS B 1 168 ? 15.102 -23.25 -24.281 1 34.56 168 LYS B N 1
ATOM 5141 C CA . LYS B 1 168 ? 15.961 -22.094 -24.578 1 34.56 168 LYS B CA 1
ATOM 5142 C C . LYS B 1 168 ? 16.797 -21.703 -23.375 1 34.56 168 LYS B C 1
ATOM 5144 O O . LYS B 1 168 ? 17.609 -20.781 -23.438 1 34.56 168 LYS B O 1
ATOM 5149 N N . ILE B 1 169 ? 16.453 -22.031 -22.234 1 33.38 169 ILE B N 1
ATOM 5150 C CA . ILE B 1 169 ? 17.359 -21.734 -21.125 1 33.38 169 ILE B CA 1
ATOM 5151 C C . ILE B 1 169 ? 18.766 -22.219 -21.469 1 33.38 169 ILE B C 1
ATOM 5153 O O . ILE B 1 169 ? 19.75 -21.531 -21.219 1 33.38 169 ILE B O 1
ATOM 5157 N N . THR B 1 170 ? 18.906 -23.547 -21.844 1 32.22 170 THR B N 1
ATOM 5158 C CA . THR B 1 170 ? 20.219 -24.031 -22.219 1 32.22 170 THR B CA 1
ATOM 5159 C C . THR B 1 170 ? 20.75 -23.281 -23.438 1 32.22 170 THR B C 1
ATOM 5161 O O . THR B 1 170 ? 21.969 -23.203 -23.641 1 32.22 170 THR B O 1
ATOM 5164 N N . HIS B 1 171 ? 19.906 -23.219 -24.484 1 29.83 171 HIS B N 1
ATOM 5165 C CA . HIS B 1 171 ? 20.562 -22.875 -25.75 1 29.83 171 HIS B CA 1
ATOM 5166 C C . HIS B 1 171 ? 20.844 -21.375 -25.844 1 29.83 171 HIS B C 1
ATOM 5168 O O . HIS B 1 171 ? 21.547 -20.938 -26.734 1 29.83 171 HIS B O 1
ATOM 5174 N N . ILE B 1 172 ? 19.766 -20.5 -25.516 1 30.66 172 ILE B N 1
ATOM 5175 C CA . ILE B 1 172 ? 20.172 -19.188 -25.984 1 30.66 172 ILE B CA 1
ATOM 5176 C C . ILE B 1 172 ? 21.25 -18.625 -25.062 1 30.66 172 ILE B C 1
ATOM 5178 O O . ILE B 1 172 ? 21.094 -18.625 -23.828 1 30.66 172 ILE B O 1
ATOM 5182 N N . GLY B 1 173 ? 22.438 -18.703 -25.188 1 32.16 173 GLY B N 1
ATOM 5183 C CA . GLY B 1 173 ? 23.703 -18.141 -24.766 1 32.16 173 GLY B CA 1
ATOM 5184 C C . GLY B 1 173 ? 23.562 -17.109 -23.672 1 32.16 173 GLY B C 1
ATOM 5185 O O . GLY B 1 173 ? 24.516 -16.359 -23.375 1 32.16 173 GLY B O 1
ATOM 5186 N N . GLN B 1 174 ? 22.375 -16.641 -23.5 1 36.72 174 GLN B N 1
ATOM 5187 C CA . GLN B 1 174 ? 22.531 -15.555 -22.516 1 36.72 174 GLN B CA 1
ATOM 5188 C C . GLN B 1 174 ? 22.75 -16.109 -21.125 1 36.72 174 GLN B C 1
ATOM 5190 O O . GLN B 1 174 ? 22.094 -17.078 -20.719 1 36.72 174 GLN B O 1
ATOM 5195 N N . PRO B 1 175 ? 23.891 -15.844 -20.5 1 39 175 PRO B N 1
ATOM 5196 C CA . PRO B 1 175 ? 24.344 -16.25 -19.156 1 39 175 PRO B CA 1
ATOM 5197 C C . PRO B 1 175 ? 23.219 -16.203 -18.125 1 39 175 PRO B C 1
ATOM 5199 O O . PRO B 1 175 ? 22.594 -15.156 -17.938 1 39 175 PRO B O 1
ATOM 5202 N N . ILE B 1 176 ? 22.297 -17.125 -18.109 1 46.28 176 ILE B N 1
ATOM 5203 C CA . ILE B 1 176 ? 21.531 -17.234 -16.875 1 46.28 176 ILE B CA 1
ATOM 5204 C C . ILE B 1 176 ? 22.453 -17.078 -15.672 1 46.28 176 ILE B C 1
ATOM 5206 O O . ILE B 1 176 ? 23.531 -17.672 -15.625 1 46.28 176 ILE B O 1
ATOM 5210 N N . GLY B 1 177 ? 22.484 -16.047 -14.961 1 56.97 177 GLY B N 1
ATOM 5211 C CA . GLY B 1 177 ? 23.25 -16.016 -13.734 1 56.97 177 GLY B CA 1
ATOM 5212 C C . GLY B 1 177 ? 23.234 -17.328 -12.984 1 56.97 177 GLY B C 1
ATOM 5213 O O . GLY B 1 177 ? 22.578 -18.281 -13.414 1 56.97 177 GLY B O 1
ATOM 5214 N N . THR B 1 178 ? 24.109 -17.688 -12.195 1 61.09 178 THR B N 1
ATOM 5215 C CA . THR B 1 178 ? 24.219 -18.891 -11.383 1 61.09 178 THR B CA 1
ATOM 5216 C C . THR B 1 178 ? 22.922 -19.156 -10.625 1 61.09 178 THR B C 1
ATOM 5218 O O . THR B 1 178 ? 22.453 -18.297 -9.867 1 61.09 178 THR B O 1
ATOM 5221 N N . PRO B 1 179 ? 22.219 -20.25 -10.945 1 85.44 179 PRO B N 1
ATOM 5222 C CA . PRO B 1 179 ? 20.891 -20.516 -10.375 1 85.44 179 PRO B CA 1
ATOM 5223 C C . PRO B 1 179 ? 20.953 -20.953 -8.922 1 85.44 179 PRO B C 1
ATOM 5225 O O . PRO B 1 179 ? 20.516 -22.062 -8.586 1 85.44 179 PRO B O 1
ATOM 5228 N N . HIS B 1 180 ? 21.344 -20.078 -8.055 1 92.38 180 HIS B N 1
ATOM 5229 C CA . HIS B 1 180 ? 21.547 -20.406 -6.648 1 92.38 180 HIS B CA 1
ATOM 5230 C C . HIS B 1 180 ? 20.219 -20.641 -5.945 1 92.38 180 HIS B C 1
ATOM 5232 O O . HIS B 1 180 ? 20.172 -21.234 -4.863 1 92.38 180 HIS B O 1
ATOM 5238 N N . TYR B 1 181 ? 19.125 -20.297 -6.641 1 94.5 181 TYR B N 1
ATOM 5239 C CA . TYR B 1 181 ? 17.875 -20.297 -5.891 1 94.5 181 TYR B CA 1
ATOM 5240 C C . TYR B 1 181 ? 16.781 -21.016 -6.66 1 94.5 181 TYR B C 1
ATOM 5242 O O . TYR B 1 181 ? 15.625 -21.047 -6.227 1 94.5 181 TYR B O 1
ATOM 5250 N N . MET B 1 182 ? 17.156 -21.562 -7.82 1 91 182 MET B N 1
ATOM 5251 C CA . MET B 1 182 ? 16.172 -22.25 -8.656 1 91 182 MET B CA 1
ATOM 5252 C C . MET B 1 182 ? 15.797 -23.609 -8.062 1 91 182 MET B C 1
ATOM 5254 O O . MET B 1 182 ? 16.672 -24.391 -7.672 1 91 182 MET B O 1
ATOM 5258 N N . ALA B 1 183 ? 14.555 -23.875 -8.062 1 91.25 183 ALA B N 1
ATOM 5259 C CA . ALA B 1 183 ? 14.086 -25.188 -7.609 1 91.25 183 ALA B CA 1
ATOM 5260 C C . ALA B 1 183 ? 14.422 -26.266 -8.617 1 91.25 183 ALA B C 1
ATOM 5262 O O . ALA B 1 183 ? 14.578 -26 -9.812 1 91.25 183 ALA B O 1
ATOM 5263 N N . PRO B 1 184 ? 14.555 -27.5 -8.141 1 86.44 184 PRO B N 1
ATOM 5264 C CA . PRO B 1 184 ? 14.859 -28.609 -9.039 1 86.44 184 PRO B CA 1
ATOM 5265 C C . PRO B 1 184 ? 13.914 -28.688 -10.234 1 86.44 184 PRO B C 1
ATOM 5267 O O . PRO B 1 184 ? 14.359 -28.875 -11.375 1 86.44 184 PRO B O 1
ATOM 5270 N N . GLU B 1 185 ? 12.602 -28.5 -9.969 1 78.38 185 GLU B N 1
ATOM 5271 C CA . GLU B 1 185 ? 11.641 -28.562 -11.062 1 78.38 185 GLU B CA 1
ATOM 5272 C C . GLU B 1 185 ? 11.852 -27.422 -12.062 1 78.38 185 GLU B C 1
ATOM 5274 O O . GLU B 1 185 ? 11.578 -27.578 -13.25 1 78.38 185 GLU B O 1
ATOM 5279 N N . GLN B 1 186 ? 12.281 -26.281 -11.594 1 80.38 186 GLN B N 1
ATOM 5280 C CA . GLN B 1 186 ? 12.594 -25.188 -12.5 1 80.38 186 GLN B CA 1
ATOM 5281 C C . GLN B 1 186 ? 13.812 -25.531 -13.359 1 80.38 186 GLN B C 1
ATOM 5283 O O . GLN B 1 186 ? 13.82 -25.266 -14.57 1 80.38 186 GLN B O 1
ATOM 5288 N N . VAL B 1 187 ? 14.852 -26.062 -12.758 1 77.56 187 VAL B N 1
ATOM 5289 C CA . VAL B 1 187 ? 16.062 -26.469 -13.461 1 77.56 187 VAL B CA 1
ATOM 5290 C C . VAL B 1 187 ? 15.727 -27.484 -14.539 1 77.56 187 VAL B C 1
ATOM 5292 O O . VAL B 1 187 ? 16.281 -27.453 -15.633 1 77.56 187 VAL B O 1
ATOM 5295 N N . LEU B 1 188 ? 14.812 -28.297 -14.172 1 66.5 188 LEU B N 1
ATOM 5296 C CA . LEU B 1 188 ? 14.438 -29.391 -15.062 1 66.5 188 LEU B CA 1
ATOM 5297 C C . LEU B 1 188 ? 13.414 -28.938 -16.094 1 66.5 188 LEU B C 1
ATOM 5299 O O . LEU B 1 188 ? 12.914 -29.75 -16.875 1 66.5 188 LEU B O 1
ATOM 5303 N N . GLY B 1 189 ? 13.023 -27.578 -16 1 60.72 189 GLY B N 1
ATOM 5304 C CA . GLY B 1 189 ? 12.133 -27 -17 1 60.72 189 GLY B CA 1
ATOM 5305 C C . GLY B 1 189 ? 10.672 -27.281 -16.734 1 60.72 189 GLY B C 1
ATOM 5306 O O . GLY B 1 189 ? 9.828 -27.125 -17.625 1 60.72 189 GLY B O 1
ATOM 5307 N N . ALA B 1 190 ? 10.398 -27.766 -15.594 1 60.34 190 ALA B N 1
ATOM 5308 C CA . ALA B 1 190 ? 9.008 -28.016 -15.227 1 60.34 190 ALA B CA 1
ATOM 5309 C C . ALA B 1 190 ? 8.297 -26.734 -14.812 1 60.34 190 ALA B C 1
ATOM 5311 O O . ALA B 1 190 ? 8.938 -25.688 -14.633 1 60.34 190 ALA B O 1
ATOM 5312 N N . LEU B 1 191 ? 6.98 -26.797 -14.773 1 63.22 191 LEU B N 1
ATOM 5313 C CA . LEU B 1 191 ? 6.172 -25.641 -14.375 1 63.22 191 LEU B CA 1
ATOM 5314 C C . LEU B 1 191 ? 6.445 -25.25 -12.93 1 63.22 191 LEU B C 1
ATOM 5316 O O . LEU B 1 191 ? 6.559 -26.125 -12.062 1 63.22 191 LEU B O 1
ATOM 5320 N N . SER B 1 192 ? 6.609 -24 -12.766 1 76.94 192 SER B N 1
ATOM 5321 C CA . SER B 1 192 ? 6.801 -23.5 -11.414 1 76.94 192 SER B CA 1
ATOM 5322 C C . SER B 1 192 ? 5.492 -23.5 -10.625 1 76.94 192 SER B C 1
ATOM 5324 O O . SER B 1 192 ? 4.418 -23.328 -11.203 1 76.94 192 SER B O 1
ATOM 5326 N N . SER B 1 193 ? 5.574 -23.703 -9.344 1 76.12 193 SER B N 1
ATOM 5327 C CA . SER B 1 193 ? 4.445 -23.75 -8.422 1 76.12 193 SER B CA 1
ATOM 5328 C C . SER B 1 193 ? 4.766 -23 -7.121 1 76.12 193 SER B C 1
ATOM 5330 O O . SER B 1 193 ? 5.891 -22.531 -6.934 1 76.12 193 SER B O 1
ATOM 5332 N N . PRO B 1 194 ? 3.746 -22.812 -6.27 1 85.19 194 PRO B N 1
ATOM 5333 C CA . PRO B 1 194 ? 4.035 -22.234 -4.957 1 85.19 194 PRO B CA 1
ATOM 5334 C C . PRO B 1 194 ? 5.176 -22.938 -4.234 1 85.19 194 PRO B C 1
ATOM 5336 O O . PRO B 1 194 ? 5.961 -22.297 -3.533 1 85.19 194 PRO B O 1
ATOM 5339 N N . ALA B 1 195 ? 5.262 -24.25 -4.508 1 89.25 195 ALA B N 1
ATOM 5340 C CA . ALA B 1 195 ? 6.324 -25.031 -3.877 1 89.25 195 ALA B CA 1
ATOM 5341 C C . ALA B 1 195 ? 7.695 -24.594 -4.387 1 89.25 195 ALA B C 1
ATOM 5343 O O . ALA B 1 195 ? 8.688 -24.672 -3.658 1 89.25 195 ALA B O 1
ATOM 5344 N N . SER B 1 196 ? 7.797 -24.172 -5.645 1 89.88 196 SER B N 1
ATOM 5345 C CA . SER B 1 196 ? 9.047 -23.672 -6.191 1 89.88 196 SER B CA 1
ATOM 5346 C C . SER B 1 196 ? 9.508 -22.422 -5.445 1 89.88 196 SER B C 1
ATOM 5348 O O . SER B 1 196 ? 10.695 -22.25 -5.164 1 89.88 196 SER B O 1
ATOM 5350 N N . ASP B 1 197 ? 8.516 -21.562 -5.145 1 94 197 ASP B N 1
ATOM 5351 C CA . ASP B 1 197 ? 8.82 -20.359 -4.371 1 94 197 ASP B CA 1
ATOM 5352 C C . ASP B 1 197 ? 9.305 -20.719 -2.969 1 94 197 ASP B C 1
ATOM 5354 O O . ASP B 1 197 ? 10.195 -20.062 -2.428 1 94 197 ASP B O 1
ATOM 5358 N N . LEU B 1 198 ? 8.688 -21.719 -2.4 1 96.94 198 LEU B N 1
ATOM 5359 C CA . LEU B 1 198 ? 9.078 -22.141 -1.059 1 96.94 198 LEU B CA 1
ATOM 5360 C C . LEU B 1 198 ? 10.5 -22.688 -1.058 1 96.94 198 LEU B C 1
ATOM 5362 O O . LEU B 1 198 ? 11.25 -22.484 -0.1 1 96.94 198 LEU B O 1
ATOM 5366 N N . TYR B 1 199 ? 10.875 -23.438 -2.119 1 96.56 199 TYR B N 1
ATOM 5367 C CA . TYR B 1 199 ? 12.25 -23.891 -2.25 1 96.56 199 TYR B CA 1
ATOM 5368 C C . TYR B 1 199 ? 13.211 -22.703 -2.279 1 96.56 199 TYR B C 1
ATOM 5370 O O . TYR B 1 199 ? 14.219 -22.703 -1.568 1 96.56 199 TYR B O 1
ATOM 5378 N N . ALA B 1 200 ? 12.867 -21.734 -3.129 1 97.56 200 ALA B N 1
ATOM 5379 C CA . ALA B 1 200 ? 13.695 -20.531 -3.23 1 97.56 200 ALA B CA 1
ATOM 5380 C C . ALA B 1 200 ? 13.797 -19.828 -1.884 1 97.56 200 ALA B C 1
ATOM 5382 O O . ALA B 1 200 ? 14.852 -19.281 -1.545 1 97.56 200 ALA B O 1
ATOM 5383 N N . LEU B 1 201 ? 12.719 -19.797 -1.139 1 98.62 201 LEU B N 1
ATOM 5384 C CA . LEU B 1 201 ? 12.734 -19.234 0.203 1 98.62 201 LEU B CA 1
ATOM 5385 C C . LEU B 1 201 ? 13.719 -19.984 1.1 1 98.62 201 LEU B C 1
ATOM 5387 O O . LEU B 1 201 ? 14.422 -19.375 1.901 1 98.62 201 LEU B O 1
ATOM 5391 N N . GLY B 1 202 ? 13.711 -21.312 0.997 1 98.75 202 GLY B N 1
ATOM 5392 C CA . GLY B 1 202 ? 14.672 -22.109 1.741 1 98.75 202 GLY B CA 1
ATOM 5393 C C . GLY B 1 202 ? 16.109 -21.734 1.428 1 98.75 202 GLY B C 1
ATOM 5394 O O . GLY B 1 202 ? 16.938 -21.609 2.334 1 98.75 202 GLY B O 1
ATOM 5395 N N . CYS B 1 203 ? 16.391 -21.609 0.155 1 98.38 203 CYS B N 1
ATOM 5396 C CA . CYS B 1 203 ? 17.719 -21.188 -0.267 1 98.38 203 CYS B CA 1
ATOM 5397 C C . CYS B 1 203 ? 18.078 -19.828 0.326 1 98.38 203 CYS B C 1
ATOM 5399 O O . CYS B 1 203 ? 19.188 -19.641 0.817 1 98.38 203 CYS B O 1
ATOM 5401 N N . THR B 1 204 ? 17.141 -18.938 0.255 1 98.44 204 THR B N 1
ATOM 5402 C CA . THR B 1 204 ? 17.344 -17.578 0.75 1 98.44 204 THR B CA 1
ATOM 5403 C C . THR B 1 204 ? 17.578 -17.578 2.258 1 98.44 204 THR B C 1
ATOM 5405 O O . THR B 1 204 ? 18.469 -16.891 2.752 1 98.44 204 THR B O 1
ATOM 5408 N N . LEU B 1 205 ? 16.719 -18.297 2.932 1 98.56 205 LEU B N 1
ATOM 5409 C CA . LEU B 1 205 ? 16.844 -18.406 4.383 1 98.56 205 LEU B CA 1
ATOM 5410 C C . LEU B 1 205 ? 18.203 -18.984 4.773 1 98.56 205 LEU B C 1
ATOM 5412 O O . LEU B 1 205 ? 18.844 -18.484 5.695 1 98.56 205 LEU B O 1
ATOM 5416 N N . HIS B 1 206 ? 18.641 -20.016 4.09 1 98.38 206 HIS B N 1
ATOM 5417 C CA . HIS B 1 206 ? 19.969 -20.594 4.32 1 98.38 206 HIS B CA 1
ATOM 5418 C C . HIS B 1 206 ? 21.062 -19.547 4.172 1 98.38 206 HIS B C 1
ATOM 5420 O O . HIS B 1 206 ? 21.953 -19.453 5.016 1 98.38 206 HIS B O 1
ATOM 5426 N N . GLU B 1 207 ? 20.984 -18.859 3.133 1 97.69 207 GLU B N 1
ATOM 5427 C CA . GLU B 1 207 ? 22.016 -17.859 2.871 1 97.69 207 GLU B CA 1
ATOM 5428 C C . GLU B 1 207 ? 22.016 -16.781 3.943 1 97.69 207 GLU B C 1
ATOM 5430 O O . GLU B 1 207 ? 23.078 -16.297 4.348 1 97.69 207 GLU B O 1
ATOM 5435 N N . MET B 1 208 ? 20.844 -16.312 4.371 1 98 208 MET B N 1
ATOM 5436 C CA . MET B 1 208 ? 20.766 -15.328 5.438 1 98 208 MET B CA 1
ATOM 5437 C C . MET B 1 208 ? 21.438 -15.844 6.711 1 98 208 MET B C 1
ATOM 5439 O O . MET B 1 208 ? 22.094 -15.094 7.43 1 98 208 MET B O 1
ATOM 5443 N N . LEU B 1 209 ? 21.234 -17.094 6.969 1 98 209 LEU B N 1
ATOM 5444 C CA . LEU B 1 209 ? 21.703 -17.688 8.211 1 98 209 LEU B CA 1
ATOM 5445 C C . LEU B 1 209 ? 23.188 -18.016 8.125 1 98 209 LEU B C 1
ATOM 5447 O O . LEU B 1 209 ? 23.922 -17.891 9.109 1 98 209 LEU B O 1
ATOM 5451 N N . CYS B 1 210 ? 23.672 -18.406 6.922 1 97.19 210 CYS B N 1
ATOM 5452 C CA . CYS B 1 210 ? 25.016 -18.953 6.809 1 97.19 210 CYS B CA 1
ATOM 5453 C C . CYS B 1 210 ? 25.953 -17.984 6.098 1 97.19 210 CYS B C 1
ATOM 5455 O O . CYS B 1 210 ? 27.172 -18.109 6.176 1 97.19 210 CYS B O 1
ATOM 5457 N N . GLY B 1 211 ? 25.359 -17.094 5.305 1 96.12 211 GLY B N 1
ATOM 5458 C CA . GLY B 1 211 ? 26.156 -16.125 4.574 1 96.12 211 GLY B CA 1
ATOM 5459 C C . GLY B 1 211 ? 26.594 -16.625 3.205 1 96.12 211 GLY B C 1
ATOM 5460 O O . GLY B 1 211 ? 27.219 -15.891 2.439 1 96.12 211 GLY B O 1
ATOM 5461 N N . THR B 1 212 ? 26.266 -17.844 2.873 1 94.75 212 THR B N 1
ATOM 5462 C CA . THR B 1 212 ? 26.609 -18.453 1.592 1 94.75 212 THR B CA 1
ATOM 5463 C C . THR B 1 212 ? 25.422 -19.219 1.018 1 94.75 212 THR B C 1
ATOM 5465 O O . THR B 1 212 ? 24.531 -19.641 1.759 1 94.75 212 THR B O 1
ATOM 5468 N N . PRO B 1 213 ? 25.422 -19.375 -0.278 1 96.19 213 PRO B N 1
ATOM 5469 C CA . PRO B 1 213 ? 24.328 -20.141 -0.864 1 96.19 213 PRO B CA 1
ATOM 5470 C C . PRO B 1 213 ? 24.344 -21.609 -0.451 1 96.19 213 PRO B C 1
ATOM 5472 O O . PRO B 1 213 ? 25.375 -22.109 0.029 1 96.19 213 PRO B O 1
ATOM 5475 N N . VAL B 1 214 ? 23.25 -22.266 -0.627 1 97 214 VAL B N 1
ATOM 5476 C CA . VAL B 1 214 ? 23.109 -23.672 -0.276 1 97 214 VAL B CA 1
ATOM 5477 C C . VAL B 1 214 ? 24.109 -24.5 -1.077 1 97 214 VAL B C 1
ATOM 5479 O O . VAL B 1 214 ? 24.828 -25.344 -0.516 1 97 214 VAL B O 1
ATOM 5482 N N . PHE B 1 215 ? 24.109 -24.312 -2.418 1 95.81 215 PHE B N 1
ATOM 5483 C CA . PHE B 1 215 ? 25 -25.031 -3.318 1 95.81 215 PHE B CA 1
ATOM 5484 C C . PHE B 1 215 ? 25.875 -24.062 -4.098 1 95.81 215 PHE B C 1
ATOM 5486 O O . PHE B 1 215 ? 25.391 -23.062 -4.629 1 95.81 215 PHE B O 1
ATOM 5493 N N . SER B 1 216 ? 27.094 -24.297 -4.074 1 91.12 216 SER B N 1
ATOM 5494 C CA . SER B 1 216 ? 28.062 -23.531 -4.844 1 91.12 216 SER B CA 1
ATOM 5495 C C . SER B 1 216 ? 28.812 -24.406 -5.836 1 91.12 216 SER B C 1
ATOM 5497 O O . SER B 1 216 ? 28.844 -25.625 -5.691 1 91.12 216 SER B O 1
ATOM 5499 N N . GLY B 1 217 ? 29.25 -23.75 -6.836 1 87.62 217 GLY B N 1
ATOM 5500 C CA . GLY B 1 217 ? 30.016 -24.453 -7.855 1 87.62 217 GLY B CA 1
ATOM 5501 C C . GLY B 1 217 ? 30.766 -23.516 -8.781 1 87.62 217 GLY B C 1
ATOM 5502 O O . GLY B 1 217 ? 30.5 -22.297 -8.797 1 87.62 217 GLY B O 1
ATOM 5503 N N . SER B 1 218 ? 31.641 -24.094 -9.539 1 80.56 218 SER B N 1
ATOM 5504 C CA . SER B 1 218 ? 32.5 -23.297 -10.422 1 80.56 218 SER B CA 1
ATOM 5505 C C . SER B 1 218 ? 31.75 -22.891 -11.68 1 80.56 218 SER B C 1
ATOM 5507 O O . SER B 1 218 ? 32.125 -21.906 -12.336 1 80.56 218 SER B O 1
ATOM 5509 N N . THR B 1 219 ? 30.734 -23.641 -11.969 1 76.44 219 THR B N 1
ATOM 5510 C CA . THR B 1 219 ? 29.938 -23.328 -13.148 1 76.44 219 THR B CA 1
ATOM 5511 C C . THR B 1 219 ? 28.438 -23.375 -12.812 1 76.44 219 THR B C 1
ATOM 5513 O O . THR B 1 219 ? 28.047 -23.953 -11.789 1 76.44 219 THR B O 1
ATOM 5516 N N . SER B 1 220 ? 27.688 -22.797 -13.633 1 82.25 220 SER B N 1
ATOM 5517 C CA . SER B 1 220 ? 26.234 -22.828 -13.484 1 82.25 220 SER B CA 1
ATOM 5518 C C . SER B 1 220 ? 25.719 -24.266 -13.555 1 82.25 220 SER B C 1
ATOM 5520 O O . SER B 1 220 ? 24.781 -24.625 -12.844 1 82.25 220 SER B O 1
ATOM 5522 N N . PHE B 1 221 ? 26.328 -25 -14.375 1 76.38 221 PHE B N 1
ATOM 5523 C CA . PHE B 1 221 ? 25.922 -26.391 -14.562 1 76.38 221 PHE B CA 1
ATOM 5524 C C . PHE B 1 221 ? 26.125 -27.188 -13.281 1 76.38 221 PHE B C 1
ATOM 5526 O O . PHE B 1 221 ? 25.266 -27.984 -12.891 1 76.38 221 PHE B O 1
ATOM 5533 N N . THR B 1 222 ? 27.234 -26.984 -12.688 1 82.44 222 THR B N 1
ATOM 5534 C CA . THR B 1 222 ? 27.531 -27.688 -11.438 1 82.44 222 THR B CA 1
ATOM 5535 C C . THR B 1 222 ? 26.5 -27.344 -10.375 1 82.44 222 THR B C 1
ATOM 5537 O O . THR B 1 222 ? 26.031 -28.219 -9.648 1 82.44 222 THR B O 1
ATOM 5540 N N . VAL B 1 223 ? 26.156 -26.125 -10.305 1 90.38 223 VAL B N 1
ATOM 5541 C CA . VAL B 1 223 ? 25.188 -25.672 -9.312 1 90.38 223 VAL B CA 1
ATOM 5542 C C . VAL B 1 223 ? 23.812 -26.266 -9.625 1 90.38 223 VAL B C 1
ATOM 5544 O O . VAL B 1 223 ? 23.109 -26.719 -8.727 1 90.38 223 VAL B O 1
ATOM 5547 N N . MET B 1 224 ? 23.438 -26.297 -10.844 1 86.38 224 MET B N 1
ATOM 5548 C CA . MET B 1 224 ? 22.156 -26.875 -11.266 1 86.38 224 MET B CA 1
ATOM 5549 C C . MET B 1 224 ? 22.062 -28.344 -10.875 1 86.38 224 MET B C 1
ATOM 5551 O O . MET B 1 224 ? 21.031 -28.797 -10.375 1 86.38 224 MET B O 1
ATOM 5555 N N . ASN B 1 225 ? 23.156 -29.047 -11.125 1 84.94 225 ASN B N 1
ATOM 5556 C CA . ASN B 1 225 ? 23.203 -30.453 -10.781 1 84.94 225 ASN B CA 1
ATOM 5557 C C . ASN B 1 225 ? 23.016 -30.672 -9.281 1 84.94 225 ASN B C 1
ATOM 5559 O O . ASN B 1 225 ? 22.328 -31.625 -8.867 1 84.94 225 ASN B O 1
ATOM 5563 N N . LYS B 1 226 ? 23.609 -29.828 -8.617 1 91.81 226 LYS B N 1
ATOM 5564 C CA . LYS B 1 226 ? 23.484 -29.938 -7.164 1 91.81 226 LYS B CA 1
ATOM 5565 C C . LYS B 1 226 ? 22.078 -29.578 -6.699 1 91.81 226 LYS B C 1
ATOM 5567 O O . LYS B 1 226 ? 21.547 -30.203 -5.777 1 91.81 226 LYS B O 1
ATOM 5572 N N . GLN B 1 227 ? 21.531 -28.594 -7.332 1 93 227 GLN B N 1
ATOM 5573 C CA . GLN B 1 227 ? 20.156 -28.219 -7.016 1 93 227 GLN B CA 1
ATOM 5574 C C . GLN B 1 227 ? 19.203 -29.406 -7.199 1 93 227 GLN B C 1
ATOM 5576 O O . GLN B 1 227 ? 18.266 -29.578 -6.43 1 93 227 GLN B O 1
ATOM 5581 N N . VAL B 1 228 ? 19.438 -30.156 -8.148 1 86.56 228 VAL B N 1
ATOM 5582 C CA . VAL B 1 228 ? 18.547 -31.234 -8.516 1 86.56 228 VAL B CA 1
ATOM 5583 C C . VAL B 1 228 ? 18.844 -32.469 -7.672 1 86.56 228 VAL B C 1
ATOM 5585 O O . VAL B 1 228 ? 17.938 -33.156 -7.18 1 86.56 228 VAL B O 1
ATOM 5588 N N . GLY B 1 229 ? 20.109 -32.75 -7.441 1 87.62 229 GLY B N 1
ATOM 5589 C CA . GLY B 1 229 ? 20.406 -34.094 -6.965 1 87.62 229 GLY B CA 1
ATOM 5590 C C . GLY B 1 229 ? 21.094 -34.094 -5.609 1 87.62 229 GLY B C 1
ATOM 5591 O O . GLY B 1 229 ? 21.078 -35.125 -4.918 1 87.62 229 GLY B O 1
ATOM 5592 N N . GLU B 1 230 ? 21.734 -33.062 -5.191 1 93.25 230 GLU B N 1
ATOM 5593 C CA . GLU B 1 230 ? 22.531 -33.062 -3.969 1 93.25 230 GLU B CA 1
ATOM 5594 C C . GLU B 1 230 ? 21.688 -32.688 -2.754 1 93.25 230 GLU B C 1
ATOM 5596 O O . GLU B 1 230 ? 20.859 -31.797 -2.828 1 93.25 230 GLU B O 1
ATOM 5601 N N . LEU B 1 231 ? 21.859 -33.406 -1.697 1 94.88 231 LEU B N 1
ATOM 5602 C CA . LEU B 1 231 ? 21.188 -33.062 -0.445 1 94.88 231 LEU B CA 1
ATOM 5603 C C . LEU B 1 231 ? 21.891 -31.922 0.249 1 94.88 231 LEU B C 1
ATOM 5605 O O . LEU B 1 231 ? 23.125 -31.891 0.331 1 94.88 231 LEU B O 1
ATOM 5609 N N . PRO B 1 232 ? 21.125 -30.984 0.67 1 96.69 232 PRO B N 1
ATOM 5610 C CA . PRO B 1 232 ? 21.75 -29.859 1.356 1 96.69 232 PRO B CA 1
ATOM 5611 C C . PRO B 1 232 ? 22.312 -30.234 2.725 1 96.69 232 PRO B C 1
ATOM 5613 O O . PRO B 1 232 ? 21.75 -31.062 3.426 1 96.69 232 PRO B O 1
ATOM 5616 N N . ALA B 1 233 ? 23.391 -29.562 3.135 1 95.56 233 ALA B N 1
ATOM 5617 C CA . ALA B 1 233 ? 23.922 -29.703 4.492 1 95.56 233 ALA B CA 1
ATOM 5618 C C . ALA B 1 233 ? 23.016 -28.984 5.496 1 95.56 233 ALA B C 1
ATOM 5620 O O . ALA B 1 233 ? 22.5 -27.906 5.215 1 95.56 233 ALA B O 1
ATOM 5621 N N . PRO B 1 234 ? 22.875 -29.594 6.68 1 97.12 234 PRO B N 1
ATOM 5622 C CA . PRO B 1 234 ? 22.109 -28.875 7.707 1 97.12 234 PRO B CA 1
ATOM 5623 C C . PRO B 1 234 ? 22.75 -27.547 8.086 1 97.12 234 PRO B C 1
ATOM 5625 O O . PRO B 1 234 ? 23.984 -27.453 8.18 1 97.12 234 PRO B O 1
ATOM 5628 N N . VAL B 1 235 ? 21.938 -26.547 8.281 1 97.88 235 VAL B N 1
ATOM 5629 C CA . VAL B 1 235 ? 22.422 -25.219 8.641 1 97.88 235 VAL B CA 1
ATOM 5630 C C . VAL B 1 235 ? 23.234 -25.297 9.93 1 97.88 235 VAL B C 1
ATOM 5632 O O . VAL B 1 235 ? 24.234 -24.594 10.086 1 97.88 235 VAL B O 1
ATOM 5635 N N . ARG B 1 236 ? 22.781 -26.109 10.867 1 97.12 236 ARG B N 1
ATOM 5636 C CA . ARG B 1 236 ? 23.406 -26.203 12.18 1 97.12 236 ARG B CA 1
ATOM 5637 C C . ARG B 1 236 ? 24.812 -26.766 12.078 1 97.12 236 ARG B C 1
ATOM 5639 O O . ARG B 1 236 ? 25.625 -26.594 12.992 1 97.12 236 ARG B O 1
ATOM 5646 N N . SER B 1 237 ? 25.156 -27.484 11 1 96.5 237 SER B N 1
ATOM 5647 C CA . SER B 1 237 ? 26.516 -27.969 10.766 1 96.5 237 SER B CA 1
ATOM 5648 C C . SER B 1 237 ? 27.438 -26.812 10.406 1 96.5 237 SER B C 1
ATOM 5650 O O . SER B 1 237 ? 28.656 -26.922 10.555 1 96.5 237 SER B O 1
ATOM 5652 N N . ILE B 1 238 ? 26.938 -25.75 10 1 94.62 238 ILE B N 1
ATOM 5653 C CA . ILE B 1 238 ? 27.688 -24.562 9.609 1 94.62 238 ILE B CA 1
ATOM 5654 C C . ILE B 1 238 ? 27.625 -23.531 10.727 1 94.62 238 ILE B C 1
ATOM 5656 O O . ILE B 1 238 ? 28.641 -22.906 11.055 1 94.62 238 ILE B O 1
ATOM 5660 N N . ARG B 1 239 ? 26.5 -23.375 11.328 1 95.5 239 ARG B N 1
ATOM 5661 C CA . ARG B 1 239 ? 26.234 -22.406 12.383 1 95.5 239 ARG B CA 1
ATOM 5662 C C . ARG B 1 239 ? 25.484 -23.047 13.539 1 95.5 239 ARG B C 1
ATOM 5664 O O . ARG B 1 239 ? 24.25 -23.125 13.523 1 95.5 239 ARG B O 1
ATOM 5671 N N . ALA B 1 240 ? 26.062 -23.234 14.594 1 93.94 240 ALA B N 1
ATOM 5672 C CA . ALA B 1 240 ? 25.578 -24.109 15.664 1 93.94 240 ALA B CA 1
ATOM 5673 C C . ALA B 1 240 ? 24.484 -23.406 16.484 1 93.94 240 ALA B C 1
ATOM 5675 O O . ALA B 1 240 ? 23.688 -24.078 17.125 1 93.94 240 ALA B O 1
ATOM 5676 N N . ASP B 1 241 ? 24.391 -22.125 16.422 1 95.25 241 ASP B N 1
ATOM 5677 C CA . ASP B 1 241 ? 23.453 -21.406 17.281 1 95.25 241 ASP B CA 1
ATOM 5678 C C . ASP B 1 241 ? 22.062 -21.359 16.656 1 95.25 241 ASP B C 1
ATOM 5680 O O . ASP B 1 241 ? 21.109 -20.891 17.281 1 95.25 241 ASP B O 1
ATOM 5684 N N . VAL B 1 242 ? 21.922 -21.891 15.531 1 97.44 242 VAL B N 1
ATOM 5685 C CA . VAL B 1 242 ? 20.625 -21.938 14.875 1 97.44 242 VAL B CA 1
ATOM 5686 C C . VAL B 1 242 ? 19.719 -22.953 15.578 1 97.44 242 VAL B C 1
ATOM 5688 O O . VAL B 1 242 ? 20.125 -24.094 15.812 1 97.44 242 VAL B O 1
ATOM 5691 N N . PRO B 1 243 ? 18.578 -22.578 15.969 1 97.75 243 PRO B N 1
ATOM 5692 C CA . PRO B 1 243 ? 17.656 -23.531 16.609 1 97.75 243 PRO B CA 1
ATOM 5693 C C . PRO B 1 243 ? 17.344 -24.734 15.719 1 97.75 243 PRO B C 1
ATOM 5695 O O . PRO B 1 243 ? 17.25 -24.594 14.492 1 97.75 243 PRO B O 1
ATOM 5698 N N . THR B 1 244 ? 17.109 -25.859 16.312 1 97.31 244 THR B N 1
ATOM 5699 C CA . THR B 1 244 ? 16.828 -27.109 15.609 1 97.31 244 THR B CA 1
ATOM 5700 C C . THR B 1 244 ? 15.586 -26.969 14.734 1 97.31 244 THR B C 1
ATOM 5702 O O . THR B 1 244 ? 15.539 -27.484 13.617 1 97.31 244 THR B O 1
ATOM 5705 N N . GLU B 1 245 ? 14.609 -26.234 15.281 1 97.19 245 GLU B N 1
ATOM 5706 C CA . GLU B 1 245 ? 13.359 -26.047 14.555 1 97.19 245 GLU B CA 1
ATOM 5707 C C . GLU B 1 245 ? 13.602 -25.344 13.219 1 97.19 245 GLU B C 1
ATOM 5709 O O . GLU B 1 245 ? 12.977 -25.672 12.211 1 97.19 245 GLU B O 1
ATOM 5714 N N . LEU B 1 246 ? 14.469 -24.391 13.25 1 98.12 246 LEU B N 1
ATOM 5715 C CA . LEU B 1 246 ? 14.773 -23.625 12.047 1 98.12 246 LEU B CA 1
ATOM 5716 C C . LEU B 1 246 ? 15.594 -24.453 11.062 1 98.12 246 LEU B C 1
ATOM 5718 O O . LEU B 1 246 ? 15.375 -24.391 9.852 1 98.12 246 LEU B O 1
ATOM 5722 N N . ASP B 1 247 ? 16.516 -25.203 11.586 1 98 247 ASP B N 1
ATOM 5723 C CA . ASP B 1 247 ? 17.297 -26.125 10.766 1 98 247 ASP B CA 1
ATOM 5724 C C . ASP B 1 247 ? 16.406 -27.109 10.031 1 98 247 ASP B C 1
ATOM 5726 O O . ASP B 1 247 ? 16.531 -27.297 8.82 1 98 247 ASP B O 1
ATOM 5730 N N . GLU B 1 248 ? 15.5 -27.703 10.742 1 98 248 GLU B N 1
ATOM 5731 C CA . GLU B 1 248 ? 14.562 -28.656 10.172 1 98 248 GLU B CA 1
ATOM 5732 C C . GLU B 1 248 ? 13.688 -28 9.102 1 98 248 GLU B C 1
ATOM 5734 O O . GLU B 1 248 ? 13.375 -28.625 8.078 1 98 248 GLU B O 1
ATOM 5739 N N . LEU B 1 249 ? 13.25 -26.812 9.406 1 98.56 249 LEU B N 1
ATOM 5740 C CA . LEU B 1 249 ? 12.414 -26.094 8.445 1 98.56 249 LEU B CA 1
ATOM 5741 C C . LEU B 1 249 ? 13.164 -25.859 7.145 1 98.56 249 LEU B C 1
ATOM 5743 O O . LEU B 1 249 ? 12.609 -26.062 6.059 1 98.56 249 LEU B O 1
ATOM 5747 N N . VAL B 1 250 ? 14.398 -25.375 7.203 1 98.75 250 VAL B N 1
ATOM 5748 C CA . VAL B 1 250 ? 15.195 -25.125 6.012 1 98.75 250 VAL B CA 1
ATOM 5749 C C . VAL B 1 250 ? 15.336 -26.406 5.199 1 98.75 250 VAL B C 1
ATOM 5751 O O . VAL B 1 250 ? 15.141 -26.406 3.98 1 98.75 250 VAL B O 1
ATOM 5754 N N . LEU B 1 251 ? 15.641 -27.5 5.863 1 98.38 251 LEU B N 1
ATOM 5755 C CA . LEU B 1 251 ? 15.797 -28.781 5.176 1 98.38 251 LEU B CA 1
ATOM 5756 C C . LEU B 1 251 ? 14.484 -29.203 4.523 1 98.38 251 LEU B C 1
ATOM 5758 O O . LEU B 1 251 ? 14.484 -29.75 3.412 1 98.38 251 LEU B O 1
ATOM 5762 N N . SER B 1 252 ? 13.375 -28.969 5.211 1 98.31 252 SER B N 1
ATOM 5763 C CA . SER B 1 252 ? 12.07 -29.312 4.656 1 98.31 252 SER B CA 1
ATOM 5764 C C . SER B 1 252 ? 11.766 -28.484 3.408 1 98.31 252 SER B C 1
ATOM 5766 O O . SER B 1 252 ? 11.188 -29 2.447 1 98.31 252 SER B O 1
ATOM 5768 N N . LEU B 1 253 ? 12.086 -27.234 3.436 1 98.62 253 LEU B N 1
ATOM 5769 C CA . LEU B 1 253 ? 11.875 -26.344 2.301 1 98.62 253 LEU B CA 1
ATOM 5770 C C . LEU B 1 253 ? 12.711 -26.766 1.104 1 98.62 253 LEU B C 1
ATOM 5772 O O . LEU B 1 253 ? 12.312 -26.578 -0.045 1 98.62 253 LEU B O 1
ATOM 5776 N N . LEU B 1 254 ? 13.859 -27.406 1.354 1 98.19 254 LEU B N 1
ATOM 5777 C CA . LEU B 1 254 ? 14.828 -27.719 0.309 1 98.19 254 LEU B CA 1
ATOM 5778 C C . LEU B 1 254 ? 14.68 -29.156 -0.166 1 98.19 254 LEU B C 1
ATOM 5780 O O . LEU B 1 254 ? 15.562 -29.688 -0.848 1 98.19 254 LEU B O 1
ATOM 5784 N N . GLU B 1 255 ? 13.625 -29.75 0.217 1 96.31 255 GLU B N 1
ATOM 5785 C CA . GLU B 1 255 ? 13.344 -31.078 -0.336 1 96.31 255 GLU B CA 1
ATOM 5786 C C . GLU B 1 255 ? 13.281 -31.031 -1.86 1 96.31 255 GLU B C 1
ATOM 5788 O O . GLU B 1 255 ? 12.742 -30.094 -2.439 1 96.31 255 GLU B O 1
ATOM 5793 N N . LYS B 1 256 ? 13.789 -32.031 -2.479 1 91.12 256 LYS B N 1
ATOM 5794 C CA . LYS B 1 256 ? 13.906 -32.031 -3.934 1 91.12 256 LYS B CA 1
ATOM 5795 C C . LYS B 1 256 ? 12.547 -32.219 -4.598 1 91.12 256 LYS B C 1
ATOM 5797 O O . LYS B 1 256 ? 12.242 -31.547 -5.586 1 91.12 256 LYS B O 1
ATOM 5802 N N . LYS B 1 257 ? 11.727 -33.062 -4.027 1 83.5 257 LYS B N 1
ATOM 5803 C CA . LYS B 1 257 ? 10.367 -33.25 -4.535 1 83.5 257 LYS B CA 1
ATOM 5804 C C . LYS B 1 257 ? 9.43 -32.188 -3.969 1 83.5 257 LYS B C 1
ATOM 5806 O O . LYS B 1 257 ? 9.32 -32.031 -2.75 1 83.5 257 LYS B O 1
ATOM 5811 N N . PRO B 1 258 ? 8.75 -31.453 -4.773 1 85.62 258 PRO B N 1
ATOM 5812 C CA . PRO B 1 258 ? 7.859 -30.391 -4.301 1 85.62 258 PRO B CA 1
ATOM 5813 C C . PRO B 1 258 ? 6.848 -30.891 -3.268 1 85.62 258 PRO B C 1
ATOM 5815 O O . PRO B 1 258 ? 6.523 -30.156 -2.322 1 85.62 258 PRO B O 1
ATOM 5818 N N . GLU B 1 259 ? 6.324 -32.094 -3.395 1 81 259 GLU B N 1
ATOM 5819 C CA . GLU B 1 259 ? 5.281 -32.625 -2.523 1 81 259 GLU B CA 1
ATOM 5820 C C . GLU B 1 259 ? 5.805 -32.844 -1.108 1 81 259 GLU B C 1
ATOM 5822 O O . GLU B 1 259 ? 5.023 -32.969 -0.162 1 81 259 GLU B O 1
ATOM 5827 N N . ASP B 1 260 ? 7.117 -32.969 -1.021 1 90.5 260 ASP B N 1
ATOM 5828 C CA . ASP B 1 260 ? 7.719 -33.219 0.285 1 90.5 260 ASP B CA 1
ATOM 5829 C C . ASP B 1 260 ? 8.008 -31.922 1.021 1 90.5 260 ASP B C 1
ATOM 5831 O O . ASP B 1 260 ? 8.422 -31.938 2.182 1 90.5 260 ASP B O 1
ATOM 5835 N N . ARG B 1 261 ? 7.738 -30.828 0.376 1 94.69 261 ARG B N 1
ATOM 5836 C CA . ARG B 1 261 ? 7.934 -29.516 0.989 1 94.69 261 ARG B CA 1
ATOM 5837 C C . ARG B 1 261 ? 6.695 -29.078 1.766 1 94.69 261 ARG B C 1
ATOM 5839 O O . ARG B 1 261 ? 5.645 -29.719 1.672 1 94.69 261 ARG B O 1
ATOM 5846 N N . PRO B 1 262 ? 6.867 -28.047 2.654 1 94.44 262 PRO B N 1
ATOM 5847 C CA . PRO B 1 262 ? 5.676 -27.578 3.369 1 94.44 262 PRO B CA 1
ATOM 5848 C C . PRO B 1 262 ? 4.512 -27.25 2.432 1 94.44 262 PRO B C 1
ATOM 5850 O O . PRO B 1 262 ? 4.73 -26.844 1.29 1 94.44 262 PRO B O 1
ATOM 5853 N N . ALA B 1 263 ? 3.334 -27.344 2.896 1 87.69 263 ALA B N 1
ATOM 5854 C CA . ALA B 1 263 ? 2.117 -27.312 2.09 1 87.69 263 ALA B CA 1
ATOM 5855 C C . ALA B 1 263 ? 1.844 -25.906 1.562 1 87.69 263 ALA B C 1
ATOM 5857 O O . ALA B 1 263 ? 1.208 -25.734 0.519 1 87.69 263 ALA B O 1
ATOM 5858 N N . SER B 1 264 ? 2.234 -24.906 2.33 1 90.88 264 SER B N 1
ATOM 5859 C CA . SER B 1 264 ? 1.917 -23.531 1.938 1 90.88 264 SER B CA 1
ATOM 5860 C C . SER B 1 264 ? 2.834 -22.531 2.635 1 90.88 264 SER B C 1
ATOM 5862 O O . SER B 1 264 ? 3.537 -22.891 3.584 1 90.88 264 SER B O 1
ATOM 5864 N N . ALA B 1 265 ? 2.816 -21.328 2.1 1 96.25 265 ALA B N 1
ATOM 5865 C CA . ALA B 1 265 ? 3.537 -20.25 2.756 1 96.25 265 ALA B CA 1
ATOM 5866 C C . ALA B 1 265 ? 3.006 -20 4.168 1 96.25 265 ALA B C 1
ATOM 5868 O O . ALA B 1 265 ? 3.768 -19.656 5.07 1 96.25 265 ALA B O 1
ATOM 5869 N N . ASP B 1 266 ? 1.715 -20.234 4.383 1 93.19 266 ASP B N 1
ATOM 5870 C CA . ASP B 1 266 ? 1.103 -20.078 5.699 1 93.19 266 ASP B CA 1
ATOM 5871 C C . ASP B 1 266 ? 1.704 -21.047 6.703 1 93.19 266 ASP B C 1
ATOM 5873 O O . ASP B 1 266 ? 1.995 -20.688 7.844 1 93.19 266 ASP B O 1
ATOM 5877 N N . ALA B 1 267 ? 1.83 -22.266 6.219 1 94.75 267 ALA B N 1
ATOM 5878 C CA . ALA B 1 267 ? 2.41 -23.281 7.086 1 94.75 267 ALA B CA 1
ATOM 5879 C C . ALA B 1 267 ? 3.838 -22.922 7.484 1 94.75 267 ALA B C 1
ATOM 5881 O O . ALA B 1 267 ? 4.242 -23.125 8.633 1 94.75 267 ALA B O 1
ATOM 5882 N N . VAL B 1 268 ? 4.57 -22.453 6.574 1 98.31 268 VAL B N 1
ATOM 5883 C CA . VAL B 1 268 ? 5.945 -22.047 6.844 1 98.31 268 VAL B CA 1
ATOM 5884 C C . VAL B 1 268 ? 5.957 -20.859 7.809 1 98.31 268 VAL B C 1
ATOM 5886 O O . VAL B 1 268 ? 6.77 -20.812 8.734 1 98.31 268 VAL B O 1
ATOM 5889 N N . TYR B 1 269 ? 5.082 -19.891 7.602 1 97.94 269 TYR B N 1
ATOM 5890 C CA . TYR B 1 269 ? 4.945 -18.734 8.469 1 97.94 269 TYR B CA 1
ATOM 5891 C C . TYR B 1 269 ? 4.75 -19.156 9.922 1 97.94 269 TYR B C 1
ATOM 5893 O O . TYR B 1 269 ? 5.406 -18.625 10.82 1 97.94 269 TYR B O 1
ATOM 5901 N N . ASP B 1 270 ? 3.908 -20.062 10.148 1 95.75 270 ASP B N 1
ATOM 5902 C CA . ASP B 1 270 ? 3.578 -20.516 11.5 1 95.75 270 ASP B CA 1
ATOM 5903 C C . ASP B 1 270 ? 4.812 -21.062 12.219 1 95.75 270 ASP B C 1
ATOM 5905 O O . ASP B 1 270 ? 4.965 -20.875 13.422 1 95.75 270 ASP B O 1
ATOM 5909 N N . ARG B 1 271 ? 5.637 -21.703 11.484 1 97 271 ARG B N 1
ATOM 5910 C CA . ARG B 1 271 ? 6.84 -22.266 12.07 1 97 271 ARG B CA 1
ATOM 5911 C C . ARG B 1 271 ? 7.906 -21.203 12.297 1 97 271 ARG B C 1
ATOM 5913 O O . ARG B 1 271 ? 8.742 -21.328 13.188 1 97 271 ARG B O 1
ATOM 5920 N N . LEU B 1 272 ? 7.879 -20.172 11.508 1 98.38 272 LEU B N 1
ATOM 5921 C CA . LEU B 1 272 ? 8.883 -19.109 11.586 1 98.38 272 LEU B CA 1
ATOM 5922 C C . LEU B 1 272 ? 8.531 -18.109 12.688 1 98.38 272 LEU B C 1
ATOM 5924 O O . LEU B 1 272 ? 9.422 -17.547 13.32 1 98.38 272 LEU B O 1
ATOM 5928 N N . LEU B 1 273 ? 7.258 -17.859 12.906 1 96.06 273 LEU B N 1
ATOM 5929 C CA . LEU B 1 273 ? 6.773 -16.766 13.734 1 96.06 273 LEU B CA 1
ATOM 5930 C C . LEU B 1 273 ? 7.379 -16.828 15.133 1 96.06 273 LEU B C 1
ATOM 5932 O O . LEU B 1 273 ? 7.871 -15.82 15.648 1 96.06 273 LEU B O 1
ATOM 5936 N N . PRO B 1 274 ? 7.41 -18.031 15.781 1 95.19 274 PRO B N 1
ATOM 5937 C CA . PRO B 1 274 ? 7.977 -18.078 17.125 1 95.19 274 PRO B CA 1
ATOM 5938 C C . PRO B 1 274 ? 9.461 -17.734 17.156 1 95.19 274 PRO B C 1
ATOM 5940 O O . PRO B 1 274 ? 10 -17.375 18.219 1 95.19 274 PRO B O 1
ATOM 5943 N N . LEU B 1 275 ? 10.164 -17.859 16.047 1 96.12 275 LEU B N 1
ATOM 5944 C CA . LEU B 1 275 ? 11.602 -17.641 15.977 1 96.12 275 LEU B CA 1
ATOM 5945 C C . LEU B 1 275 ? 11.906 -16.188 15.617 1 96.12 275 LEU B C 1
ATOM 5947 O O . LEU B 1 275 ? 13.039 -15.734 15.75 1 96.12 275 LEU B O 1
ATOM 5951 N N . ALA B 1 276 ? 10.922 -15.445 15.125 1 95.75 276 ALA B N 1
ATOM 5952 C CA . ALA B 1 276 ? 11.07 -14.047 14.734 1 95.75 276 ALA B CA 1
ATOM 5953 C C . ALA B 1 276 ? 11.008 -13.125 15.953 1 95.75 276 ALA B C 1
ATOM 5955 O O . ALA B 1 276 ? 10.07 -12.336 16.094 1 95.75 276 ALA B O 1
ATOM 5956 N N . VAL B 1 277 ? 11.969 -13.188 16.781 1 92 277 VAL B N 1
ATOM 5957 C CA . VAL B 1 277 ? 12.023 -12.445 18.031 1 92 277 VAL B CA 1
ATOM 5958 C C . VAL B 1 277 ? 13.375 -11.758 18.172 1 92 277 VAL B C 1
ATOM 5960 O O . VAL B 1 277 ? 14.281 -11.992 17.359 1 92 277 VAL B O 1
ATOM 5963 N N . ASN B 1 278 ? 13.508 -10.805 19.078 1 89.62 278 ASN B N 1
ATOM 5964 C CA . ASN B 1 278 ? 14.742 -10.094 19.391 1 89.62 278 ASN B CA 1
ATOM 5965 C C . ASN B 1 278 ? 15.266 -9.344 18.156 1 89.62 278 ASN B C 1
ATOM 5967 O O . ASN B 1 278 ? 16.422 -9.5 17.781 1 89.62 278 ASN B O 1
ATOM 5971 N N . LEU B 1 279 ? 14.328 -8.703 17.562 1 92.06 279 LEU B N 1
ATOM 5972 C CA . LEU B 1 279 ? 14.656 -7.957 16.359 1 92.06 279 LEU B CA 1
ATOM 5973 C C . LEU B 1 279 ? 15.312 -6.621 16.703 1 92.06 279 LEU B C 1
ATOM 5975 O O . LEU B 1 279 ? 14.68 -5.57 16.578 1 92.06 279 LEU B O 1
ATOM 5979 N N . GLN B 1 280 ? 16.578 -6.652 16.953 1 85.69 280 GLN B N 1
ATOM 5980 C CA . GLN B 1 280 ? 17.391 -5.504 17.344 1 85.69 280 GLN B CA 1
ATOM 5981 C C . GLN B 1 280 ? 17.859 -4.727 16.109 1 85.69 280 GLN B C 1
ATOM 5983 O O . GLN B 1 280 ? 17.766 -5.215 14.992 1 85.69 280 GLN B O 1
ATOM 5988 N N . PRO B 1 281 ? 18.344 -3.562 16.359 1 81.25 281 PRO B N 1
ATOM 5989 C CA . PRO B 1 281 ? 18.781 -2.75 15.227 1 81.25 281 PRO B CA 1
ATOM 5990 C C . PRO B 1 281 ? 19.875 -3.434 14.406 1 81.25 281 PRO B C 1
ATOM 5992 O O . PRO B 1 281 ? 20.75 -4.105 14.969 1 81.25 281 PRO B O 1
ATOM 5995 N N . LEU B 1 282 ? 19.672 -3.477 13.195 1 82.12 282 LEU B N 1
ATOM 5996 C CA . LEU B 1 282 ? 20.703 -3.869 12.242 1 82.12 282 LEU B CA 1
ATOM 5997 C C . LEU B 1 282 ? 21.484 -2.654 11.758 1 82.12 282 LEU B C 1
ATOM 5999 O O . LEU B 1 282 ? 20.891 -1.698 11.242 1 82.12 282 LEU B O 1
ATOM 6003 N N . ALA B 1 283 ? 22.641 -2.6 12 1 72.12 283 ALA B N 1
ATOM 6004 C CA . ALA B 1 283 ? 23.469 -1.437 11.688 1 72.12 283 ALA B CA 1
ATOM 6005 C C . ALA B 1 283 ? 23.234 -0.968 10.258 1 72.12 283 ALA B C 1
ATOM 6007 O O . ALA B 1 283 ? 23.281 -1.771 9.32 1 72.12 283 ALA B O 1
ATOM 6008 N N . GLY B 1 284 ? 22.859 0.256 10.102 1 72.12 284 GLY B N 1
ATOM 6009 C CA . GLY B 1 284 ? 22.797 0.908 8.805 1 72.12 284 GLY B CA 1
ATOM 6010 C C . GLY B 1 284 ? 21.516 0.614 8.055 1 72.12 284 GLY B C 1
ATOM 6011 O O . GLY B 1 284 ? 21.297 1.138 6.957 1 72.12 284 GLY B O 1
ATOM 6012 N N . ALA B 1 285 ? 20.672 -0.224 8.656 1 78.56 285 ALA B N 1
ATOM 6013 C CA . ALA B 1 285 ? 19.531 -0.646 7.852 1 78.56 285 ALA B CA 1
ATOM 6014 C C . ALA B 1 285 ? 18.219 -0.096 8.414 1 78.56 285 ALA B C 1
ATOM 6016 O O . ALA B 1 285 ? 17.266 0.133 7.676 1 78.56 285 ALA B O 1
ATOM 6017 N N . LEU B 1 286 ? 18.234 0.109 9.664 1 79.5 286 LEU B N 1
ATOM 6018 C CA . LEU B 1 286 ? 16.984 0.484 10.305 1 79.5 286 LEU B CA 1
ATOM 6019 C C . LEU B 1 286 ? 17.094 1.868 10.938 1 79.5 286 LEU B C 1
ATOM 6021 O O . LEU B 1 286 ? 18.172 2.285 11.359 1 79.5 286 LEU B O 1
ATOM 6025 N N . ARG B 1 287 ? 15.969 2.531 10.945 1 77.88 287 ARG B N 1
ATOM 6026 C CA . ARG B 1 287 ? 15.867 3.773 11.703 1 77.88 287 ARG B CA 1
ATOM 6027 C C . ARG B 1 287 ? 15.914 3.498 13.203 1 77.88 287 ARG B C 1
ATOM 6029 O O . ARG B 1 287 ? 15.602 2.391 13.648 1 77.88 287 ARG B O 1
ATOM 6036 N N . SER B 1 288 ? 16.219 4.48 13.883 1 71.69 288 SER B N 1
ATOM 6037 C CA . SER B 1 288 ? 16.344 4.371 15.336 1 71.69 288 SER B CA 1
ATOM 6038 C C . SER B 1 288 ? 15.039 3.914 15.969 1 71.69 288 SER B C 1
ATOM 6040 O O . SER B 1 288 ? 13.961 4.34 15.555 1 71.69 288 SER B O 1
ATOM 6042 N N . PRO B 1 289 ? 15.133 3.051 16.875 1 73.12 289 PRO B N 1
ATOM 6043 C CA . PRO B 1 289 ? 13.938 2.615 17.594 1 73.12 289 PRO B CA 1
ATOM 6044 C C . PRO B 1 289 ? 13.219 3.768 18.297 1 73.12 289 PRO B C 1
ATOM 6046 O O . PRO B 1 289 ? 12.031 3.654 18.625 1 73.12 289 PRO B O 1
ATOM 6049 N N . ASP B 1 290 ? 13.938 4.832 18.469 1 69.81 290 ASP B N 1
ATOM 6050 C CA . ASP B 1 290 ? 13.367 5.953 19.203 1 69.81 290 ASP B CA 1
ATOM 6051 C C . ASP B 1 290 ? 12.516 6.832 18.281 1 69.81 290 ASP B C 1
ATOM 6053 O O . ASP B 1 290 ? 11.719 7.645 18.766 1 69.81 290 ASP B O 1
ATOM 6057 N N . ALA B 1 291 ? 12.688 6.551 17.125 1 72.38 291 ALA B N 1
ATOM 6058 C CA . ALA B 1 291 ? 11.914 7.336 16.172 1 72.38 291 ALA B CA 1
ATOM 6059 C C . ALA B 1 291 ? 10.531 6.727 15.945 1 72.38 291 ALA B C 1
ATOM 6061 O O . ALA B 1 291 ? 10.391 5.504 15.867 1 72.38 291 ALA B O 1
ATOM 6062 N N . ALA B 1 292 ? 9.562 7.613 16.031 1 75.75 292 ALA B N 1
ATOM 6063 C CA . ALA B 1 292 ? 8.211 7.148 15.719 1 75.75 292 ALA B CA 1
ATOM 6064 C C . ALA B 1 292 ? 8.156 6.551 14.312 1 75.75 292 ALA B C 1
ATOM 6066 O O . ALA B 1 292 ? 8.773 7.07 13.383 1 75.75 292 ALA B O 1
ATOM 6067 N N . SER B 1 293 ? 7.609 5.344 14.258 1 87.44 293 SER B N 1
ATOM 6068 C CA . SER B 1 293 ? 7.387 4.688 12.969 1 87.44 293 SER B CA 1
ATOM 6069 C C . SER B 1 293 ? 5.906 4.41 12.742 1 87.44 293 SER B C 1
ATOM 6071 O O . SER B 1 293 ? 5.363 3.438 13.266 1 87.44 293 SER B O 1
ATOM 6073 N N . PRO B 1 294 ? 5.332 5.27 11.938 1 87.12 294 PRO B N 1
ATOM 6074 C CA . PRO B 1 294 ? 3.906 5.066 11.656 1 87.12 294 PRO B CA 1
ATOM 6075 C C . PRO B 1 294 ? 3.598 3.662 11.148 1 87.12 294 PRO B C 1
ATOM 6077 O O . PRO B 1 294 ? 2.545 3.104 11.461 1 87.12 294 PRO B O 1
ATOM 6080 N N . MET B 1 295 ? 4.496 3.107 10.383 1 90.31 295 MET B N 1
ATOM 6081 C CA . MET B 1 295 ? 4.305 1.752 9.875 1 90.31 295 MET B CA 1
ATOM 6082 C C . MET B 1 295 ? 4.258 0.743 11.016 1 90.31 295 MET B C 1
ATOM 6084 O O . MET B 1 295 ? 3.352 -0.092 11.07 1 90.31 295 MET B O 1
ATOM 6088 N N . ARG B 1 296 ? 5.191 0.827 11.93 1 91.5 296 ARG B N 1
ATOM 6089 C CA . ARG B 1 296 ? 5.223 -0.101 13.055 1 91.5 296 ARG B CA 1
ATOM 6090 C C . ARG B 1 296 ? 4.031 0.118 13.977 1 91.5 296 ARG B C 1
ATOM 6092 O O . ARG B 1 296 ? 3.463 -0.841 14.5 1 91.5 296 ARG B O 1
ATOM 6099 N N . MET B 1 297 ? 3.74 1.429 14.188 1 92.38 297 MET B N 1
ATOM 6100 C CA . MET B 1 297 ? 2.57 1.751 15 1 92.38 297 MET B CA 1
ATOM 6101 C C . MET B 1 297 ? 1.323 1.062 14.453 1 92.38 297 MET B C 1
ATOM 6103 O O . MET B 1 297 ? 0.609 0.385 15.195 1 92.38 297 MET B O 1
ATOM 6107 N N . TYR B 1 298 ? 1.113 1.205 13.18 1 95.44 298 TYR B N 1
ATOM 6108 C CA . TYR B 1 298 ? -0.033 0.625 12.492 1 95.44 298 TYR B CA 1
ATOM 6109 C C . TYR B 1 298 ? 0.006 -0.897 12.555 1 95.44 298 TYR B C 1
ATOM 6111 O O . TYR B 1 298 ? -0.979 -1.536 12.93 1 95.44 298 TYR B O 1
ATOM 6119 N N . ALA B 1 299 ? 1.129 -1.483 12.234 1 94.06 299 ALA B N 1
ATOM 6120 C CA . ALA B 1 299 ? 1.312 -2.932 12.18 1 94.06 299 ALA B CA 1
ATOM 6121 C C . ALA B 1 299 ? 1.104 -3.562 13.555 1 94.06 299 ALA B C 1
ATOM 6123 O O . ALA B 1 299 ? 0.53 -4.648 13.664 1 94.06 299 ALA B O 1
ATOM 6124 N N . THR B 1 300 ? 1.577 -2.93 14.602 1 91.19 300 THR B N 1
ATOM 6125 C CA . THR B 1 300 ? 1.451 -3.443 15.961 1 91.19 300 THR B CA 1
ATOM 6126 C C . THR B 1 300 ? -0.015 -3.652 16.328 1 91.19 300 THR B C 1
ATOM 6128 O O . THR B 1 300 ? -0.383 -4.699 16.859 1 91.19 300 THR B O 1
ATOM 6131 N N . VAL B 1 301 ? -0.812 -2.711 15.984 1 93.69 301 VAL B N 1
ATOM 6132 C CA . VAL B 1 301 ? -2.227 -2.816 16.328 1 93.69 301 VAL B CA 1
ATOM 6133 C C . VAL B 1 301 ? -2.887 -3.891 15.469 1 93.69 301 VAL B C 1
ATOM 6135 O O . VAL B 1 301 ? -3.637 -4.73 15.977 1 93.69 301 VAL B O 1
ATOM 6138 N N . VAL B 1 302 ? -2.619 -3.9 14.188 1 92.94 302 VAL B N 1
ATOM 6139 C CA . VAL B 1 302 ? -3.207 -4.871 13.273 1 92.94 302 VAL B CA 1
ATOM 6140 C C . VAL B 1 302 ? -2.805 -6.285 13.68 1 92.94 302 VAL B C 1
ATOM 6142 O O . VAL B 1 302 ? -3.611 -7.215 13.602 1 92.94 302 VAL B O 1
ATOM 6145 N N . GLY B 1 303 ? -1.575 -6.477 14.117 1 91.12 303 GLY B N 1
ATOM 6146 C CA . GLY B 1 303 ? -1.082 -7.773 14.555 1 91.12 303 GLY B CA 1
ATOM 6147 C C . GLY B 1 303 ? -1.783 -8.297 15.789 1 91.12 303 GLY B C 1
ATOM 6148 O O . GLY B 1 303 ? -1.716 -9.492 16.094 1 91.12 303 GLY B O 1
ATOM 6149 N N . ARG B 1 304 ? -2.518 -7.426 16.516 1 90 304 ARG B N 1
ATOM 6150 C CA . ARG B 1 304 ? -3.191 -7.812 17.75 1 90 304 ARG B CA 1
ATOM 6151 C C . ARG B 1 304 ? -4.586 -8.359 17.469 1 90 304 ARG B C 1
ATOM 6153 O O . ARG B 1 304 ? -5.227 -8.938 18.344 1 90 304 ARG B O 1
ATOM 6160 N N . VAL B 1 305 ? -5.035 -8.141 16.328 1 86.38 305 VAL B N 1
ATOM 6161 C CA . VAL B 1 305 ? -6.387 -8.562 15.977 1 86.38 305 VAL B CA 1
ATOM 6162 C C . VAL B 1 305 ? -6.512 -10.078 16.141 1 86.38 305 VAL B C 1
ATOM 6164 O O . VAL B 1 305 ? -5.738 -10.836 15.539 1 86.38 305 VAL B O 1
ATOM 6167 N N . PHE B 1 306 ? -7.438 -10.633 16.953 1 79.94 306 PHE B N 1
ATOM 6168 C CA . PHE B 1 306 ? -7.781 -12.023 17.25 1 79.94 306 PHE B CA 1
ATOM 6169 C C . PHE B 1 306 ? -6.691 -12.688 18.078 1 79.94 306 PHE B C 1
ATOM 6171 O O . PHE B 1 306 ? -6.609 -13.914 18.125 1 79.94 306 PHE B O 1
ATOM 6178 N N . MET B 1 307 ? -5.664 -12 18.5 1 71 307 MET B N 1
ATOM 6179 C CA . MET B 1 307 ? -4.586 -12.625 19.266 1 71 307 MET B CA 1
ATOM 6180 C C . MET B 1 307 ? -5.105 -13.18 20.594 1 71 307 MET B C 1
ATOM 6182 O O . MET B 1 307 ? -4.578 -14.172 21.094 1 71 307 MET B O 1
ATOM 6186 N N . ASP B 1 308 ? -6.059 -12.5 21.219 1 61.47 308 ASP B N 1
ATOM 6187 C CA . ASP B 1 308 ? -6.531 -13.039 22.5 1 61.47 308 ASP B CA 1
ATOM 6188 C C . ASP B 1 308 ? -7.441 -14.25 22.281 1 61.47 308 ASP B C 1
ATOM 6190 O O . ASP B 1 308 ? -7.957 -14.445 21.172 1 61.47 308 ASP B O 1
ATOM 6194 N N . GLU B 1 309 ? -7.578 -15.336 23.156 1 50.03 309 GLU B N 1
ATOM 6195 C CA . GLU B 1 309 ? -8.195 -16.656 23.156 1 50.03 309 GLU B CA 1
ATOM 6196 C C . GLU B 1 309 ? -9.547 -16.641 22.453 1 50.03 309 GLU B C 1
ATOM 6198 O O . GLU B 1 309 ? -10.391 -15.789 22.734 1 50.03 309 GLU B O 1
ATOM 6203 N N . PRO B 1 310 ? -9.648 -17.375 21.391 1 42.28 310 PRO B N 1
ATOM 6204 C CA . PRO B 1 310 ? -10.812 -17.516 20.516 1 42.28 310 PRO B CA 1
ATOM 6205 C C . PRO B 1 310 ? -12.109 -17.766 21.281 1 42.28 310 PRO B C 1
ATOM 6207 O O . PRO B 1 310 ? -12.133 -18.578 22.203 1 42.28 310 PRO B O 1
ATOM 6210 N N . GLN B 1 311 ? -12.859 -16.844 21.719 1 39.12 311 GLN B N 1
ATOM 6211 C CA . GLN B 1 311 ? -14.188 -17.406 21.938 1 39.12 311 GLN B CA 1
ATOM 6212 C C . GLN B 1 311 ? -14.703 -18.094 20.672 1 39.12 311 GLN B C 1
ATOM 6214 O O . GLN B 1 311 ? -14.328 -17.734 19.562 1 39.12 311 GLN B O 1
ATOM 6219 N N . PRO B 1 312 ? -15.414 -19.266 20.812 1 32.34 312 PRO B N 1
ATOM 6220 C CA . PRO B 1 312 ? -15.922 -20.062 19.688 1 32.34 312 PRO B CA 1
ATOM 6221 C C . PRO B 1 312 ? -16.578 -19.203 18.609 1 32.34 312 PRO B C 1
ATOM 6223 O O . PRO B 1 312 ? -17.375 -18.312 18.906 1 32.34 312 PRO B O 1
ATOM 6226 N N . ALA B 1 313 ? -16 -19.125 17.641 1 36.28 313 ALA B N 1
ATOM 6227 C CA . ALA B 1 313 ? -16.328 -18.344 16.453 1 36.28 313 ALA B CA 1
ATOM 6228 C C . ALA B 1 313 ? -17.75 -18.578 16 1 36.28 313 ALA B C 1
ATOM 6230 O O . ALA B 1 313 ? -18.156 -19.734 15.773 1 36.28 313 ALA B O 1
ATOM 6231 N N . LEU B 1 314 ? -18.656 -17.688 16.281 1 31.28 314 LEU B N 1
ATOM 6232 C CA . LEU B 1 314 ? -19.906 -17.812 15.539 1 31.28 314 LEU B CA 1
ATOM 6233 C C . LEU B 1 314 ? -19.703 -17.562 14.055 1 31.28 314 LEU B C 1
ATOM 6235 O O . LEU B 1 314 ? -19.047 -16.594 13.672 1 31.28 314 LEU B O 1
ATOM 6239 N N . SER B 1 315 ? -19.547 -18.516 13.258 1 30.09 315 SER B N 1
ATOM 6240 C CA . SER B 1 315 ? -19.422 -18.578 11.805 1 30.09 315 SER B CA 1
ATOM 6241 C C . SER B 1 315 ? -20.391 -17.594 11.133 1 30.09 315 SER B C 1
ATOM 6243 O O . SER B 1 315 ? -21.609 -17.75 11.234 1 30.09 315 SER B O 1
ATOM 6245 N N . VAL B 1 316 ? -20.297 -16.406 11.227 1 32.5 316 VAL B N 1
ATOM 6246 C CA . VAL B 1 316 ? -21.297 -15.719 10.422 1 32.5 316 VAL B CA 1
ATOM 6247 C C . VAL B 1 316 ? -21.094 -16.062 8.945 1 32.5 316 VAL B C 1
ATOM 6249 O O . VAL B 1 316 ? -19.969 -16 8.438 1 32.5 316 VAL B O 1
ATOM 6252 N N . GLU B 1 317 ? -21.969 -16.828 8.367 1 29.5 317 GLU B N 1
ATOM 6253 C CA . GLU B 1 317 ? -22.125 -17.188 6.965 1 29.5 317 GLU B CA 1
ATOM 6254 C C . GLU B 1 317 ? -22.062 -15.953 6.066 1 29.5 317 GLU B C 1
ATOM 6256 O O . GLU B 1 317 ? -22.594 -14.898 6.418 1 29.5 317 GLU B O 1
ATOM 6261 N N . PRO B 1 318 ? -21.25 -15.867 5.277 1 32.75 318 PRO B N 1
ATOM 6262 C CA . PRO B 1 318 ? -21.234 -14.781 4.297 1 32.75 318 PRO B CA 1
ATOM 6263 C C . PRO B 1 318 ? -22.625 -14.398 3.811 1 32.75 318 PRO B C 1
ATOM 6265 O O . PRO B 1 318 ? -23.516 -15.25 3.713 1 32.75 318 PRO B O 1
ATOM 6268 N N . ALA B 1 319 ? -23.141 -13.289 3.99 1 33.25 319 ALA B N 1
ATOM 6269 C CA . ALA B 1 319 ? -24.438 -12.852 3.469 1 33.25 319 ALA B CA 1
ATOM 6270 C C . ALA B 1 319 ? -24.625 -13.297 2.021 1 33.25 319 ALA B C 1
ATOM 6272 O O . ALA B 1 319 ? -23.703 -13.188 1.208 1 33.25 319 ALA B O 1
ATOM 6273 N N . THR B 1 320 ? -25.5 -14.297 1.747 1 31.14 320 THR B N 1
ATOM 6274 C CA . THR B 1 320 ? -25.953 -14.695 0.421 1 31.14 320 THR B CA 1
ATOM 6275 C C . THR B 1 320 ? -26.359 -13.477 -0.4 1 31.14 320 THR B C 1
ATOM 6277 O O . THR B 1 320 ? -27.172 -12.664 0.05 1 31.14 320 THR B O 1
ATOM 6280 N N . PRO B 1 321 ? -25.641 -13.148 -1.306 1 33.56 321 PRO B N 1
ATOM 6281 C CA . PRO B 1 321 ? -26.109 -12.055 -2.152 1 33.56 321 PRO B CA 1
ATOM 6282 C C . PRO B 1 321 ? -27.594 -12.18 -2.506 1 33.56 321 PRO B C 1
ATOM 6284 O O . PRO B 1 321 ? -28.125 -13.289 -2.576 1 33.56 321 PRO B O 1
ATOM 6287 N N . ALA B 1 322 ? -28.438 -11.242 -2.277 1 36.06 322 ALA B N 1
ATOM 6288 C CA . ALA B 1 322 ? -29.859 -11.188 -2.625 1 36.06 322 ALA B CA 1
ATOM 6289 C C . ALA B 1 322 ? -30.094 -11.68 -4.051 1 36.06 322 ALA B C 1
ATOM 6291 O O . ALA B 1 322 ? -29.344 -11.344 -4.965 1 36.06 322 ALA B O 1
ATOM 6292 N N . PRO B 1 323 ? -30.906 -12.75 -4.324 1 36.03 323 PRO B N 1
ATOM 6293 C CA . PRO B 1 323 ? -31.266 -13.516 -5.523 1 36.03 323 PRO B CA 1
ATOM 6294 C C . PRO B 1 323 ? -31.812 -12.633 -6.645 1 36.03 323 PRO B C 1
ATOM 6296 O O . PRO B 1 323 ? -31.953 -13.094 -7.777 1 36.03 323 PRO B O 1
ATOM 6299 N N . VAL B 1 324 ? -32.469 -11.539 -6.465 1 38.75 324 VAL B N 1
ATOM 6300 C CA . VAL B 1 324 ? -33.688 -11.398 -7.246 1 38.75 324 VAL B CA 1
ATOM 6301 C C . VAL B 1 324 ? -33.344 -11.047 -8.688 1 38.75 324 VAL B C 1
ATOM 6303 O O . VAL B 1 324 ? -33.188 -9.867 -9.023 1 38.75 324 VAL B O 1
ATOM 6306 N N . SER B 1 325 ? -32.156 -11.352 -9.234 1 45.84 325 SER B N 1
ATOM 6307 C CA . SER B 1 325 ? -32.125 -10.672 -10.531 1 45.84 325 SER B CA 1
ATOM 6308 C C . SER B 1 325 ? -32.969 -11.422 -11.555 1 45.84 325 SER B C 1
ATOM 6310 O O . SER B 1 325 ? -33 -12.648 -11.578 1 45.84 325 SER B O 1
ATOM 6312 N N . ASP B 1 326 ? -33.875 -10.805 -12.078 1 57.78 326 ASP B N 1
ATOM 6313 C CA . ASP B 1 326 ? -34.781 -11.172 -13.164 1 57.78 326 ASP B CA 1
ATOM 6314 C C . ASP B 1 326 ? -34 -11.648 -14.383 1 57.78 326 ASP B C 1
ATOM 6316 O O . ASP B 1 326 ? -32.812 -11.367 -14.516 1 57.78 326 ASP B O 1
ATOM 6320 N N . ASP B 1 327 ? -34.625 -12.609 -15.172 1 56.5 327 ASP B N 1
ATOM 6321 C CA . ASP B 1 327 ? -34.125 -13.188 -16.422 1 56.5 327 ASP B CA 1
ATOM 6322 C C . ASP B 1 327 ? -33.438 -12.117 -17.281 1 56.5 327 ASP B C 1
ATOM 6324 O O . ASP B 1 327 ? -32.469 -12.398 -17.953 1 56.5 327 ASP B O 1
ATOM 6328 N N . ALA B 1 328 ? -33.969 -10.945 -17.281 1 57.75 328 ALA B N 1
ATOM 6329 C CA . ALA B 1 328 ? -33.406 -9.828 -18.047 1 57.75 328 ALA B CA 1
ATOM 6330 C C . ALA B 1 328 ? -32.031 -9.438 -17.547 1 57.75 328 ALA B C 1
ATOM 6332 O O . ALA B 1 328 ? -31.141 -9.102 -18.328 1 57.75 328 ALA B O 1
ATOM 6333 N N . ASP B 1 329 ? -31.781 -9.844 -16.391 1 71.69 329 ASP B N 1
ATOM 6334 C CA . ASP B 1 329 ? -30.516 -9.461 -15.773 1 71.69 329 ASP B CA 1
ATOM 6335 C C . ASP B 1 329 ? -29.391 -10.398 -16.203 1 71.69 329 ASP B C 1
ATOM 6337 O O . ASP B 1 329 ? -28.25 -9.961 -16.438 1 71.69 329 ASP B O 1
ATOM 6341 N N . VAL B 1 330 ? -29.812 -11.555 -16.578 1 77 330 VAL B N 1
ATOM 6342 C CA . VAL B 1 330 ? -28.812 -12.547 -16.969 1 77 330 VAL B CA 1
ATOM 6343 C C . VAL B 1 330 ? -28.328 -12.266 -18.391 1 77 330 VAL B C 1
ATOM 6345 O O . VAL B 1 330 ? -27.125 -12.312 -18.656 1 77 330 VAL B O 1
ATOM 6348 N N . ALA B 1 331 ? -29.266 -12.039 -19.297 1 79.5 331 ALA B N 1
ATOM 6349 C CA . ALA B 1 331 ? -28.906 -11.758 -20.672 1 79.5 331 ALA B CA 1
ATOM 6350 C C . ALA B 1 331 ? -28.016 -10.531 -20.781 1 79.5 331 ALA B C 1
ATOM 6352 O O . ALA B 1 331 ? -27.047 -10.516 -21.531 1 79.5 331 ALA B O 1
ATOM 6353 N N . THR B 1 332 ? -28.344 -9.57 -20.016 1 79.81 332 THR B N 1
ATOM 6354 C CA . THR B 1 332 ? -27.547 -8.344 -20.016 1 79.81 332 THR B CA 1
ATOM 6355 C C . THR B 1 332 ? -26.141 -8.617 -19.5 1 79.81 332 THR B C 1
ATOM 6357 O O . THR B 1 332 ? -25.156 -8.117 -20.047 1 79.81 332 THR B O 1
ATOM 6360 N N . ALA B 1 333 ? -26.094 -9.375 -18.516 1 80.31 333 ALA B N 1
ATOM 6361 C CA . ALA B 1 333 ? -24.797 -9.711 -17.938 1 80.31 333 ALA B CA 1
ATOM 6362 C C . ALA B 1 333 ? -23.938 -10.492 -18.938 1 80.31 333 ALA B C 1
ATOM 6364 O O . ALA B 1 333 ? -22.734 -10.266 -19.047 1 80.31 333 ALA B O 1
ATOM 6365 N N . ARG B 1 334 ? -24.625 -11.344 -19.656 1 81.62 334 ARG B N 1
ATOM 6366 C CA . ARG B 1 334 ? -23.906 -12.156 -20.641 1 81.62 334 ARG B CA 1
ATOM 6367 C C . ARG B 1 334 ? -23.359 -11.289 -21.766 1 81.62 334 ARG B C 1
ATOM 6369 O O . ARG B 1 334 ? -22.203 -11.461 -22.172 1 81.62 334 ARG B O 1
ATOM 6376 N N . ASP B 1 335 ? -24.172 -10.406 -22.188 1 79.69 335 ASP B N 1
ATOM 6377 C CA . ASP B 1 335 ? -23.734 -9.492 -23.234 1 79.69 335 ASP B CA 1
ATOM 6378 C C . ASP B 1 335 ? -22.562 -8.625 -22.766 1 79.69 335 ASP B C 1
ATOM 6380 O O . ASP B 1 335 ? -21.609 -8.406 -23.516 1 79.69 335 ASP B O 1
ATOM 6384 N N . GLU B 1 336 ? -22.75 -8.211 -21.594 1 80.31 336 GLU B N 1
ATOM 6385 C CA . GLU B 1 336 ? -21.688 -7.395 -21.031 1 80.31 336 GLU B CA 1
ATOM 6386 C C . GLU B 1 336 ? -20.391 -8.195 -20.875 1 80.31 336 GLU B C 1
ATOM 6388 O O . GLU B 1 336 ? -19.312 -7.699 -21.188 1 80.31 336 GLU B O 1
ATOM 6393 N N . ALA B 1 337 ? -20.516 -9.359 -20.469 1 81.44 337 ALA B N 1
ATOM 6394 C CA . ALA B 1 337 ? -19.344 -10.219 -20.281 1 81.44 337 ALA B CA 1
ATOM 6395 C C . ALA B 1 337 ? -18.656 -10.508 -21.625 1 81.44 337 ALA B C 1
ATOM 6397 O O . ALA B 1 337 ? -17.438 -10.547 -21.703 1 81.44 337 ALA B O 1
ATOM 6398 N N . GLU B 1 338 ? -19.469 -10.688 -22.625 1 80.12 338 GLU B N 1
ATOM 6399 C CA . GLU B 1 338 ? -18.906 -10.938 -23.938 1 80.12 338 GLU B CA 1
ATOM 6400 C C . GLU B 1 338 ? -18.109 -9.742 -24.438 1 80.12 338 GLU B C 1
ATOM 6402 O O . GLU B 1 338 ? -17.031 -9.898 -25.016 1 80.12 338 GLU B O 1
ATOM 6407 N N . ARG B 1 339 ? -18.656 -8.625 -24.203 1 75 339 ARG B N 1
ATOM 6408 C CA . ARG B 1 339 ? -17.953 -7.41 -24.578 1 75 339 ARG B CA 1
ATOM 6409 C C . ARG B 1 339 ? -16.641 -7.277 -23.812 1 75 339 ARG B C 1
ATOM 6411 O O . ARG B 1 339 ? -15.617 -6.895 -24.391 1 75 339 ARG B O 1
ATOM 6418 N N . LEU B 1 340 ? -16.734 -7.582 -22.609 1 75.25 340 LEU B N 1
ATOM 6419 C CA . LEU B 1 340 ? -15.547 -7.508 -21.75 1 75.25 340 LEU B CA 1
ATOM 6420 C C . LEU B 1 340 ? -14.5 -8.523 -22.188 1 75.25 340 LEU B C 1
ATOM 6422 O O . LEU B 1 340 ? -13.297 -8.227 -22.172 1 75.25 340 LEU B O 1
ATOM 6426 N N . PHE B 1 341 ? -14.898 -9.688 -22.641 1 73.88 341 PHE B N 1
ATOM 6427 C CA . PHE B 1 341 ? -14.008 -10.727 -23.141 1 73.88 341 PHE B CA 1
ATOM 6428 C C . PHE B 1 341 ? -13.258 -10.242 -24.375 1 73.88 341 PHE B C 1
ATOM 6430 O O . PHE B 1 341 ? -12.055 -10.477 -24.5 1 73.88 341 PHE B O 1
ATOM 6437 N N . GLU B 1 342 ? -14.008 -9.562 -25.188 1 70 342 GLU B N 1
ATOM 6438 C CA . GLU B 1 342 ? -13.406 -9.031 -26.391 1 70 342 GLU B CA 1
ATOM 6439 C C . GLU B 1 342 ? -12.328 -7.996 -26.078 1 70 342 GLU B C 1
ATOM 6441 O O . GLU B 1 342 ? -11.336 -7.871 -26.797 1 70 342 GLU B O 1
ATOM 6446 N N . GLN B 1 343 ? -12.555 -7.387 -25.016 1 66.69 343 GLN B N 1
ATOM 6447 C CA . GLN B 1 343 ? -11.609 -6.355 -24.594 1 66.69 343 GLN B CA 1
ATOM 6448 C C . GLN B 1 343 ? -10.531 -6.938 -23.688 1 66.69 343 GLN B C 1
ATOM 6450 O O . GLN B 1 343 ? -9.734 -6.195 -23.109 1 66.69 343 GLN B O 1
ATOM 6455 N N . GLU B 1 344 ? -10.578 -8.227 -23.484 1 67.56 344 GLU B N 1
ATOM 6456 C CA . GLU B 1 344 ? -9.625 -8.969 -22.656 1 67.56 344 GLU B CA 1
ATOM 6457 C C . GLU B 1 344 ? -9.656 -8.5 -21.219 1 67.56 344 GLU B C 1
ATOM 6459 O O . GLU B 1 344 ? -8.617 -8.453 -20.547 1 67.56 344 GLU B O 1
ATOM 6464 N N . ARG B 1 345 ? -10.781 -7.934 -20.844 1 69.56 345 ARG B N 1
ATOM 6465 C CA . ARG B 1 345 ? -11.031 -7.566 -19.453 1 69.56 345 ARG B CA 1
ATOM 6466 C C . ARG B 1 345 ? -11.711 -8.703 -18.703 1 69.56 345 ARG B C 1
ATOM 6468 O O . ARG B 1 345 ? -12.852 -8.555 -18.266 1 69.56 345 ARG B O 1
ATOM 6475 N N . TYR B 1 346 ? -10.961 -9.742 -18.422 1 71.06 346 TYR B N 1
ATOM 6476 C CA . TYR B 1 346 ? -11.531 -11.008 -17.969 1 71.06 346 TYR B CA 1
ATOM 6477 C C . TYR B 1 346 ? -11.969 -10.922 -16.516 1 71.06 346 TYR B C 1
ATOM 6479 O O . TYR B 1 346 ? -12.984 -11.5 -16.125 1 71.06 346 TYR B O 1
ATOM 6487 N N . ASN B 1 347 ? -11.188 -10.227 -15.734 1 75.75 347 ASN B N 1
ATOM 6488 C CA . ASN B 1 347 ? -11.555 -10.102 -14.328 1 75.75 347 ASN B CA 1
ATOM 6489 C C . ASN B 1 347 ? -12.906 -9.422 -14.156 1 75.75 347 ASN B C 1
ATOM 6491 O O . ASN B 1 347 ? -13.734 -9.867 -13.352 1 75.75 347 ASN B O 1
ATOM 6495 N N . GLN B 1 348 ? -13.086 -8.398 -14.867 1 75.56 348 GLN B N 1
ATOM 6496 C CA . GLN B 1 348 ? -14.367 -7.703 -14.805 1 75.56 348 GLN B CA 1
ATOM 6497 C C . GLN B 1 348 ? -15.492 -8.578 -15.352 1 75.56 348 GLN B C 1
ATOM 6499 O O . GLN B 1 348 ? -16.609 -8.555 -14.836 1 75.56 348 GLN B O 1
ATOM 6504 N N . ALA B 1 349 ? -15.211 -9.281 -16.422 1 77.19 349 ALA B N 1
ATOM 6505 C CA . ALA B 1 349 ? -16.203 -10.211 -16.969 1 77.19 349 ALA B CA 1
ATOM 6506 C C . ALA B 1 349 ? -16.625 -11.234 -15.914 1 77.19 349 ALA B C 1
ATOM 6508 O O . ALA B 1 349 ? -17.828 -11.508 -15.758 1 77.19 349 ALA B O 1
ATOM 6509 N N . ALA B 1 350 ? -15.609 -11.758 -15.211 1 80.56 350 ALA B N 1
ATOM 6510 C CA . ALA B 1 350 ? -15.906 -12.734 -14.156 1 80.56 350 ALA B CA 1
ATOM 6511 C C . ALA B 1 350 ? -16.797 -12.117 -13.078 1 80.56 350 ALA B C 1
ATOM 6513 O O . ALA B 1 350 ? -17.734 -12.758 -12.594 1 80.56 350 ALA B O 1
ATOM 6514 N N . ASP B 1 351 ? -16.547 -10.875 -12.758 1 78.06 351 ASP B N 1
ATOM 6515 C CA . ASP B 1 351 ? -17.312 -10.188 -11.734 1 78.06 351 ASP B CA 1
ATOM 6516 C C . ASP B 1 351 ? -18.766 -10.016 -12.164 1 78.06 351 ASP B C 1
ATOM 6518 O O . ASP B 1 351 ? -19.688 -10.242 -11.375 1 78.06 351 ASP B O 1
ATOM 6522 N N . VAL B 1 352 ? -18.969 -9.625 -13.359 1 76.56 352 VAL B N 1
ATOM 6523 C CA . VAL B 1 352 ? -20.297 -9.406 -13.906 1 76.56 352 VAL B CA 1
ATOM 6524 C C . VAL B 1 352 ? -21.078 -10.727 -13.922 1 76.56 352 VAL B C 1
ATOM 6526 O O . VAL B 1 352 ? -22.25 -10.758 -13.578 1 76.56 352 VAL B O 1
ATOM 6529 N N . LEU B 1 353 ? -20.406 -11.781 -14.203 1 82.19 353 LEU B N 1
ATOM 6530 C CA . LEU B 1 353 ? -21.047 -13.078 -14.328 1 82.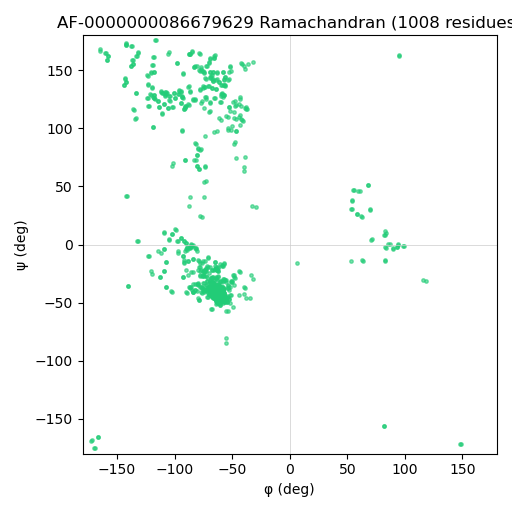19 353 LEU B CA 1
ATOM 6531 C C . LEU B 1 353 ? -21.312 -13.695 -12.961 1 82.19 353 LEU B C 1
ATOM 6533 O O . LEU B 1 353 ? -22.281 -14.445 -12.789 1 82.19 353 LEU B O 1
ATOM 6537 N N . ALA B 1 354 ? -20.391 -13.398 -12.039 1 81.25 354 ALA B N 1
ATOM 6538 C CA . ALA B 1 354 ? -20.516 -13.945 -10.695 1 81.25 354 ALA B CA 1
ATOM 6539 C C . ALA B 1 354 ? -21.844 -13.547 -10.07 1 81.25 354 ALA B C 1
ATOM 6541 O O . ALA B 1 354 ? -22.438 -14.312 -9.297 1 81.25 354 ALA B O 1
ATOM 6542 N N . ASP B 1 355 ? -22.312 -12.43 -10.461 1 73.38 355 ASP B N 1
ATOM 6543 C CA . ASP B 1 355 ? -23.531 -11.891 -9.891 1 73.38 355 ASP B CA 1
ATOM 6544 C C . ASP B 1 355 ? -24.75 -12.664 -10.375 1 73.38 355 ASP B C 1
ATOM 6546 O O . ASP B 1 355 ? -25.812 -12.648 -9.727 1 73.38 355 ASP B O 1
ATOM 6550 N N . VAL B 1 356 ? -24.625 -13.391 -11.516 1 78.38 356 VAL B N 1
ATOM 6551 C CA . VAL B 1 356 ? -25.828 -13.961 -12.125 1 78.38 356 VAL B CA 1
ATOM 6552 C C . VAL B 1 356 ? -25.672 -15.477 -12.25 1 78.38 356 VAL B C 1
ATOM 6554 O O . VAL B 1 356 ? -26.641 -16.188 -12.516 1 78.38 356 VAL B O 1
ATOM 6557 N N . VAL B 1 357 ? -24.516 -16.031 -12.023 1 79.19 357 VAL B N 1
ATOM 6558 C CA . VAL B 1 357 ? -24.234 -17.422 -12.328 1 79.19 357 VAL B CA 1
ATOM 6559 C C . VAL B 1 357 ? -25.031 -18.344 -11.406 1 79.19 357 VAL B C 1
ATOM 6561 O O . VAL B 1 357 ? -25.484 -19.406 -11.82 1 79.19 357 VAL B O 1
ATOM 6564 N N . ASP B 1 358 ? -25.188 -17.938 -10.156 1 69.75 358 ASP B N 1
ATOM 6565 C CA . ASP B 1 358 ? -25.906 -18.781 -9.203 1 69.75 358 ASP B CA 1
ATOM 6566 C C . ASP B 1 358 ? -27.406 -18.75 -9.477 1 69.75 358 ASP B C 1
ATOM 6568 O O . ASP B 1 358 ? -28.125 -19.656 -9.062 1 69.75 358 ASP B O 1
ATOM 6572 N N . GLN B 1 359 ? -27.734 -17.75 -10.078 1 62.06 359 GLN B N 1
ATOM 6573 C CA . GLN B 1 359 ? -29.156 -17.625 -10.367 1 62.06 359 GLN B CA 1
ATOM 6574 C C . GLN B 1 359 ? -29.562 -18.547 -11.508 1 62.06 359 GLN B C 1
ATOM 6576 O O . GLN B 1 359 ? -30.719 -19 -11.562 1 62.06 359 GLN B O 1
ATOM 6581 N N . ALA B 1 360 ? -28.641 -18.859 -12.344 1 54.72 360 ALA B N 1
ATOM 6582 C CA . ALA B 1 360 ? -28.938 -19.688 -13.508 1 54.72 360 ALA B CA 1
ATOM 6583 C C . ALA B 1 360 ? -29.062 -21.156 -13.117 1 54.72 360 ALA B C 1
ATOM 6585 O O . ALA B 1 360 ? -29.469 -21.984 -13.93 1 54.72 360 ALA B O 1
ATOM 6586 N N . ASP B 1 361 ? -28.484 -21.547 -11.984 1 55.28 361 ASP B N 1
ATOM 6587 C CA . ASP B 1 361 ? -28.484 -22.953 -11.602 1 55.28 361 ASP B CA 1
ATOM 6588 C C . ASP B 1 361 ? -29.875 -23.562 -11.719 1 55.28 361 ASP B C 1
ATOM 6590 O O . ASP B 1 361 ? -30.016 -24.781 -11.852 1 55.28 361 ASP B O 1
ATOM 6594 N N . ARG B 1 362 ? -30.953 -22.766 -11.43 1 47.88 362 ARG B N 1
ATOM 6595 C CA . ARG B 1 362 ? -32.281 -23.406 -11.398 1 47.88 362 ARG B CA 1
ATOM 6596 C C . ARG B 1 362 ? -32.688 -23.844 -12.797 1 47.88 362 ARG B C 1
ATOM 6598 O O . ARG B 1 362 ? -33.625 -24.656 -12.945 1 47.88 362 ARG B O 1
ATOM 6605 N N . ALA B 1 363 ? -32.25 -23.203 -13.805 1 46.5 363 ALA B N 1
ATOM 6606 C CA . ALA B 1 363 ? -32.781 -23.609 -15.109 1 46.5 363 ALA B CA 1
ATOM 6607 C C . ALA B 1 363 ? -31.766 -24.469 -15.867 1 46.5 363 ALA B C 1
ATOM 6609 O O . ALA B 1 363 ? -30.719 -23.984 -16.281 1 46.5 363 ALA B O 1
ATOM 6610 N N . ALA B 1 364 ? -31.484 -25.625 -15.438 1 54.25 364 ALA B N 1
ATOM 6611 C CA . ALA B 1 364 ? -30.719 -26.719 -16.031 1 54.25 364 ALA B CA 1
ATOM 6612 C C . ALA B 1 364 ? -30.812 -26.688 -17.547 1 54.25 364 ALA B C 1
ATOM 6614 O O . ALA B 1 364 ? -30.828 -27.734 -18.203 1 54.25 364 ALA B O 1
ATOM 6615 N N . ASP B 1 365 ? -30.922 -25.484 -18.141 1 70.88 365 ASP B N 1
ATOM 6616 C CA . ASP B 1 365 ? -31.062 -25.359 -19.594 1 70.88 365 ASP B CA 1
ATOM 6617 C C . ASP B 1 365 ? -29.766 -24.875 -20.234 1 70.88 365 ASP B C 1
ATOM 6619 O O . ASP B 1 365 ? -28.766 -24.656 -19.547 1 70.88 365 ASP B O 1
ATOM 6623 N N . ASP B 1 366 ? -29.625 -25 -21.469 1 77.12 366 ASP B N 1
ATOM 6624 C CA . ASP B 1 366 ? -28.484 -24.688 -22.328 1 77.12 366 ASP B CA 1
ATOM 6625 C C . ASP B 1 366 ? -27.953 -23.297 -22.031 1 77.12 366 ASP B C 1
ATOM 6627 O O . ASP B 1 366 ? -26.734 -23.062 -22.094 1 77.12 366 ASP B O 1
ATOM 6631 N N . ASP B 1 367 ? -28.797 -22.531 -21.562 1 77.44 367 ASP B N 1
ATOM 6632 C CA . ASP B 1 367 ? -28.375 -21.172 -21.281 1 77.44 367 ASP B CA 1
ATOM 6633 C C . ASP B 1 367 ? -27.562 -21.094 -19.984 1 77.44 367 ASP B C 1
ATOM 6635 O O . ASP B 1 367 ? -26.594 -20.359 -19.906 1 77.44 367 ASP B O 1
ATOM 6639 N N . ALA B 1 368 ? -28.016 -21.906 -19.125 1 81 368 ALA B N 1
ATOM 6640 C CA . ALA B 1 368 ? -27.297 -21.938 -17.859 1 81 368 ALA B CA 1
ATOM 6641 C C . ALA B 1 368 ? -25.891 -22.516 -18.031 1 81 368 ALA B C 1
ATOM 6643 O O . ALA B 1 368 ? -24.938 -22.016 -17.422 1 81 368 ALA B O 1
ATOM 6644 N N . VAL B 1 369 ? -25.859 -23.516 -18.828 1 82.94 369 VAL B N 1
ATOM 6645 C CA . VAL B 1 369 ? -24.578 -24.141 -19.094 1 82.94 369 VAL B CA 1
ATOM 6646 C C . VAL B 1 369 ? -23.641 -23.141 -19.766 1 82.94 369 VAL B C 1
ATOM 6648 O O . VAL B 1 369 ? -22.453 -23.047 -19.391 1 82.94 369 VAL B O 1
ATOM 6651 N N . SER B 1 370 ? -24.156 -22.469 -20.672 1 83.12 370 SER B N 1
ATOM 6652 C CA . SER B 1 370 ? -23.359 -21.484 -21.391 1 83.12 370 SER B CA 1
ATOM 6653 C C . SER B 1 370 ? -22.859 -20.391 -20.453 1 83.12 370 SER B C 1
ATOM 6655 O O . SER B 1 370 ? -21.719 -19.938 -20.562 1 83.12 370 SER B O 1
ATOM 6657 N N . LEU B 1 371 ? -23.703 -20 -19.578 1 84.38 371 LEU B N 1
ATOM 6658 C CA . LEU B 1 371 ? -23.344 -18.953 -18.625 1 84.38 371 LEU B CA 1
ATOM 6659 C C . LEU B 1 371 ? -22.25 -19.438 -17.688 1 84.38 371 LEU B C 1
ATOM 6661 O O . LEU B 1 371 ? -21.281 -18.719 -17.422 1 84.38 371 LEU B O 1
ATOM 6665 N N . ARG B 1 372 ? -22.406 -20.609 -17.266 1 87.12 372 ARG B N 1
ATOM 6666 C CA . ARG B 1 372 ? -21.422 -21.172 -16.328 1 87.12 372 ARG B CA 1
ATOM 6667 C C . ARG B 1 372 ? -20.078 -21.375 -17.016 1 87.12 372 ARG B C 1
ATOM 6669 O O . ARG B 1 372 ? -19.031 -21.203 -16.391 1 87.12 372 ARG B O 1
ATOM 6676 N N . ARG B 1 373 ? -20.156 -21.766 -18.219 1 87.75 373 ARG B N 1
ATOM 6677 C CA . ARG B 1 373 ? -18.922 -21.938 -18.984 1 87.75 373 ARG B CA 1
ATOM 6678 C C . ARG B 1 373 ? -18.219 -20.594 -19.172 1 87.75 373 ARG B C 1
ATOM 6680 O O . ARG B 1 373 ? -17 -20.5 -19 1 87.75 373 ARG B O 1
ATOM 6687 N N . GLN B 1 374 ? -18.984 -19.641 -19.469 1 85.25 374 GLN B N 1
ATOM 6688 C CA . GLN B 1 374 ? -18.422 -18.312 -19.656 1 85.25 374 GLN B CA 1
ATOM 6689 C C . GLN B 1 374 ? -17.781 -17.797 -18.359 1 85.25 374 GLN B C 1
ATOM 6691 O O . GLN B 1 374 ? -16.734 -17.156 -18.391 1 85.25 374 GLN B O 1
ATOM 6696 N N . TYR B 1 375 ? -18.453 -18.078 -17.312 1 87.56 375 TYR B N 1
ATOM 6697 C CA . TYR B 1 375 ? -17.938 -17.688 -16.016 1 87.56 375 TYR B CA 1
ATOM 6698 C C . TYR B 1 375 ? -16.625 -18.391 -15.703 1 87.56 375 TYR B C 1
ATOM 6700 O O . TYR B 1 375 ? -15.633 -17.75 -15.344 1 87.56 375 TYR B O 1
ATOM 6708 N N . ALA B 1 376 ? -16.594 -19.703 -15.883 1 88.38 376 ALA B N 1
ATOM 6709 C CA . ALA B 1 376 ? -15.398 -20.484 -15.625 1 88.38 376 ALA B CA 1
ATOM 6710 C C . ALA B 1 376 ? -14.25 -20.047 -16.516 1 88.38 376 ALA B C 1
ATOM 6712 O O . ALA B 1 376 ? -13.109 -19.906 -16.062 1 88.38 376 ALA B O 1
ATOM 6713 N N . ASP B 1 377 ? -14.555 -19.719 -17.766 1 85.88 377 ASP B N 1
ATOM 6714 C CA . ASP B 1 377 ? -13.547 -19.281 -18.719 1 85.88 377 ASP B CA 1
ATOM 6715 C C . ASP B 1 377 ? -12.992 -17.906 -18.344 1 85.88 377 ASP B C 1
ATOM 6717 O O . ASP B 1 377 ? -11.789 -17.656 -18.484 1 85.88 377 ASP B O 1
ATOM 6721 N N . ALA B 1 378 ? -13.844 -17.078 -17.922 1 81.06 378 ALA B N 1
ATOM 6722 C CA . ALA B 1 378 ? -13.406 -15.742 -17.5 1 81.06 378 ALA B CA 1
ATOM 6723 C C . ALA B 1 378 ? -12.445 -15.836 -16.312 1 81.06 378 ALA B C 1
ATOM 6725 O O . ALA B 1 378 ? -11.43 -15.141 -16.281 1 81.06 378 ALA B O 1
ATOM 6726 N N . LEU B 1 379 ? -12.797 -16.656 -15.391 1 80.56 379 LEU B N 1
ATOM 6727 C CA . LEU B 1 379 ? -11.938 -16.859 -14.227 1 80.56 379 LEU B CA 1
ATOM 6728 C C . LEU B 1 379 ? -10.578 -17.406 -14.648 1 80.56 379 LEU B C 1
ATOM 6730 O O . LEU B 1 379 ? -9.539 -16.953 -14.164 1 80.56 379 LEU B O 1
ATOM 6734 N N . PHE B 1 380 ? -10.602 -18.359 -15.555 1 80.31 380 PHE B N 1
ATOM 6735 C CA . PHE B 1 380 ? -9.383 -19.016 -16.031 1 80.31 380 PHE B CA 1
ATOM 6736 C C . PHE B 1 380 ? -8.484 -18.016 -16.75 1 80.31 380 PHE B C 1
ATOM 6738 O O . PHE B 1 380 ? -7.289 -17.922 -16.469 1 80.31 380 PHE B O 1
ATOM 6745 N N . GLU B 1 381 ? -9.117 -17.203 -17.594 1 72.25 381 GLU B N 1
ATOM 6746 C CA . GLU B 1 381 ? -8.359 -16.25 -18.406 1 72.25 381 GLU B CA 1
ATOM 6747 C C . GLU B 1 381 ? -7.828 -15.109 -17.547 1 72.25 381 GLU B C 1
ATOM 6749 O O . GLU B 1 381 ? -6.793 -14.516 -17.859 1 72.25 381 GLU B O 1
ATOM 6754 N N . SER B 1 382 ? -8.539 -14.859 -16.484 1 68.56 382 SER B N 1
ATOM 6755 C CA . SER B 1 382 ? -8.102 -13.805 -15.578 1 68.56 382 SER B CA 1
ATOM 6756 C C . SER B 1 382 ? -6.98 -14.289 -14.664 1 68.56 382 SER B C 1
ATOM 6758 O O . SER B 1 382 ? -6.371 -13.492 -13.945 1 68.56 382 SER B O 1
ATOM 6760 N N . GLY B 1 383 ? -6.785 -15.672 -14.641 1 65.56 383 GLY B N 1
ATOM 6761 C CA . GLY B 1 383 ? -5.734 -16.234 -13.812 1 65.56 383 GLY B CA 1
ATOM 6762 C C . GLY B 1 383 ? -6.223 -16.656 -12.438 1 65.56 383 GLY B C 1
ATOM 6763 O O . GLY B 1 383 ? -5.43 -17.094 -11.602 1 65.56 383 GLY B O 1
ATOM 6764 N N . ASP B 1 384 ? -7.473 -16.469 -12.188 1 74.75 384 ASP B N 1
ATOM 6765 C CA . ASP B 1 384 ? -8.039 -16.891 -10.906 1 74.75 384 ASP B CA 1
ATOM 6766 C C . ASP B 1 384 ? -8.344 -18.391 -10.914 1 74.75 384 ASP B C 1
ATOM 6768 O O . ASP B 1 384 ? -9.508 -18.797 -10.914 1 74.75 384 ASP B O 1
ATOM 6772 N N . TYR B 1 385 ? -7.332 -19.203 -10.781 1 76.81 385 TYR B N 1
ATOM 6773 C CA . TYR B 1 385 ? -7.473 -20.641 -10.906 1 76.81 385 TYR B CA 1
ATOM 6774 C C . TYR B 1 385 ? -8.148 -21.234 -9.68 1 76.81 385 TYR B C 1
ATOM 6776 O O . TYR B 1 385 ? -8.766 -22.312 -9.758 1 76.81 385 TYR B O 1
ATOM 6784 N N . HIS B 1 386 ? -8.055 -20.531 -8.555 1 77.62 386 HIS B N 1
ATOM 6785 C CA . HIS B 1 386 ? -8.703 -21 -7.336 1 77.62 386 HIS B CA 1
ATOM 6786 C C . HIS B 1 386 ? -10.211 -21.094 -7.52 1 77.62 386 HIS B C 1
ATOM 6788 O O . HIS B 1 386 ? -10.852 -22.016 -7.004 1 77.62 386 HIS B O 1
ATOM 6794 N N . ARG B 1 387 ? -10.641 -20.109 -8.211 1 80.44 387 ARG B N 1
ATOM 6795 C CA . ARG B 1 387 ? -12.086 -20.109 -8.43 1 80.44 387 ARG B CA 1
ATOM 6796 C C . ARG B 1 387 ? -12.445 -20.812 -9.734 1 80.44 387 ARG B C 1
ATOM 6798 O O . ARG B 1 387 ? -13.516 -21.406 -9.859 1 80.44 387 ARG B O 1
ATOM 6805 N N . ALA B 1 388 ? -11.562 -20.812 -10.695 1 85.5 388 ALA B N 1
ATOM 6806 C CA . ALA B 1 388 ? -11.812 -21.438 -11.992 1 85.5 388 ALA B CA 1
ATOM 6807 C C . ALA B 1 388 ? -11.93 -22.953 -11.844 1 85.5 388 ALA B C 1
ATOM 6809 O O . ALA B 1 388 ? -12.828 -23.578 -12.422 1 85.5 388 ALA B O 1
ATOM 6810 N N . GLY B 1 389 ? -11.07 -23.594 -11.094 1 87.12 389 GLY B N 1
ATOM 6811 C CA . GLY B 1 389 ? -11.07 -25.031 -10.914 1 87.12 389 GLY B CA 1
ATOM 6812 C C . GLY B 1 389 ? -12.414 -25.578 -10.453 1 87.12 389 GLY B C 1
ATOM 6813 O O . GLY B 1 389 ? -13.062 -26.328 -11.172 1 87.12 389 GLY B O 1
ATOM 6814 N N . PRO B 1 390 ? -12.82 -25.016 -9.305 1 87.62 390 PRO B N 1
ATOM 6815 C CA . PRO B 1 390 ? -14.133 -25.453 -8.805 1 87.62 390 PRO B CA 1
ATOM 6816 C C . PRO B 1 390 ? -15.266 -25.125 -9.766 1 87.62 390 PRO B C 1
ATOM 6818 O O . PRO B 1 390 ? -16.234 -25.891 -9.883 1 87.62 390 PRO B O 1
ATOM 6821 N N . ALA B 1 391 ? -15.188 -24.047 -10.414 1 87.81 391 ALA B N 1
ATOM 6822 C CA . ALA B 1 391 ? -16.219 -23.672 -11.375 1 87.81 391 ALA B CA 1
ATOM 6823 C C . ALA B 1 391 ? -16.312 -24.688 -12.508 1 87.81 391 ALA B C 1
ATOM 6825 O O . ALA B 1 391 ? -17.391 -25.109 -12.898 1 87.81 391 ALA B O 1
ATOM 6826 N N . TYR B 1 392 ? -15.211 -25.125 -13.047 1 89.88 392 TYR B N 1
ATOM 6827 C CA . TYR B 1 392 ? -15.18 -26.156 -14.086 1 89.88 392 TYR B CA 1
ATOM 6828 C C . TYR B 1 392 ? -15.672 -27.484 -13.547 1 89.88 392 TYR B C 1
ATOM 6830 O O . TYR B 1 392 ? -16.375 -28.234 -14.242 1 89.88 392 TYR B O 1
ATOM 6838 N N . ARG B 1 393 ? -15.297 -27.766 -12.32 1 91.75 393 ARG B N 1
ATOM 6839 C CA . ARG B 1 393 ? -15.719 -29.031 -11.703 1 91.75 393 ARG B CA 1
ATOM 6840 C C . ARG B 1 393 ? -17.234 -29.109 -11.625 1 91.75 393 ARG B C 1
ATOM 6842 O O . ARG B 1 393 ? -17.828 -30.125 -12.008 1 91.75 393 ARG B O 1
ATOM 6849 N N . GLU B 1 394 ? -17.812 -28.031 -11.164 1 89.44 394 GLU B N 1
ATOM 6850 C CA . GLU B 1 394 ? -19.266 -28.016 -11.023 1 89.44 394 GLU B CA 1
ATOM 6851 C C . GLU B 1 394 ? -19.953 -28.078 -12.383 1 89.44 394 GLU B C 1
ATOM 6853 O O . GLU B 1 394 ? -20.969 -28.766 -12.547 1 89.44 394 GLU B O 1
ATOM 6858 N N . LEU B 1 395 ? -19.453 -27.359 -13.258 1 88.75 395 LEU B N 1
ATOM 6859 C CA . LEU B 1 395 ? -19.984 -27.375 -14.617 1 88.75 395 LEU B CA 1
ATOM 6860 C C . LEU B 1 395 ? -19.875 -28.781 -15.227 1 88.75 395 LEU B C 1
ATOM 6862 O O . LEU B 1 395 ? -20.812 -29.281 -15.836 1 88.75 395 LEU B O 1
ATOM 6866 N N . GLY B 1 396 ? -18.766 -29.438 -15.07 1 91.56 396 GLY B N 1
ATOM 6867 C CA . GLY B 1 396 ? -18.531 -30.766 -15.594 1 91.56 396 GLY B CA 1
ATOM 6868 C C . GLY B 1 396 ? -19.469 -31.812 -15.016 1 91.56 396 GLY B C 1
ATOM 6869 O O . GLY B 1 396 ? -19.969 -32.688 -15.742 1 91.56 396 GLY B O 1
ATOM 6870 N N . LYS B 1 397 ? -19.641 -31.656 -13.719 1 90.5 397 LYS B N 1
ATOM 6871 C CA . LYS B 1 397 ? -20.562 -32.594 -13.062 1 90.5 397 LYS B CA 1
ATOM 6872 C C . LYS B 1 397 ? -21.969 -32.438 -13.633 1 90.5 397 LYS B C 1
ATOM 6874 O O . LYS B 1 397 ? -22.625 -33.469 -13.922 1 90.5 397 LYS B O 1
ATOM 6879 N N . GLY B 1 398 ? -22.422 -31.266 -13.703 1 86 398 GLY B N 1
ATOM 6880 C CA . GLY B 1 398 ? -23.734 -31.031 -14.281 1 86 398 GLY B CA 1
ATOM 6881 C C . GLY B 1 398 ? -23.859 -31.516 -15.711 1 86 398 GLY B C 1
ATOM 6882 O O . GLY B 1 398 ? -24.875 -32.125 -16.078 1 86 398 GLY B O 1
ATOM 6883 N N . LEU B 1 399 ? -22.891 -31.297 -16.484 1 88.75 399 LEU B N 1
ATOM 6884 C CA . LEU B 1 399 ? -22.891 -31.719 -17.875 1 88.75 399 LEU B CA 1
ATOM 6885 C C . LEU B 1 399 ? -22.828 -33.219 -18 1 88.75 399 LEU B C 1
ATOM 6887 O O . LEU B 1 399 ? -23.453 -33.812 -18.891 1 88.75 399 LEU B O 1
ATOM 6891 N N . ALA B 1 400 ? -22.078 -33.844 -17.109 1 91.38 400 ALA B N 1
ATOM 6892 C CA . ALA B 1 400 ? -21.953 -35.281 -17.125 1 91.38 400 ALA B CA 1
ATOM 6893 C C . ALA B 1 400 ? -23.297 -35.938 -16.859 1 91.38 400 ALA B C 1
ATOM 6895 O O . ALA B 1 400 ? -23.609 -37 -17.422 1 91.38 400 ALA B O 1
ATOM 6896 N N . GLU B 1 401 ? -24.031 -35.312 -16.031 1 90.06 401 GLU B N 1
ATOM 6897 C CA . GLU B 1 401 ? -25.359 -35.844 -15.711 1 90.06 401 GLU B CA 1
ATOM 6898 C C . GLU B 1 401 ? -26.297 -35.719 -16.906 1 90.06 401 GLU B C 1
ATOM 6900 O O . GLU B 1 401 ? -27.141 -36.594 -17.141 1 90.06 401 GLU B O 1
ATOM 6905 N N . ARG B 1 402 ? -26.078 -34.719 -17.625 1 86.44 402 ARG B N 1
ATOM 6906 C CA . ARG B 1 402 ? -26.969 -34.438 -18.75 1 86.44 402 ARG B CA 1
ATOM 6907 C C . ARG B 1 402 ? -26.5 -35.125 -20.016 1 86.44 402 ARG B C 1
ATOM 6909 O O . ARG B 1 402 ? -27.312 -35.594 -20.828 1 86.44 402 ARG B O 1
ATOM 6916 N N . LEU B 1 403 ? -25.219 -35.125 -20.297 1 88.62 403 LEU B N 1
ATOM 6917 C CA . LEU B 1 403 ? -24.688 -35.531 -21.609 1 88.62 403 LEU B CA 1
ATOM 6918 C C . LEU B 1 403 ? -23.891 -36.844 -21.5 1 88.62 403 LEU B C 1
ATOM 6920 O O . LEU B 1 403 ? -23.547 -37.438 -22.5 1 88.62 403 LEU B O 1
ATOM 6924 N N . GLY B 1 404 ? -23.688 -37.312 -20.25 1 89.38 404 GLY B N 1
ATOM 6925 C CA . GLY B 1 404 ? -22.812 -38.469 -20.047 1 89.38 404 GLY B CA 1
ATOM 6926 C C . GLY B 1 404 ? -21.391 -38.062 -19.703 1 89.38 404 GLY B C 1
ATOM 6927 O O . GLY B 1 404 ? -20.938 -36.969 -20.016 1 89.38 404 GLY B O 1
ATOM 6928 N N . PRO B 1 405 ? -20.672 -38.938 -19.203 1 89.31 405 PRO B N 1
ATOM 6929 C CA . PRO B 1 405 ? -19.344 -38.656 -18.656 1 89.31 405 PRO B CA 1
ATOM 6930 C C . PRO B 1 405 ? -18.281 -38.5 -19.75 1 89.31 405 PRO B C 1
ATOM 6932 O O . PRO B 1 405 ? -17.219 -37.938 -19.5 1 89.31 405 PRO B O 1
ATOM 6935 N N . LEU B 1 406 ? -18.578 -38.938 -20.953 1 90.12 406 LEU B N 1
ATOM 6936 C CA . LEU B 1 406 ? -17.547 -38.906 -22 1 90.12 406 LEU B CA 1
ATOM 6937 C C . LEU B 1 406 ? -17.859 -37.844 -23.031 1 90.12 406 LEU B C 1
ATOM 6939 O O . LEU B 1 406 ? -17.234 -37.781 -24.094 1 90.12 406 LEU B O 1
ATOM 6943 N N . ALA B 1 407 ? -18.844 -37.031 -22.688 1 88.62 407 ALA B N 1
ATOM 6944 C CA . ALA B 1 407 ? -19.156 -35.906 -23.594 1 88.62 407 ALA B CA 1
ATOM 6945 C C . ALA B 1 407 ? -17.984 -34.938 -23.703 1 88.62 407 ALA B C 1
ATOM 6947 O O . ALA B 1 407 ? -17.266 -34.719 -22.734 1 88.62 407 ALA B O 1
ATOM 6948 N N . ASP B 1 408 ? -17.828 -34.312 -24.891 1 85.25 408 ASP B N 1
ATOM 6949 C CA . ASP B 1 408 ? -16.703 -33.438 -25.172 1 85.25 408 ASP B CA 1
ATOM 6950 C C . ASP B 1 408 ? -16.625 -32.281 -24.156 1 85.25 408 ASP B C 1
ATOM 6952 O O . ASP B 1 408 ? -15.547 -31.938 -23.688 1 85.25 408 ASP B O 1
ATOM 6956 N N . ASP B 1 409 ? -17.75 -31.766 -23.859 1 88.06 409 ASP B N 1
ATOM 6957 C CA . ASP B 1 409 ? -17.781 -30.641 -22.938 1 88.06 409 ASP B CA 1
ATOM 6958 C C . ASP B 1 409 ? -17.359 -31.062 -21.531 1 88.06 409 ASP B C 1
ATOM 6960 O O . ASP B 1 409 ? -16.75 -30.281 -20.797 1 88.06 409 ASP B O 1
ATOM 6964 N N . VAL B 1 410 ? -17.766 -32.25 -21.219 1 89.31 410 VAL B N 1
ATOM 6965 C CA . VAL B 1 410 ? -17.391 -32.781 -19.906 1 89.31 410 VAL B CA 1
ATOM 6966 C C . VAL B 1 410 ? -15.883 -33 -19.844 1 89.31 410 VAL B C 1
ATOM 6968 O O . VAL B 1 410 ? -15.234 -32.625 -18.859 1 89.31 410 VAL B O 1
ATOM 6971 N N . LEU B 1 411 ? -15.359 -33.594 -20.922 1 86.88 411 LEU B N 1
ATOM 6972 C CA . LEU B 1 411 ? -13.922 -33.812 -20.984 1 86.88 411 LEU B CA 1
ATOM 6973 C C . LEU B 1 411 ? -13.156 -32.5 -20.953 1 86.88 411 LEU B C 1
ATOM 6975 O O . LEU B 1 411 ? -12.102 -32.406 -20.312 1 86.88 411 LEU B O 1
ATOM 6979 N N . PHE B 1 412 ? -13.688 -31.578 -21.578 1 86.31 412 PHE B N 1
ATOM 6980 C CA . PHE B 1 412 ? -13.086 -30.25 -21.562 1 86.31 412 PHE B CA 1
ATOM 6981 C C . PHE B 1 412 ? -13.047 -29.688 -20.141 1 86.31 412 PHE B C 1
ATOM 6983 O O . PHE B 1 412 ? -12.016 -29.156 -19.719 1 86.31 412 PHE B O 1
ATOM 6990 N N . CYS B 1 413 ? -14.102 -29.734 -19.438 1 90.44 413 CYS B N 1
ATOM 6991 C CA . CYS B 1 413 ? -14.18 -29.234 -18.062 1 90.44 413 CYS B CA 1
ATOM 6992 C C . CYS B 1 413 ? -13.18 -29.953 -17.156 1 90.44 413 CYS B C 1
ATOM 6994 O O . CYS B 1 413 ? -12.539 -29.328 -16.312 1 90.44 413 CYS B O 1
ATOM 6996 N N . ARG B 1 414 ? -13.102 -31.266 -17.375 1 89.12 414 ARG B N 1
ATOM 6997 C CA . ARG B 1 414 ? -12.172 -32.031 -16.578 1 89.12 414 ARG B CA 1
ATOM 6998 C C . ARG B 1 414 ? -10.727 -31.625 -16.859 1 89.12 414 ARG B C 1
ATOM 7000 O O . ARG B 1 414 ? -9.914 -31.547 -15.938 1 89.12 414 ARG B O 1
ATOM 7007 N N . LEU B 1 415 ? -10.406 -31.344 -18.125 1 84.62 415 LEU B N 1
ATOM 7008 C CA . LEU B 1 415 ? -9.07 -30.891 -18.484 1 84.62 415 LEU B CA 1
ATOM 7009 C C . LEU B 1 415 ? -8.773 -29.531 -17.844 1 84.62 415 LEU B C 1
ATOM 7011 O O . LEU B 1 415 ? -7.691 -29.344 -17.281 1 84.62 415 LEU B O 1
ATOM 7015 N N . ARG B 1 416 ? -9.695 -28.641 -17.906 1 87.12 416 ARG B N 1
ATOM 7016 C CA . ARG B 1 416 ? -9.516 -27.297 -17.359 1 87.12 416 ARG B CA 1
ATOM 7017 C C . ARG B 1 416 ? -9.367 -27.344 -15.844 1 87.12 416 ARG B C 1
ATOM 7019 O O . ARG B 1 416 ? -8.547 -26.609 -15.273 1 87.12 416 ARG B O 1
ATOM 7026 N N . GLU B 1 417 ? -10.156 -28.141 -15.234 1 88.56 417 GLU B N 1
ATOM 7027 C CA . GLU B 1 417 ? -10.039 -28.312 -13.789 1 88.56 417 GLU B CA 1
ATOM 7028 C C . GLU B 1 417 ? -8.648 -28.812 -13.398 1 88.56 417 GLU B C 1
ATOM 7030 O O . GLU B 1 417 ? -8.016 -28.266 -12.492 1 88.56 417 GLU B O 1
ATOM 7035 N N . ALA B 1 418 ? -8.195 -29.844 -14.078 1 85.31 418 ALA B N 1
ATOM 7036 C CA . ALA B 1 418 ? -6.875 -30.406 -13.805 1 85.31 418 ALA B CA 1
ATOM 7037 C C . ALA B 1 418 ? -5.777 -29.375 -14.055 1 85.31 418 ALA B C 1
ATOM 7039 O O . ALA B 1 418 ? -4.797 -29.312 -13.312 1 85.31 418 ALA B O 1
ATOM 7040 N N . THR B 1 419 ? -5.965 -28.594 -15.086 1 77.69 419 THR B N 1
ATOM 7041 C CA . THR B 1 419 ? -5.004 -27.547 -15.406 1 77.69 419 THR B CA 1
ATOM 7042 C C . THR B 1 419 ? -4.953 -26.5 -14.289 1 77.69 419 THR B C 1
ATOM 7044 O O . THR B 1 419 ? -3.869 -26.062 -13.898 1 77.69 419 THR B O 1
ATOM 7047 N N . CYS B 1 420 ? -6.094 -26.094 -13.812 1 79.62 420 CYS B N 1
ATOM 7048 C CA . CYS B 1 420 ? -6.152 -25.156 -12.695 1 79.62 420 CYS B CA 1
ATOM 7049 C C . CYS B 1 420 ? -5.414 -25.703 -11.484 1 79.62 420 CYS B C 1
ATOM 7051 O O . CYS B 1 420 ? -4.652 -24.984 -10.836 1 79.62 420 CYS B O 1
ATOM 7053 N N . GLN B 1 421 ? -5.609 -26.984 -11.25 1 79.56 421 GLN B N 1
ATOM 7054 C CA . GLN B 1 421 ? -4.938 -27.625 -10.125 1 79.56 421 GLN B CA 1
ATOM 7055 C C . GLN B 1 421 ? -3.424 -27.609 -10.305 1 79.56 421 GLN B C 1
ATOM 7057 O O . GLN B 1 421 ? -2.684 -27.344 -9.352 1 79.56 421 GLN B O 1
ATOM 7062 N N . ALA B 1 422 ? -2.99 -27.875 -11.508 1 71.62 422 ALA B N 1
ATOM 7063 C CA . ALA B 1 422 ? -1.562 -27.859 -11.812 1 71.62 422 ALA B CA 1
ATOM 7064 C C . ALA B 1 422 ? -0.97 -26.469 -11.602 1 71.62 422 ALA B C 1
ATOM 7066 O O . ALA B 1 422 ? 0.109 -26.328 -11.023 1 71.62 422 ALA B O 1
ATOM 7067 N N . LEU B 1 423 ? -1.742 -25.531 -12.031 1 65 423 LEU B N 1
ATOM 7068 C CA . LEU B 1 423 ? -1.27 -24.141 -11.969 1 65 423 LEU B CA 1
ATOM 7069 C C . LEU B 1 423 ? -1.266 -23.641 -10.531 1 65 423 LEU B C 1
ATOM 7071 O O . LEU B 1 423 ? -0.552 -22.688 -10.211 1 65 423 LEU B O 1
ATOM 7075 N N . LEU B 1 424 ? -2.066 -24.281 -9.711 1 62.75 424 LEU B N 1
ATOM 7076 C CA . LEU B 1 424 ? -2.105 -23.938 -8.297 1 62.75 424 LEU B CA 1
ATOM 7077 C C . LEU B 1 424 ? -1.078 -24.75 -7.512 1 62.75 424 LEU B C 1
ATOM 7079 O O . LEU B 1 424 ? -1.023 -24.672 -6.285 1 62.75 424 LEU B O 1
ATOM 7083 N N . GLY B 1 425 ? -0.352 -25.734 -8.234 1 61.53 425 GLY B N 1
ATOM 7084 C CA . GLY B 1 425 ? 0.682 -26.516 -7.59 1 61.53 425 GLY B CA 1
ATOM 7085 C C . GLY B 1 425 ? 0.167 -27.844 -7.035 1 61.53 425 GLY B C 1
ATOM 7086 O O . GLY B 1 425 ? 0.915 -28.594 -6.406 1 61.53 425 GLY B O 1
ATOM 7087 N N . GLN B 1 426 ? -1.093 -28.047 -7.172 1 72.38 426 GLN B N 1
ATOM 7088 C CA . GLN B 1 426 ? -1.661 -29.312 -6.754 1 72.38 426 GLN B CA 1
ATOM 7089 C C . GLN B 1 426 ? -1.396 -30.406 -7.793 1 72.38 426 GLN B C 1
ATOM 7091 O O . GLN B 1 426 ? -2.334 -30.984 -8.336 1 72.38 426 GLN B O 1
ATOM 7096 N N . THR B 1 427 ? -0.133 -30.688 -7.93 1 72 427 THR B N 1
ATOM 7097 C CA . THR B 1 427 ? 0.335 -31.5 -9.047 1 72 427 THR B CA 1
ATOM 7098 C C . THR B 1 427 ? -0.157 -32.938 -8.898 1 72 427 THR B C 1
ATOM 7100 O O . THR B 1 427 ? -0.565 -33.562 -9.883 1 72 427 THR B O 1
ATOM 7103 N N . THR B 1 428 ? -0.119 -33.438 -7.723 1 76.12 428 THR B N 1
ATOM 7104 C CA . THR B 1 428 ? -0.547 -34.812 -7.504 1 76.12 428 THR B CA 1
ATOM 7105 C C . THR B 1 428 ? -2.008 -35 -7.91 1 76.12 428 THR B C 1
ATOM 7107 O O . THR B 1 428 ? -2.348 -35.938 -8.617 1 76.12 428 THR B O 1
ATOM 7110 N N . ASN B 1 429 ? -2.775 -34.062 -7.43 1 81.62 429 ASN B N 1
ATOM 7111 C CA . ASN B 1 429 ? -4.188 -34.125 -7.793 1 81.62 429 ASN B CA 1
ATOM 7112 C C . ASN B 1 429 ? -4.391 -33.938 -9.297 1 81.62 429 ASN B C 1
ATOM 7114 O O . ASN B 1 429 ? -5.219 -34.625 -9.898 1 81.62 429 ASN B O 1
ATOM 7118 N N . ALA B 1 430 ? -3.674 -33.031 -9.844 1 83.94 430 ALA B N 1
ATOM 7119 C CA . ALA B 1 430 ? -3.771 -32.781 -11.273 1 83.94 430 ALA B CA 1
ATOM 7120 C C . ALA B 1 430 ? -3.395 -34 -12.086 1 83.94 430 ALA B C 1
ATOM 7122 O O . ALA B 1 430 ? -4.094 -34.375 -13.039 1 83.94 430 ALA B O 1
ATOM 7123 N N . LEU B 1 431 ? -2.336 -34.656 -11.688 1 84.31 431 LEU B N 1
ATOM 7124 C CA . LEU B 1 431 ? -1.862 -35.844 -12.414 1 84.31 431 LEU B CA 1
ATOM 7125 C C . LEU B 1 431 ? -2.877 -36.969 -12.328 1 84.31 431 LEU B C 1
ATOM 7127 O O . LEU B 1 431 ? -3.123 -37.656 -13.32 1 84.31 431 LEU B O 1
ATOM 7131 N N . LYS B 1 432 ? -3.439 -37.156 -11.156 1 89.31 432 LYS B N 1
ATOM 7132 C CA . LYS B 1 432 ? -4.469 -38.156 -10.992 1 89.31 432 LYS B CA 1
ATOM 7133 C C . LYS B 1 432 ? -5.652 -37.906 -11.922 1 89.31 432 LYS B C 1
ATOM 7135 O O . LYS B 1 432 ? -6.137 -38.812 -12.594 1 89.31 432 LYS B O 1
ATOM 7140 N N . GLN B 1 433 ? -6.055 -36.719 -11.961 1 89.44 433 GLN B N 1
ATOM 7141 C CA . GLN B 1 433 ? -7.191 -36.344 -12.805 1 89.44 433 GLN B CA 1
ATOM 7142 C C . GLN B 1 433 ? -6.844 -36.469 -14.281 1 89.44 433 GLN B C 1
ATOM 7144 O O . GLN B 1 433 ? -7.668 -36.938 -15.078 1 89.44 433 GLN B O 1
ATOM 7149 N N . LEU B 1 434 ? -5.703 -36.094 -14.648 1 88.19 434 LEU B N 1
ATOM 7150 C CA . LEU B 1 434 ? -5.289 -36.156 -16.047 1 88.19 434 LEU B CA 1
ATOM 7151 C C . LEU B 1 434 ? -5.145 -37.594 -16.516 1 88.19 434 LEU B C 1
ATOM 7153 O O . LEU B 1 434 ? -5.461 -37.906 -17.672 1 88.19 434 LEU B O 1
ATOM 7157 N N . GLN B 1 435 ? -4.668 -38.438 -15.633 1 90.81 435 GLN B N 1
ATOM 7158 C CA . GLN B 1 435 ? -4.555 -39.844 -15.984 1 90.81 435 GLN B CA 1
ATOM 7159 C C . GLN B 1 435 ? -5.93 -40.469 -16.219 1 90.81 435 GLN B C 1
ATOM 7161 O O . GLN B 1 435 ? -6.121 -41.219 -17.188 1 90.81 435 GLN B O 1
ATOM 7166 N N . SER B 1 436 ? -6.816 -40.156 -15.305 1 92.44 436 SER B N 1
ATOM 7167 C CA . SER B 1 436 ? -8.188 -40.625 -15.492 1 92.44 436 SER B CA 1
ATOM 7168 C C . SER B 1 436 ? -8.781 -40.094 -16.781 1 92.44 436 SER B C 1
ATOM 7170 O O . SER B 1 436 ? -9.461 -40.844 -17.516 1 92.44 436 SER B O 1
ATOM 7172 N N . LEU B 1 437 ? -8.539 -38.875 -17.047 1 89.62 437 LEU B N 1
ATOM 7173 C CA . LEU B 1 437 ? -9.008 -38.25 -18.266 1 89.62 437 LEU B CA 1
ATOM 7174 C C . LEU B 1 437 ? -8.398 -38.906 -19.5 1 89.62 437 LEU B C 1
ATOM 7176 O O . LEU B 1 437 ? -9.078 -39.125 -20.5 1 89.62 437 LEU B O 1
ATOM 7180 N N . LEU B 1 438 ? -7.148 -39.188 -19.422 1 90.44 438 LEU B N 1
ATOM 7181 C CA . LEU B 1 438 ? -6.457 -39.844 -20.531 1 90.44 438 LEU B CA 1
ATOM 7182 C C . LEU B 1 438 ? -7.09 -41.188 -20.844 1 90.44 438 LEU B C 1
ATOM 7184 O O . LEU B 1 438 ? -7.285 -41.531 -22.016 1 90.44 438 LEU B O 1
ATOM 7188 N N . ASP B 1 439 ? -7.395 -41.906 -19.844 1 91.5 439 ASP B N 1
ATOM 7189 C CA . ASP B 1 439 ? -8.039 -43.219 -20.031 1 91.5 439 ASP B CA 1
ATOM 7190 C C . ASP B 1 439 ? -9.383 -43.062 -20.734 1 91.5 439 ASP B C 1
ATOM 7192 O O . ASP B 1 439 ? -9.695 -43.812 -21.656 1 91.5 439 ASP B O 1
ATOM 7196 N N . ASP B 1 440 ? -10.094 -42.094 -20.312 1 90.12 440 ASP B N 1
ATOM 7197 C CA . ASP B 1 440 ? -11.406 -41.844 -20.906 1 90.12 440 ASP B CA 1
ATOM 7198 C C . ASP B 1 440 ? -11.273 -41.344 -22.344 1 90.12 440 ASP B C 1
ATOM 7200 O O . ASP B 1 440 ? -12.047 -41.781 -23.219 1 90.12 440 ASP B O 1
ATOM 7204 N N . GLU B 1 441 ? -10.375 -40.469 -22.547 1 89.19 441 GLU B N 1
ATOM 7205 C CA . GLU B 1 441 ? -10.188 -39.938 -23.906 1 89.19 441 GLU B CA 1
ATOM 7206 C C . GLU B 1 441 ? -9.68 -41.031 -24.844 1 89.19 441 GLU B C 1
ATOM 7208 O O . GLU B 1 441 ? -10.039 -41.031 -26.031 1 89.19 441 GLU B O 1
ATOM 7213 N N . ARG B 1 442 ? -8.836 -41.875 -24.312 1 89.06 442 ARG B N 1
ATOM 7214 C CA . ARG B 1 442 ? -8.352 -42.969 -25.109 1 89.06 442 ARG B CA 1
ATOM 7215 C C . ARG B 1 442 ? -9.492 -43.906 -25.516 1 89.06 442 ARG B C 1
ATOM 7217 O O . ARG B 1 442 ? -9.484 -44.469 -26.594 1 89.06 442 ARG B O 1
ATOM 7224 N N . SER B 1 443 ? -10.391 -44 -24.594 1 87.25 443 SER B N 1
ATOM 7225 C CA . SER B 1 443 ? -11.547 -44.844 -24.859 1 87.25 443 SER B CA 1
ATOM 7226 C C . SER B 1 443 ? -12.484 -44.219 -25.875 1 87.25 443 SER B C 1
ATOM 7228 O O . SER B 1 443 ? -13.125 -44.906 -26.672 1 87.25 443 SER B O 1
ATOM 7230 N N . ARG B 1 444 ? -12.539 -43 -25.781 1 84.94 444 ARG B N 1
ATOM 7231 C CA . ARG B 1 444 ? -13.477 -42.281 -26.625 1 84.94 444 ARG B CA 1
ATOM 7232 C C . ARG B 1 444 ? -12.859 -41.969 -27.984 1 84.94 444 ARG B C 1
ATOM 7234 O O . ARG B 1 444 ? -13.539 -42.031 -29.016 1 84.94 444 ARG B O 1
ATOM 7241 N N . PHE B 1 445 ? -11.656 -41.688 -27.891 1 82.19 445 PHE B N 1
ATOM 7242 C CA . PHE B 1 445 ? -10.961 -41.281 -29.125 1 82.19 445 PHE B CA 1
ATOM 7243 C C . PHE B 1 445 ? -9.859 -42.281 -29.469 1 82.19 445 PHE B C 1
ATOM 7245 O O . PHE B 1 445 ? -9.594 -43.188 -28.703 1 82.19 445 PHE B O 1
ATOM 7252 N N . SER B 1 446 ? -9.234 -42.062 -30.578 1 81.56 446 SER B N 1
ATOM 7253 C CA . SER B 1 446 ? -8.102 -42.906 -30.953 1 81.56 446 SER B CA 1
ATOM 7254 C C . SER B 1 446 ? -6.848 -42.531 -30.172 1 81.56 446 SER B C 1
ATOM 7256 O O . SER B 1 446 ? -6.727 -41.375 -29.719 1 81.56 446 SER B O 1
ATOM 7258 N N . GLU B 1 447 ? -5.965 -43.438 -29.969 1 83.88 447 GLU B N 1
ATOM 7259 C CA . GLU B 1 447 ? -4.691 -43.219 -29.281 1 83.88 447 GLU B CA 1
ATOM 7260 C C . GLU B 1 447 ? -3.857 -42.188 -30.016 1 83.88 447 GLU B C 1
ATOM 7262 O O . GLU B 1 447 ? -2.969 -41.562 -29.438 1 83.88 447 GLU B O 1
ATOM 7267 N N . HIS B 1 448 ? -4.246 -41.938 -31.297 1 82.69 448 HIS B N 1
ATOM 7268 C CA . HIS B 1 448 ? -3.445 -41.062 -32.125 1 82.69 448 HIS B CA 1
ATOM 7269 C C . HIS B 1 448 ? -4.137 -39.688 -32.281 1 82.69 448 HIS B C 1
ATOM 7271 O O . HIS B 1 448 ? -3.656 -38.844 -33.031 1 82.69 448 HIS B O 1
ATOM 7277 N N . ASP B 1 449 ? -5.195 -39.625 -31.594 1 83.44 449 ASP B N 1
ATOM 7278 C CA . ASP B 1 449 ? -5.902 -38.344 -31.609 1 83.44 449 ASP B CA 1
ATOM 7279 C C . ASP B 1 449 ? -5.055 -37.25 -31 1 83.44 449 ASP B C 1
ATOM 7281 O O . ASP B 1 449 ? -4.34 -37.469 -30.016 1 83.44 449 ASP B O 1
ATOM 7285 N N . ALA B 1 450 ? -5.152 -36.062 -31.594 1 76.88 450 ALA B N 1
ATOM 7286 C CA . ALA B 1 450 ? -4.344 -34.938 -31.172 1 76.88 450 ALA B CA 1
ATOM 7287 C C . ALA B 1 450 ? -4.598 -34.625 -29.703 1 76.88 450 ALA B C 1
ATOM 7289 O O . ALA B 1 450 ? -3.678 -34.219 -28.969 1 76.88 450 ALA B O 1
ATOM 7290 N N . ARG B 1 451 ? -5.777 -34.781 -29.25 1 81.5 451 ARG B N 1
ATOM 7291 C CA . ARG B 1 451 ? -6.133 -34.5 -27.859 1 81.5 451 ARG B CA 1
ATOM 7292 C C . ARG B 1 451 ? -5.426 -35.438 -26.906 1 81.5 451 ARG B C 1
ATOM 7294 O O . ARG B 1 451 ? -4.961 -35.031 -25.844 1 81.5 451 ARG B O 1
ATOM 7301 N N . VAL B 1 452 ? -5.473 -36.656 -27.297 1 85.94 452 VAL B N 1
ATOM 7302 C CA . VAL B 1 452 ? -4.832 -37.688 -26.484 1 85.94 452 VAL B CA 1
ATOM 7303 C C . VAL B 1 452 ? -3.324 -37.438 -26.438 1 85.94 452 VAL B C 1
ATOM 7305 O O . VAL B 1 452 ? -2.711 -37.5 -25.375 1 85.94 452 VAL B O 1
ATOM 7308 N N . LEU B 1 453 ? -2.717 -37.094 -27.562 1 78.81 453 LEU B N 1
ATOM 7309 C CA . LEU B 1 453 ? -1.282 -36.812 -27.641 1 78.81 453 LEU B CA 1
ATOM 7310 C C . LEU B 1 453 ? -0.905 -35.594 -26.797 1 78.81 453 LEU B C 1
ATOM 7312 O O . LEU B 1 453 ? 0.095 -35.625 -26.078 1 78.81 453 LEU B O 1
ATOM 7316 N N . ASP B 1 454 ? -1.686 -34.625 -26.906 1 78.5 454 ASP B N 1
ATOM 7317 C CA . ASP B 1 454 ? -1.444 -33.406 -26.141 1 78.5 454 ASP B CA 1
ATOM 7318 C C . ASP B 1 454 ? -1.554 -33.688 -24.641 1 78.5 454 ASP B C 1
ATOM 7320 O O . ASP B 1 454 ? -0.778 -33.125 -23.859 1 78.5 454 ASP B O 1
ATOM 7324 N N . LEU B 1 455 ? -2.537 -34.406 -24.312 1 82.75 455 LEU B N 1
ATOM 7325 C CA . LEU B 1 455 ? -2.732 -34.75 -22.906 1 82.75 455 LEU B CA 1
ATOM 7326 C C . LEU B 1 455 ? -1.544 -35.562 -22.375 1 82.75 455 LEU B C 1
ATOM 7328 O O . LEU B 1 455 ? -1.107 -35.312 -21.234 1 82.75 455 LEU B O 1
ATOM 7332 N N . ARG B 1 456 ? -1.079 -36.5 -23.125 1 85.62 456 ARG B N 1
ATOM 7333 C CA . ARG B 1 456 ? 0.095 -37.281 -22.75 1 85.62 456 ARG B CA 1
ATOM 7334 C C . ARG B 1 456 ? 1.31 -36.375 -22.562 1 85.62 456 ARG B C 1
ATOM 7336 O O . ARG B 1 456 ? 2.102 -36.562 -21.641 1 85.62 456 ARG B O 1
ATOM 7343 N N . ARG B 1 457 ? 1.439 -35.406 -23.422 1 77.12 457 ARG B N 1
ATOM 7344 C CA . ARG B 1 457 ? 2.531 -34.469 -23.281 1 77.12 457 ARG B CA 1
ATOM 7345 C C . ARG B 1 457 ? 2.402 -33.656 -21.984 1 77.12 457 ARG B C 1
ATOM 7347 O O . ARG B 1 457 ? 3.385 -33.469 -21.266 1 77.12 457 ARG B O 1
ATOM 7354 N N . GLN B 1 458 ? 1.242 -33.219 -21.75 1 76.19 458 GLN B N 1
ATOM 7355 C CA . GLN B 1 458 ? 0.983 -32.438 -20.531 1 76.19 458 GLN B CA 1
ATOM 7356 C C . GLN B 1 458 ? 1.283 -33.281 -19.281 1 76.19 458 GLN B C 1
ATOM 7358 O O . GLN B 1 458 ? 1.87 -32.781 -18.328 1 76.19 458 GLN B O 1
ATOM 7363 N N . ILE B 1 459 ? 0.834 -34.5 -19.297 1 80.19 459 ILE B N 1
ATOM 7364 C CA . ILE B 1 459 ? 1.078 -35.406 -18.188 1 80.19 459 ILE B CA 1
ATOM 7365 C C . ILE B 1 459 ? 2.582 -35.594 -18 1 80.19 459 ILE B C 1
ATOM 7367 O O . ILE B 1 459 ? 3.08 -35.531 -16.875 1 80.19 459 ILE B O 1
ATOM 7371 N N . GLY B 1 460 ? 3.273 -35.75 -19.094 1 78.31 460 GLY B N 1
ATOM 7372 C CA . GLY B 1 460 ? 4.723 -35.875 -19.016 1 78.31 460 GLY B CA 1
ATOM 7373 C C . GLY B 1 460 ? 5.391 -34.656 -18.406 1 78.31 460 GLY B C 1
ATOM 7374 O O . GLY B 1 460 ? 6.277 -34.812 -17.562 1 78.31 460 GLY B O 1
ATOM 7375 N N . LEU B 1 461 ? 4.957 -33.531 -18.766 1 68.88 461 LEU B N 1
ATOM 7376 C CA . LEU B 1 461 ? 5.512 -32.281 -18.25 1 68.88 461 LEU B CA 1
ATOM 7377 C C . LEU B 1 461 ? 5.227 -32.125 -16.766 1 68.88 461 LEU B C 1
ATOM 7379 O O . LEU B 1 461 ? 6.098 -31.703 -16 1 68.88 461 LEU B O 1
ATOM 7383 N N . LEU B 1 462 ? 4.055 -32.406 -16.406 1 71 462 LEU B N 1
ATOM 7384 C CA . LEU B 1 462 ? 3.674 -32.281 -15 1 71 462 LEU B CA 1
ATOM 7385 C C . LEU B 1 462 ? 4.43 -33.312 -14.148 1 71 462 LEU B C 1
ATOM 7387 O O . LEU B 1 462 ? 4.773 -33.031 -13 1 71 462 LEU B O 1
ATOM 7391 N N . GLN B 1 463 ? 4.598 -34.5 -14.75 1 78.5 463 GLN B N 1
ATOM 7392 C CA . GLN B 1 463 ? 5.387 -35.5 -14.055 1 78.5 463 GLN B CA 1
ATOM 7393 C C . GLN B 1 463 ? 6.812 -35.031 -13.805 1 78.5 463 GLN B C 1
ATOM 7395 O O . GLN B 1 463 ? 7.363 -35.219 -12.719 1 78.5 463 GLN B O 1
ATOM 7400 N N . LEU B 1 464 ? 7.328 -34.344 -14.727 1 67.38 464 LEU B N 1
ATOM 7401 C CA . LEU B 1 464 ? 8.656 -33.75 -14.594 1 67.38 464 LEU B CA 1
ATOM 7402 C C . LEU B 1 464 ? 8.672 -32.688 -13.5 1 67.38 464 LEU B C 1
ATOM 7404 O O . LEU B 1 464 ? 9.578 -32.656 -12.664 1 67.38 464 LEU B O 1
ATOM 7408 N N . GLY B 1 465 ? 7.699 -31.953 -13.523 1 63.53 465 GLY B N 1
ATOM 7409 C CA . GLY B 1 465 ? 7.586 -30.891 -12.539 1 63.53 465 GLY B CA 1
ATOM 7410 C C . GLY B 1 465 ? 7.391 -31.406 -11.125 1 63.53 465 GLY B C 1
ATOM 7411 O O . GLY B 1 465 ? 7.82 -30.781 -10.164 1 63.53 465 GLY B O 1
ATOM 7412 N N . ALA B 1 466 ? 6.805 -32.562 -11.07 1 66.88 466 ALA B N 1
ATOM 7413 C CA . ALA B 1 466 ? 6.539 -33.188 -9.773 1 66.88 466 ALA B CA 1
ATOM 7414 C C . ALA B 1 466 ? 7.746 -34 -9.289 1 66.88 466 ALA B C 1
ATOM 7416 O O . ALA B 1 466 ? 7.703 -34.594 -8.219 1 66.88 466 ALA B O 1
ATOM 7417 N N . GLY B 1 467 ? 8.781 -34.031 -10.18 1 65.94 467 GLY B N 1
ATOM 7418 C CA . GLY B 1 467 ? 9.984 -34.75 -9.828 1 65.94 467 GLY B CA 1
ATOM 7419 C C . GLY B 1 467 ? 9.875 -36.25 -10.094 1 65.94 467 GLY B C 1
ATOM 7420 O O . GLY B 1 467 ? 10.719 -37.031 -9.648 1 65.94 467 GLY B O 1
ATOM 7421 N N . GLN B 1 468 ? 8.82 -36.656 -10.742 1 77.81 468 GLN B N 1
ATOM 7422 C CA . GLN B 1 468 ? 8.656 -38.062 -11.125 1 77.81 468 GLN B CA 1
ATOM 7423 C C . GLN B 1 468 ? 9.398 -38.375 -12.43 1 77.81 468 GLN B C 1
ATOM 7425 O O . GLN B 1 468 ? 8.781 -38.625 -13.461 1 77.81 468 GLN B O 1
ATOM 7430 N N . ARG B 1 469 ? 10.625 -38.406 -12.305 1 76.38 469 ARG B N 1
ATOM 7431 C CA . ARG B 1 469 ? 11.492 -38.469 -13.477 1 76.38 469 ARG B CA 1
ATOM 7432 C C . ARG B 1 469 ? 11.258 -39.75 -14.258 1 76.38 469 ARG B C 1
ATOM 7434 O O . ARG B 1 469 ? 11.148 -39.719 -15.492 1 76.38 469 ARG B O 1
ATOM 7441 N N . LYS B 1 470 ? 11.227 -40.844 -13.57 1 85.75 470 LYS B N 1
ATOM 7442 C CA . LYS B 1 470 ? 11.047 -42.156 -14.242 1 85.75 470 LYS B CA 1
ATOM 7443 C C . LYS B 1 470 ? 9.711 -42.188 -14.984 1 85.75 470 LYS B C 1
ATOM 7445 O O . LYS B 1 470 ? 9.648 -42.656 -16.125 1 85.75 470 LYS B O 1
ATOM 7450 N N . ALA B 1 471 ? 8.742 -41.75 -14.266 1 86.88 471 ALA B N 1
ATOM 7451 C CA . ALA B 1 471 ? 7.426 -41.75 -14.891 1 86.88 471 ALA B CA 1
ATOM 7452 C C . ALA B 1 471 ? 7.395 -40.812 -16.109 1 86.88 471 ALA B C 1
ATOM 7454 O O . ALA B 1 471 ? 6.805 -41.156 -17.141 1 86.88 471 ALA B O 1
ATOM 7455 N N . ALA B 1 472 ? 8 -39.719 -15.984 1 84.19 472 ALA B N 1
ATOM 7456 C CA . ALA B 1 472 ? 8.07 -38.75 -17.078 1 84.19 472 ALA B CA 1
ATOM 7457 C C . ALA B 1 472 ? 8.805 -39.344 -18.281 1 84.19 472 ALA B C 1
ATOM 7459 O O . ALA B 1 472 ? 8.375 -39.156 -19.422 1 84.19 472 ALA B O 1
ATOM 7460 N N . GLU B 1 473 ? 9.867 -39.969 -18.016 1 87.5 473 GLU B N 1
ATOM 7461 C CA . GLU B 1 473 ? 10.633 -40.562 -19.078 1 87.5 473 GLU B CA 1
ATOM 7462 C C . GLU B 1 473 ? 9.797 -41.594 -19.844 1 87.5 473 GLU B C 1
ATOM 7464 O O . GLU B 1 473 ? 9.82 -41.656 -21.078 1 87.5 473 GLU B O 1
ATOM 7469 N N . GLN B 1 474 ? 9.125 -42.438 -19.125 1 90.88 474 GLN B N 1
ATOM 7470 C CA . GLN B 1 474 ? 8.281 -43.438 -19.75 1 90.88 474 GLN B CA 1
ATOM 7471 C C . GLN B 1 474 ? 7.188 -42.812 -20.609 1 90.88 474 GLN B C 1
ATOM 7473 O O . GLN B 1 474 ? 6.965 -43.219 -21.75 1 90.88 474 GLN B O 1
ATOM 7478 N N . THR B 1 475 ? 6.574 -41.844 -20 1 88.75 475 THR B N 1
ATOM 7479 C CA . THR B 1 475 ? 5.477 -41.188 -20.688 1 88.75 475 THR B CA 1
ATOM 7480 C C . THR B 1 475 ? 5.977 -40.469 -21.953 1 88.75 475 THR B C 1
ATOM 7482 O O . THR B 1 475 ? 5.395 -40.625 -23.031 1 88.75 475 THR B O 1
ATOM 7485 N N . LEU B 1 476 ? 7.004 -39.781 -21.875 1 85.75 476 LEU B N 1
ATOM 7486 C CA . LEU B 1 476 ? 7.504 -38.969 -22.984 1 85.75 476 LEU B CA 1
ATOM 7487 C C . LEU B 1 476 ? 8.164 -39.844 -24.047 1 85.75 476 LEU B C 1
ATOM 7489 O O . LEU B 1 476 ? 8.094 -39.531 -25.234 1 85.75 476 LEU B O 1
ATOM 7493 N N . THR B 1 477 ? 8.781 -40.906 -23.625 1 90.69 477 THR B N 1
ATOM 7494 C CA . THR B 1 477 ? 9.359 -41.844 -24.578 1 90.69 477 THR B CA 1
ATOM 7495 C C . THR B 1 477 ? 8.266 -42.469 -25.438 1 90.69 477 THR B C 1
ATOM 7497 O O . THR B 1 477 ? 8.391 -42.531 -26.672 1 90.69 477 THR B O 1
ATOM 7500 N N . SER B 1 478 ? 7.262 -42.969 -24.75 1 90.94 478 SER B N 1
ATOM 7501 C CA . SER B 1 478 ? 6.141 -43.562 -25.469 1 90.94 478 SER B CA 1
ATOM 7502 C C . SER B 1 478 ? 5.48 -42.562 -26.391 1 90.94 478 SER B C 1
ATOM 7504 O O . SER B 1 478 ? 5.105 -42.875 -27.516 1 90.94 478 SER B O 1
ATOM 7506 N N . LEU B 1 479 ? 5.332 -41.344 -25.906 1 88.62 479 LEU B N 1
ATOM 7507 C CA . LEU B 1 479 ? 4.738 -40.281 -26.703 1 88.62 479 LEU B CA 1
ATOM 7508 C C . LEU B 1 479 ? 5.602 -40 -27.938 1 88.62 479 LEU B C 1
ATOM 7510 O O . LEU B 1 479 ? 5.078 -39.844 -29.047 1 88.62 479 LEU B O 1
ATOM 7514 N N . LEU B 1 480 ? 6.844 -39.875 -27.734 1 88.19 480 LEU B N 1
ATOM 7515 C CA . LEU B 1 480 ? 7.758 -39.562 -28.828 1 88.19 480 LEU B CA 1
ATOM 7516 C C . LEU B 1 480 ? 7.695 -40.625 -29.906 1 88.19 480 LEU B C 1
ATOM 7518 O O . LEU B 1 480 ? 7.723 -40.312 -31.094 1 88.19 480 LEU B O 1
ATOM 7522 N N . ALA B 1 481 ? 7.648 -41.875 -29.484 1 90.31 481 ALA B N 1
ATOM 7523 C CA . ALA B 1 481 ? 7.535 -42.969 -30.438 1 90.31 481 ALA B CA 1
ATOM 7524 C C . ALA B 1 481 ? 6.277 -42.844 -31.281 1 90.31 481 ALA B C 1
ATOM 7526 O O . ALA B 1 481 ? 6.324 -43.031 -32.5 1 90.31 481 ALA B O 1
ATOM 7527 N N 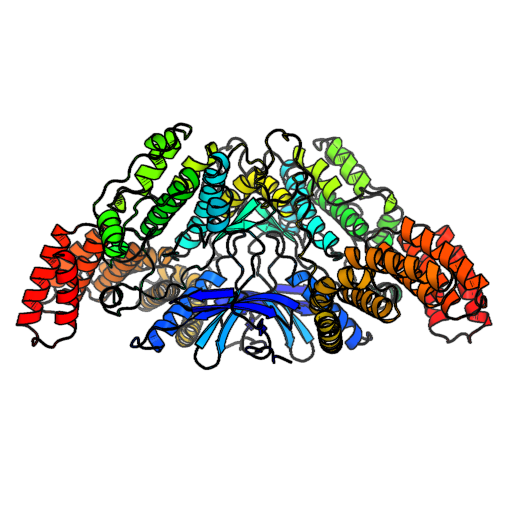. ASP B 1 482 ? 5.254 -42.531 -30.656 1 88.69 482 ASP B N 1
ATOM 7528 C CA . ASP B 1 482 ? 3.992 -42.375 -31.375 1 88.69 482 ASP B CA 1
ATOM 7529 C C . ASP B 1 482 ? 4.023 -41.156 -32.312 1 88.69 482 ASP B C 1
ATOM 7531 O O . ASP B 1 482 ? 3.514 -41.219 -33.438 1 88.69 482 ASP B O 1
ATOM 7535 N N . LEU B 1 483 ? 4.535 -40.094 -31.812 1 87.12 483 LEU B N 1
ATOM 7536 C CA . LEU B 1 483 ? 4.637 -38.875 -32.625 1 87.12 483 LEU B CA 1
ATOM 7537 C C . LEU B 1 483 ? 5.48 -39.125 -33.875 1 87.12 483 LEU B C 1
ATOM 7539 O O . LEU B 1 483 ? 5.152 -38.625 -34.969 1 87.12 483 LEU B O 1
ATOM 7543 N N . ARG B 1 484 ? 6.5 -39.812 -33.688 1 89 484 ARG B N 1
ATOM 7544 C CA . ARG B 1 484 ? 7.371 -40.125 -34.812 1 89 484 ARG B CA 1
ATOM 7545 C C . ARG B 1 484 ? 6.645 -41 -35.812 1 89 484 ARG B C 1
ATOM 7547 O O . ARG B 1 484 ? 6.879 -40.875 -37.031 1 89 484 ARG B O 1
ATOM 7554 N N . ARG B 1 485 ? 5.805 -41.875 -35.375 1 86.94 485 ARG B N 1
ATOM 7555 C CA . ARG B 1 485 ? 5.031 -42.75 -36.25 1 86.94 485 ARG B CA 1
ATOM 7556 C C . ARG B 1 485 ? 3.973 -41.938 -37 1 86.94 485 ARG B C 1
ATOM 7558 O O . ARG B 1 485 ? 3.68 -42.219 -38.156 1 86.94 485 ARG B O 1
ATOM 7565 N N . LEU B 1 486 ? 3.436 -41.031 -36.344 1 83.19 486 LEU B N 1
ATOM 7566 C CA . LEU B 1 486 ? 2.289 -40.312 -36.875 1 83.19 486 LEU B CA 1
ATOM 7567 C C . LEU B 1 486 ? 2.742 -39.125 -37.75 1 83.19 486 LEU B C 1
ATOM 7569 O O . LEU B 1 486 ? 2.051 -38.75 -38.688 1 83.19 486 LEU B O 1
ATOM 7573 N N . HIS B 1 487 ? 3.818 -38.531 -37.281 1 81.19 487 HIS B N 1
ATOM 7574 C CA . HIS B 1 487 ? 4.246 -37.312 -37.969 1 81.19 487 HIS B CA 1
ATOM 7575 C C . HIS B 1 487 ? 5.645 -37.469 -38.562 1 81.19 487 HIS B C 1
ATOM 7577 O O . HIS B 1 487 ? 6.348 -38.438 -38.25 1 81.19 487 HIS B O 1
ATOM 7583 N N . GLY B 1 488 ? 5.988 -36.656 -39.469 1 75.62 488 GLY B N 1
ATOM 7584 C CA . GLY B 1 488 ? 7.344 -36.625 -40 1 75.62 488 GLY B CA 1
ATOM 7585 C C . GLY B 1 488 ? 8.359 -36.094 -39 1 75.62 488 GLY B C 1
ATOM 7586 O O . GLY B 1 488 ? 7.992 -35.438 -38.031 1 75.62 488 GLY B O 1
ATOM 7587 N N . PRO B 1 489 ? 9.586 -36.375 -39.094 1 75.88 489 PRO B N 1
ATOM 7588 C CA . PRO B 1 489 ? 10.656 -36.062 -38.156 1 75.88 489 PRO B CA 1
ATOM 7589 C C . PRO B 1 489 ? 10.781 -34.562 -37.875 1 75.88 489 PRO B C 1
ATOM 7591 O O . PRO B 1 489 ? 11.289 -34.156 -36.844 1 75.88 489 PRO B O 1
ATOM 7594 N N . GLU B 1 490 ? 10.195 -33.719 -38.719 1 75.19 490 GLU B N 1
ATOM 7595 C CA . GLU B 1 490 ? 10.391 -32.281 -38.594 1 75.19 490 GLU B CA 1
ATOM 7596 C C . GLU B 1 490 ? 9.242 -31.641 -37.844 1 75.19 490 GLU B C 1
ATOM 7598 O O . GLU B 1 490 ? 9.211 -30.422 -37.656 1 75.19 490 GLU B O 1
ATOM 7603 N N . HIS B 1 491 ? 8.391 -32.469 -37.438 1 71.94 491 HIS B N 1
ATOM 7604 C CA . HIS B 1 491 ? 7.23 -31.891 -36.75 1 71.94 491 HIS B CA 1
ATOM 7605 C C . HIS B 1 491 ? 7.637 -31.266 -35.406 1 71.94 491 HIS B C 1
ATOM 7607 O O . HIS B 1 491 ? 8.375 -31.859 -34.625 1 71.94 491 HIS B O 1
ATOM 7613 N N . PRO B 1 492 ? 7.156 -30.078 -35.125 1 68 492 PRO B N 1
ATOM 7614 C CA . PRO B 1 492 ? 7.574 -29.328 -33.938 1 68 492 PRO B CA 1
ATOM 7615 C C . PRO B 1 492 ? 7.316 -30.094 -32.625 1 68 492 PRO B C 1
ATOM 7617 O O . PRO B 1 492 ? 8.109 -29.984 -31.688 1 68 492 PRO B O 1
ATOM 7620 N N . SER B 1 493 ? 6.305 -30.875 -32.625 1 72.19 493 SER B N 1
ATOM 7621 C CA . SER B 1 493 ? 5.98 -31.609 -31.406 1 72.19 493 SER B CA 1
ATOM 7622 C C . SER B 1 493 ? 7.031 -32.688 -31.109 1 72.19 493 SER B C 1
ATOM 7624 O O . SER B 1 493 ? 7.258 -33.031 -29.938 1 72.19 493 SER B O 1
ATOM 7626 N N . ILE B 1 494 ? 7.562 -33.219 -32.188 1 75.19 494 ILE B N 1
ATOM 7627 C CA . ILE B 1 494 ? 8.602 -34.219 -32.031 1 75.19 494 ILE B CA 1
ATOM 7628 C C . ILE B 1 494 ? 9.844 -33.594 -31.406 1 75.19 494 ILE B C 1
ATOM 7630 O O . ILE B 1 494 ? 10.391 -34.094 -30.422 1 75.19 494 ILE B O 1
ATOM 7634 N N . THR B 1 495 ? 10.172 -32.469 -31.953 1 69.12 495 THR B N 1
ATOM 7635 C CA . THR B 1 495 ? 11.359 -31.75 -31.453 1 69.12 495 THR B CA 1
ATOM 7636 C C . THR B 1 495 ? 11.164 -31.344 -30 1 69.12 495 THR B C 1
ATOM 7638 O O . THR B 1 495 ? 12.062 -31.516 -29.172 1 69.12 495 THR B O 1
ATOM 7641 N N . ALA B 1 496 ? 10.039 -30.859 -29.734 1 66.12 496 ALA B N 1
ATOM 7642 C CA . ALA B 1 496 ? 9.758 -30.406 -28.375 1 66.12 496 ALA B CA 1
ATOM 7643 C C . ALA B 1 496 ? 9.82 -31.547 -27.375 1 66.12 496 ALA B C 1
ATOM 7645 O O . ALA B 1 496 ? 10.414 -31.406 -26.312 1 66.12 496 ALA B O 1
ATOM 7646 N N . THR B 1 497 ? 9.258 -32.656 -27.719 1 75.38 497 THR B N 1
ATOM 7647 C CA . THR B 1 497 ? 9.227 -33.812 -26.828 1 75.38 497 THR B CA 1
ATOM 7648 C C . THR B 1 497 ? 10.609 -34.438 -26.719 1 75.38 497 THR B C 1
ATOM 7650 O O . THR B 1 497 ? 11.008 -34.875 -25.625 1 75.38 497 THR B O 1
ATOM 7653 N N . ALA B 1 498 ? 11.258 -34.438 -27.812 1 76.25 498 ALA B N 1
ATOM 7654 C CA . ALA B 1 498 ? 12.617 -35 -27.812 1 76.25 498 ALA B CA 1
ATOM 7655 C C . ALA B 1 498 ? 13.539 -34.156 -26.938 1 76.25 498 ALA B C 1
ATOM 7657 O O . ALA B 1 498 ? 14.375 -34.688 -26.219 1 76.25 498 ALA B O 1
ATOM 7658 N N . ASP B 1 499 ? 13.375 -32.969 -27.031 1 68.44 499 ASP B N 1
ATOM 7659 C CA . ASP B 1 499 ? 14.18 -32.062 -26.219 1 68.44 499 ASP B CA 1
ATOM 7660 C C . ASP B 1 499 ? 13.922 -32.281 -24.734 1 68.44 499 ASP B C 1
ATOM 7662 O O . ASP B 1 499 ? 14.852 -32.25 -23.922 1 68.44 499 ASP B O 1
ATOM 7666 N N . LEU B 1 500 ? 12.742 -32.406 -24.391 1 66.12 500 LEU B N 1
ATOM 7667 C CA . LEU B 1 500 ? 12.383 -32.688 -23 1 66.12 500 LEU B CA 1
ATOM 7668 C C . LEU B 1 500 ? 13.031 -33.969 -22.5 1 66.12 500 LEU B C 1
ATOM 7670 O O . LEU B 1 500 ? 13.562 -34 -21.391 1 66.12 500 LEU B O 1
ATOM 7674 N N . LEU B 1 501 ? 12.984 -34.938 -23.375 1 76.06 501 LEU B N 1
ATOM 7675 C CA . LEU B 1 501 ? 13.547 -36.25 -23.031 1 76.06 501 LEU B CA 1
ATOM 7676 C C . LEU B 1 501 ? 15.062 -36.156 -22.906 1 76.06 501 LEU B C 1
ATOM 7678 O O . LEU B 1 501 ? 15.656 -36.812 -22.047 1 76.06 501 LEU B O 1
ATOM 7682 N N . ALA B 1 502 ? 15.586 -35.344 -23.781 1 68.81 502 ALA B N 1
ATOM 7683 C CA . ALA B 1 502 ? 17.031 -35.188 -23.734 1 68.81 502 ALA B CA 1
ATOM 7684 C C . ALA B 1 502 ? 17.484 -34.531 -22.438 1 68.81 502 ALA B C 1
ATOM 7686 O O . ALA B 1 502 ? 18.516 -34.875 -21.875 1 68.81 502 ALA B O 1
ATOM 7687 N N . GLY B 1 503 ? 16.703 -33.656 -22 1 61.66 503 GLY B N 1
ATOM 7688 C CA . GLY B 1 503 ? 17 -32.969 -20.734 1 61.66 503 GLY B CA 1
ATOM 7689 C C . GLY B 1 503 ? 16.875 -33.906 -19.531 1 61.66 503 GLY B C 1
ATOM 7690 O O . GLY B 1 503 ? 17.562 -33.719 -18.531 1 61.66 503 GLY B O 1
ATOM 7691 N N . LEU B 1 504 ? 16.016 -34.875 -19.609 1 62.78 504 LEU B N 1
ATOM 7692 C CA . LEU B 1 504 ? 15.781 -35.844 -18.547 1 62.78 504 LEU B CA 1
ATOM 7693 C C . LEU B 1 504 ? 16.922 -36.875 -18.453 1 62.78 504 LEU B C 1
ATOM 7695 O O . LEU B 1 504 ? 17.266 -37.312 -17.375 1 62.78 504 LEU B O 1
ATOM 7699 N N . ARG B 1 505 ? 17.438 -37.25 -19.688 1 60.62 505 ARG B N 1
ATOM 7700 C CA . ARG B 1 505 ? 18.453 -38.281 -19.75 1 60.62 505 ARG B CA 1
ATOM 7701 C C . ARG B 1 505 ? 19.844 -37.719 -19.422 1 60.62 505 ARG B C 1
ATOM 7703 O O . ARG B 1 505 ? 20.781 -38.469 -19.188 1 60.62 505 ARG B O 1
ATOM 7710 N N . ARG B 1 506 ? 19.906 -36.375 -19.25 1 53.59 506 ARG B N 1
ATOM 7711 C CA . ARG B 1 506 ? 21.156 -35.781 -18.828 1 53.59 506 ARG B CA 1
ATOM 7712 C C . ARG B 1 506 ? 21.203 -35.625 -17.312 1 53.59 506 ARG B C 1
ATOM 7714 O O . ARG B 1 506 ? 20.172 -35.406 -16.672 1 53.59 506 ARG B O 1
#